Protein AF-0000000072256722 (afdb_homodimer)

Organism: Glaesserella parasuis serovar 5 (strain SH0165) (NCBI:txid557723)

Foldseek 3Di:
DAAEWAEEEEAQALLRLLQQLLLLVLVTAYEYEAQDAHHPCCLQQHVQLLVLLLVVLVVLCCQPFFQVLVPDDDDDPDDFLQVSLVVSVVVSVVVSVVSVVSCVVSVYHYFHFHWADQAQFKIWTQGPVRDIGIHGYLFYEYEHFWAADFDDAAPRVLAAESRCVSVDRDQWQEEEQEAQELSSQSVQQSSLSVHHQAEYEYLADFRPVQDFPLVGVQSVVVCVVSRHHYHHNWAFHYWDQDPVRWIWTATPVRDIDITNHYYYHHDIAAPQVPRHVVNHPFDDPPRQATEADQLQDTPHPRYGYFEPRHPPDDHDSVRSSQQSSQNSCCVRVVPVPGGDDRAFDWDWRVHVPIKIKTFDHQVVCCVVANPVFKDKFKDKDFPPSPPSGPDTRIKIKMFIFGHPQGFTGMIIITDPPCVPLRPVVSVCSVVGHHLVNLCPDQADPPDPSSCSSVTD/DAAEWAEEEEAQALLRLLQQLLLLVLPTAYEYEHQDAHHPCCLQQRVQLLVLLLVVLVVLCCQPFFQVLVPDDDDDPDDFLQVSLVVSVVVSVVVSVVSVVSCVVSVYHYFHFHWADQAQFKIWTQGPVRDIGIHGYLFYEYEHAWAADFDDAAPRVLAAESRCVSVDRDQWQEEEQEAQELSSQSVQQSSLSVHHQAEYEYLADFRPVQDFPLVGVQSVVVCVVSRHHYHHNWAFHYWDQDPVRWIWTATPVGDIDITNHYYYHHDIAAPQVPRHVVNHPFDDPPRQATEADQLQDTPHPRYGYFAPRHPPDDHDSVRSSQQSSQNSCCVRVVPVVGGDDPAFDWDWRVHVPIKIKTFDHQVVCCVVANPVFKDKFKDKDFPPSPPSGPDTRIKIKMFIFGHPQGFTGMIIITDPPCVPLRPVVSVCSVVGHHLVNLCPDQADPPDPSSCSSVTD

Sequence (912 aa):
MTKHYDYIAIGGGSGGIASINRAASYGKKCAIIEAKHLGGTCVNVGCVPKKVMFYGAQIAEAINRYASDYGFDVTVNRFDYRKLVENRQAYIGRIHTSYNNVLARNNVDVIRGFAKFVNKNTVEVALADGGVEQITADHILIATGGRPSRPAIKGAEYGIDSDGVFALNDVPKRVAVVGAGYIAVELAGVLNSLGAETHLFVRQHAPLRTFDPLIVETLLEVMHQDGIQLHTHAIPQEVVKNADGSLTLKLENAEEQSVDCLVWAIGREPATDVINLEAAGVATNERGFVKVDKFQNTNVEGIYAVGDIIEGGIELTPVAVAAGRRLSERLFNNRPNEHLDYNLVPTVVFSHPPIGTIGLTEPKAVEQYGAENVKVYKSSFTPMYSAVTQHRQPCRMKLVCVGKEEKIVGLHGIGFGVDEMMQGFAVAIKMGATKADFDNTVAIHPTGSEEFVTMRMTKHYDYIAIGGGSGGIASINRAASYGKKCAIIEAKHLGGTCVNVGCVPKKVMFYGAQIAEAINRYASDYGFDVTVNRFDYRKLVENRQAYIGRIHTSYNNVLARNNVDVIRGFAKFVNKNTVEVALADGGVEQITADHILIATGGRPSRPAIKGAEYGIDSDGVFALNDVPKRVAVVGAGYIAVELAGVLNSLGAETHLFVRQHAPLRTFDPLIVETLLEVMHQDGIQLHTHAIPQEVVKNADGSLTLKLENAEEQSVDCLVWAIGREPATDVINLEAAGVATNERGFVKVDKFQNTNVEGIYAVGDIIEGGIELTPVAVAAGRRLSERLFNNRPNEHLDYNLVPTVVFSHPPIGTIGLTEPKAVEQYGAENVKVYKSSFTPMYSAVTQHRQPCRMKLVCVGKEEKIVGLHGIGFGVDEMMQGFAVAIKMGATKADFDNTVAIHPTGSEEFVTMR

Secondary structure (DSSP, 8-state):
--EEEEEEEE--SHHHHHHHHHHHHTT--EEEEESS-TTHHHHHHSHHHHHHHHHHHHHHHIIIIIGGGGTEEEEEEEE-HHHHHHHHHHHHHHHHHHHHHHHHHTT-EEEEEEEEEEETTEEEEEETTS-EEEEEEEEEEE---EEE---SSBTGGGSEETTGGGG-SS--SEEEEE-SSHHHHHHHHHHHHTT-EEEEE-SSS-TTTTS-HHHHHHHHHHHHHHT-EEE-S--EEEEEE-TTS-EEEEETTS-EEEESEEEE-S-EEES-TTTTHHHHT--B-TTSPBP--TT-B-SSTTEEE-STTBTT----HHHHHHHHHHHHHHHHSS-TT-----TT--EEE--SS-EEEEE--HHHHHHHH-GGGEEEEEEEE--HHHHTSSS---EEEEEEEETTTTEEEEEEEESTTHHHHHHHHHHHHHTT-BHHHHHTSPPPTT-SGGGGGT--/--EEEEEEEE--SHHHHHHHHHHHHTT--EEEEESS-TTHHHHHHSHHHHHHHHHHHHHHHIIIIIGGGGTEEEEEEEE-HHHHHHHHHHHHHHHHHHHHHHHHHTT-EEEEEEEEEEETTEEEEEETTS-EEEEEEEEEEE---EEE---SSBTGGGSEETTGGGG-SS--SEEEEE-SSHHHHHHHHHHHHTT-EEEEE-SSS-TTTTS-HHHHHHHHHHHHHHT-EEE-S--EEEEEE-TTS-EEEEETTS-EEEESEEEE-S-EEES-TTTTHHHHT--B-TTSPBP--TT-B-SSTTEEE-GGGBTT----HHHHHHHHHHHHHHHHSS-TT-----TT--EEE--SS-EEEEE--HHHHHHHH-GGGEEEEEEEE--HHHHTSSS---EEEEEEEETTTTEEEEEEEESTTHHHHHHHHHHHHHTT-BHHHHHTSPPPTT-SGGGGGT--

pLDDT: mean 97.68, std 2.75, range [50.97, 98.94]

Nearest PDB structures (foldseek):
  5vdn-assembly1_B  TM=9.934E-01  e=2.653E-82  Yersinia pestis KIM10+
  5u1o-assembly2_D  TM=9.922E-01  e=8.270E-81  Vibrio parahaemolyticus RIMD 2210633
  1grg-assembly1_A-2  TM=9.442E-01  e=3.117E-66  Homo sapiens
  1k4q-assembly1_A-2  TM=9.438E-01  e=4.193E-66  Homo sapiens
  4b1b-assembly1_B  TM=9.213E-01  e=5.660E-48  Plasmodium falciparum

Structure (mmCIF, N/CA/C/O backbone):
data_AF-0000000072256722-model_v1
#
loop_
_entity.id
_entity.type
_entity.pdbx_description
1 polymer 'Glutathione reductase'
#
loop_
_atom_site.group_PDB
_atom_site.id
_atom_site.type_symbol
_atom_site.label_atom_id
_atom_site.label_alt_id
_atom_site.label_comp_id
_atom_site.label_asym_id
_atom_site.label_entity_id
_atom_site.label_seq_id
_atom_site.pdbx_PDB_ins_code
_atom_site.Cartn_x
_atom_site.Cartn_y
_atom_site.Cartn_z
_atom_site.occupancy
_atom_site.B_iso_or_equiv
_atom_site.auth_seq_id
_atom_site.auth_comp_id
_atom_site.auth_asym_id
_atom_site.auth_atom_id
_atom_site.pdbx_PDB_model_num
ATOM 1 N N . MET A 1 1 ? 7.699 -32.719 -42.531 1 50.97 1 MET A N 1
ATOM 2 C CA . MET A 1 1 ? 8.969 -32.156 -42.094 1 50.97 1 MET A CA 1
ATOM 3 C C . MET A 1 1 ? 8.914 -31.766 -40.625 1 50.97 1 MET A C 1
ATOM 5 O O . MET A 1 1 ? 7.918 -31.219 -40.156 1 50.97 1 MET A O 1
ATOM 9 N N . THR A 1 2 ? 9.883 -32.281 -39.875 1 75.25 2 THR A N 1
ATOM 10 C CA . THR A 1 2 ? 9.922 -32.062 -38.438 1 75.25 2 THR A CA 1
ATOM 11 C C . THR A 1 2 ? 10.172 -30.594 -38.125 1 75.25 2 THR A C 1
ATOM 13 O O . THR A 1 2 ? 11.094 -29.984 -38.656 1 75.25 2 THR A O 1
ATOM 16 N N . LYS A 1 3 ? 9.195 -29.922 -37.469 1 93.31 3 LYS A N 1
ATOM 17 C CA . LYS A 1 3 ? 9.336 -28.516 -37.094 1 93.31 3 LYS A CA 1
ATOM 18 C C . LYS A 1 3 ? 10.555 -28.312 -36.188 1 93.31 3 LYS A C 1
ATOM 20 O O . LYS A 1 3 ? 10.828 -29.125 -35.312 1 93.31 3 LYS A O 1
ATOM 25 N N . HIS A 1 4 ? 11.43 -27.359 -36.594 1 98.19 4 HIS A N 1
ATOM 26 C CA . HIS A 1 4 ? 12.609 -27 -35.812 1 98.19 4 HIS A CA 1
ATOM 27 C C . HIS A 1 4 ? 12.523 -25.578 -35.281 1 98.19 4 HIS A C 1
ATOM 29 O O . HIS A 1 4 ? 12.133 -24.672 -36.031 1 98.19 4 HIS A O 1
ATOM 35 N N . TYR A 1 5 ? 12.812 -25.359 -34.062 1 98.75 5 TYR A N 1
ATOM 36 C CA . TYR A 1 5 ? 12.789 -24.047 -33.406 1 98.75 5 TYR A CA 1
ATOM 37 C C . TYR A 1 5 ? 14.148 -23.703 -32.812 1 98.75 5 TYR A C 1
ATOM 39 O O . TYR A 1 5 ? 14.93 -24.594 -32.5 1 98.75 5 TYR A O 1
ATOM 47 N N . ASP A 1 6 ? 14.461 -22.406 -32.75 1 98.75 6 ASP A N 1
ATOM 48 C CA . ASP A 1 6 ? 15.609 -21.969 -31.969 1 98.75 6 ASP A CA 1
ATOM 49 C C . ASP A 1 6 ? 15.414 -22.266 -30.484 1 98.75 6 ASP A C 1
ATOM 51 O O . ASP A 1 6 ? 16.359 -22.641 -29.797 1 98.75 6 ASP A O 1
ATOM 55 N N . TYR A 1 7 ? 14.234 -22.094 -30 1 98.81 7 TYR A N 1
ATOM 56 C CA . TYR A 1 7 ? 13.953 -22.141 -28.578 1 98.81 7 TYR A CA 1
ATOM 57 C C . TYR A 1 7 ? 12.516 -22.578 -28.312 1 98.81 7 TYR A C 1
ATOM 59 O O . TYR A 1 7 ? 11.578 -22.016 -28.906 1 98.81 7 TYR A O 1
ATOM 67 N N . ILE A 1 8 ? 12.258 -23.609 -27.5 1 98.69 8 ILE A N 1
ATOM 68 C CA . ILE A 1 8 ? 10.898 -23.984 -27.109 1 98.69 8 ILE A CA 1
ATOM 69 C C . ILE A 1 8 ? 10.789 -24.047 -25.594 1 98.69 8 ILE A C 1
ATOM 71 O O . ILE A 1 8 ? 11.781 -24.281 -24.906 1 98.69 8 ILE A O 1
ATOM 75 N N . ALA A 1 9 ? 9.656 -23.766 -25.094 1 98.88 9 ALA A N 1
ATOM 76 C CA . ALA A 1 9 ? 9.32 -24 -23.688 1 98.88 9 ALA A CA 1
ATOM 77 C C . ALA A 1 9 ? 8.289 -25.109 -23.562 1 98.88 9 ALA A C 1
ATOM 79 O O . ALA A 1 9 ? 7.273 -25.125 -24.25 1 98.88 9 ALA A O 1
ATOM 80 N N . ILE A 1 10 ? 8.586 -26.094 -22.734 1 98.75 10 ILE A N 1
ATOM 81 C CA . ILE A 1 10 ? 7.578 -27.062 -22.297 1 98.75 10 ILE A CA 1
ATOM 82 C C . ILE A 1 10 ? 6.848 -26.516 -21.062 1 98.75 10 ILE A C 1
ATOM 84 O O . ILE A 1 10 ? 7.359 -26.578 -19.953 1 98.75 10 ILE A O 1
ATOM 88 N N . GLY A 1 11 ? 5.637 -26.047 -21.281 1 98.38 11 GLY A N 1
ATOM 89 C CA . GLY A 1 11 ? 4.875 -25.344 -20.281 1 98.38 11 GLY A CA 1
ATOM 90 C C . GLY A 1 11 ? 4.637 -23.891 -20.609 1 98.38 11 GLY A C 1
ATOM 91 O O . GLY A 1 11 ? 5.59 -23.125 -20.797 1 98.38 11 GLY A O 1
ATOM 92 N N . GLY A 1 12 ? 3.426 -23.547 -20.688 1 98.06 12 GLY A N 1
ATOM 93 C CA . GLY A 1 12 ? 3.021 -22.188 -20.984 1 98.06 12 GLY A CA 1
ATOM 94 C C . GLY A 1 12 ? 2.605 -21.406 -19.75 1 98.06 12 GLY A C 1
ATOM 95 O O . GLY A 1 12 ? 1.629 -20.656 -19.781 1 98.06 12 GLY A O 1
ATOM 96 N N . GLY A 1 13 ? 3.27 -21.656 -18.609 1 97.62 13 GLY A N 1
ATOM 97 C CA . GLY A 1 13 ? 3.096 -20.859 -17.406 1 97.62 13 GLY A CA 1
ATOM 98 C C . GLY A 1 13 ? 3.912 -19.578 -17.422 1 97.62 13 GLY A C 1
ATOM 99 O O . GLY A 1 13 ? 4.441 -19.188 -18.469 1 97.62 13 GLY A O 1
ATOM 100 N N . SER A 1 14 ? 4.082 -18.953 -16.281 1 97 14 SER A N 1
ATOM 101 C CA . SER A 1 14 ? 4.691 -17.625 -16.156 1 97 14 SER A CA 1
ATOM 102 C C . SER A 1 14 ? 6.137 -17.641 -16.641 1 97 14 SER A C 1
ATOM 104 O O . SER A 1 14 ? 6.543 -16.766 -17.406 1 97 14 SER A O 1
ATOM 106 N N . GLY A 1 15 ? 6.922 -18.594 -16.172 1 98.12 15 GLY A N 1
ATOM 107 C CA . GLY A 1 15 ? 8.32 -18.656 -16.578 1 98.12 15 GLY A CA 1
ATOM 108 C C . GLY A 1 15 ? 8.5 -18.922 -18.047 1 98.12 15 GLY A C 1
ATOM 109 O O . GLY A 1 15 ? 9.312 -18.266 -18.703 1 98.12 15 GLY A O 1
ATOM 110 N N . GLY A 1 16 ? 7.727 -19.859 -18.578 1 98.62 16 GLY A N 1
ATOM 111 C CA . GLY A 1 16 ? 7.805 -20.188 -19.984 1 98.62 16 GLY A CA 1
ATOM 112 C C . GLY A 1 16 ? 7.43 -19.031 -20.891 1 98.62 16 GLY A C 1
ATOM 113 O O . GLY A 1 16 ? 8.18 -18.688 -21.812 1 98.62 16 GLY A O 1
ATOM 114 N N . ILE A 1 17 ? 6.32 -18.438 -20.609 1 98.38 17 ILE A N 1
ATOM 115 C CA . ILE A 1 17 ? 5.836 -17.344 -21.422 1 98.38 17 ILE A CA 1
ATOM 116 C C . ILE A 1 17 ? 6.832 -16.188 -21.391 1 98.38 17 ILE A C 1
ATOM 118 O O . ILE A 1 17 ? 7.168 -15.617 -22.422 1 98.38 17 ILE A O 1
ATOM 122 N N . ALA A 1 18 ? 7.293 -15.859 -20.203 1 97.88 18 ALA A N 1
ATOM 123 C CA . ALA A 1 18 ? 8.211 -14.734 -20.062 1 97.88 18 ALA A CA 1
ATOM 124 C C . ALA A 1 18 ? 9.5 -14.961 -20.844 1 97.88 18 ALA A C 1
ATOM 126 O O . ALA A 1 18 ? 10 -14.055 -21.5 1 97.88 18 ALA A O 1
ATOM 127 N N . SER A 1 19 ? 10.016 -16.156 -20.75 1 98.62 19 SER A N 1
ATOM 128 C CA . SER A 1 19 ? 11.273 -16.484 -21.406 1 98.62 19 SER A CA 1
ATOM 129 C C . SER A 1 19 ? 11.125 -16.5 -22.938 1 98.62 19 SER A C 1
ATOM 131 O O . SER A 1 19 ? 11.938 -15.914 -23.641 1 98.62 19 SER A O 1
ATOM 133 N N . ILE A 1 20 ? 10.109 -17.094 -23.406 1 98.69 20 ILE A N 1
ATOM 134 C CA . ILE A 1 20 ? 9.883 -17.266 -24.844 1 98.69 20 ILE A CA 1
ATOM 135 C C . ILE A 1 20 ? 9.578 -15.906 -25.484 1 98.69 20 ILE A C 1
ATOM 137 O O . ILE A 1 20 ? 10.102 -15.586 -26.547 1 98.69 20 ILE A O 1
ATOM 141 N N . ASN A 1 21 ? 8.719 -15.109 -24.797 1 97.62 21 ASN A N 1
ATOM 142 C CA . ASN A 1 21 ? 8.422 -13.781 -25.312 1 97.62 21 ASN A CA 1
ATOM 143 C C . ASN A 1 21 ? 9.68 -12.938 -25.469 1 97.62 21 ASN A C 1
ATOM 145 O O . ASN A 1 21 ? 9.836 -12.211 -26.453 1 97.62 21 ASN A O 1
ATOM 149 N N . ARG A 1 22 ? 10.484 -13.031 -24.484 1 97.44 22 ARG A N 1
ATOM 150 C CA . ARG A 1 22 ? 11.727 -12.266 -24.531 1 97.44 22 ARG A CA 1
ATOM 151 C C . ARG A 1 22 ? 12.617 -12.742 -25.688 1 97.44 22 ARG A C 1
ATOM 153 O O . ARG A 1 22 ? 13.156 -11.922 -26.438 1 97.44 22 ARG A O 1
ATOM 160 N N . ALA A 1 23 ? 12.789 -13.969 -25.875 1 98.56 23 ALA A N 1
ATOM 161 C CA . ALA A 1 23 ? 13.594 -14.547 -26.953 1 98.56 23 ALA A CA 1
ATOM 162 C C . ALA A 1 23 ? 13.031 -14.156 -28.312 1 98.56 23 ALA A C 1
ATOM 164 O O . ALA A 1 23 ? 13.789 -13.805 -29.234 1 98.56 23 ALA A O 1
ATOM 165 N N . ALA A 1 24 ? 11.711 -14.25 -28.375 1 98.38 24 ALA A N 1
ATOM 166 C CA . ALA A 1 24 ? 11.039 -13.906 -29.641 1 98.38 24 ALA A CA 1
ATOM 167 C C . ALA A 1 24 ? 11.289 -12.445 -30 1 98.38 24 ALA A C 1
ATOM 169 O O . ALA A 1 24 ? 11.406 -12.109 -31.188 1 98.38 24 ALA A O 1
ATOM 170 N N . SER A 1 25 ? 11.328 -11.641 -29.031 1 96.38 25 SER A N 1
ATOM 171 C CA . SER A 1 25 ? 11.562 -10.227 -29.266 1 96.38 25 SER A CA 1
ATOM 172 C C . SER A 1 25 ? 12.938 -9.984 -29.875 1 96.38 25 SER A C 1
ATOM 174 O O . SER A 1 25 ? 13.188 -8.945 -30.484 1 96.38 25 SER A O 1
ATOM 176 N N . TYR A 1 26 ? 13.836 -10.953 -29.766 1 97.19 26 TYR A N 1
ATOM 177 C CA . TYR A 1 26 ? 15.164 -10.867 -30.359 1 97.19 26 TYR A CA 1
ATOM 178 C C . TYR A 1 26 ? 15.211 -11.562 -31.719 1 97.19 26 TYR A C 1
ATOM 180 O O . TYR A 1 26 ? 16.281 -11.773 -32.281 1 97.19 26 TYR A O 1
ATOM 188 N N . GLY A 1 27 ? 14.078 -11.992 -32.188 1 97.31 27 GLY A N 1
ATOM 189 C CA . GLY A 1 27 ? 13.984 -12.516 -33.562 1 97.31 27 GLY A CA 1
ATOM 190 C C . GLY A 1 27 ? 14.141 -14.023 -33.625 1 97.31 27 GLY A C 1
ATOM 191 O O . GLY A 1 27 ? 14.258 -14.594 -34.688 1 97.31 27 GLY A O 1
ATOM 192 N N . LYS A 1 28 ? 14.094 -14.711 -32.531 1 98.44 28 LYS A N 1
ATOM 193 C CA . LYS A 1 28 ? 14.258 -16.156 -32.531 1 98.44 28 LYS A CA 1
ATOM 194 C C . LYS A 1 28 ? 12.945 -16.859 -32.875 1 98.44 28 LYS A C 1
ATOM 196 O O . LYS A 1 28 ? 11.867 -16.359 -32.594 1 98.44 28 LYS A O 1
ATOM 201 N N . LYS A 1 29 ? 13.102 -17.922 -33.562 1 98.62 29 LYS A N 1
ATOM 202 C CA . LYS A 1 29 ? 11.953 -18.781 -33.844 1 98.62 29 LYS A CA 1
ATOM 203 C C . LYS A 1 29 ? 11.609 -19.609 -32.594 1 98.62 29 LYS A C 1
ATOM 205 O O . LYS A 1 29 ? 12.32 -20.562 -32.281 1 98.62 29 LYS A O 1
ATOM 210 N N . CYS A 1 30 ? 10.469 -19.281 -31.984 1 98.75 30 CYS A N 1
ATOM 211 C CA . CYS A 1 30 ? 10.164 -19.875 -30.688 1 98.75 30 CYS A CA 1
ATOM 212 C C . CYS A 1 30 ? 8.805 -20.547 -30.688 1 98.75 30 CYS A C 1
ATOM 214 O O . CYS A 1 30 ? 7.953 -20.234 -31.531 1 98.75 30 CYS A O 1
ATOM 216 N N . ALA A 1 31 ? 8.602 -21.484 -29.734 1 98.62 31 ALA A N 1
ATOM 217 C CA . ALA A 1 31 ? 7.301 -22.125 -29.516 1 98.62 31 ALA A CA 1
ATOM 218 C C . ALA A 1 31 ? 7.07 -22.391 -28.031 1 98.62 31 ALA A C 1
ATOM 220 O O . ALA A 1 31 ? 8.023 -22.531 -27.266 1 98.62 31 ALA A O 1
ATOM 221 N N . ILE A 1 32 ? 5.859 -22.375 -27.672 1 98.69 32 ILE A N 1
ATOM 222 C CA . ILE A 1 32 ? 5.406 -22.812 -26.344 1 98.69 32 ILE A CA 1
ATOM 223 C C . ILE A 1 32 ? 4.504 -24.047 -26.5 1 98.69 32 ILE A C 1
ATOM 225 O O . ILE A 1 32 ? 3.557 -24.031 -27.281 1 98.69 32 ILE A O 1
ATOM 229 N N . ILE A 1 33 ? 4.809 -25.062 -25.812 1 98.25 33 ILE A N 1
ATOM 230 C CA . ILE A 1 33 ? 3.951 -26.25 -25.766 1 98.25 33 ILE A CA 1
ATOM 231 C C . ILE A 1 33 ? 3.164 -26.266 -24.453 1 98.25 33 ILE A C 1
ATOM 233 O O . ILE A 1 33 ? 3.75 -26.266 -23.375 1 98.25 33 ILE A O 1
ATOM 237 N N . GLU A 1 34 ? 1.881 -26.203 -24.5 1 97.81 34 GLU A N 1
ATOM 238 C CA . GLU A 1 34 ? 1.013 -26.172 -23.328 1 97.81 34 GLU A CA 1
ATOM 239 C C . GLU A 1 34 ? -0.168 -27.125 -23.484 1 97.81 34 GLU A C 1
ATOM 241 O O . GLU A 1 34 ? -0.933 -27.016 -24.438 1 97.81 34 GLU A O 1
ATOM 246 N N . ALA A 1 35 ? -0.311 -28 -22.531 1 95.06 35 ALA A N 1
ATOM 247 C CA . ALA A 1 35 ? -1.346 -29.031 -22.594 1 95.06 35 ALA A CA 1
ATOM 248 C C . ALA A 1 35 ? -2.699 -28.484 -22.156 1 95.06 35 ALA A C 1
ATOM 250 O O . ALA A 1 35 ? -3.746 -28.969 -22.594 1 95.06 35 ALA A O 1
ATOM 251 N N . LYS A 1 36 ? -2.695 -27.484 -21.312 1 93.56 36 LYS A N 1
ATOM 252 C CA . LYS A 1 36 ? -3.934 -26.922 -20.781 1 93.56 36 LYS A CA 1
ATOM 253 C C . LYS A 1 36 ? -4.102 -25.453 -21.203 1 93.56 36 LYS A C 1
ATOM 255 O O . LYS A 1 36 ? -4.09 -25.156 -22.391 1 93.56 36 LYS A O 1
ATOM 260 N N . HIS A 1 37 ? -4.16 -24.547 -20.219 1 94.44 37 HIS A N 1
ATOM 261 C CA . HIS A 1 37 ? -4.375 -23.141 -20.547 1 94.44 37 HIS A CA 1
ATOM 262 C C . HIS A 1 37 ? -3.1 -22.328 -20.344 1 94.44 37 HIS A C 1
ATOM 264 O O . HIS A 1 37 ? -2.338 -22.578 -19.406 1 94.44 37 HIS A O 1
ATOM 270 N N . LEU A 1 38 ? -2.877 -21.391 -21.312 1 96.75 38 LEU A N 1
ATOM 271 C CA . LEU A 1 38 ? -1.774 -20.453 -21.141 1 96.75 38 LEU A CA 1
ATOM 272 C C . LEU A 1 38 ? -1.9 -19.703 -19.828 1 96.75 38 LEU A C 1
ATOM 274 O O . LEU A 1 38 ? -3.01 -19.484 -19.344 1 96.75 38 LEU A O 1
ATOM 278 N N . GLY A 1 39 ? -0.759 -19.359 -19.297 1 96.81 39 GLY A N 1
ATOM 279 C CA . GLY A 1 39 ? -0.74 -18.578 -18.062 1 96.81 39 GLY A CA 1
ATOM 280 C C . GLY A 1 39 ? -0.434 -19.438 -16.844 1 96.81 39 GLY A C 1
ATOM 281 O O . GLY A 1 39 ? -0.081 -18.906 -15.789 1 96.81 39 GLY A O 1
ATOM 282 N N . GLY A 1 40 ? -0.556 -20.781 -17.016 1 96.31 40 GLY A N 1
ATOM 283 C CA . GLY A 1 40 ? -0.196 -21.703 -15.938 1 96.31 40 GLY A CA 1
ATOM 284 C C . GLY A 1 40 ? -1.062 -21.531 -14.703 1 96.31 40 GLY A C 1
ATOM 285 O O . GLY A 1 40 ? -2.209 -21.094 -14.797 1 96.31 40 GLY A O 1
ATOM 286 N N . THR A 1 41 ? -0.552 -21.953 -13.547 1 95.62 41 THR A N 1
ATOM 287 C CA . THR A 1 41 ? -1.285 -21.938 -12.281 1 95.62 41 THR A CA 1
ATOM 288 C C . THR A 1 41 ? -1.667 -20.516 -11.898 1 95.62 41 THR A C 1
ATOM 290 O O . THR A 1 41 ? -2.816 -20.25 -11.547 1 95.62 41 THR A O 1
ATOM 293 N N . CYS A 1 42 ? -0.797 -19.594 -12.047 1 96.38 42 CYS A N 1
ATOM 294 C CA . CYS A 1 42 ? -0.995 -18.234 -11.578 1 96.38 42 CYS A CA 1
ATOM 295 C C . CYS A 1 42 ? -2.266 -17.625 -12.172 1 96.38 42 CYS A C 1
ATOM 297 O O . CYS A 1 42 ? -3.113 -17.125 -11.438 1 96.38 42 CYS A O 1
ATOM 299 N N . VAL A 1 43 ? -2.445 -17.703 -13.453 1 97.62 43 VAL A N 1
ATOM 300 C CA . VAL A 1 43 ? -3.539 -17.031 -14.156 1 97.62 43 VAL A CA 1
ATOM 301 C C . VAL A 1 43 ? -4.824 -17.844 -13.992 1 97.62 43 VAL A C 1
ATOM 303 O O . VAL A 1 43 ? -5.902 -17.266 -13.805 1 97.62 43 VAL A O 1
ATOM 306 N N . ASN A 1 44 ? -4.711 -19.125 -13.961 1 97.94 44 ASN A N 1
ATOM 307 C CA . ASN A 1 44 ? -5.887 -19.969 -14.133 1 97.94 44 ASN A CA 1
ATOM 308 C C . ASN A 1 44 ? -6.43 -20.469 -12.797 1 97.94 44 ASN A C 1
ATOM 310 O O . ASN A 1 44 ? -7.645 -20.547 -12.609 1 97.94 44 ASN A O 1
ATOM 314 N N . VAL A 1 45 ? -5.531 -20.828 -11.875 1 97.12 45 VAL A N 1
ATOM 315 C CA . VAL A 1 45 ? -5.992 -21.453 -10.641 1 97.12 45 VAL A CA 1
ATOM 316 C C . VAL A 1 45 ? -5.066 -21.078 -9.484 1 97.12 45 VAL A C 1
ATOM 318 O O . VAL A 1 45 ? -4.809 -21.875 -8.594 1 97.12 45 VAL A O 1
ATOM 321 N N . GLY A 1 46 ? -4.535 -19.875 -9.523 1 96.62 46 GLY A N 1
ATOM 322 C CA . GLY A 1 46 ? -3.586 -19.453 -8.508 1 96.62 46 GLY A CA 1
ATOM 323 C C . GLY A 1 46 ? -3.723 -17.984 -8.148 1 96.62 46 GLY A C 1
ATOM 324 O O . GLY A 1 46 ? -4.789 -17.531 -7.715 1 96.62 46 GLY A O 1
ATOM 325 N N . CYS A 1 47 ? -2.682 -17.219 -8.453 1 97.19 47 CYS A N 1
ATOM 326 C CA . CYS A 1 47 ? -2.514 -15.859 -7.973 1 97.19 47 CYS A CA 1
ATOM 327 C C . CYS A 1 47 ? -3.67 -14.977 -8.422 1 97.19 47 CYS A C 1
ATOM 329 O O . CYS A 1 47 ? -4.223 -14.211 -7.621 1 97.19 47 CYS A O 1
ATOM 331 N N . VAL A 1 48 ? -4.094 -15.039 -9.648 1 97.88 48 VAL A N 1
ATOM 332 C CA . VAL A 1 48 ? -5.059 -14.117 -10.227 1 97.88 48 VAL A CA 1
ATOM 333 C C . VAL A 1 48 ? -6.453 -14.406 -9.68 1 97.88 48 VAL A C 1
ATOM 335 O O . VAL A 1 48 ? -7.074 -13.539 -9.055 1 97.88 48 VAL A O 1
ATOM 338 N N . PRO A 1 49 ? -6.973 -15.625 -9.867 1 98.31 49 PRO A N 1
ATOM 339 C CA . PRO A 1 49 ? -8.305 -15.867 -9.305 1 98.31 49 PRO A CA 1
ATOM 340 C C . PRO A 1 49 ? -8.328 -15.727 -7.781 1 98.31 49 PRO A C 1
ATOM 342 O O . PRO A 1 49 ? -9.328 -15.258 -7.219 1 98.31 49 PRO A O 1
ATOM 345 N N . LYS A 1 50 ? -7.305 -16.141 -7.129 1 97.94 50 LYS A N 1
ATOM 346 C CA . LYS A 1 50 ? -7.234 -16 -5.676 1 97.94 50 LYS A CA 1
ATOM 347 C C . LYS A 1 50 ? -7.312 -14.539 -5.262 1 97.94 50 LYS A C 1
ATOM 349 O O . LYS A 1 50 ? -7.961 -14.203 -4.27 1 97.94 50 LYS A O 1
ATOM 354 N N . LYS A 1 51 ? -6.633 -13.68 -5.98 1 98.56 51 LYS A N 1
ATOM 355 C CA . LYS A 1 51 ? -6.637 -12.258 -5.648 1 98.56 51 LYS A CA 1
ATOM 356 C C . LYS A 1 51 ? -8.016 -11.641 -5.863 1 98.56 51 LYS A C 1
ATOM 358 O O . LYS A 1 51 ? -8.438 -10.766 -5.102 1 98.56 51 LYS A O 1
ATOM 363 N N . VAL A 1 52 ? -8.711 -12.055 -6.91 1 98.56 52 VAL A N 1
ATOM 364 C CA . VAL A 1 52 ? -10.086 -11.602 -7.117 1 98.56 52 VAL A CA 1
ATOM 365 C C . VAL A 1 52 ? -10.945 -11.992 -5.918 1 98.56 52 VAL A C 1
ATOM 367 O O . VAL A 1 52 ? -11.719 -11.18 -5.41 1 98.56 52 VAL A O 1
ATOM 370 N N . MET A 1 53 ? -10.75 -13.25 -5.457 1 98.31 53 MET A N 1
ATOM 371 C CA . MET A 1 53 ? -11.492 -13.711 -4.289 1 98.31 53 MET A CA 1
ATOM 372 C C . MET A 1 53 ? -11.102 -12.93 -3.047 1 98.31 53 MET A C 1
ATOM 374 O O . MET A 1 53 ? -11.938 -12.648 -2.186 1 98.31 53 MET A O 1
ATOM 378 N N . PHE A 1 54 ? -9.844 -12.625 -2.939 1 98.62 54 PHE A N 1
ATOM 379 C CA . PHE A 1 54 ? -9.328 -11.789 -1.858 1 98.62 54 PHE A CA 1
ATOM 380 C C . PHE A 1 54 ? -10.047 -10.445 -1.816 1 98.62 54 PHE A C 1
ATOM 382 O O . PHE A 1 54 ? -10.461 -9.992 -0.748 1 98.62 54 PHE A O 1
ATOM 389 N N . TYR A 1 55 ? -10.258 -9.797 -2.961 1 98.75 55 TYR A N 1
ATOM 390 C CA . TYR A 1 55 ? -10.961 -8.516 -3.031 1 98.75 55 TYR A CA 1
ATOM 391 C C . TYR A 1 55 ? -12.445 -8.695 -2.75 1 98.75 55 TYR A C 1
ATOM 393 O O . TYR A 1 55 ? -13.078 -7.828 -2.148 1 98.75 55 TYR A O 1
ATOM 401 N N . GLY A 1 56 ? -12.992 -9.828 -3.25 1 98.56 56 GLY A N 1
ATOM 402 C CA . GLY A 1 56 ? -14.352 -10.148 -2.855 1 98.56 56 GLY A CA 1
ATOM 403 C C . GLY A 1 56 ? -14.531 -10.227 -1.351 1 98.56 56 GLY A C 1
ATOM 404 O O . GLY A 1 56 ? -15.516 -9.719 -0.808 1 98.56 56 GLY A O 1
ATOM 405 N N . ALA A 1 57 ? -13.578 -10.891 -0.711 1 98.5 57 ALA A N 1
ATOM 406 C CA . ALA A 1 57 ? -13.586 -10.984 0.747 1 98.5 57 ALA A CA 1
ATOM 407 C C . ALA A 1 57 ? -13.484 -9.602 1.382 1 98.5 57 ALA A C 1
ATOM 409 O O . ALA A 1 57 ? -14.133 -9.328 2.395 1 98.5 57 ALA A O 1
ATOM 410 N N . GLN A 1 58 ? -12.719 -8.727 0.814 1 98.06 58 GLN A N 1
ATOM 411 C CA . GLN A 1 58 ? -12.578 -7.367 1.338 1 98.06 58 GLN A CA 1
ATOM 412 C C . GLN A 1 58 ? -13.883 -6.594 1.226 1 98.06 58 GLN A C 1
ATOM 414 O O . GLN A 1 58 ? -14.227 -5.805 2.111 1 98.06 58 GLN A O 1
ATOM 419 N N . ILE A 1 59 ? -14.57 -6.773 0.109 1 98.56 59 ILE A N 1
ATOM 420 C CA . ILE A 1 59 ? -15.883 -6.156 -0.066 1 98.56 59 ILE A CA 1
ATOM 421 C C . ILE A 1 59 ? -16.844 -6.668 1.006 1 98.56 59 ILE A C 1
ATOM 423 O O . ILE A 1 59 ? -17.562 -5.883 1.622 1 98.56 59 ILE A O 1
ATOM 427 N N . ALA A 1 60 ? -16.781 -7.992 1.266 1 98.5 60 ALA A N 1
ATOM 428 C CA . ALA A 1 60 ? -17.609 -8.586 2.318 1 98.5 60 ALA A CA 1
ATOM 429 C C . ALA A 1 60 ? -17.297 -7.957 3.676 1 98.5 60 ALA A C 1
ATOM 431 O O . ALA A 1 60 ? -18.203 -7.633 4.441 1 98.5 60 ALA A O 1
ATOM 432 N N . GLU A 1 61 ? -16.062 -7.785 3.961 1 97.88 61 GLU A N 1
ATOM 433 C CA . GLU A 1 61 ? -15.633 -7.195 5.227 1 97.88 61 GLU A CA 1
ATOM 434 C C . GLU A 1 61 ? -16.078 -5.738 5.328 1 97.88 61 GLU A C 1
ATOM 436 O O . GLU A 1 61 ? -16.547 -5.297 6.383 1 97.88 61 GLU A O 1
ATOM 441 N N . ALA A 1 62 ? -15.945 -4.957 4.215 1 98.19 62 ALA A N 1
ATOM 442 C CA . ALA A 1 62 ? -16.375 -3.559 4.191 1 98.19 62 ALA A CA 1
ATOM 443 C C . ALA A 1 62 ? -17.859 -3.43 4.535 1 98.19 62 ALA A C 1
ATOM 445 O O . ALA A 1 62 ? -18.234 -2.568 5.328 1 98.19 62 ALA A O 1
ATOM 446 N N . ILE A 1 63 ? -18.641 -4.32 3.994 1 98.19 63 ILE A N 1
ATOM 447 C CA . ILE A 1 63 ? -20.078 -4.273 4.129 1 98.19 63 ILE A CA 1
ATOM 448 C C . ILE A 1 63 ? -20.484 -4.738 5.527 1 98.19 63 ILE A C 1
ATOM 450 O O . ILE A 1 63 ? -21.266 -4.066 6.215 1 98.19 63 ILE A O 1
ATOM 454 N N . ASN A 1 64 ? -19.828 -5.871 5.973 1 96.94 64 ASN A N 1
ATOM 455 C CA . ASN A 1 64 ? -20.344 -6.57 7.141 1 96.94 64 ASN A CA 1
ATOM 456 C C . ASN A 1 64 ? -19.672 -6.094 8.43 1 96.94 64 ASN A C 1
ATOM 458 O O . ASN A 1 64 ? -20.281 -6.148 9.5 1 96.94 64 ASN A O 1
ATOM 462 N N . ARG A 1 65 ? -18.484 -5.625 8.312 1 97.06 65 ARG A N 1
ATOM 463 C CA . ARG A 1 65 ? -17.734 -5.352 9.531 1 97.06 65 ARG A CA 1
ATOM 464 C C . ARG A 1 65 ? -17.547 -3.852 9.742 1 97.06 65 ARG A C 1
ATOM 466 O O . ARG A 1 65 ? -17.453 -3.383 10.875 1 97.06 65 ARG A O 1
ATOM 473 N N . TYR A 1 66 ? -17.531 -3.014 8.633 1 98.12 66 TYR A N 1
ATOM 474 C CA . TYR A 1 66 ? -17.047 -1.645 8.789 1 98.12 66 TYR A CA 1
ATOM 475 C C . TYR A 1 66 ? -18.125 -0.64 8.414 1 98.12 66 TYR A C 1
ATOM 477 O O . TYR A 1 66 ? -18.203 0.449 8.984 1 98.12 66 TYR A O 1
ATOM 485 N N . ALA A 1 67 ? -19.031 -0.936 7.535 1 98.56 67 ALA A N 1
ATOM 486 C CA . ALA A 1 67 ? -19.984 -0.015 6.93 1 98.56 67 ALA A CA 1
ATOM 487 C C . ALA A 1 67 ? -20.812 0.697 8 1 98.56 67 ALA A C 1
ATOM 489 O O . ALA A 1 67 ? -20.984 1.917 7.949 1 98.56 67 ALA A O 1
ATOM 490 N N . SER A 1 68 ? -21.219 -0.032 9.047 1 98.44 68 SER A N 1
ATOM 491 C CA . SER A 1 68 ? -22.109 0.539 10.055 1 98.44 68 SER A CA 1
ATOM 492 C C . SER A 1 68 ? -21.406 1.642 10.844 1 98.44 68 SER A C 1
ATOM 494 O O . SER A 1 68 ? -22.016 2.68 11.133 1 98.44 68 SER A O 1
ATOM 496 N N . ASP A 1 69 ? -20.172 1.45 11.164 1 98.56 69 ASP A N 1
ATOM 497 C CA . ASP A 1 69 ? -19.422 2.416 11.961 1 98.56 69 ASP A CA 1
ATOM 498 C C . ASP A 1 69 ? -19.062 3.65 11.133 1 98.56 69 ASP A C 1
ATOM 500 O O . ASP A 1 69 ? -18.75 4.703 11.688 1 98.56 69 ASP A O 1
ATOM 504 N N . TYR A 1 70 ? -19.141 3.557 9.812 1 98.56 70 TYR A N 1
ATOM 505 C CA . TYR A 1 70 ? -18.938 4.699 8.93 1 98.56 70 TYR A CA 1
ATOM 506 C C . TYR A 1 70 ? -20.266 5.316 8.516 1 98.56 70 TYR A C 1
ATOM 508 O O . TYR A 1 70 ? -20.312 6.188 7.641 1 98.56 70 TYR A O 1
ATOM 516 N N . GLY A 1 71 ? -21.312 4.816 9.07 1 98.44 71 GLY A N 1
ATOM 517 C CA . GLY A 1 71 ? -22.609 5.488 8.961 1 98.44 71 GLY A CA 1
ATOM 518 C C . GLY A 1 71 ? -23.531 4.836 7.953 1 98.44 71 GLY A C 1
ATOM 519 O O . GLY A 1 71 ? -24.641 5.32 7.723 1 98.44 71 GLY A O 1
ATOM 520 N N . PHE A 1 72 ? -23.156 3.703 7.371 1 98.5 72 PHE A N 1
ATOM 521 C CA . PHE A 1 72 ? -23.969 3.053 6.359 1 98.5 72 PHE A CA 1
ATOM 522 C C . PHE A 1 72 ? -24.812 1.932 6.973 1 98.5 72 PHE A C 1
ATOM 524 O O . PHE A 1 72 ? -24.25 0.925 7.426 1 98.5 72 PHE A O 1
ATOM 531 N N . ASP A 1 73 ? -26.047 2.123 6.973 1 97.94 73 ASP A N 1
ATOM 532 C CA . ASP A 1 73 ? -26.984 1.055 7.289 1 97.94 73 ASP A CA 1
ATOM 533 C C . ASP A 1 73 ? -27.359 0.254 6.043 1 97.94 73 ASP A C 1
ATOM 535 O O . ASP A 1 73 ? -28.094 0.733 5.188 1 97.94 73 ASP A O 1
ATOM 539 N N . VAL A 1 74 ? -26.828 -0.957 5.996 1 97.62 74 VAL A N 1
ATOM 540 C CA . VAL A 1 74 ? -26.938 -1.74 4.77 1 97.62 74 VAL A CA 1
ATOM 541 C C . VAL A 1 74 ? -27.594 -3.084 5.07 1 97.62 74 VAL A C 1
ATOM 543 O O . VAL A 1 74 ? -27.359 -3.674 6.129 1 97.62 74 VAL A O 1
ATOM 546 N N . THR A 1 75 ? -28.453 -3.537 4.207 1 97.88 75 THR A N 1
ATOM 547 C CA . THR A 1 75 ? -28.984 -4.895 4.195 1 97.88 75 THR A CA 1
ATOM 548 C C . THR A 1 75 ? -28.406 -5.691 3.031 1 97.88 75 THR A C 1
ATOM 550 O O . THR A 1 75 ? -28.484 -5.273 1.877 1 97.88 75 THR A O 1
ATOM 553 N N . VAL A 1 76 ? -27.797 -6.789 3.332 1 97.62 76 VAL A N 1
ATOM 554 C CA . VAL A 1 76 ? -27.391 -7.703 2.273 1 97.62 76 VAL A CA 1
ATOM 555 C C . VAL A 1 76 ? -28.562 -8.578 1.862 1 97.62 76 VAL A C 1
ATOM 557 O O . VAL A 1 76 ? -28.922 -9.531 2.564 1 97.62 76 VAL A O 1
ATOM 560 N N . ASN A 1 77 ? -29.109 -8.195 0.718 1 97.62 77 ASN A N 1
ATOM 561 C CA . ASN A 1 77 ? -30.25 -8.953 0.225 1 97.62 77 ASN A CA 1
ATOM 562 C C . ASN A 1 77 ? -29.844 -10.375 -0.16 1 97.62 77 ASN A C 1
ATOM 564 O O . ASN A 1 77 ? -30.594 -11.32 0.108 1 97.62 77 ASN A O 1
ATOM 568 N N . ARG A 1 78 ? -28.734 -10.438 -0.783 1 96.31 78 ARG A N 1
ATOM 569 C CA . ARG A 1 78 ? -28.234 -11.719 -1.266 1 96.31 78 ARG A CA 1
ATOM 570 C C . ARG A 1 78 ? -26.766 -11.633 -1.646 1 96.31 78 ARG A C 1
ATOM 572 O O . ARG A 1 78 ? -26.312 -10.594 -2.139 1 96.31 78 ARG A O 1
ATOM 579 N N . PHE A 1 79 ? -26.094 -12.703 -1.36 1 97 79 PHE A N 1
ATOM 580 C CA . PHE A 1 79 ? -24.75 -12.883 -1.907 1 97 79 PHE A CA 1
ATOM 581 C C . PHE A 1 79 ? -24.75 -13.938 -3.006 1 97 79 PHE A C 1
ATOM 583 O O . PHE A 1 79 ? -24.969 -15.125 -2.736 1 97 79 PHE A O 1
ATOM 590 N N . ASP A 1 80 ? -24.469 -13.477 -4.242 1 97.44 80 ASP A N 1
ATOM 591 C CA . ASP A 1 80 ? -24.422 -14.352 -5.414 1 97.44 80 ASP A CA 1
ATOM 592 C C . ASP A 1 80 ? -22.969 -14.703 -5.766 1 97.44 80 ASP A C 1
ATOM 594 O O . ASP A 1 80 ? -22.359 -14.055 -6.613 1 97.44 80 ASP A O 1
ATOM 598 N N . TYR A 1 81 ? -22.547 -15.82 -5.176 1 97.5 81 TYR A N 1
ATOM 599 C CA . TYR A 1 81 ? -21.188 -16.281 -5.414 1 97.5 81 TYR A CA 1
ATOM 600 C C . TYR A 1 81 ? -20.938 -16.547 -6.895 1 97.5 81 TYR A C 1
ATOM 602 O O . TYR A 1 81 ? -19.844 -16.344 -7.402 1 97.5 81 TYR A O 1
ATOM 610 N N . ARG A 1 82 ? -21.891 -16.922 -7.641 1 97.12 82 ARG A N 1
ATOM 611 C CA . ARG A 1 82 ? -21.766 -17.234 -9.062 1 97.12 82 ARG A CA 1
ATOM 612 C C . ARG A 1 82 ? -21.406 -15.984 -9.859 1 97.12 82 ARG A C 1
ATOM 614 O O . ARG A 1 82 ? -20.688 -16.078 -10.852 1 97.12 82 ARG A O 1
ATOM 621 N N . LYS A 1 83 ? -22 -14.938 -9.438 1 97.5 83 LYS A N 1
ATOM 622 C CA . LYS A 1 83 ? -21.656 -13.68 -10.094 1 97.5 83 LYS A CA 1
ATOM 623 C C . LYS A 1 83 ? -20.172 -13.359 -9.914 1 97.5 83 LYS A C 1
ATOM 625 O O . LYS A 1 83 ? -19.516 -12.914 -10.852 1 97.5 83 LYS A O 1
ATOM 630 N N . LEU A 1 84 ? -19.641 -13.539 -8.703 1 97.75 84 LEU A N 1
ATOM 631 C CA . LEU A 1 84 ? -18.219 -13.367 -8.438 1 97.75 84 LEU A CA 1
ATOM 632 C C . LEU A 1 84 ? -17.391 -14.266 -9.344 1 97.75 84 LEU A C 1
ATOM 634 O O . LEU A 1 84 ? -16.422 -13.812 -9.953 1 97.75 84 LEU A O 1
ATOM 638 N N . VAL A 1 85 ? -17.781 -15.508 -9.477 1 97.81 85 VAL A N 1
ATOM 639 C CA . VAL A 1 85 ? -17.062 -16.484 -10.289 1 97.81 85 VAL A CA 1
ATOM 640 C C . VAL A 1 85 ? -17.125 -16.078 -11.758 1 97.81 85 VAL A C 1
ATOM 642 O O . VAL A 1 85 ? -16.125 -16.156 -12.469 1 97.81 85 VAL A O 1
ATOM 645 N N . GLU A 1 86 ? -18.281 -15.641 -12.18 1 97.94 86 GLU A N 1
ATOM 646 C CA . GLU A 1 86 ? -18.469 -15.203 -13.562 1 97.94 86 GLU A CA 1
ATOM 647 C C . GLU A 1 86 ? -17.516 -14.062 -13.914 1 97.94 86 GLU A C 1
ATOM 649 O O . GLU A 1 86 ? -16.844 -14.094 -14.945 1 97.94 86 GLU A O 1
ATOM 654 N N . ASN A 1 87 ? -17.5 -13.062 -13.102 1 98.25 87 ASN A N 1
ATOM 655 C CA . ASN A 1 87 ? -16.656 -11.906 -13.359 1 98.25 87 ASN A CA 1
ATOM 656 C C . ASN A 1 87 ? -15.172 -12.266 -13.258 1 98.25 87 ASN A C 1
ATOM 658 O O . ASN A 1 87 ? -14.352 -11.734 -14.008 1 98.25 87 ASN A O 1
ATOM 662 N N . ARG A 1 88 ? -14.805 -13.148 -12.281 1 98.19 88 ARG A N 1
ATOM 663 C CA . ARG A 1 88 ? -13.445 -13.648 -12.172 1 98.19 88 ARG A CA 1
ATOM 664 C C . ARG A 1 88 ? -13.023 -14.367 -13.445 1 98.19 88 ARG A C 1
ATOM 666 O O . ARG A 1 88 ? -11.938 -14.117 -13.984 1 98.19 88 ARG A O 1
ATOM 673 N N . GLN A 1 89 ? -13.922 -15.195 -13.977 1 97.75 89 GLN A N 1
ATOM 674 C CA . GLN A 1 89 ? -13.625 -15.969 -15.18 1 97.75 89 GLN A CA 1
ATOM 675 C C . GLN A 1 89 ? -13.531 -15.062 -16.406 1 97.75 89 GLN A C 1
ATOM 677 O O . GLN A 1 89 ? -12.727 -15.305 -17.312 1 97.75 89 GLN A O 1
ATOM 682 N N . ALA A 1 90 ? -14.375 -14.078 -16.438 1 98.19 90 ALA A N 1
ATOM 683 C CA . ALA A 1 90 ? -14.289 -13.117 -17.531 1 98.19 90 ALA A CA 1
ATOM 684 C C . ALA A 1 90 ? -12.938 -12.406 -17.531 1 98.19 90 ALA A C 1
ATOM 686 O O . ALA A 1 90 ? -12.352 -12.18 -18.594 1 98.19 90 ALA A O 1
ATOM 687 N N . TYR A 1 91 ? -12.516 -12.039 -16.422 1 98.06 91 TYR A N 1
ATOM 688 C CA . TYR A 1 91 ? -11.211 -11.398 -16.297 1 98.06 91 TYR A CA 1
ATOM 689 C C . TYR A 1 91 ? -10.094 -12.32 -16.781 1 98.06 91 TYR A C 1
ATOM 691 O O . TYR A 1 91 ? -9.211 -11.891 -17.531 1 98.06 91 TYR A O 1
ATOM 699 N N . ILE A 1 92 ? -10.117 -13.562 -16.391 1 98 92 ILE A N 1
ATOM 700 C CA . ILE A 1 92 ? -9.141 -14.555 -16.812 1 98 92 ILE A CA 1
ATOM 701 C C . ILE A 1 92 ? -9.188 -14.727 -18.328 1 98 92 ILE A C 1
ATOM 703 O O . ILE A 1 92 ? -8.148 -14.82 -18.984 1 98 92 ILE A O 1
ATOM 707 N N . GLY A 1 93 ? -10.414 -14.742 -18.812 1 97.88 93 GLY A N 1
ATOM 708 C CA . GLY A 1 93 ? -10.57 -14.82 -20.25 1 97.88 93 GLY A CA 1
ATOM 709 C C . GLY A 1 93 ? -9.875 -13.688 -20.984 1 97.88 93 GLY A C 1
ATOM 710 O O . GLY A 1 93 ? -9.258 -13.914 -22.031 1 97.88 93 GLY A O 1
ATOM 711 N N . ARG A 1 94 ? -9.969 -12.516 -20.469 1 97.25 94 ARG A N 1
ATOM 712 C CA . ARG A 1 94 ? -9.297 -11.367 -21.078 1 97.25 94 ARG A CA 1
ATOM 713 C C . ARG A 1 94 ? -7.781 -11.523 -21.047 1 97.25 94 ARG A C 1
ATOM 715 O O . ARG A 1 94 ? -7.082 -11.109 -21.969 1 97.25 94 ARG A O 1
ATOM 722 N N . ILE A 1 95 ? -7.281 -12.125 -20 1 97.25 95 ILE A N 1
ATOM 723 C CA . ILE A 1 95 ? -5.848 -12.367 -19.891 1 97.25 95 ILE A CA 1
ATOM 724 C C . ILE A 1 95 ? -5.418 -13.367 -20.969 1 97.25 95 ILE A C 1
ATOM 726 O O . ILE A 1 95 ? -4.383 -13.195 -21.609 1 97.25 95 ILE A O 1
ATOM 730 N N . HIS A 1 96 ? -6.242 -14.406 -21.125 1 97.19 96 HIS A N 1
ATOM 731 C CA . HIS A 1 96 ? -5.961 -15.383 -22.172 1 97.19 96 HIS A CA 1
ATOM 732 C C . HIS A 1 96 ? -5.891 -14.711 -23.547 1 97.19 96 HIS A C 1
ATOM 734 O O . HIS A 1 96 ? -4.977 -14.984 -24.328 1 97.19 96 HIS A O 1
ATOM 740 N N . THR A 1 97 ? -6.824 -13.844 -23.766 1 97.12 97 THR A N 1
ATOM 741 C CA . THR A 1 97 ? -6.848 -13.125 -25.031 1 97.12 97 THR A CA 1
ATOM 742 C C . THR A 1 97 ? -5.59 -12.273 -25.203 1 97.12 97 THR A C 1
ATOM 744 O O . THR A 1 97 ? -4.992 -12.242 -26.281 1 97.12 97 THR A O 1
ATOM 747 N N . SER A 1 98 ? -5.246 -11.656 -24.156 1 96 98 SER A N 1
ATOM 748 C CA . SER A 1 98 ? -4.043 -10.828 -24.188 1 96 98 SER A CA 1
ATOM 749 C C . SER A 1 98 ? -2.805 -11.672 -24.484 1 96 98 SER A C 1
ATOM 751 O O . SER A 1 98 ? -1.966 -11.289 -25.297 1 96 98 SER A O 1
ATOM 753 N N . TYR A 1 99 ? -2.621 -12.805 -23.781 1 95.44 99 TYR A N 1
ATOM 754 C CA . TYR A 1 99 ? -1.5 -13.703 -24.016 1 95.44 99 TYR A CA 1
ATOM 755 C C . TYR A 1 99 ? -1.456 -14.141 -25.484 1 95.44 99 TYR A C 1
ATOM 757 O O . TYR A 1 99 ? -0.4 -14.102 -26.125 1 95.44 99 TYR A O 1
ATOM 765 N N . ASN A 1 100 ? -2.557 -14.508 -25.938 1 95.31 100 ASN A N 1
ATOM 766 C CA . ASN A 1 100 ? -2.629 -14.961 -27.312 1 95.31 100 ASN A CA 1
ATOM 767 C C . ASN A 1 100 ? -2.227 -13.859 -28.297 1 95.31 100 ASN A C 1
ATOM 769 O O . ASN A 1 100 ? -1.479 -14.102 -29.234 1 95.31 100 ASN A O 1
ATOM 773 N N . ASN A 1 101 ? -2.721 -12.672 -28.047 1 96.44 101 ASN A N 1
ATOM 774 C CA . ASN A 1 101 ? -2.4 -11.547 -28.922 1 96.44 101 ASN A CA 1
ATOM 775 C C . ASN A 1 101 ? -0.906 -11.227 -28.891 1 96.44 101 ASN A C 1
ATOM 777 O O . ASN A 1 101 ? -0.3 -11.023 -29.953 1 96.44 101 ASN A O 1
ATOM 781 N N . VAL A 1 102 ? -0.339 -11.227 -27.734 1 95.56 102 VAL A N 1
ATOM 782 C CA . VAL A 1 102 ? 1.068 -10.875 -27.594 1 95.56 102 VAL A CA 1
ATOM 783 C C . VAL A 1 102 ? 1.943 -11.945 -28.234 1 95.56 102 VAL A C 1
ATOM 785 O O . VAL A 1 102 ? 2.889 -11.633 -28.969 1 95.56 102 VAL A O 1
ATOM 788 N N . LEU A 1 103 ? 1.686 -13.195 -27.953 1 96.88 103 LEU A N 1
ATOM 789 C CA . LEU A 1 103 ? 2.459 -14.297 -28.516 1 96.88 103 LEU A CA 1
ATOM 790 C C . LEU A 1 103 ? 2.342 -14.328 -30.031 1 96.88 103 LEU A C 1
ATOM 792 O O . LEU A 1 103 ? 3.33 -14.562 -30.734 1 96.88 103 LEU A O 1
ATOM 796 N N . ALA A 1 104 ? 1.137 -14.008 -30.516 1 96.56 104 ALA A N 1
ATOM 797 C CA . ALA A 1 104 ? 0.924 -13.945 -31.953 1 96.56 104 ALA A CA 1
ATOM 798 C C . ALA A 1 104 ? 1.714 -12.797 -32.562 1 96.56 104 ALA A C 1
ATOM 800 O O . ALA A 1 104 ? 2.352 -12.969 -33.625 1 96.56 104 ALA A O 1
ATOM 801 N N . ARG A 1 105 ? 1.662 -11.719 -31.953 1 96.56 105 ARG A N 1
ATOM 802 C CA . ARG A 1 105 ? 2.377 -10.547 -32.438 1 96.56 105 ARG A CA 1
ATOM 803 C C . ARG A 1 105 ? 3.879 -10.797 -32.5 1 96.56 105 ARG A C 1
ATOM 805 O O . ARG A 1 105 ? 4.574 -10.289 -33.375 1 96.56 105 ARG A O 1
ATOM 812 N N . ASN A 1 106 ? 4.375 -11.617 -31.594 1 96.88 106 ASN A N 1
ATOM 813 C CA . ASN A 1 106 ? 5.797 -11.922 -31.516 1 96.88 106 ASN A CA 1
ATOM 814 C C . ASN A 1 106 ? 6.156 -13.148 -32.344 1 96.88 106 ASN A C 1
ATOM 816 O O . ASN A 1 106 ? 7.285 -13.633 -32.281 1 96.88 106 ASN A O 1
ATOM 820 N N . ASN A 1 107 ? 5.172 -13.664 -33.062 1 97.31 107 ASN A N 1
ATOM 821 C CA . ASN A 1 107 ? 5.352 -14.797 -33.969 1 97.31 107 ASN A CA 1
ATOM 822 C C . ASN A 1 107 ? 5.797 -16.047 -33.188 1 97.31 107 ASN A C 1
ATOM 824 O O . ASN A 1 107 ? 6.695 -16.766 -33.656 1 97.31 107 ASN A O 1
ATOM 828 N N . VAL A 1 108 ? 5.27 -16.203 -32 1 98.62 108 VAL A N 1
ATOM 829 C CA . VAL A 1 108 ? 5.527 -17.406 -31.203 1 98.62 108 VAL A CA 1
ATOM 830 C C . VAL A 1 108 ? 4.488 -18.484 -31.547 1 98.62 108 VAL A C 1
ATOM 832 O O . VAL A 1 108 ? 3.285 -18.203 -31.531 1 98.62 108 VAL A O 1
ATOM 835 N N . ASP A 1 109 ? 4.898 -19.688 -31.875 1 97.94 109 ASP A N 1
ATOM 836 C CA . ASP A 1 109 ? 3.963 -20.781 -32.094 1 97.94 109 ASP A CA 1
ATOM 837 C C . ASP A 1 109 ? 3.473 -21.344 -30.75 1 97.94 109 ASP A C 1
ATOM 839 O O . ASP A 1 109 ? 4.273 -21.75 -29.906 1 97.94 109 ASP A O 1
ATOM 843 N N . VAL A 1 110 ? 2.193 -21.297 -30.609 1 97.44 110 VAL A N 1
ATOM 844 C CA . VAL A 1 110 ? 1.593 -21.953 -29.438 1 97.44 110 VAL A CA 1
ATOM 845 C C . VAL A 1 110 ? 1.061 -23.328 -29.844 1 97.44 110 VAL A C 1
ATOM 847 O O . VAL A 1 110 ? 0.118 -23.438 -30.641 1 97.44 110 VAL A O 1
ATOM 850 N N . ILE A 1 111 ? 1.666 -24.344 -29.344 1 97.06 111 ILE A N 1
ATOM 851 C CA . ILE A 1 111 ? 1.292 -25.719 -29.656 1 97.06 111 ILE A CA 1
ATOM 852 C C . ILE A 1 111 ? 0.507 -26.328 -28.484 1 97.06 111 ILE A C 1
ATOM 854 O O . ILE A 1 111 ? 1.066 -26.562 -27.406 1 97.06 111 ILE A O 1
ATOM 858 N N . ARG A 1 112 ? -0.762 -26.547 -28.719 1 96.56 112 ARG A N 1
ATOM 859 C CA . ARG A 1 112 ? -1.612 -27.141 -27.688 1 96.56 112 ARG A CA 1
ATOM 860 C C . ARG A 1 112 ? -1.412 -28.656 -27.625 1 96.56 112 ARG A C 1
ATOM 862 O O . ARG A 1 112 ? -1.916 -29.391 -28.484 1 96.56 112 ARG A O 1
ATOM 869 N N . GLY A 1 113 ? -0.711 -29.078 -26.625 1 97.38 113 GLY A N 1
ATOM 870 C CA . GLY A 1 113 ? -0.414 -30.5 -26.5 1 97.38 113 GLY A CA 1
ATOM 871 C C . GLY A 1 113 ? 0.491 -30.812 -25.312 1 97.38 113 GLY A C 1
ATOM 872 O O . GLY A 1 113 ? 0.876 -29.906 -24.562 1 97.38 113 GLY A O 1
ATOM 873 N N . PHE A 1 114 ? 0.692 -32.062 -25.078 1 98.12 114 PHE A N 1
ATOM 874 C CA . PHE A 1 114 ? 1.522 -32.594 -24 1 98.12 114 PHE A CA 1
ATOM 875 C C . PHE A 1 114 ? 2.857 -33.094 -24.531 1 98.12 114 PHE A C 1
ATOM 877 O O . PHE A 1 114 ? 2.898 -34 -25.344 1 98.12 114 PHE A O 1
ATOM 884 N N . ALA A 1 115 ? 3.947 -32.531 -24.047 1 98.19 115 ALA A N 1
ATOM 885 C CA . ALA A 1 115 ? 5.273 -32.844 -24.578 1 98.19 115 ALA A CA 1
ATOM 886 C C . ALA A 1 115 ? 5.988 -33.875 -23.734 1 98.19 115 ALA A C 1
ATOM 888 O O . ALA A 1 115 ? 5.895 -33.844 -22.5 1 98.19 115 ALA A O 1
ATOM 889 N N . LYS A 1 116 ? 6.738 -34.75 -24.391 1 98.31 116 LYS A N 1
ATOM 890 C CA . LYS A 1 116 ? 7.684 -35.688 -23.781 1 98.31 116 LYS A CA 1
ATOM 891 C C . LYS A 1 116 ? 9.016 -35.688 -24.531 1 98.31 116 LYS A C 1
ATOM 893 O O . LYS A 1 116 ? 9.039 -35.594 -25.766 1 98.31 116 LYS A O 1
ATOM 898 N N . PHE A 1 117 ? 10.086 -35.812 -23.766 1 98.69 117 PHE A N 1
ATOM 899 C CA . PHE A 1 117 ? 11.383 -35.875 -24.422 1 98.69 117 PHE A CA 1
ATOM 900 C C . PHE A 1 117 ? 11.555 -37.188 -25.172 1 98.69 117 PHE A C 1
ATOM 902 O O . PHE A 1 117 ? 11.172 -38.25 -24.672 1 98.69 117 PHE A O 1
ATOM 909 N N . VAL A 1 118 ? 12.055 -37.094 -26.391 1 98.44 118 VAL A N 1
ATOM 910 C CA . VAL A 1 118 ? 12.531 -38.25 -27.156 1 98.44 118 VAL A CA 1
ATOM 911 C C . VAL A 1 118 ? 14.047 -38.375 -26.969 1 98.44 118 VAL A C 1
ATOM 913 O O . VAL A 1 118 ? 14.555 -39.5 -26.844 1 98.44 118 VAL A O 1
ATOM 916 N N . ASN A 1 119 ? 14.711 -37.344 -27.031 1 97.88 119 ASN A N 1
ATOM 917 C CA . ASN A 1 119 ? 16.125 -37.156 -26.734 1 97.88 119 ASN A CA 1
ATOM 918 C C . ASN A 1 119 ? 16.438 -35.688 -26.359 1 97.88 119 ASN A C 1
ATOM 920 O O . ASN A 1 119 ? 15.516 -34.906 -26.109 1 97.88 119 ASN A O 1
ATOM 924 N N . LYS A 1 120 ? 17.656 -35.344 -26.266 1 97.69 120 LYS A N 1
ATOM 925 C CA . LYS A 1 120 ? 18.047 -34.062 -25.688 1 97.69 120 LYS A CA 1
ATOM 926 C C . LYS A 1 120 ? 17.547 -32.906 -26.547 1 97.69 120 LYS A C 1
ATOM 928 O O . LYS A 1 120 ? 17.375 -31.781 -26.062 1 97.69 120 LYS A O 1
ATOM 933 N N . ASN A 1 121 ? 17.281 -33.062 -27.859 1 98.19 121 ASN A N 1
ATOM 934 C CA . ASN A 1 121 ? 16.906 -31.969 -28.75 1 98.19 121 ASN A CA 1
ATOM 935 C C . ASN A 1 121 ? 15.531 -32.188 -29.359 1 98.19 121 ASN A C 1
ATOM 937 O O . ASN A 1 121 ? 15.086 -31.406 -30.203 1 98.19 121 ASN A O 1
ATOM 941 N N . THR A 1 122 ? 14.875 -33.312 -28.984 1 98.31 122 THR A N 1
ATOM 942 C CA . THR A 1 122 ? 13.625 -33.688 -29.641 1 98.31 122 THR A CA 1
ATOM 943 C C . THR A 1 122 ? 12.539 -33.969 -28.609 1 98.31 122 THR A C 1
ATOM 945 O O . THR A 1 122 ? 12.773 -34.688 -27.641 1 98.31 122 THR A O 1
ATOM 948 N N . VAL A 1 123 ? 11.367 -33.375 -28.844 1 98.44 123 VAL A N 1
ATOM 949 C CA . VAL A 1 123 ? 10.203 -33.688 -28.016 1 98.44 123 VAL A CA 1
ATOM 950 C C . VAL A 1 123 ? 9.07 -34.188 -28.891 1 98.44 123 VAL A C 1
ATOM 952 O O . VAL A 1 123 ? 8.938 -33.781 -30.047 1 98.44 123 VAL A O 1
ATOM 955 N N . GLU A 1 124 ? 8.383 -35.156 -28.375 1 98.31 124 GLU A N 1
ATOM 956 C CA . GLU A 1 124 ? 7.121 -35.594 -28.953 1 98.31 124 GLU A CA 1
ATOM 957 C C . GLU A 1 124 ? 5.926 -34.938 -28.281 1 98.31 124 GLU A C 1
ATOM 959 O O . GLU A 1 124 ? 5.848 -34.875 -27.047 1 98.31 124 GLU A O 1
ATOM 964 N N . VAL A 1 125 ? 5.062 -34.344 -29.078 1 98.25 125 VAL A N 1
ATOM 965 C CA . VAL A 1 125 ? 3.904 -33.625 -28.547 1 98.25 125 VAL A CA 1
ATOM 966 C C . VAL A 1 125 ? 2.623 -34.375 -28.906 1 98.25 125 VAL A C 1
ATOM 968 O O . VAL A 1 125 ? 2.32 -34.562 -30.094 1 98.25 125 VAL A O 1
ATOM 971 N N . ALA A 1 126 ? 1.931 -34.906 -27.891 1 97.75 126 ALA A N 1
ATOM 972 C CA . ALA A 1 126 ? 0.565 -35.375 -28.078 1 97.75 126 ALA A CA 1
ATOM 973 C C . ALA A 1 126 ? -0.415 -34.219 -28.188 1 97.75 126 ALA A C 1
ATOM 975 O O . ALA A 1 126 ? -0.674 -33.5 -27.188 1 97.75 126 ALA A O 1
ATOM 976 N N . LEU A 1 127 ? -0.925 -34 -29.344 1 95.88 127 LEU A N 1
ATOM 977 C CA . LEU A 1 127 ? -1.748 -32.844 -29.609 1 95.88 127 LEU A CA 1
ATOM 978 C C . LEU A 1 127 ? -3.17 -33.031 -29.094 1 95.88 127 LEU A C 1
ATOM 980 O O . LEU A 1 127 ? -3.621 -34.188 -28.938 1 95.88 127 LEU A O 1
ATOM 984 N N . ALA A 1 128 ? -3.855 -31.953 -28.812 1 88.81 128 ALA A N 1
ATOM 985 C CA . ALA A 1 128 ? -5.219 -31.969 -28.281 1 88.81 128 ALA A CA 1
ATOM 986 C C . ALA A 1 128 ? -6.176 -32.625 -29.266 1 88.81 128 ALA A C 1
ATOM 988 O O . ALA A 1 128 ? -7.184 -33.219 -28.859 1 88.81 128 ALA A O 1
ATOM 989 N N . ASP A 1 129 ? -5.836 -32.594 -30.547 1 89.31 129 ASP A N 1
ATOM 990 C CA . ASP A 1 129 ? -6.723 -33.125 -31.562 1 89.31 129 ASP A CA 1
ATOM 991 C C . ASP A 1 129 ? -6.445 -34.625 -31.797 1 89.31 129 ASP A C 1
ATOM 993 O O . ASP A 1 129 ? -7.039 -35.219 -32.688 1 89.31 129 ASP A O 1
ATOM 997 N N . GLY A 1 130 ? -5.543 -35.188 -31.062 1 90.75 130 GLY A N 1
ATOM 998 C CA . GLY A 1 130 ? -5.285 -36.625 -31.125 1 90.75 130 GLY A CA 1
ATOM 999 C C . GLY A 1 130 ? -4.035 -36.969 -31.922 1 90.75 130 GLY A C 1
ATOM 1000 O O . GLY A 1 130 ? -3.555 -38.094 -31.859 1 90.75 130 GLY A O 1
ATOM 1001 N N . GLY A 1 131 ? -3.479 -36 -32.625 1 93.38 131 GLY A N 1
ATOM 1002 C CA . GLY A 1 131 ? -2.254 -36.25 -33.375 1 93.38 131 GLY A CA 1
ATOM 1003 C C . GLY A 1 131 ? -1.009 -36.219 -32.5 1 93.38 131 GLY A C 1
ATOM 1004 O O . GLY A 1 131 ? -1.072 -35.844 -31.328 1 93.38 131 GLY A O 1
ATOM 1005 N N . VAL A 1 132 ? 0.061 -36.75 -33.094 1 95.94 132 VAL A N 1
ATOM 1006 C CA . VAL A 1 132 ? 1.373 -36.719 -32.438 1 95.94 132 VAL A CA 1
ATOM 1007 C C . VAL A 1 132 ? 2.396 -36.094 -33.406 1 95.94 132 VAL A C 1
ATOM 1009 O O . VAL A 1 132 ? 2.4 -36.406 -34.594 1 95.94 132 VAL A O 1
ATOM 1012 N N . GLU A 1 133 ? 3.123 -35.188 -32.906 1 95.62 133 GLU A N 1
ATOM 1013 C CA . GLU A 1 133 ? 4.18 -34.625 -33.719 1 95.62 133 GLU A CA 1
ATOM 1014 C C . GLU A 1 133 ? 5.496 -34.531 -32.969 1 95.62 133 GLU A C 1
ATOM 1016 O O . GLU A 1 133 ? 5.504 -34.438 -31.734 1 95.62 133 GLU A O 1
ATOM 1021 N N . GLN A 1 134 ? 6.59 -34.656 -33.688 1 97.12 134 GLN A N 1
ATOM 1022 C CA . GLN A 1 134 ? 7.914 -34.438 -33.125 1 97.12 134 GLN A CA 1
ATOM 1023 C C . GLN A 1 134 ? 8.469 -33.094 -33.531 1 97.12 134 GLN A C 1
ATOM 1025 O O . GLN A 1 134 ? 8.312 -32.656 -34.656 1 97.12 134 GLN A O 1
ATOM 1030 N N . ILE A 1 135 ? 8.992 -32.438 -32.531 1 97.69 135 ILE A N 1
ATOM 1031 C CA . ILE A 1 135 ? 9.562 -31.094 -32.719 1 97.69 135 ILE A CA 1
ATOM 1032 C C . ILE A 1 135 ? 10.992 -31.078 -32.188 1 97.69 135 ILE A C 1
ATOM 1034 O O . ILE A 1 135 ? 11.297 -31.703 -31.172 1 97.69 135 ILE A O 1
ATOM 1038 N N . THR A 1 136 ? 11.898 -30.438 -32.938 1 98.38 136 THR A N 1
ATOM 1039 C CA . THR A 1 136 ? 13.273 -30.297 -32.469 1 98.38 136 THR A CA 1
ATOM 1040 C C . THR A 1 136 ? 13.578 -28.828 -32.125 1 98.38 136 THR A C 1
ATOM 1042 O O . THR A 1 136 ? 12.898 -27.922 -32.625 1 98.38 136 THR A O 1
ATOM 1045 N N . ALA A 1 137 ? 14.539 -28.656 -31.281 1 98.62 137 ALA A N 1
ATOM 1046 C CA . ALA A 1 137 ? 14.953 -27.297 -30.922 1 98.62 137 ALA A CA 1
ATOM 1047 C C . ALA A 1 137 ? 16.422 -27.25 -30.516 1 98.62 137 ALA A C 1
ATOM 1049 O O . ALA A 1 137 ? 16.969 -28.25 -30.047 1 98.62 137 ALA A O 1
ATOM 1050 N N . ASP A 1 138 ? 17.062 -26.094 -30.75 1 98.69 138 ASP A N 1
ATOM 1051 C CA . ASP A 1 138 ? 18.438 -25.891 -30.266 1 98.69 138 ASP A CA 1
ATOM 1052 C C . ASP A 1 138 ? 18.469 -25.734 -28.75 1 98.69 138 ASP A C 1
ATOM 1054 O O . ASP A 1 138 ? 19.422 -26.156 -28.094 1 98.69 138 ASP A O 1
ATOM 1058 N N . HIS A 1 139 ? 17.5 -25.031 -28.203 1 98.81 139 HIS A N 1
ATOM 1059 C CA . HIS A 1 139 ? 17.328 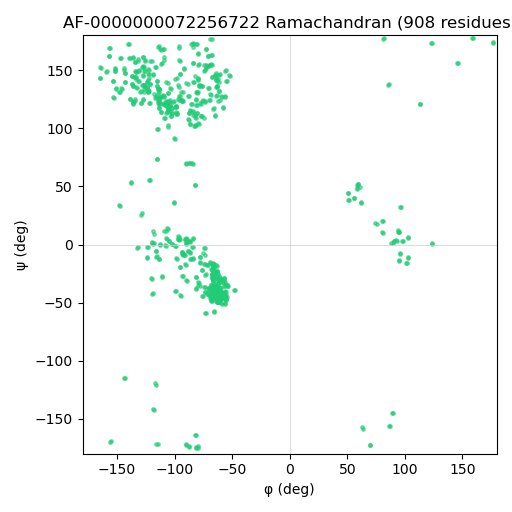-24.797 -26.781 1 98.81 139 HIS A CA 1
ATOM 1060 C C . HIS A 1 139 ? 15.938 -25.219 -26.312 1 98.81 139 HIS A C 1
ATOM 1062 O O . HIS A 1 139 ? 14.945 -24.938 -26.984 1 98.81 139 HIS A O 1
ATOM 1068 N N . ILE A 1 140 ? 15.852 -25.906 -25.188 1 98.88 140 ILE A N 1
ATOM 1069 C CA . ILE A 1 140 ? 14.586 -26.328 -24.609 1 98.88 140 ILE A CA 1
ATOM 1070 C C . ILE A 1 140 ? 14.5 -25.891 -23.156 1 98.88 140 ILE A C 1
ATOM 1072 O O . ILE A 1 140 ? 15.414 -26.141 -22.375 1 98.88 140 ILE A O 1
ATOM 1076 N N . LEU A 1 141 ? 13.469 -25.156 -22.797 1 98.94 141 LEU A N 1
ATOM 1077 C CA . LEU A 1 141 ? 13.188 -24.75 -21.422 1 98.94 141 LEU A CA 1
ATOM 1078 C C . LEU A 1 141 ? 12.102 -25.641 -20.812 1 98.94 141 LEU A C 1
ATOM 1080 O O . LEU A 1 141 ? 11.016 -25.781 -21.391 1 98.94 141 LEU A O 1
ATOM 1084 N N . ILE A 1 142 ? 12.43 -26.266 -19.703 1 98.88 142 ILE A N 1
ATOM 1085 C CA . ILE A 1 142 ? 11.43 -26.969 -18.922 1 98.88 142 ILE A CA 1
ATOM 1086 C C . ILE A 1 142 ? 10.773 -26.016 -17.922 1 98.88 142 ILE A C 1
ATOM 1088 O O . ILE A 1 142 ? 11.43 -25.547 -17 1 98.88 142 ILE A O 1
ATOM 1092 N N . ALA A 1 143 ? 9.523 -25.688 -18.047 1 98.62 143 ALA A N 1
ATOM 1093 C CA . ALA A 1 143 ? 8.75 -24.781 -17.203 1 98.62 143 ALA A CA 1
ATOM 1094 C C . ALA A 1 143 ? 7.355 -25.344 -16.938 1 98.62 143 ALA A C 1
ATOM 1096 O O . ALA A 1 143 ? 6.352 -24.656 -17.094 1 98.62 143 ALA A O 1
ATOM 1097 N N . THR A 1 144 ? 7.273 -26.562 -16.453 1 98.25 144 THR A N 1
ATOM 1098 C CA . THR A 1 144 ? 6.035 -27.328 -16.406 1 98.25 144 THR A CA 1
ATOM 1099 C C . THR A 1 144 ? 5.25 -27 -15.141 1 98.25 144 THR A C 1
ATOM 1101 O O . THR A 1 144 ? 4.074 -27.359 -15.023 1 98.25 144 THR A O 1
ATOM 1104 N N . GLY A 1 145 ? 5.891 -26.312 -14.188 1 97.06 145 GLY A N 1
ATOM 1105 C CA . GLY A 1 145 ? 5.203 -25.938 -12.969 1 97.06 145 GLY A CA 1
ATOM 1106 C C . GLY A 1 145 ? 4.891 -27.109 -12.062 1 97.06 145 GLY A C 1
ATOM 1107 O O . GLY A 1 145 ? 5.398 -28.219 -12.273 1 97.06 145 GLY A O 1
ATOM 1108 N N . GLY A 1 146 ? 4.141 -26.859 -11.008 1 95.81 146 GLY A N 1
ATOM 1109 C CA . GLY A 1 146 ? 3.795 -27.875 -10.031 1 95.81 146 GLY A CA 1
ATOM 1110 C C . GLY A 1 146 ? 2.32 -28.234 -10.039 1 95.81 146 GLY A C 1
ATOM 1111 O O . GLY A 1 146 ? 1.522 -27.578 -10.719 1 95.81 146 GLY A O 1
ATOM 1112 N N . ARG A 1 147 ? 1.991 -29.25 -9.414 1 96.38 147 ARG A N 1
ATOM 1113 C CA . ARG A 1 147 ? 0.604 -29.656 -9.227 1 96.38 147 ARG A CA 1
ATOM 1114 C C . ARG A 1 147 ? 0.3 -29.906 -7.754 1 96.38 147 ARG A C 1
ATOM 1116 O O . ARG A 1 147 ? 1.192 -30.266 -6.98 1 96.38 147 ARG A O 1
ATOM 1123 N N . PRO A 1 148 ? -0.945 -29.766 -7.305 1 97 148 PRO A N 1
ATOM 1124 C CA . PRO A 1 148 ? -1.273 -29.938 -5.887 1 97 148 PRO A CA 1
ATOM 1125 C C . PRO A 1 148 ? -1.049 -31.359 -5.398 1 97 148 PRO A C 1
ATOM 1127 O O . PRO A 1 148 ? -1.305 -32.312 -6.137 1 97 148 PRO A O 1
ATOM 1130 N N . SER A 1 149 ? -0.644 -31.469 -4.18 1 96.31 149 SER A N 1
ATOM 1131 C CA . SER A 1 149 ? -0.462 -32.75 -3.527 1 96.31 149 SER A CA 1
ATOM 1132 C C . SER A 1 149 ? -1.727 -33.188 -2.791 1 96.31 149 SER A C 1
ATOM 1134 O O . SER A 1 149 ? -2.518 -32.344 -2.361 1 96.31 149 SER A O 1
ATOM 1136 N N . ARG A 1 150 ? -1.926 -34.438 -2.674 1 95.75 150 ARG A N 1
ATOM 1137 C CA . ARG A 1 150 ? -2.969 -35.031 -1.853 1 95.75 150 ARG A CA 1
ATOM 1138 C C . ARG A 1 150 ? -2.383 -36.094 -0.898 1 95.75 150 ARG A C 1
ATOM 1140 O O . ARG A 1 150 ? -1.419 -36.781 -1.236 1 95.75 150 ARG A O 1
ATOM 1147 N N . PRO A 1 151 ? -2.996 -36.125 0.288 1 96.81 151 PRO A N 1
ATOM 1148 C CA . PRO A 1 151 ? -2.459 -37.125 1.226 1 96.81 151 PRO A CA 1
ATOM 1149 C C . PRO A 1 151 ? -2.836 -38.562 0.852 1 96.81 151 PRO A C 1
ATOM 1151 O O . PRO A 1 151 ? -3.828 -38.781 0.152 1 96.81 151 PRO A O 1
ATOM 1154 N N . ALA A 1 152 ? -2.004 -39.531 1.296 1 96.31 152 ALA A N 1
ATOM 1155 C CA . ALA A 1 152 ? -2.268 -40.938 1.072 1 96.31 152 ALA A CA 1
ATOM 1156 C C . ALA A 1 152 ? -3.092 -41.531 2.213 1 96.31 152 ALA A C 1
ATOM 1158 O O . ALA A 1 152 ? -2.598 -42.344 2.982 1 96.31 152 ALA A O 1
ATOM 1159 N N . ILE A 1 153 ? -4.328 -41.156 2.314 1 98.06 153 ILE A N 1
ATOM 1160 C CA . ILE A 1 153 ? -5.223 -41.688 3.344 1 98.06 153 ILE A CA 1
ATOM 1161 C C . ILE A 1 153 ? -6.539 -42.125 2.711 1 98.06 153 ILE A C 1
ATOM 1163 O O . ILE A 1 153 ? -6.875 -41.688 1.604 1 98.06 153 ILE A O 1
ATOM 1167 N N . LYS A 1 154 ? -7.234 -42.969 3.41 1 98.25 154 LYS A N 1
ATOM 1168 C CA . LYS A 1 154 ? -8.539 -43.438 2.934 1 98.25 154 LYS A CA 1
ATOM 1169 C C . LYS A 1 154 ? -9.523 -42.281 2.822 1 98.25 154 LYS A C 1
ATOM 1171 O O . LYS A 1 154 ? -9.688 -41.5 3.77 1 98.25 154 LYS A O 1
ATOM 1176 N N . GLY A 1 155 ? -10.078 -42.094 1.627 1 98.56 155 GLY A N 1
ATOM 1177 C CA . GLY A 1 155 ? -11.117 -41.094 1.436 1 98.56 155 GLY A CA 1
ATOM 1178 C C . GLY A 1 155 ? -10.578 -39.75 0.984 1 98.56 155 GLY A C 1
ATOM 1179 O O . GLY A 1 155 ? -11.344 -38.812 0.811 1 98.56 155 GLY A O 1
ATOM 1180 N N . ALA A 1 156 ? -9.281 -39.594 0.736 1 98.38 156 ALA A N 1
ATOM 1181 C CA . ALA A 1 156 ? -8.672 -38.344 0.335 1 98.38 156 ALA A CA 1
ATOM 1182 C C . ALA A 1 156 ? -9.312 -37.781 -0.939 1 98.38 156 ALA A C 1
ATOM 1184 O O . ALA A 1 156 ? -9.367 -36.594 -1.149 1 98.38 156 ALA A O 1
ATOM 1185 N N . GLU A 1 157 ? -9.828 -38.656 -1.787 1 97.69 157 GLU A N 1
ATOM 1186 C CA . GLU A 1 157 ? -10.375 -38.312 -3.094 1 97.69 157 GLU A CA 1
ATOM 1187 C C . GLU A 1 157 ? -11.648 -37.469 -2.951 1 97.69 157 GLU A C 1
ATOM 1189 O O . GLU A 1 157 ? -12.094 -36.844 -3.906 1 97.69 157 GLU A O 1
ATOM 1194 N N . TYR A 1 158 ? -12.266 -37.531 -1.713 1 98.44 158 TYR A N 1
ATOM 1195 C CA . TYR A 1 158 ? -13.516 -36.812 -1.518 1 98.44 158 TYR A CA 1
ATOM 1196 C C . TYR A 1 158 ? -13.242 -35.312 -1.362 1 98.44 158 TYR A C 1
ATOM 1198 O O . TYR A 1 158 ? -14.156 -34.5 -1.527 1 98.44 158 TYR A O 1
ATOM 1206 N N . GLY A 1 159 ? -12.023 -34.938 -0.975 1 98.38 159 GLY A N 1
ATOM 1207 C CA . GLY A 1 159 ? -11.656 -33.531 -0.874 1 98.38 159 GLY A CA 1
ATOM 1208 C C . GLY A 1 159 ? -11.211 -32.938 -2.195 1 98.38 159 GLY A C 1
ATOM 1209 O O . GLY A 1 159 ? -10.797 -33.656 -3.102 1 98.38 159 GLY A O 1
ATOM 1210 N N . ILE A 1 160 ? -11.305 -31.688 -2.346 1 98.31 160 ILE A N 1
ATOM 1211 C CA . ILE A 1 160 ? -10.727 -30.969 -3.479 1 98.31 160 ILE A CA 1
ATOM 1212 C C . ILE A 1 160 ? -9.367 -30.406 -3.09 1 98.31 160 ILE A C 1
ATOM 1214 O O . ILE A 1 160 ? -8.945 -30.516 -1.936 1 98.31 160 ILE A O 1
ATOM 1218 N N . ASP A 1 161 ? -8.602 -29.891 -4.012 1 97.69 161 ASP A N 1
ATOM 1219 C CA . ASP A 1 161 ? -7.293 -29.312 -3.732 1 97.69 161 ASP A CA 1
ATOM 1220 C C . ASP A 1 161 ? -7.281 -27.812 -4.055 1 97.69 161 ASP A C 1
ATOM 1222 O O . ASP A 1 161 ? -8.336 -27.219 -4.285 1 97.69 161 ASP A O 1
ATOM 1226 N N . SER A 1 162 ? -6.078 -27.203 -4.008 1 96.12 162 SER A N 1
ATOM 1227 C CA . SER A 1 162 ? -5.945 -25.766 -4.172 1 96.12 162 SER A CA 1
ATOM 1228 C C . SER A 1 162 ? -6.398 -25.312 -5.555 1 96.12 162 SER A C 1
ATOM 1230 O O . SER A 1 162 ? -6.805 -24.172 -5.742 1 96.12 162 SER A O 1
ATOM 1232 N N . ASP A 1 163 ? -6.289 -26.172 -6.566 1 96.62 163 ASP A N 1
ATOM 1233 C CA . ASP A 1 163 ? -6.816 -25.859 -7.891 1 96.62 163 ASP A CA 1
ATOM 1234 C C . ASP A 1 163 ? -8.336 -25.953 -7.91 1 96.62 163 ASP A C 1
ATOM 1236 O O . ASP A 1 163 ? -9.016 -25.094 -8.484 1 96.62 163 ASP A O 1
ATOM 1240 N N . GLY A 1 164 ? -8.852 -26.969 -7.242 1 96.88 164 GLY A N 1
ATOM 1241 C CA . GLY A 1 164 ? -10.266 -27.312 -7.285 1 96.88 164 GLY A CA 1
ATOM 1242 C C . GLY A 1 164 ? -11.148 -26.266 -6.621 1 96.88 164 GLY A C 1
ATOM 1243 O O . GLY A 1 164 ? -12.344 -26.188 -6.902 1 96.88 164 GLY A O 1
ATOM 1244 N N . VAL A 1 165 ? -10.602 -25.469 -5.754 1 97.69 165 VAL A N 1
ATOM 1245 C CA . VAL A 1 165 ? -11.367 -24.469 -5.023 1 97.69 165 VAL A CA 1
ATOM 1246 C C . VAL A 1 165 ? -11.984 -23.484 -6.004 1 97.69 165 VAL A C 1
ATOM 1248 O O . VAL A 1 165 ? -13.086 -22.969 -5.766 1 97.69 165 VAL A O 1
ATOM 1251 N N . PHE A 1 166 ? -11.359 -23.266 -7.137 1 97 166 PHE A N 1
ATOM 1252 C CA . PHE A 1 166 ? -11.797 -22.234 -8.062 1 97 166 PHE A CA 1
ATOM 1253 C C . PHE A 1 166 ? -12.906 -22.75 -8.969 1 97 166 PHE A C 1
ATOM 1255 O O . PHE A 1 166 ? -13.461 -22 -9.773 1 97 166 PHE A O 1
ATOM 1262 N N . ALA A 1 167 ? -13.234 -24.031 -8.781 1 96 167 ALA A N 1
ATOM 1263 C CA . ALA A 1 167 ? -14.367 -24.609 -9.516 1 96 167 ALA A CA 1
ATOM 1264 C C . ALA A 1 167 ? -15.648 -24.516 -8.703 1 96 167 ALA A C 1
ATOM 1266 O O . ALA A 1 167 ? -16.734 -24.766 -9.219 1 96 167 ALA A O 1
ATOM 1267 N N . LEU A 1 168 ? -15.531 -24.109 -7.43 1 96.69 168 LEU A N 1
ATOM 1268 C CA . LEU A 1 168 ? -16.719 -23.969 -6.586 1 96.69 168 LEU A CA 1
ATOM 1269 C C . LEU A 1 168 ? -17.641 -22.906 -7.133 1 96.69 168 LEU A C 1
ATOM 1271 O O . LEU A 1 168 ? -17.188 -21.859 -7.602 1 96.69 168 LEU A O 1
ATOM 1275 N N . ASN A 1 169 ? -18.953 -23.125 -7.082 1 94.25 169 ASN A N 1
ATOM 1276 C CA . ASN A 1 169 ? -19.922 -22.156 -7.562 1 94.25 169 ASN A CA 1
ATOM 1277 C C . ASN A 1 169 ? -20.75 -21.578 -6.418 1 94.25 169 ASN A C 1
ATOM 1279 O O . ASN A 1 169 ? -21.703 -20.828 -6.652 1 94.25 169 ASN A O 1
ATOM 1283 N N . ASP A 1 170 ? -20.422 -22.062 -5.242 1 96 170 ASP A N 1
ATOM 1284 C CA . ASP A 1 170 ? -21.016 -21.516 -4.02 1 96 170 ASP A CA 1
ATOM 1285 C C . ASP A 1 170 ? -20.016 -21.578 -2.859 1 96 170 ASP A C 1
ATOM 1287 O O . ASP A 1 170 ? -19.062 -22.344 -2.895 1 96 170 ASP A O 1
ATOM 1291 N N . VAL A 1 171 ? -20.312 -20.781 -1.896 1 96.69 171 VAL A N 1
ATOM 1292 C CA . VAL A 1 171 ? -19.516 -20.859 -0.672 1 96.69 171 VAL A CA 1
ATOM 1293 C C . VAL A 1 171 ? -20.031 -22.016 0.193 1 96.69 171 VAL A C 1
ATOM 1295 O O . VAL A 1 171 ? -21.219 -22.078 0.519 1 96.69 171 VAL A O 1
ATOM 1298 N N . PRO A 1 172 ? -19.125 -22.891 0.522 1 97.81 172 PRO A N 1
ATOM 1299 C CA . PRO A 1 172 ? -19.578 -23.953 1.422 1 97.81 172 PRO A CA 1
ATOM 1300 C C . PRO A 1 172 ? -20.016 -23.422 2.787 1 97.81 172 PRO A C 1
ATOM 1302 O O . PRO A 1 172 ? -19.422 -22.453 3.293 1 97.81 172 PRO A O 1
ATOM 1305 N N . LYS A 1 173 ? -21.062 -24.109 3.387 1 98.06 173 LYS A N 1
ATOM 1306 C CA . LYS A 1 173 ? -21.469 -23.688 4.727 1 98.06 173 LYS A CA 1
ATOM 1307 C C . LYS A 1 173 ? -20.375 -23.938 5.746 1 98.06 173 LYS A C 1
ATOM 1309 O O . LYS A 1 173 ? -20.031 -23.062 6.543 1 98.06 173 LYS A O 1
ATOM 1314 N N . ARG A 1 174 ? -20.031 -25.219 5.766 1 98.56 174 ARG A N 1
ATOM 1315 C CA . ARG A 1 174 ? -18.922 -25.641 6.613 1 98.56 174 ARG A CA 1
ATOM 1316 C C . ARG A 1 174 ? -17.75 -26.141 5.77 1 98.56 174 ARG A C 1
ATOM 1318 O O . ARG A 1 174 ? -17.922 -27.016 4.926 1 98.56 174 ARG A O 1
ATOM 1325 N N . VAL A 1 175 ? -16.312 -25.5 5.957 1 98.88 175 VAL A N 1
ATOM 1326 C CA . VAL A 1 175 ? -15.164 -25.891 5.152 1 98.88 175 VAL A CA 1
ATOM 1327 C C . VAL A 1 175 ? -13.992 -26.25 6.066 1 98.88 175 VAL A C 1
ATOM 1329 O O . VAL A 1 175 ? -13.766 -25.594 7.082 1 98.88 175 VAL A O 1
ATOM 1332 N N . ALA A 1 176 ? -13.297 -27.328 5.75 1 98.88 176 ALA A N 1
ATOM 1333 C CA . ALA A 1 176 ? -12 -27.688 6.332 1 98.88 176 ALA A CA 1
ATOM 1334 C C . ALA A 1 176 ? -10.867 -27.438 5.34 1 98.88 176 ALA A C 1
ATOM 1336 O O . ALA A 1 176 ? -10.891 -27.969 4.223 1 98.88 176 ALA A O 1
ATOM 1337 N N . VAL A 1 177 ? -9.961 -26.625 5.688 1 98.88 177 VAL A N 1
ATOM 1338 C CA . VAL A 1 177 ? -8.734 -26.438 4.93 1 98.88 177 VAL A CA 1
ATOM 1339 C C . VAL A 1 177 ? -7.574 -27.109 5.656 1 98.88 177 VAL A C 1
ATOM 1341 O O . VAL A 1 177 ? -7.316 -26.844 6.832 1 98.88 177 VAL A O 1
ATOM 1344 N N . VAL A 1 178 ? -6.914 -28 4.988 1 98.81 178 VAL A N 1
ATOM 1345 C CA . VAL A 1 178 ? -5.789 -28.719 5.582 1 98.81 178 VAL A CA 1
ATOM 1346 C C . VAL A 1 178 ? -4.48 -28.219 4.961 1 98.81 178 VAL A C 1
ATOM 1348 O O . VAL A 1 178 ? -4.293 -28.312 3.746 1 98.81 178 VAL A O 1
ATOM 1351 N N . GLY A 1 179 ? -3.586 -27.734 5.75 1 98.5 179 GLY A N 1
ATOM 1352 C CA . GLY A 1 179 ? -2.299 -27.203 5.316 1 98.5 179 GLY A CA 1
ATOM 1353 C C . GLY A 1 179 ? -1.827 -26.031 6.145 1 98.5 179 GLY A C 1
ATOM 1354 O O . GLY A 1 179 ? -2.641 -25.297 6.711 1 98.5 179 GLY A O 1
ATOM 1355 N N . ALA A 1 180 ? -0.556 -25.797 6.164 1 98.12 180 ALA A N 1
ATOM 1356 C CA . ALA A 1 180 ? -0.004 -24.766 7.039 1 98.12 180 ALA A CA 1
ATOM 1357 C C . ALA A 1 180 ? 0.697 -23.672 6.227 1 98.12 180 ALA A C 1
ATOM 1359 O O . ALA A 1 180 ? 1.211 -22.703 6.793 1 98.12 180 ALA A O 1
ATOM 1360 N N . GLY A 1 181 ? 0.714 -23.766 4.914 1 97.31 181 GLY A N 1
ATOM 1361 C CA . GLY A 1 181 ? 1.41 -22.812 4.066 1 97.31 181 GLY A CA 1
ATOM 1362 C C . GLY A 1 181 ? 0.542 -21.641 3.645 1 97.31 181 GLY A C 1
ATOM 1363 O O . GLY A 1 181 ? -0.545 -21.438 4.191 1 97.31 181 GLY A O 1
ATOM 1364 N N . TYR A 1 182 ? 1.073 -20.797 2.742 1 95.25 182 TYR A N 1
ATOM 1365 C CA . TYR A 1 182 ? 0.418 -19.562 2.34 1 95.25 182 TYR A CA 1
ATOM 1366 C C . TYR A 1 182 ? -0.946 -19.844 1.721 1 95.25 182 TYR A C 1
ATOM 1368 O O . TYR A 1 182 ? -1.922 -19.141 2.012 1 95.25 182 TYR A O 1
ATOM 1376 N N . ILE A 1 183 ? -1.006 -20.922 0.896 1 97.62 183 ILE A N 1
ATOM 1377 C CA . ILE A 1 183 ? -2.244 -21.234 0.187 1 97.62 183 ILE A CA 1
ATOM 1378 C C . ILE A 1 183 ? -3.35 -21.547 1.191 1 97.62 183 ILE A C 1
ATOM 1380 O O . ILE A 1 183 ? -4.469 -21.047 1.073 1 97.62 183 ILE A O 1
ATOM 1384 N N . ALA A 1 184 ? -3.021 -22.344 2.197 1 98.69 184 ALA A N 1
ATOM 1385 C CA . ALA A 1 184 ? -3.996 -22.719 3.215 1 98.69 184 ALA A CA 1
ATOM 1386 C C . ALA A 1 184 ? -4.52 -21.5 3.965 1 98.69 184 ALA A C 1
ATOM 1388 O O . ALA A 1 184 ? -5.73 -21.344 4.141 1 98.69 184 ALA A O 1
ATOM 1389 N N . VAL A 1 185 ? -3.627 -20.656 4.367 1 98.75 185 VAL A N 1
ATOM 1390 C CA . VAL A 1 185 ? -3.965 -19.469 5.16 1 98.75 185 VAL A CA 1
ATOM 1391 C C . VAL A 1 185 ? -4.801 -18.5 4.32 1 98.75 185 VAL A C 1
ATOM 1393 O O . VAL A 1 185 ? -5.785 -17.953 4.805 1 98.75 185 VAL A O 1
ATOM 1396 N N . GLU A 1 186 ? -4.41 -18.297 3.078 1 98.69 186 GLU A N 1
ATOM 1397 C CA . GLU A 1 186 ? -5.129 -17.406 2.18 1 98.69 186 GLU A CA 1
ATOM 1398 C C . GLU A 1 186 ? -6.555 -17.891 1.936 1 98.69 186 GLU A C 1
ATOM 1400 O O . GLU A 1 186 ? -7.512 -17.125 2.045 1 98.69 186 GLU A O 1
ATOM 1405 N N . LEU A 1 187 ? -6.691 -19.188 1.653 1 98.69 187 LEU A N 1
ATOM 1406 C CA . LEU A 1 187 ? -8 -19.75 1.341 1 98.69 187 LEU A CA 1
ATOM 1407 C C . LEU A 1 187 ? -8.906 -19.75 2.57 1 98.69 187 LEU A C 1
ATOM 1409 O O . LEU A 1 187 ? -10.102 -19.453 2.467 1 98.69 187 LEU A O 1
ATOM 1413 N N . ALA A 1 188 ? -8.32 -20.062 3.742 1 98.81 188 ALA A N 1
ATOM 1414 C CA . ALA A 1 188 ? -9.094 -20.016 4.98 1 98.81 188 ALA A CA 1
ATOM 1415 C C . ALA A 1 188 ? -9.656 -18.625 5.219 1 98.81 188 ALA A C 1
ATOM 1417 O O . ALA A 1 188 ? -10.828 -18.469 5.566 1 98.81 188 ALA A O 1
ATOM 1418 N N . GLY A 1 189 ? -8.82 -17.625 4.988 1 98.56 189 GLY A N 1
ATOM 1419 C CA . GLY A 1 189 ? -9.242 -16.25 5.188 1 98.56 189 GLY A CA 1
ATOM 1420 C C . GLY A 1 189 ? -10.352 -15.828 4.238 1 98.56 189 GLY A C 1
ATOM 1421 O O . GLY A 1 189 ? -11.344 -15.242 4.664 1 98.56 189 GLY A O 1
ATOM 1422 N N . VAL A 1 190 ? -10.203 -16.141 2.957 1 98.5 190 VAL A N 1
ATOM 1423 C CA . VAL A 1 190 ? -11.156 -15.75 1.925 1 98.5 190 VAL A CA 1
ATOM 1424 C C . VAL A 1 190 ? -12.508 -16.406 2.201 1 98.5 190 VAL A C 1
ATOM 1426 O O . VAL A 1 190 ? -13.539 -15.727 2.217 1 98.5 190 VAL A O 1
ATOM 1429 N N . LEU A 1 191 ? -12.5 -17.719 2.457 1 98.56 191 LEU A N 1
ATOM 1430 C CA . LEU A 1 191 ? -13.75 -18.453 2.643 1 98.56 191 LEU A CA 1
ATOM 1431 C C . LEU A 1 191 ? -14.461 -18 3.918 1 98.56 191 LEU A C 1
ATOM 1433 O O . LEU A 1 191 ? -15.68 -17.859 3.934 1 98.56 191 LEU A O 1
ATOM 1437 N N . ASN A 1 192 ? -13.672 -17.75 4.938 1 98.75 192 ASN A N 1
ATOM 1438 C CA . ASN A 1 192 ? -14.242 -17.234 6.18 1 98.75 192 ASN A CA 1
ATOM 1439 C C . ASN A 1 192 ? -14.922 -15.891 5.973 1 98.75 192 ASN A C 1
ATOM 1441 O O . ASN A 1 192 ? -16.047 -15.68 6.41 1 98.75 192 ASN A O 1
ATOM 1445 N N . SER A 1 193 ? -14.273 -14.984 5.309 1 98 193 SER A N 1
ATOM 1446 C CA . SER A 1 193 ? -14.789 -13.641 5.082 1 98 193 SER A CA 1
ATOM 1447 C C . SER A 1 193 ? -16.047 -13.664 4.227 1 98 193 SER A C 1
ATOM 1449 O O . SER A 1 193 ? -16.922 -12.797 4.355 1 98 193 SER A O 1
ATOM 1451 N N . LEU A 1 194 ? -16.141 -14.688 3.396 1 98 194 LEU A N 1
ATOM 1452 C CA . LEU A 1 194 ? -17.281 -14.789 2.504 1 98 194 LEU A CA 1
ATOM 1453 C C . LEU A 1 194 ? -18.438 -15.531 3.186 1 98 194 LEU A C 1
ATOM 1455 O O . LEU A 1 194 ? -19.484 -15.734 2.584 1 98 194 LEU A O 1
ATOM 1459 N N . GLY A 1 195 ? -18.188 -16.078 4.441 1 97.25 195 GLY A N 1
ATOM 1460 C CA . GLY A 1 195 ? -19.328 -16.516 5.227 1 97.25 195 GLY A CA 1
ATOM 1461 C C . GLY A 1 195 ? -19.25 -17.969 5.633 1 97.25 195 GLY A C 1
ATOM 1462 O O . GLY A 1 195 ? -20.141 -18.469 6.34 1 97.25 195 GLY A O 1
ATOM 1463 N N . ALA A 1 196 ? -18.203 -18.672 5.258 1 98.44 196 ALA A N 1
ATOM 1464 C CA . ALA A 1 196 ? -18.094 -20.078 5.605 1 98.44 196 ALA A CA 1
ATOM 1465 C C . ALA A 1 196 ? -17.656 -20.25 7.055 1 98.44 196 ALA A C 1
ATOM 1467 O O . ALA A 1 196 ? -16.797 -19.516 7.543 1 98.44 196 ALA A O 1
ATOM 1468 N N . GLU A 1 197 ? -18.312 -21.203 7.734 1 98.75 197 GLU A N 1
ATOM 1469 C CA . GLU A 1 197 ? -17.656 -21.719 8.93 1 98.75 197 GLU A CA 1
ATOM 1470 C C . GLU A 1 197 ? -16.359 -22.438 8.586 1 98.75 197 GLU A C 1
ATOM 1472 O O . GLU A 1 197 ? -16.359 -23.5 7.953 1 98.75 197 GLU A O 1
ATOM 1477 N N . THR A 1 198 ? -15.234 -21.828 8.977 1 98.88 198 THR A N 1
ATOM 1478 C CA . THR A 1 198 ? -13.953 -22.25 8.43 1 98.88 198 THR A CA 1
ATOM 1479 C C . THR A 1 198 ? -13.094 -22.891 9.508 1 98.88 198 THR A C 1
ATOM 1481 O O . THR A 1 198 ? -12.891 -22.312 10.578 1 98.88 198 THR A O 1
ATOM 1484 N N . HIS A 1 199 ? -12.625 -24.094 9.203 1 98.88 199 HIS A N 1
ATOM 1485 C CA . HIS A 1 199 ? -11.672 -24.828 10.023 1 98.88 199 HIS A CA 1
ATOM 1486 C C . HIS A 1 199 ? -10.328 -24.969 9.32 1 98.88 199 HIS A C 1
ATOM 1488 O O . HIS A 1 199 ? -10.266 -25.453 8.195 1 98.88 199 HIS A O 1
ATOM 1494 N N . LEU A 1 200 ? -9.281 -24.484 9.953 1 98.88 200 LEU A N 1
ATOM 1495 C CA . LEU A 1 200 ? -7.926 -24.656 9.438 1 98.88 200 LEU A CA 1
ATOM 1496 C C . LEU A 1 200 ? -7.172 -25.703 10.258 1 98.88 200 LEU A C 1
ATOM 1498 O O . LEU A 1 200 ? -7.043 -25.578 11.477 1 98.88 200 LEU A O 1
ATOM 1502 N N . PHE A 1 201 ? -6.758 -26.781 9.625 1 98.81 201 PHE A N 1
ATOM 1503 C CA . PHE A 1 201 ? -6.031 -27.875 10.273 1 98.81 201 PHE A CA 1
ATOM 1504 C C . PHE A 1 201 ? -4.555 -27.828 9.906 1 98.81 201 PHE A C 1
ATOM 1506 O O . PHE A 1 201 ? -4.199 -27.875 8.727 1 98.81 201 PHE A O 1
ATOM 1513 N N . VAL A 1 202 ? -3.691 -27.75 10.898 1 98.5 202 VAL A N 1
ATOM 1514 C CA . VAL A 1 202 ? -2.254 -27.719 10.648 1 98.5 202 VAL A CA 1
ATOM 1515 C C . VAL A 1 202 ? -1.583 -28.875 11.398 1 98.5 202 VAL A C 1
ATOM 1517 O O . VAL A 1 202 ? -1.998 -29.234 12.5 1 98.5 202 VAL A O 1
ATOM 1520 N N . ARG A 1 203 ? -0.55 -29.391 10.812 1 97 203 ARG A N 1
ATOM 1521 C CA . ARG A 1 203 ? 0.102 -30.594 11.32 1 97 203 ARG A CA 1
ATOM 1522 C C . ARG A 1 203 ? 0.897 -30.281 12.586 1 97 203 ARG A C 1
ATOM 1524 O O . ARG A 1 203 ? 1.118 -31.172 13.414 1 97 203 ARG A O 1
ATOM 1531 N N . GLN A 1 204 ? 1.331 -29.062 12.75 1 97.19 204 GLN A N 1
ATOM 1532 C CA . GLN A 1 204 ? 2.156 -28.688 13.891 1 97.19 204 GLN A CA 1
ATOM 1533 C C . GLN A 1 204 ? 1.466 -27.625 14.742 1 97.19 204 GLN A C 1
ATOM 1535 O O . GLN A 1 204 ? 0.26 -27.703 14.992 1 97.19 204 GLN A O 1
ATOM 1540 N N . HIS A 1 205 ? 2.299 -26.672 15.25 1 97.31 205 HIS A N 1
ATOM 1541 C CA . HIS A 1 205 ? 1.757 -25.812 16.297 1 97.31 205 HIS A CA 1
ATOM 1542 C C . HIS A 1 205 ? 1.105 -24.578 15.711 1 97.31 205 HIS A C 1
ATOM 1544 O O . HIS A 1 205 ? 0.353 -23.875 16.391 1 97.31 205 HIS A O 1
ATOM 1550 N N . ALA A 1 206 ? 1.408 -24.234 14.438 1 98.31 206 ALA A N 1
ATOM 1551 C CA . ALA A 1 206 ? 0.86 -23.016 13.859 1 98.31 206 ALA A CA 1
ATOM 1552 C C . ALA A 1 206 ? 0.996 -23.016 12.336 1 98.31 206 ALA A C 1
ATOM 1554 O O . ALA A 1 206 ? 1.86 -23.688 11.789 1 98.31 206 ALA A O 1
ATOM 1555 N N . PRO A 1 207 ? 0.07 -22.297 11.648 1 98.56 207 PRO A N 1
ATOM 1556 C CA . PRO A 1 207 ? 0.341 -21.984 10.242 1 98.56 207 PRO A CA 1
ATOM 1557 C C . PRO A 1 207 ? 1.507 -21.016 10.062 1 98.56 207 PRO A C 1
ATOM 1559 O O . PRO A 1 207 ? 1.832 -20.266 10.977 1 98.56 207 PRO A O 1
ATOM 1562 N N . LEU A 1 208 ? 2.154 -21.062 8.922 1 98.38 208 LEU A N 1
ATOM 1563 C CA . LEU A 1 208 ? 3.26 -20.172 8.578 1 98.38 208 LEU A CA 1
ATOM 1564 C C . LEU A 1 208 ? 4.309 -20.156 9.68 1 98.38 208 LEU A C 1
ATOM 1566 O O . LEU A 1 208 ? 4.844 -19.094 10.016 1 98.38 208 LEU A O 1
ATOM 1570 N N . ARG A 1 209 ? 4.617 -21.297 10.164 1 96.94 209 ARG A N 1
ATOM 1571 C CA . ARG A 1 209 ? 5.414 -21.422 11.383 1 96.94 209 ARG A CA 1
ATOM 1572 C C . ARG A 1 209 ? 6.855 -20.984 11.148 1 96.94 209 ARG A C 1
ATOM 1574 O O . ARG A 1 209 ? 7.594 -20.719 12.094 1 96.94 209 ARG A O 1
ATOM 1581 N N . THR A 1 210 ? 7.277 -20.859 9.852 1 96.31 210 THR A N 1
ATOM 1582 C CA . THR A 1 210 ? 8.664 -20.5 9.57 1 96.31 210 THR A CA 1
ATOM 1583 C C . THR A 1 210 ? 8.797 -18.984 9.391 1 96.31 210 THR A C 1
ATOM 1585 O O . THR A 1 210 ? 9.906 -18.484 9.203 1 96.31 210 THR A O 1
ATOM 1588 N N . PHE A 1 211 ? 7.703 -18.266 9.383 1 98.44 211 PHE A N 1
ATOM 1589 C CA . PHE A 1 211 ? 7.738 -16.812 9.312 1 98.44 211 PHE A CA 1
ATOM 1590 C C . PHE A 1 211 ? 8.203 -16.219 10.641 1 98.44 211 PHE A C 1
ATOM 1592 O O . PHE A 1 211 ? 8.352 -16.938 11.633 1 98.44 211 PHE A O 1
ATOM 1599 N N . ASP A 1 212 ? 8.523 -14.906 10.641 1 98.88 212 ASP A N 1
ATOM 1600 C CA . ASP A 1 212 ? 8.914 -14.25 11.883 1 98.88 212 ASP A CA 1
ATOM 1601 C C . ASP A 1 212 ? 7.852 -14.438 12.961 1 98.88 212 ASP A C 1
ATOM 1603 O O . ASP A 1 212 ? 6.652 -14.344 12.68 1 98.88 212 ASP A O 1
ATOM 1607 N N . PRO A 1 213 ? 8.258 -14.664 14.219 1 98.75 213 PRO A N 1
ATOM 1608 C CA . PRO A 1 213 ? 7.301 -14.906 15.305 1 98.75 213 PRO A CA 1
ATOM 1609 C C . PRO A 1 213 ? 6.258 -13.797 15.43 1 98.75 213 PRO A C 1
ATOM 1611 O O . PRO A 1 213 ? 5.094 -14.07 15.727 1 98.75 213 PRO A O 1
ATOM 1614 N N . LEU A 1 214 ? 6.613 -12.57 15.188 1 98.81 214 LEU A N 1
ATOM 1615 C CA . LEU A 1 214 ? 5.672 -11.461 15.242 1 98.81 214 LEU A CA 1
ATOM 1616 C C . LEU A 1 214 ? 4.512 -11.68 14.281 1 98.81 214 LEU A C 1
ATOM 1618 O O . LEU A 1 214 ? 3.355 -11.414 14.617 1 98.81 214 LEU A O 1
ATOM 1622 N N . ILE A 1 215 ? 4.809 -12.164 13.094 1 98.81 215 ILE A N 1
ATOM 1623 C CA . ILE A 1 215 ? 3.816 -12.406 12.047 1 98.81 215 ILE A CA 1
ATOM 1624 C C . ILE A 1 215 ? 2.891 -13.547 12.469 1 98.81 215 ILE A C 1
ATOM 1626 O O . ILE A 1 215 ? 1.666 -13.414 12.406 1 98.81 215 ILE A O 1
ATOM 1630 N N . VAL A 1 216 ? 3.486 -14.633 12.914 1 98.69 216 VAL A N 1
ATOM 1631 C CA . VAL A 1 216 ? 2.732 -15.836 13.273 1 98.69 216 VAL A CA 1
ATOM 1632 C C . VAL A 1 216 ? 1.79 -15.523 14.43 1 98.69 216 VAL A C 1
ATOM 1634 O O . VAL A 1 216 ? 0.596 -15.828 14.367 1 98.69 216 VAL A O 1
ATOM 1637 N N . GLU A 1 217 ? 2.297 -14.883 15.469 1 98.69 217 GLU A N 1
ATOM 1638 C CA . GLU A 1 217 ? 1.513 -14.547 16.656 1 98.69 217 GLU A CA 1
ATOM 1639 C C . GLU A 1 217 ? 0.34 -13.641 16.312 1 98.69 217 GLU A C 1
ATOM 1641 O O . GLU A 1 217 ? -0.777 -13.844 16.781 1 98.69 217 GLU A O 1
ATOM 1646 N N . THR A 1 218 ? 0.6 -12.648 15.484 1 98.81 218 THR A N 1
ATOM 1647 C CA . THR A 1 218 ? -0.452 -11.711 15.094 1 98.81 218 THR A CA 1
ATOM 1648 C C . THR A 1 218 ? -1.508 -12.406 14.242 1 98.81 218 THR A C 1
ATOM 1650 O O . THR A 1 218 ? -2.705 -12.164 14.398 1 98.81 218 THR A O 1
ATOM 1653 N N . LEU A 1 219 ? -1.064 -13.258 13.312 1 98.81 219 LEU A N 1
ATOM 1654 C CA . LEU A 1 219 ? -1.994 -14 12.477 1 98.81 219 LEU A CA 1
ATOM 1655 C C . LEU A 1 219 ? -2.936 -14.852 13.328 1 98.81 219 LEU A C 1
ATOM 1657 O O . LEU A 1 219 ? -4.141 -14.891 13.07 1 98.81 219 LEU A O 1
ATOM 1661 N N . LEU A 1 220 ? -2.385 -15.539 14.336 1 98.62 220 LEU A N 1
ATOM 1662 C CA . LEU A 1 220 ? -3.193 -16.375 15.227 1 98.62 220 LEU A CA 1
ATOM 1663 C C . LEU A 1 220 ? -4.223 -15.531 15.969 1 98.62 220 LEU A C 1
ATOM 1665 O O . LEU A 1 220 ? -5.379 -15.938 16.109 1 98.62 220 LEU A O 1
ATOM 1669 N N . GLU A 1 221 ? -3.797 -14.359 16.422 1 98.5 221 GLU A N 1
ATOM 1670 C CA . GLU A 1 221 ? -4.699 -13.438 17.109 1 98.5 221 GLU A CA 1
ATOM 1671 C C . GLU A 1 221 ? -5.855 -13.031 16.203 1 98.5 221 GLU A C 1
ATOM 1673 O O . GLU A 1 221 ? -7.02 -13.07 16.609 1 98.5 221 GLU A O 1
ATOM 1678 N N . VAL A 1 222 ? -5.582 -12.711 14.992 1 98.31 222 VAL A N 1
ATOM 1679 C CA . VAL A 1 222 ? -6.586 -12.219 14.062 1 98.31 222 VAL A CA 1
ATOM 1680 C C . VAL A 1 222 ? -7.52 -13.352 13.656 1 98.31 222 VAL A C 1
ATOM 1682 O O . VAL A 1 222 ? -8.734 -13.156 13.531 1 98.31 222 VAL A O 1
ATOM 1685 N N . MET A 1 223 ? -6.938 -14.57 13.383 1 98.31 223 MET A N 1
ATOM 1686 C CA . MET A 1 223 ? -7.762 -15.719 13.031 1 98.31 223 MET A CA 1
ATOM 1687 C C . MET A 1 223 ? -8.789 -16.016 14.125 1 98.31 223 MET A C 1
ATOM 1689 O O . MET A 1 223 ? -9.953 -16.281 13.836 1 98.31 223 MET A O 1
ATOM 1693 N N . HIS A 1 224 ? -8.312 -15.914 15.352 1 98.19 224 HIS A N 1
ATOM 1694 C CA . HIS A 1 224 ? -9.211 -16.125 16.484 1 98.19 224 HIS A CA 1
ATOM 1695 C C . HIS A 1 224 ? -10.297 -15.062 16.531 1 98.19 224 HIS A C 1
ATOM 1697 O O . HIS A 1 224 ? -11.477 -15.383 16.672 1 98.19 224 HIS A O 1
ATOM 1703 N N . GLN A 1 225 ? -9.93 -13.805 16.344 1 97.38 225 GLN A N 1
ATOM 1704 C CA . GLN A 1 225 ? -10.859 -12.68 16.359 1 97.38 225 GLN A CA 1
ATOM 1705 C C . GLN A 1 225 ? -11.891 -12.797 15.25 1 97.38 225 GLN A C 1
ATOM 1707 O O . GLN A 1 225 ? -13.047 -12.414 15.43 1 97.38 225 GLN A O 1
ATOM 1712 N N . ASP A 1 226 ? -11.484 -13.375 14.117 1 97.5 226 ASP A N 1
ATOM 1713 C CA . ASP A 1 226 ? -12.344 -13.422 12.945 1 97.5 226 ASP A CA 1
ATOM 1714 C C . ASP A 1 226 ? -13.18 -14.703 12.922 1 97.5 226 ASP A C 1
ATOM 1716 O O . ASP A 1 226 ? -14.023 -14.883 12.047 1 97.5 226 ASP A O 1
ATOM 1720 N N . GLY A 1 227 ? -12.875 -15.602 13.82 1 97.94 227 GLY A N 1
ATOM 1721 C CA . GLY A 1 227 ? -13.734 -16.766 13.977 1 97.94 227 GLY A CA 1
ATOM 1722 C C . GLY A 1 227 ? -13.25 -17.969 13.188 1 97.94 227 GLY A C 1
ATOM 1723 O O . GLY A 1 227 ? -14.016 -18.906 12.961 1 97.94 227 GLY A O 1
ATOM 1724 N N . ILE A 1 228 ? -12.055 -17.938 12.648 1 98.75 228 ILE A N 1
ATOM 1725 C CA . ILE A 1 228 ? -11.484 -19.125 12.023 1 98.75 228 ILE A CA 1
ATOM 1726 C C . ILE A 1 228 ? -11.07 -20.125 13.102 1 98.75 228 ILE A C 1
ATOM 1728 O O . ILE A 1 228 ? -10.297 -19.797 14 1 98.75 228 ILE A O 1
ATOM 1732 N N . GLN A 1 229 ? -11.562 -21.312 13.062 1 98.75 229 GLN A N 1
ATOM 1733 C CA . GLN A 1 229 ? -11.211 -22.344 14.031 1 98.75 229 GLN A CA 1
ATOM 1734 C C . GLN A 1 229 ? -9.906 -23.047 13.633 1 98.75 229 GLN A C 1
ATOM 1736 O O . GLN A 1 229 ? -9.867 -23.781 12.648 1 98.75 229 GLN A O 1
ATOM 1741 N N . LEU A 1 230 ? -8.914 -22.812 14.406 1 98.69 230 LEU A N 1
ATOM 1742 C CA . LEU A 1 230 ? -7.605 -23.406 14.141 1 98.69 230 LEU A CA 1
ATOM 1743 C C . LEU A 1 230 ? -7.426 -24.703 14.93 1 98.69 230 LEU A C 1
ATOM 1745 O O . LEU A 1 230 ? -7.629 -24.734 16.141 1 98.69 230 LEU A O 1
ATOM 1749 N N . HIS A 1 231 ? -7.125 -25.766 14.227 1 98.56 231 HIS A N 1
ATOM 1750 C CA . HIS A 1 231 ? -6.805 -27.062 14.812 1 98.56 231 HIS A CA 1
ATOM 1751 C C . HIS A 1 231 ? -5.32 -27.391 14.656 1 98.56 231 HIS A C 1
ATOM 1753 O O . HIS A 1 231 ? -4.855 -27.656 13.555 1 98.56 231 HIS A O 1
ATOM 1759 N N . THR A 1 232 ? -4.617 -27.344 15.75 1 98.12 232 THR A N 1
ATOM 1760 C CA . THR A 1 232 ? -3.182 -27.594 15.719 1 98.12 232 THR A CA 1
ATOM 1761 C C . THR A 1 232 ? -2.889 -29.062 16.062 1 98.12 232 THR A C 1
ATOM 1763 O O . THR A 1 232 ? -3.723 -29.75 16.656 1 98.12 232 THR A O 1
ATOM 1766 N N . HIS A 1 233 ? -1.691 -29.5 15.609 1 97.62 233 HIS A N 1
ATOM 1767 C CA . HIS A 1 233 ? -1.297 -30.891 15.781 1 97.62 233 HIS A CA 1
ATOM 1768 C C . HIS A 1 233 ? -2.381 -31.844 15.281 1 97.62 233 HIS A C 1
ATOM 1770 O O . HIS A 1 233 ? -2.73 -32.812 15.953 1 97.62 233 HIS A O 1
ATOM 1776 N N . ALA A 1 234 ? -2.943 -31.406 14.203 1 97.75 234 ALA A N 1
ATOM 1777 C CA . ALA A 1 234 ? -4.066 -32.094 13.586 1 97.75 234 ALA A CA 1
ATOM 1778 C C . ALA A 1 234 ? -3.633 -32.844 12.312 1 97.75 234 ALA A C 1
ATOM 1780 O O . ALA A 1 234 ? -3.535 -32.219 11.25 1 97.75 234 ALA A O 1
ATOM 1781 N N . ILE A 1 235 ? -3.453 -34.156 12.422 1 97.75 235 ILE A N 1
ATOM 1782 C CA . ILE A 1 235 ? -2.979 -34.938 11.297 1 97.75 235 ILE A CA 1
ATOM 1783 C C . ILE A 1 235 ? -4.125 -35.781 10.742 1 97.75 235 ILE A C 1
ATOM 1785 O O . ILE A 1 235 ? -4.695 -36.625 11.461 1 97.75 235 ILE A O 1
ATOM 1789 N N . PRO A 1 236 ? -4.48 -35.594 9.539 1 98.25 236 PRO A N 1
ATOM 1790 C CA . PRO A 1 236 ? -5.582 -36.375 8.953 1 98.25 236 PRO A CA 1
ATOM 1791 C C . PRO A 1 236 ? -5.293 -37.875 8.914 1 98.25 236 PRO A C 1
ATOM 1793 O O . PRO A 1 236 ? -4.168 -38.281 8.617 1 98.25 236 PRO A O 1
ATOM 1796 N N . GLN A 1 237 ? -6.293 -38.656 9.156 1 98.19 237 GLN A N 1
ATOM 1797 C CA . GLN A 1 237 ? -6.18 -40.094 9.141 1 98.19 237 GLN A CA 1
ATOM 1798 C C . GLN A 1 237 ? -7.105 -40.719 8.086 1 98.19 237 GLN A C 1
ATOM 1800 O O . GLN A 1 237 ? -6.742 -41.688 7.414 1 98.19 237 GLN A O 1
ATOM 1805 N N . GLU A 1 238 ? -8.297 -40.219 8.016 1 98.38 238 GLU A N 1
ATOM 1806 C CA . GLU A 1 238 ? -9.312 -40.75 7.117 1 98.38 238 GLU A CA 1
ATOM 1807 C C . GLU A 1 238 ? -10.398 -39.688 6.84 1 98.38 238 GLU A C 1
ATOM 1809 O O . GLU A 1 238 ? -10.664 -38.812 7.672 1 98.38 238 GLU A O 1
ATOM 1814 N N . VAL A 1 239 ? -10.961 -39.781 5.625 1 98.75 239 VAL A N 1
ATOM 1815 C CA . VAL A 1 239 ? -12.133 -38.969 5.293 1 98.75 239 VAL A CA 1
ATOM 1816 C C . VAL A 1 239 ? -13.32 -39.875 4.992 1 98.75 239 VAL A C 1
ATOM 1818 O O . VAL A 1 239 ? -13.203 -40.812 4.188 1 98.75 239 VAL A O 1
ATOM 1821 N N . VAL A 1 240 ? -14.398 -39.562 5.648 1 98.62 240 VAL A N 1
ATOM 1822 C CA . VAL A 1 240 ? -15.617 -40.344 5.441 1 98.62 240 VAL A CA 1
ATOM 1823 C C . VAL A 1 240 ? -16.688 -39.469 4.777 1 98.62 240 VAL A C 1
ATOM 1825 O O . VAL A 1 240 ? -16.938 -38.375 5.219 1 98.62 240 VAL A O 1
ATOM 1828 N N . LYS A 1 241 ? -17.203 -40 3.68 1 98.56 241 LYS A N 1
ATOM 1829 C CA . LYS A 1 241 ? -18.359 -39.344 3.074 1 98.56 241 LYS A CA 1
ATOM 1830 C C . LYS A 1 241 ? -19.656 -39.812 3.719 1 98.56 241 LYS A C 1
ATOM 1832 O O . LYS A 1 241 ? -19.984 -41 3.656 1 98.56 241 LYS A O 1
ATOM 1837 N N . ASN A 1 242 ? -20.391 -38.906 4.266 1 98.5 242 ASN A N 1
ATOM 1838 C CA . ASN A 1 242 ? -21.625 -39.219 4.984 1 98.5 242 ASN A CA 1
ATOM 1839 C C . ASN A 1 242 ? -22.812 -39.344 4.039 1 98.5 242 ASN A C 1
ATOM 1841 O O . ASN A 1 242 ? -22.734 -38.969 2.873 1 98.5 242 ASN A O 1
ATOM 1845 N N . ALA A 1 243 ? -23.938 -39.812 4.535 1 97.94 243 ALA A N 1
ATOM 1846 C CA . ALA A 1 243 ? -25.156 -40.031 3.748 1 97.94 243 ALA A CA 1
ATOM 1847 C C . ALA A 1 243 ? -25.719 -38.719 3.205 1 97.94 243 ALA A C 1
ATOM 1849 O O . ALA A 1 243 ? -26.281 -38.688 2.109 1 97.94 243 ALA A O 1
ATOM 1850 N N . ASP A 1 244 ? -25.484 -37.719 3.938 1 97.38 244 ASP A N 1
ATOM 1851 C CA . ASP A 1 244 ? -26.062 -36.438 3.535 1 97.38 244 ASP A CA 1
ATOM 1852 C C . ASP A 1 244 ? -25.109 -35.656 2.619 1 97.38 244 ASP A C 1
ATOM 1854 O O . ASP A 1 244 ? -25.359 -34.5 2.289 1 97.38 244 ASP A O 1
ATOM 1858 N N . GLY A 1 245 ? -24.016 -36.25 2.246 1 96.81 245 GLY A N 1
ATOM 1859 C CA . GLY A 1 245 ? -23.078 -35.625 1.319 1 96.81 245 GLY A CA 1
ATOM 1860 C C . GLY A 1 245 ? -21.953 -34.906 2.014 1 96.81 245 GLY A C 1
ATOM 1861 O O . GLY A 1 245 ? -20.938 -34.594 1.392 1 96.81 245 GLY A O 1
ATOM 1862 N N . SER A 1 246 ? -22.125 -34.688 3.307 1 98.31 246 SER A N 1
ATOM 1863 C CA . SER A 1 246 ? -21.062 -34.031 4.066 1 98.31 246 SER A CA 1
ATOM 1864 C C . SER A 1 246 ? -19.859 -34.969 4.242 1 98.31 246 SER A C 1
ATOM 1866 O O . SER A 1 246 ? -19.953 -36.156 3.949 1 98.31 246 SER A O 1
ATOM 1868 N N . LEU A 1 247 ? -18.719 -34.312 4.594 1 98.81 247 LEU A N 1
ATOM 1869 C CA . LEU A 1 247 ? -17.469 -35.062 4.805 1 98.81 247 LEU A CA 1
ATOM 1870 C C . LEU A 1 247 ? -17.031 -35 6.262 1 98.81 247 LEU A C 1
ATOM 1872 O O . LEU A 1 247 ? -17.125 -33.938 6.883 1 98.81 247 LEU A O 1
ATOM 1876 N N . THR A 1 248 ? -16.656 -36.125 6.828 1 98.81 248 THR A N 1
ATOM 1877 C CA . THR A 1 248 ? -16.062 -36.156 8.156 1 98.81 248 THR A CA 1
ATOM 1878 C C . THR A 1 248 ? -14.555 -36.406 8.078 1 98.81 248 THR A C 1
ATOM 1880 O O . THR A 1 248 ? -14.125 -37.438 7.582 1 98.81 248 THR A O 1
ATOM 1883 N N . LEU A 1 249 ? -13.758 -35.406 8.516 1 98.81 249 LEU A N 1
ATOM 1884 C CA . LEU A 1 249 ? -12.312 -35.562 8.633 1 98.81 249 LEU A CA 1
ATOM 1885 C C . LEU A 1 249 ? -11.938 -36.156 9.977 1 98.81 249 LEU A C 1
ATOM 1887 O O . LEU A 1 249 ? -12.219 -35.594 11.023 1 98.81 249 LEU A O 1
ATOM 1891 N N . LYS A 1 250 ? -11.391 -37.312 9.891 1 98.69 250 LYS A N 1
ATOM 1892 C CA . LYS A 1 250 ? -10.898 -38 11.086 1 98.69 250 LYS A CA 1
ATOM 1893 C C . LYS A 1 250 ? -9.398 -37.75 11.266 1 98.69 250 LYS A C 1
ATOM 1895 O O . LYS A 1 250 ? -8.625 -37.906 10.312 1 98.69 250 LYS A O 1
ATOM 1900 N N . LEU A 1 251 ? -9.047 -37.469 12.469 1 98.38 251 LEU A N 1
ATOM 1901 C CA . LEU A 1 251 ? -7.652 -37.156 12.766 1 98.38 251 LEU A CA 1
ATOM 1902 C C . LEU A 1 251 ? -6.992 -38.281 13.555 1 98.38 251 LEU A C 1
ATOM 1904 O O . LEU A 1 251 ? -7.68 -39.094 14.148 1 98.38 251 LEU A O 1
ATOM 1908 N N . GLU A 1 252 ? -5.695 -38.281 13.531 1 97.5 252 GLU A N 1
ATOM 1909 C CA . GLU A 1 252 ? -4.926 -39.312 14.242 1 97.5 252 GLU A CA 1
ATOM 1910 C C . GLU A 1 252 ? -5.176 -39.25 15.75 1 97.5 252 GLU A C 1
ATOM 1912 O O . GLU A 1 252 ? -5.109 -40.25 16.438 1 97.5 252 GLU A O 1
ATOM 1917 N N . ASN A 1 253 ? -5.48 -38.031 16.281 1 95.81 253 ASN A N 1
ATOM 1918 C CA . ASN A 1 253 ? -5.719 -37.875 17.703 1 95.81 253 ASN A CA 1
ATOM 1919 C C . ASN A 1 253 ? -7.16 -38.219 18.078 1 95.81 253 ASN A C 1
ATOM 1921 O O . ASN A 1 253 ? -7.633 -37.812 19.156 1 95.81 253 ASN A O 1
ATOM 1925 N N . ALA A 1 254 ? -7.949 -38.656 17.25 1 95 254 ALA A N 1
ATOM 1926 C CA . ALA A 1 254 ? -9.297 -39.188 17.438 1 95 254 ALA A CA 1
ATOM 1927 C C . ALA A 1 254 ? -10.336 -38.062 17.328 1 95 254 ALA A C 1
ATOM 1929 O O . ALA A 1 254 ? -11.539 -38.344 17.391 1 95 254 ALA A O 1
ATOM 1930 N N . GLU A 1 255 ? -9.82 -36.906 17.078 1 97 255 GLU A N 1
ATOM 1931 C CA . GLU A 1 255 ? -10.781 -35.844 16.797 1 97 255 GLU A CA 1
ATOM 1932 C C . GLU A 1 255 ? -11.391 -36 15.414 1 97 255 GLU A C 1
ATOM 1934 O O . GLU A 1 255 ? -10.781 -36.594 14.516 1 97 255 GLU A O 1
ATOM 1939 N N . GLU A 1 256 ? -12.656 -35.5 15.352 1 98.19 256 GLU A N 1
ATOM 1940 C CA . GLU A 1 256 ? -13.367 -35.531 14.078 1 98.19 256 GLU A CA 1
ATOM 1941 C C . GLU A 1 256 ? -14.07 -34.188 13.82 1 98.19 256 GLU A C 1
ATOM 1943 O O . GLU A 1 256 ? -14.5 -33.531 14.766 1 98.19 256 GLU A O 1
ATOM 1948 N N . GLN A 1 257 ? -14.102 -33.812 12.625 1 98.56 257 GLN A N 1
ATOM 1949 C CA . GLN A 1 257 ? -14.812 -32.625 12.211 1 98.56 257 GLN A CA 1
ATOM 1950 C C . GLN A 1 257 ? -15.617 -32.844 10.938 1 98.56 257 GLN A C 1
ATOM 1952 O O . GLN A 1 257 ? -15.062 -33.281 9.922 1 98.56 257 GLN A O 1
ATOM 1957 N N . SER A 1 258 ? -16.938 -32.656 10.93 1 98.69 258 SER A N 1
ATOM 1958 C CA . SER A 1 258 ? -17.766 -32.781 9.75 1 98.69 258 SER A CA 1
ATOM 1959 C C . SER A 1 258 ? -17.953 -31.453 9.047 1 98.69 258 SER A C 1
ATOM 1961 O O . SER A 1 258 ? -18.234 -30.438 9.695 1 98.69 258 SER A O 1
ATOM 1963 N N . VAL A 1 259 ? -17.75 -31.422 7.742 1 98.75 259 VAL A N 1
ATOM 1964 C CA . VAL A 1 259 ? -17.844 -30.203 6.945 1 98.75 259 VAL A CA 1
ATOM 1965 C C . VAL A 1 259 ? -18.516 -30.516 5.613 1 98.75 259 VAL A C 1
ATOM 1967 O O . VAL A 1 259 ? -18.828 -31.672 5.309 1 98.75 259 VAL A O 1
ATOM 1970 N N . ASP A 1 260 ? -18.812 -29.469 4.84 1 98.56 260 ASP A N 1
ATOM 1971 C CA . ASP A 1 260 ? -19.453 -29.594 3.531 1 98.56 260 ASP A CA 1
ATOM 1972 C C . ASP A 1 260 ? -18.406 -29.609 2.416 1 98.56 260 ASP A C 1
ATOM 1974 O O . ASP A 1 260 ? -18.688 -30.078 1.31 1 98.56 260 ASP A O 1
ATOM 1978 N N . CYS A 1 261 ? -17.219 -29.141 2.705 1 98.69 261 CYS A N 1
ATOM 1979 C CA . CYS A 1 261 ? -16.125 -29.078 1.739 1 98.69 261 CYS A CA 1
ATOM 1980 C C . CYS A 1 261 ? -14.773 -29.266 2.428 1 98.69 261 CYS A C 1
ATOM 1982 O O . CYS A 1 261 ? -14.547 -28.719 3.506 1 98.69 261 CYS A O 1
ATOM 1984 N N . LEU A 1 262 ? -13.969 -30.125 1.908 1 98.88 262 LEU A N 1
ATOM 1985 C CA . LEU A 1 262 ? -12.609 -30.359 2.381 1 98.88 262 LEU A CA 1
ATOM 1986 C C . LEU A 1 262 ? -11.586 -29.953 1.332 1 98.88 262 LEU A C 1
ATOM 1988 O O . LEU A 1 262 ? -11.641 -30.406 0.189 1 98.88 262 LEU A O 1
ATOM 1992 N N . VAL A 1 263 ? -10.641 -29.047 1.659 1 98.88 263 VAL A N 1
ATOM 1993 C CA . VAL A 1 263 ? -9.633 -28.531 0.735 1 98.88 263 VAL A CA 1
ATOM 1994 C C . VAL A 1 263 ? -8.25 -29 1.178 1 98.88 263 VAL A C 1
ATOM 1996 O O . VAL A 1 263 ? -7.789 -28.656 2.27 1 98.88 263 VAL A O 1
ATOM 1999 N N . TRP A 1 264 ? -7.633 -29.75 0.344 1 98.75 264 TRP A N 1
ATOM 2000 C CA . TRP A 1 264 ? -6.238 -30.125 0.557 1 98.75 264 TRP A CA 1
ATOM 2001 C C . TRP A 1 264 ? -5.305 -29.016 0.077 1 98.75 264 TRP A C 1
ATOM 2003 O O . TRP A 1 264 ? -5.176 -28.781 -1.127 1 98.75 264 TRP A O 1
ATOM 2013 N N . ALA A 1 265 ? -4.684 -28.359 0.981 1 98.38 265 ALA A N 1
ATOM 2014 C CA . ALA A 1 265 ? -3.658 -27.359 0.706 1 98.38 265 ALA A CA 1
ATOM 2015 C C . ALA A 1 265 ? -2.34 -27.719 1.383 1 98.38 265 ALA A C 1
ATOM 2017 O O . ALA A 1 265 ? -1.757 -26.906 2.1 1 98.38 265 ALA A O 1
ATOM 2018 N N . ILE A 1 266 ? -1.867 -28.859 1.11 1 97.69 266 ILE A N 1
ATOM 2019 C CA . ILE A 1 266 ? -0.76 -29.422 1.876 1 97.69 266 ILE A CA 1
ATOM 2020 C C . ILE A 1 266 ? 0.521 -29.375 1.048 1 97.69 266 ILE A C 1
ATOM 2022 O O . ILE A 1 266 ? 1.499 -30.062 1.358 1 97.69 266 ILE A O 1
ATOM 2026 N N . GLY A 1 267 ? 0.495 -28.625 -0.008 1 95.75 267 GLY A N 1
ATOM 2027 C CA . GLY A 1 267 ? 1.688 -28.453 -0.822 1 95.75 267 GLY A CA 1
ATOM 2028 C C . GLY A 1 267 ? 1.481 -28.844 -2.271 1 95.75 267 GLY A C 1
ATOM 2029 O O . GLY A 1 267 ? 0.393 -29.281 -2.652 1 95.75 267 GLY A O 1
ATOM 2030 N N . ARG A 1 268 ? 2.498 -28.578 -3.074 1 96.25 268 ARG A N 1
ATOM 2031 C CA . ARG A 1 268 ? 2.541 -28.906 -4.492 1 96.25 268 ARG A CA 1
ATOM 2032 C C . ARG A 1 268 ? 3.805 -29.688 -4.828 1 96.25 268 ARG A C 1
ATOM 2034 O O . ARG A 1 268 ? 4.797 -29.625 -4.102 1 96.25 268 ARG A O 1
ATOM 2041 N N . GLU A 1 269 ? 3.768 -30.469 -5.812 1 96.44 269 GLU A N 1
ATOM 2042 C CA . GLU A 1 269 ? 4.914 -31.234 -6.289 1 96.44 269 GLU A CA 1
ATOM 2043 C C . GLU A 1 269 ? 5.273 -30.859 -7.723 1 96.44 269 GLU A C 1
ATOM 2045 O O . GLU A 1 269 ? 4.398 -30.484 -8.516 1 96.44 269 GLU A O 1
ATOM 2050 N N . PRO A 1 270 ? 6.605 -30.891 -8.07 1 97.75 270 PRO A N 1
ATOM 2051 C CA . PRO A 1 270 ? 6.996 -30.531 -9.43 1 97.75 270 PRO A CA 1
ATOM 2052 C C . PRO A 1 270 ? 6.422 -31.484 -10.484 1 97.75 270 PRO A C 1
ATOM 2054 O O . PRO A 1 270 ? 6.422 -32.688 -10.289 1 97.75 270 PRO A O 1
ATOM 2057 N N . ALA A 1 271 ? 5.91 -30.922 -11.586 1 97.12 271 ALA A N 1
ATOM 2058 C CA . ALA A 1 271 ? 5.367 -31.703 -12.688 1 97.12 271 ALA A CA 1
ATOM 2059 C C . ALA A 1 271 ? 6.461 -32.094 -13.672 1 97.12 271 ALA A C 1
ATOM 2061 O O . ALA A 1 271 ? 6.453 -31.672 -14.828 1 97.12 271 ALA A O 1
ATOM 2062 N N . THR A 1 272 ? 7.34 -33 -13.242 1 97.69 272 THR A N 1
ATOM 2063 C CA . THR A 1 272 ? 8.5 -33.312 -14.062 1 97.69 272 THR A CA 1
ATOM 2064 C C . THR A 1 272 ? 8.547 -34.812 -14.352 1 97.69 272 THR A C 1
ATOM 2066 O O . THR A 1 272 ? 9.344 -35.281 -15.172 1 97.69 272 THR A O 1
ATOM 2069 N N . ASP A 1 273 ? 7.617 -35.562 -13.82 1 96.75 273 ASP A N 1
ATOM 2070 C CA . ASP A 1 273 ? 7.73 -37 -13.812 1 96.75 273 ASP A CA 1
ATOM 2071 C C . ASP A 1 273 ? 7.059 -37.625 -15.039 1 96.75 273 ASP A C 1
ATOM 2073 O O . ASP A 1 273 ? 7.199 -38.812 -15.297 1 96.75 273 ASP A O 1
ATOM 2077 N N . VAL A 1 274 ? 6.371 -36.812 -15.797 1 96.56 274 VAL A N 1
ATOM 2078 C CA . VAL A 1 274 ? 5.594 -37.406 -16.875 1 96.56 274 VAL A CA 1
ATOM 2079 C C . VAL A 1 274 ? 6.094 -36.906 -18.219 1 96.56 274 VAL A C 1
ATOM 2081 O O . VAL A 1 274 ? 5.48 -37.188 -19.25 1 96.56 274 VAL A O 1
ATOM 2084 N N . ILE A 1 275 ? 7.234 -36.188 -18.266 1 98.19 275 ILE A N 1
ATOM 2085 C CA . ILE A 1 275 ? 7.691 -35.625 -19.516 1 98.19 275 ILE A CA 1
ATOM 2086 C C . ILE A 1 275 ? 8.906 -36.375 -20.031 1 98.19 275 ILE A C 1
ATOM 2088 O O . ILE A 1 275 ? 9.594 -35.906 -20.953 1 98.19 275 ILE A O 1
ATOM 2092 N N . ASN A 1 276 ? 9.266 -37.531 -19.484 1 98.31 276 ASN A N 1
ATOM 2093 C CA . ASN A 1 276 ? 10.32 -38.438 -19.938 1 98.31 276 ASN A CA 1
ATOM 2094 C C . ASN A 1 276 ? 11.688 -37.75 -19.906 1 98.31 276 ASN A C 1
ATOM 2096 O O . ASN A 1 276 ? 12.414 -37.781 -20.906 1 98.31 276 ASN A O 1
ATOM 2100 N N . LEU A 1 277 ? 11.984 -37.125 -18.766 1 98.44 277 LEU A N 1
ATOM 2101 C CA . LEU A 1 277 ? 13.25 -36.406 -18.594 1 98.44 277 LEU A CA 1
ATOM 2102 C C . LEU A 1 277 ? 14.438 -37.344 -18.828 1 98.44 277 LEU A C 1
ATOM 2104 O O . LEU A 1 277 ? 15.492 -36.906 -19.297 1 98.44 277 LEU A O 1
ATOM 2108 N N . GLU A 1 278 ? 14.258 -38.594 -18.531 1 97.5 278 GLU A N 1
ATOM 2109 C CA . GLU A 1 278 ? 15.328 -39.562 -18.641 1 97.5 278 GLU A CA 1
ATOM 2110 C C . GLU A 1 278 ? 15.82 -39.688 -20.078 1 97.5 278 GLU A C 1
ATOM 2112 O O . GLU A 1 278 ? 17.016 -39.906 -20.312 1 97.5 278 GLU A O 1
ATOM 2117 N N . ALA A 1 279 ? 14.922 -39.594 -20.969 1 98.31 279 ALA A N 1
ATOM 2118 C CA . ALA A 1 279 ? 15.273 -39.719 -22.391 1 98.31 279 ALA A CA 1
ATOM 2119 C C . ALA A 1 279 ? 16.219 -38.594 -22.812 1 98.31 279 ALA A C 1
ATOM 2121 O O . ALA A 1 279 ? 17 -38.75 -23.75 1 98.31 279 ALA A O 1
ATOM 2122 N N . ALA A 1 280 ? 16.188 -37.5 -22.109 1 98.25 280 ALA A N 1
ATOM 2123 C CA . ALA A 1 280 ? 17.047 -36.344 -22.406 1 98.25 280 ALA A CA 1
ATOM 2124 C C . ALA A 1 280 ? 18.266 -36.344 -21.484 1 98.25 280 ALA A C 1
ATOM 2126 O O . ALA A 1 280 ? 19.219 -35.594 -21.719 1 98.25 280 ALA A O 1
ATOM 2127 N N . GLY A 1 281 ? 18.234 -37.188 -20.469 1 98.44 281 GLY A N 1
ATOM 2128 C CA . GLY A 1 281 ? 19.344 -37.281 -19.531 1 98.44 281 GLY A CA 1
ATOM 2129 C C . GLY A 1 281 ? 19.344 -36.188 -18.484 1 98.44 281 GLY A C 1
ATOM 2130 O O . GLY A 1 281 ? 20.375 -35.875 -17.891 1 98.44 281 GLY A O 1
ATOM 2131 N N . VAL A 1 282 ? 18.234 -35.562 -18.25 1 98.81 282 VAL A N 1
ATOM 2132 C CA . VAL A 1 282 ? 18.125 -34.438 -17.312 1 98.81 282 VAL A CA 1
ATOM 2133 C C . VAL A 1 282 ? 18.031 -34.969 -15.883 1 98.81 282 VAL A C 1
ATOM 2135 O O . VAL A 1 282 ? 17.188 -35.844 -15.594 1 98.81 282 VAL A O 1
ATOM 2138 N N . ALA A 1 283 ? 18.828 -34.469 -14.953 1 98.62 283 ALA A N 1
ATOM 2139 C CA . ALA A 1 283 ? 18.891 -34.938 -13.57 1 98.62 283 ALA A CA 1
ATOM 2140 C C . ALA A 1 283 ? 17.875 -34.219 -12.688 1 98.62 283 ALA A C 1
ATOM 2142 O O . ALA A 1 283 ? 17.672 -33 -12.836 1 98.62 283 ALA A O 1
ATOM 2143 N N . THR A 1 284 ? 17.234 -34.938 -11.844 1 98.56 284 THR A N 1
ATOM 2144 C CA . THR A 1 284 ? 16.375 -34.438 -10.789 1 98.56 284 THR A CA 1
ATOM 2145 C C . THR A 1 284 ? 16.875 -34.875 -9.414 1 98.56 284 THR A C 1
ATOM 2147 O O . THR A 1 284 ? 17.672 -35.812 -9.32 1 98.56 284 THR A O 1
ATOM 2150 N N . ASN A 1 285 ? 16.516 -34.188 -8.398 1 98.06 285 ASN A N 1
ATOM 2151 C CA . ASN A 1 285 ? 16.781 -34.688 -7.062 1 98.06 285 ASN A CA 1
ATOM 2152 C C . ASN A 1 285 ? 15.742 -35.75 -6.652 1 98.06 285 ASN A C 1
ATOM 2154 O O . ASN A 1 285 ? 14.914 -36.156 -7.469 1 98.06 285 ASN A O 1
ATOM 2158 N N . GLU A 1 286 ? 15.789 -36.188 -5.434 1 96.94 286 GLU A N 1
ATOM 2159 C CA . GLU A 1 286 ? 14.969 -37.281 -4.949 1 96.94 286 GLU A CA 1
ATOM 2160 C C . GLU A 1 286 ? 13.492 -36.906 -4.918 1 96.94 286 GLU A C 1
ATOM 2162 O O . GLU A 1 286 ? 12.617 -37.781 -4.949 1 96.94 286 GLU A O 1
ATOM 2167 N N . ARG A 1 287 ? 13.25 -35.594 -4.902 1 96.19 287 ARG A N 1
ATOM 2168 C CA . ARG A 1 287 ? 11.875 -35.125 -4.805 1 96.19 287 ARG A CA 1
ATOM 2169 C C . ARG A 1 287 ? 11.328 -34.75 -6.18 1 96.19 287 ARG A C 1
ATOM 2171 O O . ARG A 1 287 ? 10.203 -34.25 -6.293 1 96.19 287 ARG A O 1
ATOM 2178 N N . GLY A 1 288 ? 12.141 -34.875 -7.215 1 97.69 288 GLY A N 1
ATOM 2179 C CA . GLY A 1 288 ? 11.672 -34.656 -8.57 1 97.69 288 GLY A CA 1
ATOM 2180 C C . GLY A 1 288 ? 11.977 -33.25 -9.102 1 97.69 288 GLY A C 1
ATOM 2181 O O . GLY A 1 288 ? 11.594 -32.906 -10.219 1 97.69 288 GLY A O 1
ATOM 2182 N N . PHE A 1 289 ? 12.664 -32.438 -8.32 1 98.62 289 PHE A N 1
ATOM 2183 C CA . PHE A 1 289 ? 13.039 -31.109 -8.766 1 98.62 289 PHE A CA 1
ATOM 2184 C C . PHE A 1 289 ? 14.242 -31.172 -9.703 1 98.62 289 PHE A C 1
ATOM 2186 O O . PHE A 1 289 ? 15.203 -31.906 -9.438 1 98.62 289 PHE A O 1
ATOM 2193 N N . VAL A 1 290 ? 14.195 -30.453 -10.742 1 98.81 290 VAL A N 1
ATOM 2194 C CA . VAL A 1 290 ? 15.281 -30.438 -11.711 1 98.81 290 VAL A CA 1
ATOM 2195 C C . VAL A 1 290 ? 16.5 -29.766 -11.109 1 98.81 290 VAL A C 1
ATOM 2197 O O . VAL A 1 290 ? 16.406 -28.672 -10.523 1 98.81 290 VAL A O 1
ATOM 2200 N N . LYS A 1 291 ? 17.672 -30.422 -11.188 1 98.69 291 LYS A N 1
ATOM 2201 C CA . LYS A 1 291 ? 18.922 -29.812 -10.742 1 98.69 291 LYS A CA 1
ATOM 2202 C C . LYS A 1 291 ? 19.422 -28.781 -11.75 1 98.69 291 LYS A C 1
ATOM 2204 O O . LYS A 1 291 ? 19.578 -29.078 -12.938 1 98.69 291 LYS A O 1
ATOM 2209 N N . VAL A 1 292 ? 19.625 -27.562 -11.289 1 98.56 292 VAL A N 1
ATOM 2210 C CA . VAL A 1 292 ? 20.125 -26.516 -12.164 1 98.56 292 VAL A CA 1
ATOM 2211 C C . VAL A 1 292 ? 21.25 -25.75 -11.461 1 98.56 292 VAL A C 1
ATOM 2213 O O . VAL A 1 292 ? 21.328 -25.766 -10.234 1 98.56 292 VAL A O 1
ATOM 2216 N N . ASP A 1 293 ? 22.109 -25.109 -12.234 1 98 293 ASP A N 1
ATOM 2217 C CA . ASP A 1 293 ? 23.078 -24.172 -11.664 1 98 293 ASP A CA 1
ATOM 2218 C C . ASP A 1 293 ? 22.484 -22.766 -11.547 1 98 293 ASP A C 1
ATOM 2220 O O . ASP A 1 293 ? 21.281 -22.578 -11.75 1 98 293 ASP A O 1
ATOM 2224 N N . LYS A 1 294 ? 23.219 -21.75 -11.164 1 96.75 294 LYS A N 1
ATOM 2225 C CA . LYS A 1 294 ? 22.703 -20.406 -10.906 1 96.75 294 LYS A CA 1
ATOM 2226 C C . LYS A 1 294 ? 22.203 -19.75 -12.195 1 96.75 294 LYS A C 1
ATOM 2228 O O . LYS A 1 294 ? 21.469 -18.766 -12.148 1 96.75 294 LYS A O 1
ATOM 2233 N N . PHE A 1 295 ? 22.609 -20.281 -13.359 1 97.38 295 PHE A N 1
ATOM 2234 C CA . PHE A 1 295 ? 22.219 -19.75 -14.656 1 97.38 295 PHE A CA 1
ATOM 2235 C C . PHE A 1 295 ? 21.031 -20.5 -15.227 1 97.38 295 PHE A C 1
ATOM 2237 O O . PHE A 1 295 ? 20.656 -20.312 -16.391 1 97.38 295 PHE A O 1
ATOM 2244 N N . GLN A 1 296 ? 20.438 -21.453 -14.492 1 97.44 296 GLN A N 1
ATOM 2245 C CA . GLN A 1 296 ? 19.266 -22.25 -14.852 1 97.44 296 GLN A CA 1
ATOM 2246 C C . GLN A 1 296 ? 19.625 -23.328 -15.867 1 97.44 296 GLN A C 1
ATOM 2248 O O . GLN A 1 296 ? 18.75 -23.891 -16.531 1 97.44 296 GLN A O 1
ATOM 2253 N N . ASN A 1 297 ? 20.938 -23.625 -15.977 1 98.44 297 ASN A N 1
ATOM 2254 C CA . ASN A 1 297 ? 21.359 -24.75 -16.797 1 98.44 297 ASN A CA 1
ATOM 2255 C C . ASN A 1 297 ? 21.109 -26.078 -16.109 1 98.44 297 ASN A C 1
ATOM 2257 O O . ASN A 1 297 ? 21.391 -26.219 -14.914 1 98.44 297 ASN A O 1
ATOM 2261 N N . THR A 1 298 ? 20.594 -27.016 -16.859 1 98.69 298 THR A N 1
ATOM 2262 C CA . THR A 1 298 ? 20.594 -28.391 -16.375 1 98.69 298 THR A CA 1
ATOM 2263 C C . THR A 1 298 ? 21.953 -29.047 -16.625 1 98.69 298 THR A C 1
ATOM 2265 O O . THR A 1 298 ? 22.906 -28.375 -17.047 1 98.69 298 THR A O 1
ATOM 2268 N N . ASN A 1 299 ? 22 -30.391 -16.281 1 98.69 299 ASN A N 1
ATOM 2269 C CA . ASN A 1 299 ? 23.234 -31.141 -16.562 1 98.69 299 ASN A CA 1
ATOM 2270 C C . ASN A 1 299 ? 23.391 -31.422 -18.047 1 98.69 299 ASN A C 1
ATOM 2272 O O . ASN A 1 299 ? 24.438 -31.906 -18.484 1 98.69 299 ASN A O 1
ATOM 2276 N N . VAL A 1 300 ? 22.359 -31.156 -18.875 1 98.75 300 VAL A N 1
ATOM 2277 C CA . VAL A 1 300 ? 22.391 -31.422 -20.312 1 98.75 300 VAL A CA 1
ATOM 2278 C C . VAL A 1 300 ? 22.453 -30.094 -21.094 1 98.75 300 VAL A C 1
ATOM 2280 O O . VAL A 1 300 ? 21.578 -29.25 -20.938 1 98.75 300 VAL A O 1
ATOM 2283 N N . GLU A 1 301 ? 23.5 -29.938 -21.906 1 98.31 301 GLU A N 1
ATOM 2284 C CA . GLU A 1 301 ? 23.688 -28.734 -22.688 1 98.31 301 GLU A CA 1
ATOM 2285 C C . GLU A 1 301 ? 22.469 -28.453 -23.578 1 98.31 301 GLU A C 1
ATOM 2287 O O . GLU A 1 301 ? 21.969 -29.359 -24.25 1 98.31 301 GLU A O 1
ATOM 2292 N N . GLY A 1 302 ? 21.953 -27.219 -23.453 1 98.38 302 GLY A N 1
ATOM 2293 C CA . GLY A 1 302 ? 20.844 -26.828 -24.297 1 98.38 302 GLY A CA 1
ATOM 2294 C C . GLY A 1 302 ? 19.5 -27 -23.641 1 98.38 302 GLY A C 1
ATOM 2295 O O . GLY A 1 302 ? 18.469 -26.594 -24.188 1 98.38 302 GLY A O 1
ATOM 2296 N N . ILE A 1 303 ? 19.469 -27.625 -22.453 1 98.88 303 ILE A N 1
ATOM 2297 C CA . ILE A 1 303 ? 18.219 -27.797 -21.703 1 98.88 303 ILE A CA 1
ATOM 2298 C C . ILE A 1 303 ? 18.281 -26.984 -20.422 1 98.88 303 ILE A C 1
ATOM 2300 O O . ILE A 1 303 ? 19.266 -27.062 -19.672 1 98.88 303 ILE A O 1
ATOM 2304 N N . TYR A 1 304 ? 17.234 -26.203 -20.141 1 98.88 304 TYR A N 1
ATOM 2305 C CA . TYR A 1 304 ? 17.125 -25.297 -19 1 98.88 304 TYR A CA 1
ATOM 2306 C C . TYR A 1 304 ? 15.844 -25.547 -18.219 1 98.88 304 TYR A C 1
ATOM 2308 O O . TYR A 1 304 ? 14.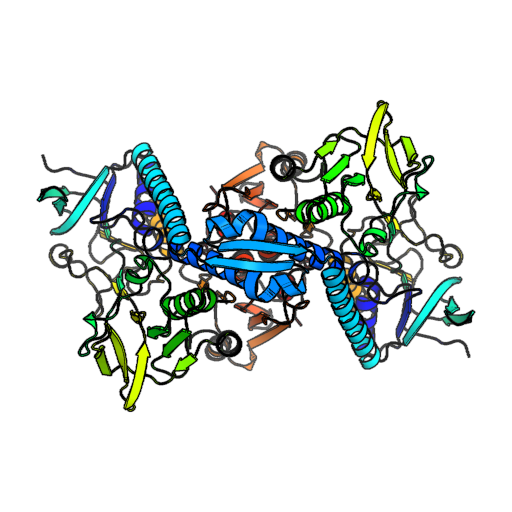938 -26.219 -18.703 1 98.88 304 TYR A O 1
ATOM 2316 N N . ALA A 1 305 ? 15.805 -25.078 -16.969 1 98.88 305 ALA A N 1
ATOM 2317 C CA . ALA A 1 305 ? 14.578 -25.156 -16.172 1 98.88 305 ALA A CA 1
ATOM 2318 C C . ALA A 1 305 ? 14.406 -23.922 -15.305 1 98.88 305 ALA A C 1
ATOM 2320 O O . ALA A 1 305 ? 15.383 -23.391 -14.758 1 98.88 305 ALA A O 1
ATOM 2321 N N . VAL A 1 306 ? 13.188 -23.406 -15.188 1 98.5 306 VAL A N 1
ATOM 2322 C CA . VAL A 1 306 ? 12.883 -22.281 -14.312 1 98.5 306 VAL A CA 1
ATOM 2323 C C . VAL A 1 306 ? 11.586 -22.547 -13.555 1 98.5 306 VAL A C 1
ATOM 2325 O O . VAL A 1 306 ? 10.797 -23.406 -13.953 1 98.5 306 VAL A O 1
ATOM 2328 N N . GLY A 1 307 ? 11.406 -21.812 -12.453 1 97.5 307 GLY A N 1
ATOM 2329 C CA . GLY A 1 307 ? 10.133 -21.797 -11.75 1 97.5 307 GLY A CA 1
ATOM 2330 C C . GLY A 1 307 ? 10.031 -22.859 -10.68 1 97.5 307 GLY A C 1
ATOM 2331 O O . GLY A 1 307 ? 11.023 -23.188 -10.023 1 97.5 307 GLY A O 1
ATOM 2332 N N . ASP A 1 308 ? 8.875 -23.359 -10.539 1 97.38 308 ASP A N 1
ATOM 2333 C CA . ASP A 1 308 ? 8.508 -24.141 -9.359 1 97.38 308 ASP A CA 1
ATOM 2334 C C . ASP A 1 308 ? 9.141 -25.516 -9.406 1 97.38 308 ASP A C 1
ATOM 2336 O O . ASP A 1 308 ? 9.062 -26.281 -8.438 1 97.38 308 ASP A O 1
ATOM 2340 N N . ILE A 1 309 ? 9.875 -25.891 -10.469 1 98.38 309 ILE A N 1
ATOM 2341 C CA . ILE A 1 309 ? 10.305 -27.266 -10.656 1 98.38 309 ILE A CA 1
ATOM 2342 C C . ILE A 1 309 ? 11.805 -27.375 -10.406 1 98.38 309 ILE A C 1
ATOM 2344 O O . ILE A 1 309 ? 12.391 -28.453 -10.555 1 98.38 309 ILE A O 1
ATOM 2348 N N . ILE A 1 310 ? 12.43 -26.297 -10.094 1 98.31 310 ILE A N 1
ATOM 2349 C CA . ILE A 1 310 ? 13.883 -26.375 -9.984 1 98.31 310 ILE A CA 1
ATOM 2350 C C . ILE A 1 310 ? 14.281 -26.594 -8.523 1 98.31 310 ILE A C 1
ATOM 2352 O O . ILE A 1 310 ? 13.594 -26.125 -7.613 1 98.31 310 ILE A O 1
ATOM 2356 N N . GLU A 1 311 ? 15.328 -27.312 -8.305 1 97.06 311 GLU A N 1
ATOM 2357 C CA . GLU A 1 311 ? 15.93 -27.484 -6.98 1 97.06 311 GLU A CA 1
ATOM 2358 C C . GLU A 1 311 ? 16.453 -26.156 -6.434 1 97.06 311 GLU A C 1
ATOM 2360 O O . GLU A 1 311 ? 17.156 -25.422 -7.129 1 97.06 311 GLU A O 1
ATOM 2365 N N . GLY A 1 312 ? 16.031 -25.875 -5.211 1 91.19 312 GLY A N 1
ATOM 2366 C CA . GLY A 1 312 ? 16.5 -24.656 -4.574 1 91.19 312 GLY A CA 1
ATOM 2367 C C . GLY A 1 312 ? 15.766 -23.406 -5.027 1 91.19 312 GLY A C 1
ATOM 2368 O O . GLY A 1 312 ? 16.172 -22.297 -4.707 1 91.19 312 GLY A O 1
ATOM 2369 N N . GLY A 1 313 ? 14.719 -23.594 -5.73 1 93.25 313 GLY A N 1
ATOM 2370 C CA . GLY A 1 313 ? 13.977 -22.453 -6.238 1 93.25 313 GLY A CA 1
ATOM 2371 C C . GLY A 1 313 ? 12.984 -21.891 -5.234 1 93.25 313 GLY A C 1
ATOM 2372 O O . GLY A 1 313 ? 12.953 -22.312 -4.078 1 93.25 313 GLY A O 1
ATOM 2373 N N . ILE A 1 314 ? 12.344 -20.75 -5.543 1 95.38 314 ILE A N 1
ATOM 2374 C CA . ILE A 1 314 ? 11.266 -20.094 -4.809 1 95.38 314 ILE A CA 1
ATOM 2375 C C . ILE A 1 314 ? 9.984 -20.125 -5.637 1 95.38 314 ILE A C 1
ATOM 2377 O O . ILE A 1 314 ? 9.961 -19.641 -6.773 1 95.38 314 ILE A O 1
ATOM 2381 N N . GLU A 1 315 ? 9 -20.688 -5.082 1 95.56 315 GLU A N 1
ATOM 2382 C CA . GLU A 1 315 ? 7.777 -20.953 -5.836 1 95.56 315 GLU A CA 1
ATOM 2383 C C . GLU A 1 315 ? 6.863 -19.734 -5.848 1 95.56 315 GLU A C 1
ATOM 2385 O O . GLU A 1 315 ? 5.797 -19.734 -5.227 1 95.56 315 GLU A O 1
ATOM 2390 N N . LEU A 1 316 ? 7.273 -18.688 -6.566 1 96.5 316 LEU A N 1
ATOM 2391 C CA . LEU A 1 316 ? 6.531 -17.453 -6.789 1 96.5 316 LEU A CA 1
ATOM 2392 C C . LEU A 1 316 ? 6.52 -17.078 -8.266 1 96.5 316 LEU A C 1
ATOM 2394 O O . LEU A 1 316 ? 7.539 -17.203 -8.953 1 96.5 316 LEU A O 1
ATOM 2398 N N . THR A 1 317 ? 5.406 -16.594 -8.727 1 97.06 317 THR A N 1
ATOM 2399 C CA . THR A 1 317 ? 5.207 -16.219 -10.125 1 97.06 317 THR A CA 1
ATOM 2400 C C . THR A 1 317 ? 6.262 -15.203 -10.562 1 97.06 317 THR A C 1
ATOM 2402 O O . THR A 1 317 ? 6.926 -15.391 -11.586 1 97.06 317 THR A O 1
ATOM 2405 N N . PRO A 1 318 ? 6.484 -14.172 -9.773 1 97.56 318 PRO A N 1
ATOM 2406 C CA . PRO A 1 318 ? 7.449 -13.164 -10.227 1 97.56 318 PRO A CA 1
ATOM 2407 C C . PRO A 1 318 ? 8.875 -13.703 -10.281 1 97.56 318 PRO A C 1
ATOM 2409 O O . PRO A 1 318 ? 9.695 -13.203 -11.055 1 97.56 318 PRO A O 1
ATOM 2412 N N . VAL A 1 319 ? 9.172 -14.703 -9.484 1 98 319 VAL A N 1
ATOM 2413 C CA . VAL A 1 319 ? 10.484 -15.328 -9.523 1 98 319 VAL A CA 1
ATOM 2414 C C . VAL A 1 319 ? 10.664 -16.078 -10.844 1 98 319 VAL A C 1
ATOM 2416 O O . VAL A 1 319 ? 11.695 -15.938 -11.508 1 98 319 VAL A O 1
ATOM 2419 N N . ALA A 1 320 ? 9.617 -16.844 -11.219 1 98.25 320 ALA A N 1
ATOM 2420 C CA . ALA A 1 320 ? 9.648 -17.562 -12.484 1 98.25 320 ALA A CA 1
ATOM 2421 C C . ALA A 1 320 ? 9.789 -16.609 -13.664 1 98.25 320 ALA A C 1
ATOM 2423 O O . ALA A 1 320 ? 10.586 -16.859 -14.578 1 98.25 320 ALA A O 1
ATOM 2424 N N . VAL A 1 321 ? 9.078 -15.516 -13.648 1 98 321 VAL A N 1
ATOM 2425 C CA . VAL A 1 321 ? 9.109 -14.523 -14.719 1 98 321 VAL A CA 1
ATOM 2426 C C . VAL A 1 321 ? 10.5 -13.906 -14.812 1 98 321 VAL A C 1
ATOM 2428 O O . VAL A 1 321 ? 11.086 -13.836 -15.898 1 98 321 VAL A O 1
ATOM 2431 N N . ALA A 1 322 ? 11 -13.508 -13.641 1 97.94 322 ALA A N 1
ATOM 2432 C CA . ALA A 1 322 ? 12.305 -12.844 -13.602 1 97.94 322 ALA A CA 1
ATOM 2433 C C . ALA A 1 322 ? 13.406 -13.781 -14.078 1 97.94 322 ALA A C 1
ATOM 2435 O O . ALA A 1 322 ? 14.273 -13.383 -14.859 1 97.94 322 ALA A O 1
ATOM 2436 N N . ALA A 1 323 ? 13.375 -15.008 -13.602 1 98.12 323 ALA A N 1
ATOM 2437 C CA . ALA A 1 323 ? 14.375 -16 -14.016 1 98.12 323 ALA A CA 1
ATOM 2438 C C . ALA A 1 323 ? 14.266 -16.297 -15.508 1 98.12 323 ALA A C 1
ATOM 2440 O O . ALA A 1 323 ? 15.281 -16.375 -16.203 1 98.12 323 ALA A O 1
ATOM 2441 N N . GLY A 1 324 ? 13.047 -16.438 -16 1 98.44 324 GLY A N 1
ATOM 2442 C CA . GLY A 1 324 ? 12.82 -16.703 -17.406 1 98.44 324 GLY A CA 1
ATOM 2443 C C . GLY A 1 324 ? 13.328 -15.602 -18.312 1 98.44 324 GLY A C 1
ATOM 2444 O O . GLY A 1 324 ? 13.953 -15.875 -19.344 1 98.44 324 GLY A O 1
ATOM 2445 N N . ARG A 1 325 ? 13.062 -14.422 -17.969 1 98 325 ARG A N 1
ATOM 2446 C CA . ARG A 1 325 ? 13.508 -13.289 -18.766 1 98 325 ARG A CA 1
ATOM 2447 C C . ARG A 1 325 ? 15.031 -13.203 -18.797 1 98 325 ARG A C 1
ATOM 2449 O O . ARG A 1 325 ? 15.633 -13 -19.859 1 98 325 ARG A O 1
ATOM 2456 N N . ARG A 1 326 ? 15.672 -13.383 -17.672 1 98.06 326 ARG A N 1
ATOM 2457 C CA . ARG A 1 326 ? 17.125 -13.281 -17.594 1 98.06 326 ARG A CA 1
ATOM 2458 C C . ARG A 1 326 ? 17.797 -14.422 -18.344 1 98.06 326 ARG A C 1
ATOM 2460 O O . ARG A 1 326 ? 18.875 -14.242 -18.922 1 98.06 326 ARG A O 1
ATOM 2467 N N . LEU A 1 327 ? 17.156 -15.555 -18.281 1 98.5 327 LEU A N 1
ATOM 2468 C CA . LEU A 1 327 ? 17.656 -16.672 -19.062 1 98.5 327 LEU A CA 1
ATOM 2469 C C . LEU A 1 327 ? 17.703 -16.328 -20.547 1 98.5 327 LEU A C 1
ATOM 2471 O O . LEU A 1 327 ? 18.703 -16.578 -21.219 1 98.5 327 LEU A O 1
ATOM 2475 N N . SER A 1 328 ? 16.672 -15.734 -21.031 1 98.38 328 SER A N 1
ATOM 2476 C CA . SER A 1 328 ? 16.609 -15.359 -22.438 1 98.38 328 SER A CA 1
ATOM 2477 C C . SER A 1 328 ? 17.641 -14.281 -22.766 1 98.38 328 SER A C 1
ATOM 2479 O O . SER A 1 328 ? 18.25 -14.305 -23.828 1 98.38 328 SER A O 1
ATOM 2481 N N . GLU A 1 329 ? 17.766 -13.344 -21.859 1 97.88 329 GLU A N 1
ATOM 2482 C CA . GLU A 1 329 ? 18.797 -12.336 -22.047 1 97.88 329 GLU A CA 1
ATOM 2483 C C . GLU A 1 329 ? 20.172 -12.977 -22.219 1 97.88 329 GLU A C 1
ATOM 2485 O O . GLU A 1 329 ? 20.953 -12.562 -23.062 1 97.88 329 GLU A O 1
ATOM 2490 N N . ARG A 1 330 ? 20.438 -13.945 -21.406 1 98 330 ARG A N 1
ATOM 2491 C CA . ARG A 1 330 ? 21.719 -14.625 -21.422 1 98 330 ARG A CA 1
ATOM 2492 C C . ARG A 1 330 ? 21.922 -15.398 -22.719 1 98 330 ARG A C 1
ATOM 2494 O O . ARG A 1 330 ? 22.984 -15.328 -23.344 1 98 330 ARG A O 1
ATOM 2501 N N . LEU A 1 331 ? 20.891 -16.031 -23.172 1 98.25 331 LEU A N 1
ATOM 2502 C CA . LEU A 1 331 ? 20.984 -16.922 -24.312 1 98.25 331 LEU A CA 1
ATOM 2503 C C . LEU A 1 331 ? 20.984 -16.141 -25.625 1 98.25 331 LEU A C 1
ATOM 2505 O O . LEU A 1 331 ? 21.656 -16.516 -26.578 1 98.25 331 LEU A O 1
ATOM 2509 N N . PHE A 1 332 ? 20.281 -15.008 -25.656 1 98.38 332 PHE A N 1
ATOM 2510 C CA . PHE A 1 332 ? 19.953 -14.508 -26.984 1 98.38 332 PHE A CA 1
ATOM 2511 C C . PHE A 1 332 ? 20.266 -13.016 -27.094 1 98.38 332 PHE A C 1
ATOM 2513 O O . PHE A 1 332 ? 20.094 -12.414 -28.156 1 98.38 332 PHE A O 1
ATOM 2520 N N . ASN A 1 333 ? 20.703 -12.359 -26.062 1 97.5 333 ASN A N 1
ATOM 2521 C CA . ASN A 1 333 ? 20.953 -10.922 -26.125 1 97.5 333 ASN A CA 1
ATOM 2522 C C . ASN A 1 333 ? 22.344 -10.562 -25.625 1 97.5 333 ASN A C 1
ATOM 2524 O O . ASN A 1 333 ? 22.562 -9.492 -25.062 1 97.5 333 ASN A O 1
ATOM 2528 N N . ASN A 1 334 ? 23.281 -11.469 -25.734 1 96.5 334 ASN A N 1
ATOM 2529 C CA . ASN A 1 334 ? 24.703 -11.281 -25.453 1 96.5 334 ASN A CA 1
ATOM 2530 C C . ASN A 1 334 ? 24.938 -10.758 -24.031 1 96.5 334 ASN A C 1
ATOM 2532 O O . ASN A 1 334 ? 25.719 -9.828 -23.828 1 96.5 334 ASN A O 1
ATOM 2536 N N . ARG A 1 335 ? 24.188 -11.258 -23.062 1 95.25 335 ARG A N 1
ATOM 2537 C CA . ARG A 1 335 ? 24.406 -11.008 -21.641 1 95.25 335 ARG A CA 1
ATOM 2538 C C . ARG A 1 335 ? 24.766 -12.289 -20.906 1 95.25 335 ARG A C 1
ATOM 2540 O O . ARG A 1 335 ? 23.969 -12.82 -20.141 1 95.25 335 ARG A O 1
ATOM 2547 N N . PRO A 1 336 ? 25.953 -12.734 -21.109 1 96 336 PRO A N 1
ATOM 2548 C CA . PRO A 1 336 ? 26.344 -14.102 -20.75 1 96 336 PRO A CA 1
ATOM 2549 C C . PRO A 1 336 ? 26.312 -14.336 -19.25 1 96 336 PRO A C 1
ATOM 2551 O O . PRO A 1 336 ? 26.281 -15.484 -18.797 1 96 336 PRO A O 1
ATOM 2554 N N . ASN A 1 337 ? 26.281 -13.32 -18.438 1 96.75 337 ASN A N 1
ATOM 2555 C CA . ASN A 1 337 ? 26.312 -13.516 -16.984 1 96.75 337 ASN A CA 1
ATOM 2556 C C . ASN A 1 337 ? 24.953 -13.227 -16.359 1 96.75 337 ASN A C 1
ATOM 2558 O O . ASN A 1 337 ? 24.828 -13.242 -15.133 1 96.75 337 ASN A O 1
ATOM 2562 N N . GLU A 1 338 ? 23.984 -12.984 -17.188 1 96.94 338 GLU A N 1
ATOM 2563 C CA . GLU A 1 338 ? 22.672 -12.609 -16.672 1 96.94 338 GLU A CA 1
ATOM 2564 C C . GLU A 1 338 ? 21.984 -13.789 -15.984 1 96.94 338 GLU A C 1
ATOM 2566 O O . GLU A 1 338 ? 21.984 -14.906 -16.516 1 96.94 338 GLU A O 1
ATOM 2571 N N . HIS A 1 339 ? 21.594 -13.648 -14.75 1 97.25 339 HIS A N 1
ATOM 2572 C CA . HIS A 1 339 ? 20.828 -14.617 -13.977 1 97.25 339 HIS A CA 1
ATOM 2573 C C . HIS A 1 339 ? 20.078 -13.953 -12.836 1 97.25 339 HIS A C 1
ATOM 2575 O O . HIS A 1 339 ? 20.344 -12.789 -12.508 1 97.25 339 HIS A O 1
ATOM 2581 N N . LEU A 1 340 ? 19.109 -14.578 -12.289 1 96.88 340 LEU A N 1
ATOM 2582 C CA . LEU A 1 340 ? 18.344 -14.039 -11.172 1 96.88 340 LEU A CA 1
ATOM 2583 C C . LEU A 1 340 ? 19.094 -14.234 -9.859 1 96.88 340 LEU A C 1
ATOM 2585 O O . LEU A 1 340 ? 19.625 -15.312 -9.594 1 96.88 340 LEU A O 1
ATOM 2589 N N . ASP A 1 341 ? 19.172 -13.156 -9.109 1 95.44 341 ASP A N 1
ATOM 2590 C CA . ASP A 1 341 ? 19.609 -13.234 -7.711 1 95.44 341 ASP A CA 1
ATOM 2591 C C . ASP A 1 341 ? 18.438 -13.602 -6.797 1 95.44 341 ASP A C 1
ATOM 2593 O O . ASP A 1 341 ? 17.516 -12.797 -6.605 1 95.44 341 ASP A O 1
ATOM 2597 N N . TYR A 1 342 ? 18.484 -14.766 -6.172 1 95.81 342 TYR A N 1
ATOM 2598 C CA . TYR A 1 342 ? 17.375 -15.281 -5.391 1 95.81 342 TYR A CA 1
ATOM 2599 C C . TYR A 1 342 ? 17.422 -14.758 -3.959 1 95.81 342 TYR A C 1
ATOM 2601 O O . TYR A 1 342 ? 16.578 -15.102 -3.135 1 95.81 342 TYR A O 1
ATOM 2609 N N . ASN A 1 343 ? 18.406 -13.898 -3.66 1 95.44 343 ASN A N 1
ATOM 2610 C CA . ASN A 1 343 ? 18.484 -13.305 -2.33 1 95.44 343 ASN A CA 1
ATOM 2611 C C . ASN A 1 343 ? 17.5 -12.148 -2.176 1 95.44 343 ASN A C 1
ATOM 2613 O O . ASN A 1 343 ? 17.281 -11.383 -3.115 1 95.44 343 ASN A O 1
ATOM 2617 N N . LEU A 1 344 ? 16.875 -12.055 -0.958 1 98.06 344 LEU A N 1
ATOM 2618 C CA . LEU A 1 344 ? 16.016 -10.938 -0.58 1 98.06 344 LEU A CA 1
ATOM 2619 C C . LEU A 1 344 ? 14.852 -10.797 -1.548 1 98.06 344 LEU A C 1
ATOM 2621 O O . LEU A 1 344 ? 14.602 -9.711 -2.07 1 98.06 344 LEU A O 1
ATOM 2625 N N . VAL A 1 345 ? 14.211 -11.922 -1.803 1 98.38 345 VAL A N 1
ATOM 2626 C CA . VAL A 1 345 ? 12.977 -11.93 -2.58 1 98.38 345 VAL A CA 1
ATOM 2627 C C . VAL A 1 345 ? 11.805 -11.547 -1.687 1 98.38 345 VAL A C 1
ATOM 2629 O O . VAL A 1 345 ? 11.461 -12.273 -0.749 1 98.38 345 VAL A O 1
ATOM 2632 N N . PRO A 1 346 ? 11.164 -10.336 -1.953 1 98.69 346 PRO A N 1
ATOM 2633 C CA . PRO A 1 346 ? 9.992 -9.984 -1.143 1 98.69 346 PRO A CA 1
ATOM 2634 C C . PRO A 1 346 ? 8.797 -10.898 -1.397 1 98.69 346 PRO A C 1
ATOM 2636 O O . PRO A 1 346 ? 8.578 -11.336 -2.531 1 98.69 346 PRO A O 1
ATOM 2639 N N . THR A 1 347 ? 8.055 -11.18 -0.336 1 98.12 347 THR A N 1
ATOM 2640 C CA . THR A 1 347 ? 6.953 -12.133 -0.397 1 98.12 347 THR A CA 1
ATOM 2641 C C . THR A 1 347 ? 5.73 -11.594 0.339 1 98.12 347 THR A C 1
ATOM 2643 O O . THR A 1 347 ? 5.855 -11.008 1.417 1 98.12 347 THR A O 1
ATOM 2646 N N . VAL A 1 348 ? 4.59 -11.789 -0.317 1 98.56 348 VAL A N 1
ATOM 2647 C CA . VAL A 1 348 ? 3.338 -11.398 0.328 1 98.56 348 VAL A CA 1
ATOM 2648 C C . VAL A 1 348 ? 2.406 -12.609 0.41 1 98.56 348 VAL A C 1
ATOM 2650 O O . VAL A 1 348 ? 2.287 -13.375 -0.548 1 98.56 348 VAL A O 1
ATOM 2653 N N . VAL A 1 349 ? 1.857 -12.844 1.588 1 98.62 349 VAL A N 1
ATOM 2654 C CA . VAL A 1 349 ? 0.744 -13.758 1.803 1 98.62 349 VAL A CA 1
ATOM 2655 C C . VAL A 1 349 ? -0.565 -12.977 1.877 1 98.62 349 VAL A C 1
ATOM 2657 O O . VAL A 1 349 ? -0.743 -12.133 2.76 1 98.62 349 VAL A O 1
ATOM 2660 N N . PHE A 1 350 ? -1.474 -13.242 0.986 1 98.5 350 PHE A N 1
ATOM 2661 C CA . PHE A 1 350 ? -2.725 -12.492 0.943 1 98.5 350 PHE A CA 1
ATOM 2662 C C . PHE A 1 350 ? -3.723 -13.047 1.952 1 98.5 350 PHE A C 1
ATOM 2664 O O . PHE A 1 350 ? -4.859 -13.367 1.598 1 98.5 350 PHE A O 1
ATOM 2671 N N . SER A 1 351 ? -3.234 -13.172 3.174 1 98.31 351 SER A N 1
ATOM 2672 C CA . SER A 1 351 ? -4.109 -13.438 4.312 1 98.31 351 SER A CA 1
ATOM 2673 C C . SER A 1 351 ? -4.988 -12.234 4.625 1 98.31 351 SER A C 1
ATOM 2675 O O . SER A 1 351 ? -4.922 -11.211 3.934 1 98.31 351 SER A O 1
ATOM 2677 N N . HIS A 1 352 ? -5.879 -12.398 5.629 1 96.81 352 HIS A N 1
ATOM 2678 C CA . HIS A 1 352 ? -6.715 -11.297 6.086 1 96.81 352 HIS A CA 1
ATOM 2679 C C . HIS A 1 352 ? -6.379 -10.906 7.52 1 96.81 352 HIS A C 1
ATOM 2681 O O . HIS A 1 352 ? -6.844 -11.539 8.469 1 96.81 352 HIS A O 1
ATOM 2687 N N . PRO A 1 353 ? -5.59 -9.844 7.746 1 98 353 PRO A N 1
ATOM 2688 C CA . PRO A 1 353 ? -5.02 -8.938 6.75 1 98 353 PRO A CA 1
ATOM 2689 C C . PRO A 1 353 ? -3.764 -9.5 6.09 1 98 353 PRO A C 1
ATOM 2691 O O . PRO A 1 353 ? -3.262 -10.547 6.504 1 98 353 PRO A O 1
ATOM 2694 N N . PRO A 1 354 ? -3.225 -8.82 5.02 1 98.75 354 PRO A N 1
ATOM 2695 C CA . PRO A 1 354 ? -2.07 -9.352 4.293 1 98.75 354 PRO A CA 1
ATOM 2696 C C . PRO A 1 354 ? -0.781 -9.289 5.105 1 98.75 354 PRO A C 1
ATOM 2698 O O . PRO A 1 354 ? -0.661 -8.469 6.016 1 98.75 354 PRO A O 1
ATOM 2701 N N . ILE A 1 355 ? 0.11 -10.195 4.777 1 98.88 355 ILE A N 1
ATOM 2702 C CA . ILE A 1 355 ? 1.433 -10.312 5.383 1 98.88 355 ILE A CA 1
ATOM 2703 C C . ILE A 1 355 ? 2.506 -9.992 4.344 1 98.88 355 ILE A C 1
ATOM 2705 O O . ILE A 1 355 ? 2.395 -10.391 3.186 1 98.88 355 ILE A O 1
ATOM 2709 N N . GLY A 1 356 ? 3.477 -9.188 4.676 1 98.81 356 GLY A N 1
ATOM 2710 C CA . GLY A 1 356 ? 4.652 -8.953 3.854 1 98.81 356 GLY A CA 1
ATOM 2711 C C . GLY A 1 356 ? 5.953 -9.242 4.578 1 98.81 356 GLY A C 1
ATOM 2712 O O . GLY A 1 356 ? 6.098 -8.93 5.762 1 98.81 356 GLY A O 1
ATOM 2713 N N . THR A 1 357 ? 6.898 -9.938 3.896 1 98.75 357 THR A N 1
ATOM 2714 C CA . THR A 1 357 ? 8.18 -10.25 4.508 1 98.75 357 THR A CA 1
ATOM 2715 C C . THR A 1 357 ? 9.305 -10.172 3.48 1 98.75 357 THR A C 1
ATOM 2717 O O . THR A 1 357 ? 9.086 -10.422 2.293 1 98.75 357 THR A O 1
ATOM 2720 N N . ILE A 1 358 ? 10.438 -9.797 3.887 1 98.88 358 ILE A N 1
ATOM 2721 C CA . ILE A 1 358 ? 11.672 -9.883 3.113 1 98.88 358 ILE A CA 1
ATOM 2722 C C . ILE A 1 358 ? 12.867 -10.047 4.059 1 98.88 358 ILE A C 1
ATOM 2724 O O . ILE A 1 358 ? 12.938 -9.391 5.098 1 98.88 358 ILE A O 1
ATOM 2728 N N . GLY A 1 359 ? 13.75 -10.977 3.732 1 98.75 359 GLY A N 1
ATOM 2729 C CA . GLY A 1 359 ? 14.977 -11.133 4.484 1 98.75 359 GLY A CA 1
ATOM 2730 C C . GLY A 1 359 ? 14.828 -12.047 5.691 1 98.75 359 GLY A C 1
ATOM 2731 O O . GLY A 1 359 ? 13.969 -12.922 5.707 1 98.75 359 GLY A O 1
ATOM 2732 N N . LEU A 1 360 ? 15.68 -11.898 6.676 1 98.81 360 LEU A N 1
ATOM 2733 C CA . LEU A 1 360 ? 15.805 -12.82 7.797 1 98.81 360 LEU A CA 1
ATOM 2734 C C . LEU A 1 360 ? 14.758 -12.516 8.867 1 98.81 360 LEU A C 1
ATOM 2736 O O . LEU A 1 360 ? 14.453 -11.352 9.133 1 98.81 360 LEU A O 1
ATOM 2740 N N . THR A 1 361 ? 14.227 -13.562 9.406 1 98.88 361 THR A N 1
ATOM 2741 C CA . THR A 1 361 ? 13.492 -13.406 10.656 1 98.88 361 THR A CA 1
ATOM 2742 C C . THR A 1 361 ? 14.438 -13.047 11.797 1 98.88 361 THR A C 1
ATOM 2744 O O . THR A 1 361 ? 15.648 -13.203 11.68 1 98.88 361 THR A O 1
ATOM 2747 N N . GLU A 1 362 ? 13.805 -12.547 12.875 1 98.88 362 GLU A N 1
ATOM 2748 C CA . GLU A 1 362 ? 14.625 -12.203 14.031 1 98.88 362 GLU A CA 1
ATOM 2749 C C . GLU A 1 362 ? 15.398 -13.422 14.539 1 98.88 362 GLU A C 1
ATOM 2751 O O . GLU A 1 362 ? 16.609 -13.344 14.742 1 98.88 362 GLU A O 1
ATOM 2756 N N . PRO A 1 363 ? 14.797 -14.617 14.68 1 98.81 363 PRO A N 1
ATOM 2757 C CA . PRO A 1 363 ? 15.562 -15.773 15.164 1 98.81 363 PRO A CA 1
ATOM 2758 C C . PRO A 1 363 ? 16.703 -16.156 14.219 1 98.81 363 PRO A C 1
ATOM 2760 O O . PRO A 1 363 ? 17.797 -16.484 14.672 1 98.81 363 PRO A O 1
ATOM 2763 N N . LYS A 1 364 ? 16.516 -16.109 12.93 1 98.75 364 LYS A N 1
ATOM 2764 C CA . LYS A 1 364 ? 17.562 -16.469 11.977 1 98.75 364 LYS A CA 1
ATOM 2765 C C . LYS A 1 364 ? 18.703 -15.445 12.008 1 98.75 364 LYS A C 1
ATOM 2767 O O . LYS A 1 364 ? 19.875 -15.805 11.82 1 98.75 364 LYS A O 1
ATOM 2772 N N . ALA A 1 365 ? 18.359 -14.148 12.164 1 98.88 365 ALA A N 1
ATOM 2773 C CA . ALA A 1 365 ? 19.391 -13.125 12.273 1 98.88 365 ALA A CA 1
ATOM 2774 C C . ALA A 1 365 ? 20.25 -13.344 13.508 1 98.88 365 ALA A C 1
ATOM 2776 O O . ALA A 1 365 ? 21.484 -13.219 13.453 1 98.88 365 ALA A O 1
ATOM 2777 N N . VAL A 1 366 ? 19.578 -13.672 14.617 1 98.81 366 VAL A N 1
ATOM 2778 C CA . VAL A 1 366 ? 20.297 -13.938 15.859 1 98.81 366 VAL A CA 1
ATOM 2779 C C . VAL A 1 366 ? 21.234 -15.133 15.672 1 98.81 366 VAL A C 1
ATOM 2781 O O . VAL A 1 366 ? 22.375 -15.109 16.109 1 98.81 366 VAL A O 1
ATOM 2784 N N . GLU A 1 367 ? 20.75 -16.188 15.039 1 98.69 367 GLU A N 1
ATOM 2785 C CA . GLU A 1 367 ? 21.547 -17.375 14.766 1 98.69 367 GLU A CA 1
ATOM 2786 C C . GLU A 1 367 ? 22.766 -17.031 13.914 1 98.69 367 GLU A C 1
ATOM 2788 O O . GLU A 1 367 ? 23.875 -17.516 14.18 1 98.69 367 GLU A O 1
ATOM 2793 N N . GLN A 1 368 ? 22.594 -16.203 12.938 1 98.5 368 GLN A N 1
ATOM 2794 C CA . GLN A 1 368 ? 23.625 -15.922 11.945 1 98.5 368 GLN A CA 1
ATOM 2795 C C . GLN A 1 368 ? 24.641 -14.898 12.469 1 98.5 368 GLN A C 1
ATOM 2797 O O . GLN A 1 368 ? 25.828 -14.992 12.172 1 98.5 368 GLN A O 1
ATOM 2802 N N . TYR A 1 369 ? 24.188 -13.914 13.211 1 98.5 369 TYR A N 1
ATOM 2803 C CA . TYR A 1 369 ? 25.047 -12.773 13.508 1 98.5 369 TYR A CA 1
ATOM 2804 C C . TYR A 1 369 ? 25.328 -12.688 15.008 1 98.5 369 TYR A C 1
ATOM 2806 O O . TYR A 1 369 ? 26.203 -11.93 15.438 1 98.5 369 TYR A O 1
ATOM 2814 N N . GLY A 1 370 ? 24.656 -13.445 15.867 1 98.5 370 GLY A N 1
ATOM 2815 C CA . GLY A 1 370 ? 24.75 -13.32 17.312 1 98.5 370 GLY A CA 1
ATOM 2816 C C . GLY A 1 370 ? 23.797 -12.273 17.875 1 98.5 370 GLY A C 1
ATOM 2817 O O . GLY A 1 370 ? 23.625 -11.211 17.297 1 98.5 370 GLY A O 1
ATOM 2818 N N . ALA A 1 371 ? 23.188 -12.609 18.969 1 98.38 371 ALA A N 1
ATOM 2819 C CA . ALA A 1 371 ? 22.172 -11.766 19.594 1 98.38 371 ALA A CA 1
ATOM 2820 C C . ALA A 1 371 ? 22.703 -10.359 19.844 1 98.38 371 ALA A C 1
ATOM 2822 O O . ALA A 1 371 ? 21.953 -9.383 19.719 1 98.38 371 ALA A O 1
ATOM 2823 N N . GLU A 1 372 ? 23.938 -10.211 20.156 1 98.12 372 GLU A N 1
ATOM 2824 C CA . GLU A 1 372 ? 24.531 -8.93 20.516 1 98.12 372 GLU A CA 1
ATOM 2825 C C . GLU A 1 372 ? 24.656 -8.016 19.297 1 98.12 372 GLU A C 1
ATOM 2827 O O . GLU A 1 372 ? 24.797 -6.801 19.438 1 98.12 372 GLU A O 1
ATOM 2832 N N . ASN A 1 373 ? 24.578 -8.609 18.125 1 98.5 373 ASN A N 1
ATOM 2833 C CA . ASN A 1 373 ? 24.75 -7.852 16.891 1 98.5 373 ASN A CA 1
ATOM 2834 C C . ASN A 1 373 ? 23.406 -7.562 16.219 1 98.5 373 ASN A C 1
ATOM 2836 O O . ASN A 1 373 ? 23.375 -6.973 15.141 1 98.5 373 ASN A O 1
ATOM 2840 N N . VAL A 1 374 ? 22.344 -8.016 16.828 1 98.88 374 VAL A N 1
ATOM 2841 C CA . VAL A 1 374 ? 21.016 -7.859 16.25 1 98.88 374 VAL A CA 1
ATOM 2842 C C . VAL A 1 374 ? 20.203 -6.832 17.047 1 98.88 374 VAL A C 1
ATOM 2844 O O . VAL A 1 374 ? 20.156 -6.891 18.281 1 98.88 374 VAL A O 1
ATOM 2847 N N . LYS A 1 375 ? 19.656 -5.836 16.391 1 98.75 375 LYS A N 1
ATOM 2848 C CA . LYS A 1 375 ? 18.703 -4.879 16.969 1 98.75 375 LYS A CA 1
ATOM 2849 C C . LYS A 1 375 ? 17.391 -4.879 16.203 1 98.75 375 LYS A C 1
ATOM 2851 O O . LYS A 1 375 ? 17.375 -4.828 14.977 1 98.75 375 LYS A O 1
ATOM 2856 N N . VAL A 1 376 ? 16.312 -4.953 16.922 1 98.69 376 VAL A N 1
ATOM 2857 C CA . VAL A 1 376 ? 15 -5.012 16.281 1 98.69 376 VAL A CA 1
ATOM 2858 C C . VAL A 1 376 ? 14.195 -3.766 16.641 1 98.69 376 VAL A C 1
ATOM 2860 O O . VAL A 1 376 ? 14.32 -3.234 17.75 1 98.69 376 VAL A O 1
ATOM 2863 N N . TYR A 1 377 ? 13.469 -3.236 15.727 1 98.75 377 TYR A N 1
ATOM 2864 C CA . TYR A 1 377 ? 12.477 -2.182 15.922 1 98.75 377 TYR A CA 1
ATOM 2865 C C . TYR A 1 377 ? 11.078 -2.686 15.594 1 98.75 377 TYR A C 1
ATOM 2867 O O . TYR A 1 377 ? 10.891 -3.436 14.633 1 98.75 377 TYR A O 1
ATOM 2875 N N . LYS A 1 378 ? 10.117 -2.361 16.422 1 98.56 378 LYS A N 1
ATOM 2876 C CA . LYS A 1 378 ? 8.758 -2.85 16.219 1 98.56 378 LYS A CA 1
ATOM 2877 C C . LYS A 1 378 ? 7.746 -1.709 16.312 1 98.56 378 LYS A C 1
ATOM 2879 O O . LYS A 1 378 ? 8.016 -0.68 16.938 1 98.56 378 LYS A O 1
ATOM 2884 N N . SER A 1 379 ? 6.68 -1.83 15.625 1 98.38 379 SER A N 1
ATOM 2885 C CA . SER A 1 379 ? 5.5 -0.978 15.727 1 98.38 379 SER A CA 1
ATOM 2886 C C . SER A 1 379 ? 4.223 -1.808 15.797 1 98.38 379 SER A C 1
ATOM 2888 O O . SER A 1 379 ? 4.109 -2.838 15.125 1 98.38 379 SER A O 1
ATOM 2890 N N . SER A 1 380 ? 3.33 -1.49 16.672 1 98.31 380 SER A N 1
ATOM 2891 C CA . SER A 1 380 ? 2.012 -2.096 16.828 1 98.31 380 SER A CA 1
ATOM 2892 C C . SER A 1 380 ? 0.918 -1.033 16.875 1 98.31 380 SER A C 1
ATOM 2894 O O . SER A 1 380 ? 0.94 -0.141 17.719 1 98.31 380 SER A O 1
ATOM 2896 N N . PHE A 1 381 ? -0.021 -1.1 15.977 1 97.75 381 PHE A N 1
ATOM 2897 C CA . PHE A 1 381 ? -1.087 -0.107 15.914 1 97.75 381 PHE A CA 1
ATOM 2898 C C . PHE A 1 381 ? -2.32 -0.676 15.227 1 97.75 381 PHE A C 1
ATOM 2900 O O . PHE A 1 381 ? -2.303 -1.814 14.75 1 97.75 381 PHE A O 1
ATOM 2907 N N . THR A 1 382 ? -3.391 0.019 15.297 1 98.19 382 THR A N 1
ATOM 2908 C CA . THR A 1 382 ? -4.582 -0.239 14.5 1 98.19 382 THR A CA 1
ATOM 2909 C C . THR A 1 382 ? -4.719 0.792 13.383 1 98.19 382 THR A C 1
ATOM 2911 O O . THR A 1 382 ? -4.828 1.991 13.648 1 98.19 382 THR A O 1
ATOM 2914 N N . PRO A 1 383 ? -4.629 0.333 12.102 1 97.94 383 PRO A N 1
ATOM 2915 C CA . PRO A 1 383 ? -4.816 1.29 11.016 1 97.94 383 PRO A CA 1
ATOM 2916 C C . PRO A 1 383 ? -6.105 2.096 11.148 1 97.94 383 PRO A C 1
ATOM 2918 O O . PRO A 1 383 ? -7.133 1.557 11.562 1 97.94 383 PRO A O 1
ATOM 2921 N N . MET A 1 384 ? -6.039 3.344 10.727 1 97.62 384 MET A N 1
ATOM 2922 C CA . MET A 1 384 ? -7.16 4.262 10.906 1 97.62 384 MET A CA 1
ATOM 2923 C C . MET A 1 384 ? -8.422 3.713 10.258 1 97.62 384 MET A C 1
ATOM 2925 O O . MET A 1 384 ? -9.531 3.918 10.766 1 97.62 384 MET A O 1
ATOM 2929 N N . TYR A 1 385 ? -8.273 2.992 9.148 1 98 385 TYR A N 1
ATOM 2930 C CA . TYR A 1 385 ? -9.398 2.385 8.438 1 98 385 TYR A CA 1
ATOM 2931 C C . TYR A 1 385 ? -10.312 1.639 9.398 1 98 385 TYR A C 1
ATOM 2933 O O . TYR A 1 385 ? -11.539 1.69 9.266 1 98 385 TYR A O 1
ATOM 2941 N N . SER A 1 386 ? -9.688 0.937 10.422 1 98.25 386 SER A N 1
ATOM 2942 C CA . SER A 1 386 ? -10.492 0.13 11.328 1 98.25 386 SER A CA 1
ATOM 2943 C C . SER A 1 386 ? -10.469 0.701 12.742 1 98.25 386 SER A C 1
ATOM 2945 O O . SER A 1 386 ? -11.305 0.351 13.578 1 98.25 386 SER A O 1
ATOM 2947 N N . ALA A 1 387 ? -9.578 1.619 13.008 1 97.88 387 ALA A N 1
ATOM 2948 C CA . ALA A 1 387 ? -9.414 2.15 14.359 1 97.88 387 ALA A CA 1
ATOM 2949 C C . ALA A 1 387 ? -10.656 2.908 14.812 1 97.88 387 ALA A C 1
ATOM 2951 O O . ALA A 1 387 ? -10.945 2.992 16 1 97.88 387 ALA A O 1
ATOM 2952 N N . VAL A 1 388 ? -11.438 3.451 13.844 1 97.81 388 VAL A N 1
ATOM 2953 C CA . VAL A 1 388 ? -12.617 4.254 14.164 1 97.81 388 VAL A CA 1
ATOM 2954 C C . VAL A 1 388 ? -13.844 3.35 14.273 1 97.81 388 VAL A C 1
ATOM 2956 O O . VAL A 1 388 ? -14.945 3.824 14.555 1 97.81 388 VAL A O 1
ATOM 2959 N N . THR A 1 389 ? -13.633 2.033 14.086 1 98.12 389 THR A N 1
ATOM 2960 C CA . THR A 1 389 ? -14.75 1.091 14.047 1 98.12 389 THR A CA 1
ATOM 2961 C C . THR A 1 389 ? -14.68 0.132 15.234 1 98.12 389 THR A C 1
ATOM 2963 O O . THR A 1 389 ? -13.703 0.126 15.977 1 98.12 389 THR A O 1
ATOM 2966 N N . GLN A 1 390 ? -15.727 -0.646 15.438 1 97 390 GLN A N 1
ATOM 2967 C CA . GLN A 1 390 ? -15.789 -1.635 16.516 1 97 390 GLN A CA 1
ATOM 2968 C C . GLN A 1 390 ? -14.844 -2.799 16.25 1 97 390 GLN A C 1
ATOM 2970 O O . GLN A 1 390 ? -14.18 -3.289 17.156 1 97 390 GLN A O 1
ATOM 2975 N N . HIS A 1 391 ? -14.82 -3.248 15.008 1 96.81 391 HIS A N 1
ATOM 2976 C CA . HIS A 1 391 ? -13.883 -4.297 14.625 1 96.81 391 HIS A CA 1
ATOM 2977 C C . HIS A 1 391 ? -12.508 -3.721 14.312 1 96.81 391 HIS A C 1
ATOM 2979 O O . HIS A 1 391 ? -12.258 -3.26 13.195 1 96.81 391 HIS A O 1
ATOM 2985 N N . ARG A 1 392 ? -11.609 -3.838 15.195 1 97.12 392 ARG A N 1
ATOM 2986 C CA . ARG A 1 392 ? -10.273 -3.268 15.07 1 97.12 392 ARG A CA 1
ATOM 2987 C C . ARG A 1 392 ? -9.258 -4.336 14.688 1 97.12 392 ARG A C 1
ATOM 2989 O O . ARG A 1 392 ? -9 -5.262 15.461 1 97.12 392 ARG A O 1
ATOM 2996 N N . GLN A 1 393 ? -8.703 -4.25 13.492 1 97.56 393 GLN A N 1
ATOM 2997 C CA . GLN A 1 393 ? -7.703 -5.188 12.992 1 97.56 393 GLN A CA 1
ATOM 2998 C C . GLN A 1 393 ? -6.293 -4.676 13.266 1 97.56 393 GLN A C 1
ATOM 3000 O O . GLN A 1 393 ? -5.938 -3.568 12.859 1 97.56 393 GLN A O 1
ATOM 3005 N N . PRO A 1 394 ? -5.473 -5.441 13.93 1 98.19 394 PRO A N 1
ATOM 3006 C CA . PRO A 1 394 ? -4.133 -4.957 14.273 1 98.19 394 PRO A CA 1
ATOM 3007 C C . PRO A 1 394 ? -3.203 -4.895 13.07 1 98.19 394 PRO A C 1
ATOM 3009 O O . PRO A 1 394 ? -3.396 -5.625 12.094 1 98.19 394 PRO A O 1
ATOM 3012 N N . CYS A 1 395 ? -2.266 -4.027 13.109 1 98.75 395 CYS A N 1
ATOM 3013 C CA . CYS A 1 395 ? -1.092 -3.982 12.25 1 98.75 395 CYS A CA 1
ATOM 3014 C C . CYS A 1 395 ? 0.191 -4.039 13.07 1 98.75 395 CYS A C 1
ATOM 3016 O O . CYS A 1 395 ? 0.366 -3.266 14.016 1 98.75 395 CYS A O 1
ATOM 3018 N N . ARG A 1 396 ? 1.039 -5.012 12.836 1 98.88 396 ARG A N 1
ATOM 3019 C CA . ARG A 1 396 ? 2.328 -5.18 13.5 1 98.88 396 ARG A CA 1
ATOM 3020 C C . ARG A 1 396 ? 3.465 -5.234 12.484 1 98.88 396 ARG A C 1
ATOM 3022 O O . ARG A 1 396 ? 3.332 -5.859 11.43 1 98.88 396 ARG A O 1
ATOM 3029 N N . MET A 1 397 ? 4.5 -4.492 12.734 1 98.88 397 MET A N 1
ATOM 3030 C CA . MET A 1 397 ? 5.633 -4.344 11.828 1 98.88 397 MET A CA 1
ATOM 3031 C C . MET A 1 397 ? 6.953 -4.492 12.57 1 98.88 397 MET A C 1
ATOM 3033 O O . MET A 1 397 ? 7.043 -4.164 13.758 1 98.88 397 MET A O 1
ATOM 3037 N N . LYS A 1 398 ? 7.961 -4.996 11.891 1 98.88 398 LYS A N 1
ATOM 3038 C CA . LYS A 1 398 ? 9.258 -5.242 12.523 1 98.88 398 LYS A CA 1
ATOM 3039 C C . LYS A 1 398 ? 10.398 -5.012 11.539 1 98.88 398 LYS A C 1
ATOM 3041 O O . LYS A 1 398 ? 10.312 -5.414 10.375 1 98.88 398 LYS A O 1
ATOM 3046 N N . LEU A 1 399 ? 11.43 -4.324 11.93 1 98.94 399 LEU A N 1
ATOM 3047 C CA . LEU A 1 399 ? 12.719 -4.262 11.258 1 98.94 399 LEU A CA 1
ATOM 3048 C C . LEU A 1 399 ? 13.766 -5.07 12.016 1 98.94 399 LEU A C 1
ATOM 3050 O O . LEU A 1 399 ? 13.875 -4.965 13.242 1 98.94 399 LEU A O 1
ATOM 3054 N N . VAL A 1 400 ? 14.461 -5.891 11.328 1 98.94 400 VAL A N 1
ATOM 3055 C CA . VAL A 1 400 ? 15.602 -6.617 11.875 1 98.94 400 VAL A CA 1
ATOM 3056 C C . VAL A 1 400 ? 16.906 -6.012 11.352 1 98.94 400 VAL A C 1
ATOM 3058 O O . VAL A 1 400 ? 17.188 -6.07 10.156 1 98.94 400 VAL A O 1
ATOM 3061 N N . CYS A 1 401 ? 17.719 -5.441 12.195 1 98.94 401 CYS A N 1
ATOM 3062 C CA . CYS A 1 401 ? 18.938 -4.75 11.82 1 98.94 401 CYS A CA 1
ATOM 3063 C C . CYS A 1 401 ? 20.156 -5.449 12.406 1 98.94 401 CYS A C 1
ATOM 3065 O O . CYS A 1 401 ? 20.062 -6.109 13.445 1 98.94 401 CYS A O 1
ATOM 3067 N N . VAL A 1 402 ? 21.359 -5.32 11.742 1 98.81 402 VAL A N 1
ATOM 3068 C CA . VAL A 1 402 ? 22.562 -5.996 12.219 1 98.81 402 VAL A CA 1
ATOM 3069 C C . VAL A 1 402 ? 23.75 -5.051 12.133 1 98.81 402 VAL A C 1
ATOM 3071 O O . VAL A 1 402 ? 23.828 -4.219 11.227 1 98.81 402 VAL A O 1
ATOM 3074 N N . GLY A 1 403 ? 24.656 -5.184 13.102 1 98.5 403 GLY A N 1
ATOM 3075 C CA . GLY A 1 403 ? 25.938 -4.48 13.094 1 98.5 403 GLY A CA 1
ATOM 3076 C C . GLY A 1 403 ? 25.828 -3.051 13.586 1 98.5 403 GLY A C 1
ATOM 3077 O O . GLY A 1 403 ? 24.734 -2.562 13.867 1 98.5 403 GLY A O 1
ATOM 3078 N N . LYS A 1 404 ? 26.938 -2.393 13.656 1 97.88 404 LYS A N 1
ATOM 3079 C CA . LYS A 1 404 ? 27.016 -1.024 14.156 1 97.88 404 LYS A CA 1
ATOM 3080 C C . LYS A 1 404 ? 26.297 -0.054 13.219 1 97.88 404 LYS A C 1
ATOM 3082 O O . LYS A 1 404 ? 25.719 0.94 13.672 1 97.88 404 LYS A O 1
ATOM 3087 N N . GLU A 1 405 ? 26.281 -0.41 11.969 1 97.94 405 GLU A N 1
ATOM 3088 C CA . GLU A 1 405 ? 25.641 0.451 10.984 1 97.94 405 GLU A CA 1
ATOM 3089 C C . GLU A 1 405 ? 24.141 0.196 10.914 1 97.94 405 GLU A C 1
ATOM 3091 O O . GLU A 1 405 ? 23.406 0.936 10.258 1 97.94 405 GLU A O 1
ATOM 3096 N N . GLU A 1 406 ? 23.719 -0.879 11.547 1 98.62 406 GLU A N 1
ATOM 3097 C CA . GLU A 1 406 ? 22.312 -1.272 11.594 1 98.62 406 GLU A CA 1
ATOM 3098 C C . GLU A 1 406 ? 21.75 -1.493 10.188 1 98.62 406 GLU A C 1
ATOM 3100 O O . GLU A 1 406 ? 20.719 -0.929 9.828 1 98.62 406 GLU A O 1
ATOM 3105 N N . LYS A 1 407 ? 22.469 -2.32 9.438 1 98.88 407 LYS A N 1
ATOM 3106 C CA . LYS A 1 407 ? 21.953 -2.76 8.148 1 98.88 407 LYS A CA 1
ATOM 3107 C C . LYS A 1 407 ? 20.656 -3.535 8.312 1 98.88 407 LYS A C 1
ATOM 3109 O O . LYS A 1 407 ? 20.547 -4.414 9.172 1 98.88 407 LYS A O 1
ATOM 3114 N N . ILE A 1 408 ? 19.703 -3.197 7.543 1 98.94 408 ILE A N 1
ATOM 3115 C CA . ILE A 1 408 ? 18.422 -3.904 7.637 1 98.94 408 ILE A CA 1
ATOM 3116 C C . ILE A 1 408 ? 18.516 -5.219 6.867 1 98.94 408 ILE A C 1
ATOM 3118 O O . ILE A 1 408 ? 18.703 -5.223 5.648 1 98.94 408 ILE A O 1
ATOM 3122 N N . VAL A 1 409 ? 18.312 -6.332 7.59 1 98.88 409 VAL A N 1
ATOM 3123 C CA . VAL A 1 409 ? 18.469 -7.637 6.957 1 98.88 409 VAL A CA 1
ATOM 3124 C C . VAL A 1 409 ? 17.125 -8.367 6.953 1 98.88 409 VAL A C 1
ATOM 3126 O O . VAL A 1 409 ? 17 -9.469 6.398 1 98.88 409 VAL A O 1
ATOM 3129 N N . GLY A 1 410 ? 16.156 -7.816 7.574 1 98.88 410 GLY A N 1
ATOM 3130 C CA . GLY A 1 410 ? 14.805 -8.352 7.582 1 98.88 410 GLY A CA 1
ATOM 3131 C C . GLY A 1 410 ? 13.742 -7.289 7.812 1 98.88 410 GLY A C 1
ATOM 3132 O O . GLY A 1 410 ? 13.945 -6.367 8.602 1 98.88 410 GLY A O 1
ATOM 3133 N N . LEU A 1 411 ? 12.664 -7.352 7.164 1 98.94 411 LEU A N 1
ATOM 3134 C CA . LEU A 1 411 ? 11.477 -6.512 7.312 1 98.94 411 LEU A CA 1
ATOM 3135 C C . LEU A 1 411 ? 10.211 -7.348 7.211 1 98.94 411 LEU A C 1
ATOM 3137 O O . LEU A 1 411 ? 10.031 -8.102 6.25 1 98.94 411 LEU A O 1
ATOM 3141 N N . HIS A 1 412 ? 9.336 -7.273 8.211 1 98.94 412 HIS A N 1
ATOM 3142 C CA . HIS A 1 412 ? 8.125 -8.086 8.312 1 98.94 412 HIS A CA 1
ATOM 3143 C C . HIS A 1 412 ? 6.938 -7.242 8.758 1 98.94 412 HIS A C 1
ATOM 3145 O O . HIS A 1 412 ? 7.078 -6.359 9.609 1 98.94 412 HIS A O 1
ATOM 3151 N N . GLY A 1 413 ? 5.824 -7.461 8.156 1 98.88 413 GLY A N 1
ATOM 3152 C CA . GLY A 1 413 ? 4.613 -6.758 8.555 1 98.88 413 GLY A CA 1
ATOM 3153 C C . GLY A 1 413 ? 3.348 -7.543 8.273 1 98.88 413 GLY A C 1
ATOM 3154 O O . GLY A 1 413 ? 3.311 -8.367 7.359 1 98.88 413 GLY A O 1
ATOM 3155 N N . ILE A 1 414 ? 2.334 -7.363 9.062 1 98.88 414 ILE A N 1
ATOM 3156 C CA . ILE A 1 414 ? 0.985 -7.891 8.883 1 98.88 414 ILE A CA 1
ATOM 3157 C C . ILE A 1 414 ? -0.04 -6.805 9.195 1 98.88 414 ILE A C 1
ATOM 3159 O O . ILE A 1 414 ? 0.036 -6.156 10.242 1 98.88 414 ILE A O 1
ATOM 3163 N N . GLY A 1 415 ? -0.876 -6.488 8.266 1 98.69 415 GLY A N 1
ATOM 3164 C CA . GLY A 1 415 ? -1.871 -5.453 8.492 1 98.69 415 GLY A CA 1
ATOM 3165 C C . GLY A 1 415 ? -2.412 -4.852 7.211 1 98.69 415 GLY A C 1
ATOM 3166 O O . GLY A 1 415 ? -1.967 -5.207 6.117 1 98.69 415 GLY A O 1
ATOM 3167 N N . PHE A 1 416 ? -3.348 -3.934 7.336 1 98.06 416 PHE A N 1
ATOM 3168 C CA . PHE A 1 416 ? -4.02 -3.242 6.238 1 98.06 416 PHE A CA 1
ATOM 3169 C C . PHE A 1 416 ? -3.006 -2.518 5.359 1 98.06 416 PHE A C 1
ATOM 3171 O O . PHE A 1 416 ? -2.244 -1.678 5.844 1 98.06 416 PHE A O 1
ATOM 3178 N N . GLY A 1 417 ? -2.93 -2.93 4.062 1 98 417 GLY A N 1
ATOM 3179 C CA . GLY A 1 417 ? -2.121 -2.213 3.088 1 98 417 GLY A CA 1
ATOM 3180 C C . GLY A 1 417 ? -0.7 -2.732 2.994 1 98 417 GLY A C 1
ATOM 3181 O O . GLY A 1 417 ? 0.088 -2.256 2.174 1 98 417 GLY A O 1
ATOM 3182 N N . VAL A 1 418 ? -0.339 -3.773 3.713 1 98.69 418 VAL A N 1
ATOM 3183 C CA . VAL A 1 418 ? 1.029 -4.273 3.781 1 98.69 418 VAL A CA 1
ATOM 3184 C C . VAL A 1 418 ? 1.434 -4.859 2.43 1 98.69 418 VAL A C 1
ATOM 3186 O O . VAL A 1 418 ? 2.602 -4.789 2.039 1 98.69 418 VAL A O 1
ATOM 3189 N N . ASP A 1 419 ? 0.49 -5.348 1.684 1 98.44 419 ASP A N 1
ATOM 3190 C CA . ASP A 1 419 ? 0.759 -5.953 0.382 1 98.44 419 ASP A CA 1
ATOM 3191 C C . ASP A 1 419 ? 1.328 -4.926 -0.593 1 98.44 419 ASP A C 1
ATOM 3193 O O . ASP A 1 419 ? 2.246 -5.227 -1.357 1 98.44 419 ASP A O 1
ATOM 3197 N N . GLU A 1 420 ? 0.886 -3.668 -0.519 1 98.56 420 GLU A N 1
ATOM 3198 C CA . GLU A 1 420 ? 1.336 -2.637 -1.449 1 98.56 420 GLU A CA 1
ATOM 3199 C C . GLU A 1 420 ? 2.574 -1.917 -0.921 1 98.56 420 GLU A C 1
ATOM 3201 O O . GLU A 1 420 ? 3.426 -1.483 -1.699 1 98.56 420 GLU A O 1
ATOM 3206 N N . MET A 1 421 ? 2.723 -1.794 0.417 1 98.56 421 MET A N 1
ATOM 3207 C CA . MET A 1 421 ? 3.801 -0.949 0.926 1 98.56 421 MET A CA 1
ATOM 3208 C C . MET A 1 421 ? 5.145 -1.666 0.836 1 98.56 421 MET A C 1
ATOM 3210 O O . MET A 1 421 ? 6.195 -1.024 0.824 1 98.56 421 MET A O 1
ATOM 3214 N N . MET A 1 422 ? 5.191 -3.016 0.632 1 98.62 422 MET A N 1
ATOM 3215 C CA . MET A 1 422 ? 6.383 -3.846 0.804 1 98.62 422 MET A CA 1
ATOM 3216 C C . MET A 1 422 ? 7.363 -3.633 -0.344 1 98.62 422 MET A C 1
ATOM 3218 O O . MET A 1 422 ? 8.578 -3.627 -0.135 1 98.62 422 MET A O 1
ATOM 3222 N N . GLN A 1 423 ? 6.871 -3.441 -1.523 1 98.88 423 GLN A N 1
ATOM 3223 C CA . GLN A 1 423 ? 7.688 -3.498 -2.732 1 98.88 423 GLN A CA 1
ATOM 3224 C C . GLN A 1 423 ? 8.797 -2.453 -2.697 1 98.88 423 GLN A C 1
ATOM 3226 O O . GLN A 1 423 ? 9.961 -2.766 -2.969 1 98.88 423 GLN A O 1
ATOM 3231 N N . GLY A 1 424 ? 8.406 -1.171 -2.33 1 98.88 424 GLY A N 1
ATOM 3232 C CA . GLY A 1 424 ? 9.414 -0.119 -2.291 1 98.88 424 GLY A CA 1
ATOM 3233 C C . GLY A 1 424 ? 10.492 -0.362 -1.253 1 98.88 424 GLY A C 1
ATOM 3234 O O . GLY A 1 424 ? 11.672 -0.102 -1.501 1 98.88 424 GLY A O 1
ATOM 3235 N N . PHE A 1 425 ? 10.109 -0.851 -0.12 1 98.94 425 PHE A N 1
ATOM 3236 C CA . PHE A 1 425 ? 11.078 -1.165 0.926 1 98.94 425 PHE A CA 1
ATOM 3237 C C . PHE A 1 425 ? 12.008 -2.289 0.484 1 98.94 425 PHE A C 1
ATOM 3239 O O . PHE A 1 425 ? 13.18 -2.311 0.855 1 98.94 425 PHE A O 1
ATOM 3246 N N . ALA A 1 426 ? 11.461 -3.234 -0.294 1 98.94 426 ALA A N 1
ATOM 3247 C CA . ALA A 1 426 ? 12.289 -4.32 -0.814 1 98.94 426 ALA A CA 1
ATOM 3248 C C . ALA A 1 426 ? 13.414 -3.781 -1.688 1 98.94 426 ALA A C 1
ATOM 3250 O O . ALA A 1 426 ? 14.547 -4.273 -1.628 1 98.94 426 ALA A O 1
ATOM 3251 N N . VAL A 1 427 ? 13.125 -2.76 -2.512 1 98.88 427 VAL A N 1
ATOM 3252 C CA . VAL A 1 427 ? 14.156 -2.135 -3.33 1 98.88 427 VAL A CA 1
ATOM 3253 C C . VAL A 1 427 ? 15.25 -1.553 -2.434 1 98.88 427 VAL A C 1
ATOM 3255 O O . VAL A 1 427 ? 16.438 -1.783 -2.662 1 98.88 427 VAL A O 1
ATOM 3258 N N . ALA A 1 428 ? 14.82 -0.805 -1.37 1 98.94 428 ALA A N 1
ATOM 3259 C CA . ALA A 1 428 ? 15.758 -0.167 -0.455 1 98.94 428 ALA A CA 1
ATOM 3260 C C . ALA A 1 428 ? 16.641 -1.205 0.241 1 98.94 428 ALA A C 1
ATOM 3262 O O . ALA A 1 428 ? 17.859 -1.03 0.343 1 98.94 428 ALA A O 1
ATOM 3263 N N . ILE A 1 429 ? 16.031 -2.271 0.687 1 98.94 429 ILE A N 1
ATOM 3264 C CA . ILE A 1 429 ? 16.75 -3.311 1.416 1 98.94 429 ILE A CA 1
ATOM 3265 C C . ILE A 1 429 ? 17.734 -4.008 0.482 1 98.94 429 ILE A C 1
ATOM 3267 O O . ILE A 1 429 ? 18.875 -4.277 0.863 1 98.94 429 ILE A O 1
ATOM 3271 N N . LYS A 1 430 ? 17.312 -4.305 -0.748 1 98.62 430 LYS A N 1
ATOM 3272 C CA . LYS A 1 430 ? 18.203 -4.91 -1.734 1 98.62 430 LYS A CA 1
ATOM 3273 C C . LYS A 1 430 ? 19.406 -4.008 -2.021 1 98.62 430 LYS A C 1
ATOM 3275 O O . LYS A 1 430 ? 20.5 -4.492 -2.281 1 98.62 430 LYS A O 1
ATOM 3280 N N . MET A 1 431 ? 19.234 -2.709 -1.898 1 98.62 431 MET A N 1
ATOM 3281 C CA . MET A 1 431 ? 20.297 -1.728 -2.111 1 98.62 431 MET A CA 1
ATOM 3282 C C . MET A 1 431 ? 21.219 -1.659 -0.902 1 98.62 431 MET A C 1
ATOM 3284 O O . MET A 1 431 ? 22.234 -0.969 -0.937 1 98.62 431 MET A O 1
ATOM 3288 N N . GLY A 1 432 ? 20.812 -2.309 0.232 1 98.75 432 GLY A N 1
ATOM 3289 C CA . GLY A 1 432 ? 21.656 -2.314 1.42 1 98.75 432 GLY A CA 1
ATOM 3290 C C . GLY A 1 432 ? 21.266 -1.246 2.426 1 98.75 432 GLY A C 1
ATOM 3291 O O . GLY A 1 432 ? 22.125 -0.757 3.174 1 98.75 432 GLY A O 1
ATOM 3292 N N . ALA A 1 433 ? 20.031 -0.907 2.523 1 98.88 433 ALA A N 1
ATOM 3293 C CA . ALA A 1 433 ? 19.547 0.173 3.377 1 98.88 433 ALA A CA 1
ATOM 3294 C C . ALA A 1 433 ? 19.859 -0.099 4.844 1 98.88 433 ALA A C 1
ATOM 3296 O O . ALA A 1 433 ? 19.844 -1.249 5.289 1 98.88 433 ALA A O 1
ATOM 3297 N N . THR A 1 434 ? 20.125 0.947 5.586 1 98.88 434 THR A N 1
ATOM 3298 C CA . THR A 1 434 ? 20.312 0.933 7.031 1 98.88 434 THR A CA 1
ATOM 3299 C C . THR A 1 434 ? 19.141 1.596 7.742 1 98.88 434 THR A C 1
ATOM 3301 O O . THR A 1 434 ? 18.281 2.217 7.102 1 98.88 434 THR A O 1
ATOM 3304 N N . LYS A 1 435 ? 19.109 1.41 9.062 1 98.81 435 LYS A N 1
ATOM 3305 C CA . LYS A 1 435 ? 18.109 2.096 9.867 1 98.81 435 LYS A CA 1
ATOM 3306 C C . LYS A 1 435 ? 18.188 3.607 9.68 1 98.81 435 LYS A C 1
ATOM 3308 O O . LYS A 1 435 ? 17.172 4.297 9.688 1 98.81 435 LYS A O 1
ATOM 3313 N N . ALA A 1 436 ? 19.359 4.172 9.508 1 98 436 ALA A N 1
ATOM 3314 C CA . ALA A 1 436 ? 19.562 5.605 9.297 1 98 436 ALA A CA 1
ATOM 3315 C C . ALA A 1 436 ? 18.922 6.059 7.988 1 98 436 ALA A C 1
ATOM 3317 O O . ALA A 1 436 ? 18.375 7.164 7.902 1 98 436 ALA A O 1
ATOM 3318 N N . ASP A 1 437 ? 19 5.223 6.941 1 98.62 437 ASP A N 1
ATOM 3319 C CA . ASP A 1 437 ? 18.375 5.543 5.668 1 98.62 437 ASP A CA 1
ATOM 3320 C C . ASP A 1 437 ? 16.859 5.672 5.824 1 98.62 437 ASP A C 1
ATOM 3322 O O . ASP A 1 437 ? 16.25 6.582 5.258 1 98.62 437 ASP A O 1
ATOM 3326 N N . PHE A 1 438 ? 16.281 4.719 6.566 1 98.75 438 PHE A N 1
ATOM 3327 C CA . PHE A 1 438 ? 14.852 4.773 6.836 1 98.75 438 PHE A CA 1
ATOM 3328 C C . PHE A 1 438 ? 14.5 6.012 7.648 1 98.75 438 PHE A C 1
ATOM 3330 O O . PHE A 1 438 ? 13.578 6.75 7.293 1 98.75 438 PHE A O 1
ATOM 3337 N N . ASP A 1 439 ? 15.305 6.344 8.664 1 97.12 439 ASP A N 1
ATOM 3338 C CA . ASP A 1 439 ? 15.047 7.477 9.547 1 97.12 439 ASP A CA 1
ATOM 3339 C C . ASP A 1 439 ? 15.18 8.797 8.797 1 97.12 439 ASP A C 1
ATOM 3341 O O . ASP A 1 439 ? 14.539 9.789 9.156 1 97.12 439 ASP A O 1
ATOM 3345 N N . ASN A 1 440 ? 15.938 8.836 7.762 1 96.88 440 ASN A N 1
ATOM 3346 C CA . ASN A 1 440 ? 16.234 10.07 7.043 1 96.88 440 ASN A CA 1
ATOM 3347 C C . ASN A 1 440 ? 15.188 10.383 5.984 1 96.88 440 ASN A C 1
ATOM 3349 O O . ASN A 1 440 ? 15.211 11.445 5.367 1 96.88 440 ASN A O 1
ATOM 3353 N N . THR A 1 441 ? 14.289 9.469 5.797 1 98.31 441 THR A N 1
ATOM 3354 C CA . THR A 1 441 ? 13.219 9.695 4.832 1 98.31 441 THR A CA 1
ATOM 3355 C C . THR A 1 441 ? 11.961 10.195 5.531 1 98.31 441 THR A C 1
ATOM 3357 O O . THR A 1 441 ? 11.461 9.547 6.457 1 98.31 441 THR A O 1
ATOM 3360 N N . VAL A 1 442 ? 11.438 11.367 5.07 1 98.56 442 VAL A N 1
ATOM 3361 C CA . VAL A 1 442 ? 10.25 11.953 5.688 1 98.56 442 VAL A CA 1
ATOM 3362 C C . VAL A 1 442 ? 9.062 11.016 5.496 1 98.56 442 VAL A C 1
ATOM 3364 O O . VAL A 1 442 ? 8.867 10.453 4.414 1 98.56 442 VAL A O 1
ATOM 3367 N N . ALA A 1 443 ? 8.305 10.805 6.492 1 98.5 443 ALA A N 1
ATOM 3368 C CA . ALA A 1 443 ? 7.137 9.922 6.465 1 98.5 443 ALA A CA 1
ATOM 3369 C C . ALA A 1 443 ? 6.016 10.523 5.617 1 98.5 443 ALA A C 1
ATOM 3371 O O . ALA A 1 443 ? 5.992 11.734 5.379 1 98.5 443 ALA A O 1
ATOM 3372 N N . ILE A 1 444 ? 5.172 9.688 5.102 1 98.5 444 ILE A N 1
ATOM 3373 C CA . ILE A 1 444 ? 3.891 10.062 4.516 1 98.5 444 ILE A CA 1
ATOM 3374 C C . ILE A 1 444 ? 2.771 9.836 5.527 1 98.5 444 ILE A C 1
ATOM 3376 O O . ILE A 1 444 ? 2.529 8.703 5.949 1 98.5 444 ILE A O 1
ATOM 3380 N N . HIS A 1 445 ? 2.072 10.883 5.918 1 97.75 445 HIS A N 1
ATOM 3381 C CA . HIS A 1 445 ? 1.065 10.812 6.969 1 97.75 445 HIS A CA 1
ATOM 3382 C C . HIS A 1 445 ? -0.303 11.242 6.457 1 97.75 445 HIS A C 1
ATOM 3384 O O . HIS A 1 445 ? -0.408 12.219 5.707 1 97.75 445 HIS A O 1
ATOM 3390 N N . PRO A 1 446 ? -1.36 10.555 6.816 1 97.31 446 PRO A N 1
ATOM 3391 C CA . PRO A 1 446 ? -1.345 9.312 7.586 1 97.31 446 PRO A CA 1
ATOM 3392 C C . PRO A 1 446 ? -1.348 8.07 6.699 1 97.31 446 PRO A C 1
ATOM 3394 O O . PRO A 1 446 ? -2.229 7.914 5.852 1 97.31 446 PRO A O 1
ATOM 3397 N N . THR A 1 447 ? -0.42 7.215 6.816 1 98.19 447 THR A N 1
ATOM 3398 C CA . THR A 1 447 ? -0.369 5.895 6.195 1 98.19 447 THR A CA 1
ATOM 3399 C C . THR A 1 447 ? 0.179 4.859 7.172 1 98.19 447 THR A C 1
ATOM 3401 O O . THR A 1 447 ? 0.761 5.211 8.203 1 98.19 447 THR A O 1
ATOM 3404 N N . GLY A 1 448 ? -0.085 3.582 6.902 1 98.31 448 GLY A N 1
ATOM 3405 C CA . GLY A 1 448 ? 0.561 2.529 7.672 1 98.31 448 GLY A CA 1
ATOM 3406 C C . GLY A 1 448 ? 2.055 2.441 7.426 1 98.31 448 GLY A C 1
ATOM 3407 O O . GLY A 1 448 ? 2.828 2.191 8.352 1 98.31 448 GLY A O 1
ATOM 3408 N N . SER A 1 449 ? 2.469 2.695 6.223 1 98.69 449 SER A N 1
ATOM 3409 C CA . SER A 1 449 ? 3.854 2.531 5.793 1 98.69 449 SER A CA 1
ATOM 3410 C C . SER A 1 449 ? 4.773 3.518 6.5 1 98.69 449 SER A C 1
ATOM 3412 O O . SER A 1 449 ? 5.984 3.291 6.594 1 98.69 449 SER A O 1
ATOM 3414 N N . GLU A 1 450 ? 4.23 4.625 7.055 1 98.5 450 GLU A N 1
ATOM 3415 C CA . GLU A 1 450 ? 5.059 5.621 7.73 1 98.5 450 GLU A CA 1
ATOM 3416 C C . GLU A 1 450 ? 5.746 5.023 8.953 1 98.5 450 GLU A C 1
ATOM 3418 O O . GLU A 1 450 ? 6.801 5.504 9.375 1 98.5 450 GLU A O 1
ATOM 3423 N N . GLU A 1 451 ? 5.172 3.949 9.484 1 98.38 451 GLU A N 1
ATOM 3424 C CA . GLU A 1 451 ? 5.684 3.361 10.719 1 98.38 451 GLU A CA 1
ATOM 3425 C C . GLU A 1 451 ? 7.074 2.768 10.516 1 98.38 451 GLU A C 1
ATOM 3427 O O . GLU A 1 451 ? 7.902 2.787 11.422 1 98.38 451 GLU A O 1
ATOM 3432 N N . PHE A 1 452 ? 7.344 2.279 9.289 1 98.75 452 PHE A N 1
ATOM 3433 C CA . PHE A 1 452 ? 8.648 1.689 9.023 1 98.75 452 PHE A CA 1
ATOM 3434 C C . PHE A 1 452 ? 9.75 2.748 9.086 1 98.75 452 PHE A C 1
ATOM 3436 O O . PHE A 1 452 ? 10.898 2.439 9.391 1 98.75 452 PHE A O 1
ATOM 3443 N N . VAL A 1 453 ? 9.406 4.023 8.828 1 98.56 453 VAL A N 1
ATOM 3444 C CA . VAL A 1 453 ? 10.445 5.043 8.781 1 98.56 453 VAL A CA 1
ATOM 3445 C C . VAL A 1 453 ? 10.391 5.895 10.047 1 98.56 453 VAL A C 1
ATOM 3447 O O . VAL A 1 453 ? 11.125 6.879 10.172 1 98.56 453 VAL A O 1
ATOM 3450 N N . THR A 1 454 ? 9.453 5.535 11 1 97.12 454 THR A N 1
ATOM 3451 C CA . THR A 1 454 ? 9.352 6.363 12.195 1 97.12 454 THR A CA 1
ATOM 3452 C C . THR A 1 454 ? 9.547 5.527 13.453 1 97.12 454 THR A C 1
ATOM 3454 O O . THR A 1 454 ? 9.641 6.07 14.562 1 97.12 454 THR A O 1
ATOM 3457 N N . MET A 1 455 ? 9.539 4.16 13.336 1 95.94 455 MET A N 1
ATOM 3458 C CA . MET A 1 455 ? 9.625 3.328 14.531 1 95.94 455 MET A CA 1
ATOM 3459 C C . MET A 1 455 ? 10.961 3.529 15.242 1 95.94 455 MET A C 1
ATOM 3461 O O . MET A 1 455 ? 11.984 3.736 14.586 1 95.94 455 MET A O 1
ATOM 3465 N N . ARG A 1 456 ? 10.906 3.52 16.656 1 90.56 456 ARG A N 1
ATOM 3466 C CA . ARG A 1 456 ? 12.07 3.723 17.516 1 90.56 456 ARG A CA 1
ATOM 3467 C C . ARG A 1 456 ? 12.094 2.717 18.656 1 90.56 456 ARG A C 1
ATOM 3469 O O . ARG A 1 456 ? 11.047 2.201 19.062 1 90.56 456 ARG A O 1
ATOM 3476 N N . MET B 1 1 ? 5.895 34.406 41.094 1 51.25 1 MET B N 1
ATOM 3477 C CA . MET B 1 1 ? 7.188 34.156 40.469 1 51.25 1 MET B CA 1
ATOM 3478 C C . MET B 1 1 ? 7.02 33.75 39.031 1 51.25 1 MET B C 1
ATOM 3480 O O . MET B 1 1 ? 6.125 32.969 38.688 1 51.25 1 MET B O 1
ATOM 3484 N N . THR B 1 2 ? 7.723 34.469 38.156 1 75.44 2 THR B N 1
ATOM 3485 C CA . THR B 1 2 ? 7.613 34.219 36.719 1 75.44 2 THR B CA 1
ATOM 3486 C C . THR B 1 2 ? 8.156 32.844 36.344 1 75.44 2 THR B C 1
ATOM 3488 O O . THR B 1 2 ? 9.266 32.469 36.75 1 75.44 2 THR B O 1
ATOM 3491 N N . LYS B 1 3 ? 7.297 31.953 35.812 1 93.38 3 LYS B N 1
ATOM 3492 C CA . LYS B 1 3 ? 7.711 30.609 35.406 1 93.38 3 LYS B CA 1
ATOM 3493 C C . LYS B 1 3 ? 8.805 30.688 34.344 1 93.38 3 LYS B C 1
ATOM 3495 O O . LYS B 1 3 ? 8.75 31.516 33.438 1 93.38 3 LYS B O 1
ATOM 3500 N N . HIS B 1 4 ? 9.93 29.969 34.594 1 98.25 4 HIS B N 1
ATOM 3501 C CA . HIS B 1 4 ? 11.031 29.891 33.656 1 98.25 4 HIS B CA 1
ATOM 3502 C C . HIS B 1 4 ? 11.203 28.469 33.125 1 98.25 4 HIS B C 1
ATOM 3504 O O . HIS B 1 4 ? 11.156 27.516 33.906 1 98.25 4 HIS B O 1
ATOM 3510 N N . TYR B 1 5 ? 11.359 28.312 31.844 1 98.75 5 TYR B N 1
ATOM 3511 C CA . TYR B 1 5 ? 11.547 27.016 31.203 1 98.75 5 TYR B CA 1
ATOM 3512 C C . TYR B 1 5 ? 12.844 26.984 30.406 1 98.75 5 TYR B C 1
ATOM 3514 O O . TYR B 1 5 ? 13.344 28.031 29.969 1 98.75 5 TYR B O 1
ATOM 3522 N N . ASP B 1 6 ? 13.445 25.797 30.266 1 98.75 6 ASP B N 1
ATOM 3523 C CA . ASP B 1 6 ? 14.539 25.625 29.312 1 98.75 6 ASP B CA 1
ATOM 3524 C C . ASP B 1 6 ? 14.062 25.828 27.891 1 98.75 6 ASP B C 1
ATOM 3526 O O . ASP B 1 6 ? 14.773 26.422 27.062 1 98.75 6 ASP B O 1
ATOM 3530 N N . TYR B 1 7 ? 12.898 25.391 27.578 1 98.81 7 TYR B N 1
ATOM 3531 C CA . TYR B 1 7 ? 12.406 25.344 26.203 1 98.81 7 TYR B CA 1
ATOM 3532 C C . TYR B 1 7 ? 10.883 25.422 26.172 1 98.81 7 TYR B C 1
ATOM 3534 O O . TYR B 1 7 ? 10.195 24.672 26.875 1 98.81 7 TYR B O 1
ATOM 3542 N N . ILE B 1 8 ? 10.281 26.359 25.406 1 98.69 8 ILE B N 1
ATOM 3543 C CA . ILE B 1 8 ? 8.828 26.391 25.234 1 98.69 8 ILE B CA 1
ATOM 3544 C C . ILE B 1 8 ? 8.484 26.406 23.75 1 98.69 8 ILE B C 1
ATOM 3546 O O . ILE B 1 8 ? 9.289 26.859 22.922 1 98.69 8 ILE B O 1
ATOM 3550 N N . ALA B 1 9 ? 7.395 25.844 23.422 1 98.88 9 ALA B N 1
ATOM 3551 C CA . ALA B 1 9 ? 6.812 25.984 22.094 1 98.88 9 ALA B CA 1
ATOM 3552 C C . ALA B 1 9 ? 5.543 26.828 22.125 1 98.88 9 ALA B C 1
ATOM 3554 O O . ALA B 1 9 ? 4.664 26.609 22.969 1 98.88 9 ALA B O 1
ATOM 3555 N N . ILE B 1 10 ? 5.473 27.828 21.281 1 98.75 10 ILE B N 1
ATOM 3556 C CA . ILE B 1 10 ? 4.219 28.531 21 1 98.75 10 ILE B CA 1
ATOM 3557 C C . ILE B 1 10 ? 3.463 27.797 19.891 1 98.75 10 ILE B C 1
ATOM 3559 O O . ILE B 1 10 ? 3.777 27.953 18.703 1 98.75 10 ILE B O 1
ATOM 3563 N N . GLY B 1 11 ? 2.436 27.078 20.281 1 98.38 11 GLY B N 1
ATOM 3564 C CA . GLY B 1 11 ? 1.718 26.203 19.375 1 98.38 11 GLY B CA 1
ATOM 3565 C C . GLY B 1 11 ? 1.881 24.734 19.719 1 98.38 11 GLY B C 1
ATOM 3566 O O . GLY B 1 11 ? 3.002 24.219 19.75 1 98.38 11 GLY B O 1
ATOM 3567 N N . GLY B 1 12 ? 0.807 24.125 19.969 1 98.06 12 GLY B N 1
ATOM 3568 C CA . GLY B 1 12 ? 0.78 22.703 20.297 1 98.06 12 GLY B CA 1
ATOM 3569 C C . GLY B 1 12 ? 0.378 21.844 19.125 1 98.06 12 GLY B C 1
ATOM 3570 O O . GLY B 1 12 ? -0.387 20.891 19.281 1 98.06 12 GLY B O 1
ATOM 3571 N N . GLY B 1 13 ? 0.793 22.203 17.906 1 97.62 13 GLY B N 1
ATOM 3572 C CA . GLY B 1 13 ? 0.634 21.359 16.719 1 97.62 13 GLY B CA 1
ATOM 3573 C C . GLY B 1 13 ? 1.718 20.312 16.594 1 97.62 13 GLY B C 1
ATOM 3574 O O . GLY B 1 13 ? 2.469 20.062 17.547 1 97.62 13 GLY B O 1
ATOM 3575 N N . SER B 1 14 ? 1.863 19.734 15.422 1 97 14 SER B N 1
ATOM 3576 C CA . SER B 1 14 ? 2.738 18.594 15.188 1 97 14 SER B CA 1
ATOM 3577 C C . SER B 1 14 ? 4.195 18.938 15.461 1 97 14 SER B C 1
ATOM 3579 O O . SER B 1 14 ? 4.902 18.203 16.156 1 97 14 SER B O 1
ATOM 3581 N N . GLY B 1 15 ? 4.664 20.031 14.898 1 98.12 15 GLY B N 1
ATOM 3582 C CA . GLY B 1 15 ? 6.047 20.438 15.094 1 98.12 15 GLY B CA 1
ATOM 3583 C C . GLY B 1 15 ? 6.375 20.766 16.531 1 98.12 15 GLY B C 1
ATOM 3584 O O . GLY B 1 15 ? 7.406 20.328 17.062 1 98.12 15 GLY B O 1
ATOM 3585 N N . GLY B 1 16 ? 5.492 21.5 17.188 1 98.62 16 GLY B N 1
ATOM 3586 C CA . GLY B 1 16 ? 5.695 21.875 18.578 1 98.62 16 GLY B CA 1
ATOM 3587 C C . GLY B 1 16 ? 5.734 20.672 19.516 1 98.62 16 GLY B C 1
ATOM 3588 O O . GLY B 1 16 ? 6.668 20.531 20.312 1 98.62 16 GLY B O 1
ATOM 3589 N N . ILE B 1 17 ? 4.766 19.828 19.375 1 98.38 17 ILE B N 1
ATOM 3590 C CA . ILE B 1 17 ? 4.676 18.656 20.234 1 98.38 17 ILE B CA 1
ATOM 3591 C C . ILE B 1 17 ? 5.895 17.766 20.031 1 98.38 17 ILE B C 1
ATOM 3593 O O . ILE B 1 17 ? 6.508 17.312 21 1 98.38 17 ILE B O 1
ATOM 3597 N N . ALA B 1 18 ? 6.242 17.531 18.797 1 97.94 18 ALA B N 1
ATOM 3598 C CA . ALA B 1 18 ? 7.363 16.656 18.484 1 97.94 18 ALA B CA 1
ATOM 3599 C C . ALA B 1 18 ? 8.664 17.188 19.078 1 97.94 18 ALA B C 1
ATOM 3601 O O . ALA B 1 18 ? 9.453 16.438 19.641 1 97.94 18 ALA B O 1
ATOM 3602 N N . SER B 1 19 ? 8.867 18.469 18.953 1 98.62 19 SER B N 1
ATOM 3603 C CA . SER B 1 19 ? 10.102 19.094 19.422 1 98.62 19 SER B CA 1
ATOM 3604 C C . SER B 1 19 ? 10.172 19.094 20.938 1 98.62 19 SER B C 1
ATOM 3606 O O . SER B 1 19 ? 11.203 18.734 21.516 1 98.62 19 SER B O 1
ATOM 3608 N N . ILE B 1 20 ? 9.133 19.453 21.578 1 98.69 20 ILE B N 1
ATOM 3609 C CA . ILE B 1 20 ? 9.086 19.578 23.031 1 98.69 20 ILE B CA 1
ATOM 3610 C C . ILE B 1 20 ? 9.203 18.203 23.672 1 98.69 20 ILE B C 1
ATOM 3612 O O . ILE B 1 20 ? 9.93 18.031 24.656 1 98.69 20 ILE B O 1
ATOM 3616 N N . ASN B 1 21 ? 8.461 17.219 23.109 1 97.69 21 ASN B N 1
ATOM 3617 C CA . ASN B 1 21 ? 8.555 15.859 23.641 1 97.69 21 ASN B CA 1
ATOM 3618 C C . ASN B 1 21 ? 9.992 15.336 23.594 1 97.69 21 ASN B C 1
ATOM 3620 O O . ASN B 1 21 ? 10.445 14.68 24.531 1 97.69 21 ASN B O 1
ATOM 3624 N N . ARG B 1 22 ? 10.602 15.594 22.5 1 97.5 22 ARG B N 1
ATOM 3625 C CA . ARG B 1 22 ? 11.984 15.148 22.359 1 97.5 22 ARG B CA 1
ATOM 3626 C C . ARG B 1 22 ? 12.891 15.828 23.375 1 97.5 22 ARG B C 1
ATOM 3628 O O . ARG B 1 22 ? 13.719 15.18 24.016 1 97.5 22 ARG B O 1
ATOM 3635 N N . ALA B 1 23 ? 12.797 17.078 23.562 1 98.56 23 ALA B N 1
ATOM 3636 C CA . ALA B 1 23 ? 13.594 17.844 24.516 1 98.56 23 ALA B CA 1
ATOM 3637 C C . ALA B 1 23 ? 13.344 17.359 25.938 1 98.56 23 ALA B C 1
ATOM 3639 O O . ALA B 1 23 ? 14.281 17.203 26.734 1 98.56 23 ALA B O 1
ATOM 3640 N N . ALA B 1 24 ? 12.055 17.141 26.203 1 98.38 24 ALA B N 1
ATOM 3641 C CA . ALA B 1 24 ? 11.68 16.672 27.531 1 98.38 24 ALA B CA 1
ATOM 3642 C C . ALA B 1 24 ? 12.305 15.32 27.844 1 98.38 24 ALA B C 1
ATOM 3644 O O . ALA B 1 24 ? 12.672 15.039 28.984 1 98.38 24 ALA B O 1
ATOM 3645 N N . SER B 1 25 ? 12.391 14.523 26.859 1 96.38 25 SER B N 1
ATOM 3646 C CA . SER B 1 25 ? 12.984 13.203 27.047 1 96.38 25 SER B CA 1
ATOM 3647 C C . SER B 1 25 ? 14.453 13.305 27.438 1 96.38 25 SER B C 1
ATOM 3649 O O . SER B 1 25 ? 15.023 12.359 27.984 1 96.38 25 SER B O 1
ATOM 3651 N N . TYR B 1 26 ? 15.078 14.453 27.219 1 97.25 26 TYR B N 1
ATOM 3652 C CA . TYR B 1 26 ? 16.469 14.68 27.609 1 97.25 26 TYR B CA 1
ATOM 3653 C C . TYR B 1 26 ? 16.547 15.398 28.953 1 97.25 26 TYR B C 1
ATOM 3655 O O . TYR B 1 26 ? 17.609 15.867 29.344 1 97.25 26 TYR B O 1
ATOM 3663 N N . GLY B 1 27 ? 15.406 15.562 29.594 1 97.31 27 GLY B N 1
ATOM 3664 C CA . GLY B 1 27 ? 15.391 16.078 30.953 1 97.31 27 GLY B CA 1
ATOM 3665 C C . GLY B 1 27 ? 15.195 17.578 31.016 1 97.31 27 GLY B C 1
ATOM 3666 O O . GLY B 1 27 ? 15.336 18.188 32.094 1 97.31 27 GLY B O 1
ATOM 3667 N N . LYS B 1 28 ? 14.859 18.219 29.969 1 98.44 28 LYS B N 1
ATOM 3668 C CA . LYS B 1 28 ? 14.672 19.672 29.953 1 98.44 28 LYS B CA 1
ATOM 3669 C C . LYS B 1 28 ? 13.305 20.047 30.516 1 98.44 28 LYS B C 1
ATOM 3671 O O . LYS B 1 28 ? 12.336 19.297 30.375 1 98.44 28 LYS B O 1
ATOM 3676 N N . LYS B 1 29 ? 13.305 21.125 31.203 1 98.62 29 LYS B N 1
ATOM 3677 C CA . LYS B 1 29 ? 12.039 21.688 31.641 1 98.62 29 LYS B CA 1
ATOM 3678 C C . LYS B 1 29 ? 11.328 22.406 30.484 1 98.62 29 LYS B C 1
ATOM 3680 O O . LYS B 1 29 ? 11.742 23.484 30.078 1 98.62 29 LYS B O 1
ATOM 3685 N N . CYS B 1 30 ? 10.219 21.812 30.031 1 98.75 30 CYS B N 1
ATOM 3686 C CA . CYS B 1 30 ? 9.602 22.281 28.797 1 98.75 30 CYS B CA 1
ATOM 3687 C C . CYS B 1 30 ? 8.133 22.625 29.016 1 98.75 30 CYS B C 1
ATOM 3689 O O . CYS B 1 30 ? 7.508 22.125 29.969 1 98.75 30 CYS B O 1
ATOM 3691 N N . ALA B 1 31 ? 7.578 23.469 28.125 1 98.62 31 ALA B N 1
ATOM 3692 C CA . ALA B 1 31 ? 6.148 23.781 28.109 1 98.62 31 ALA B CA 1
ATOM 3693 C C . ALA B 1 31 ? 5.648 23.953 26.672 1 98.62 31 ALA B C 1
ATOM 3695 O O . ALA B 1 31 ? 6.418 24.312 25.781 1 98.62 31 ALA B O 1
ATOM 3696 N N . ILE B 1 32 ? 4.434 23.672 26.484 1 98.69 32 ILE B N 1
ATOM 3697 C CA . ILE B 1 32 ? 3.703 23.969 25.25 1 98.69 32 ILE B CA 1
ATOM 3698 C C . ILE B 1 32 ? 2.572 24.953 25.547 1 98.69 32 ILE B C 1
ATOM 3700 O O . ILE B 1 32 ? 1.775 24.734 26.469 1 98.69 32 ILE B O 1
ATOM 3704 N N . ILE B 1 33 ? 2.525 26.016 24.844 1 98.25 33 ILE B N 1
ATOM 3705 C CA . ILE B 1 33 ? 1.421 26.953 24.953 1 98.25 33 ILE B CA 1
ATOM 3706 C C . ILE B 1 33 ? 0.469 26.766 23.781 1 98.25 33 ILE B C 1
ATOM 3708 O O . ILE B 1 33 ? 0.872 26.906 22.625 1 98.25 33 ILE B O 1
ATOM 3712 N N . GLU B 1 34 ? -0.737 26.406 24 1 97.88 34 GLU B N 1
ATOM 3713 C CA . GLU B 1 34 ? -1.732 26.141 22.969 1 97.88 34 GLU B CA 1
ATOM 3714 C C . GLU B 1 34 ? -3.068 26.797 23.297 1 97.88 34 GLU B C 1
ATOM 3716 O O . GLU B 1 34 ? -3.639 26.547 24.359 1 97.88 34 GLU B O 1
ATOM 3721 N N . ALA B 1 35 ? -3.561 27.609 22.406 1 95.06 35 ALA B N 1
ATOM 3722 C CA . ALA B 1 35 ? -4.789 28.375 22.641 1 95.06 35 ALA B CA 1
ATOM 3723 C C . ALA B 1 35 ? -6.02 27.516 22.391 1 95.06 35 ALA B C 1
ATOM 3725 O O . ALA B 1 35 ? -7.082 27.75 22.969 1 95.06 35 ALA B O 1
ATOM 3726 N N . LYS B 1 36 ? -5.902 26.531 21.531 1 93.5 36 LYS B N 1
ATOM 3727 C CA . LYS B 1 36 ? -7.035 25.672 21.156 1 93.5 36 LYS B CA 1
ATOM 3728 C C . LYS B 1 36 ? -6.797 24.234 21.594 1 93.5 36 LYS B C 1
ATOM 3730 O O . LYS B 1 36 ? -6.539 23.953 22.766 1 93.5 36 LYS B O 1
ATOM 3735 N N . HIS B 1 37 ? -6.797 23.312 20.625 1 94.31 37 HIS B N 1
ATOM 3736 C CA . HIS B 1 37 ? -6.629 21.906 20.938 1 94.31 37 HIS B CA 1
ATOM 3737 C C . HIS B 1 37 ? -5.238 21.406 20.547 1 94.31 37 HIS B C 1
ATOM 3739 O O . HIS B 1 37 ? -4.703 21.797 19.516 1 94.31 37 HIS B O 1
ATOM 3745 N N . LEU B 1 38 ? -4.664 20.562 21.469 1 96.75 38 LEU B N 1
ATOM 3746 C CA . LEU B 1 38 ? -3.41 19.906 21.125 1 96.75 38 LEU B CA 1
ATOM 3747 C C . LEU B 1 38 ? -3.549 19.125 19.812 1 96.75 38 LEU B C 1
ATOM 3749 O O . LEU B 1 38 ? -4.641 18.641 19.484 1 96.75 38 LEU B O 1
ATOM 3753 N N . GLY B 1 39 ? -2.439 19.031 19.125 1 96.81 39 GLY B N 1
ATOM 3754 C CA . GLY B 1 39 ? -2.426 18.266 17.891 1 96.81 39 GLY B CA 1
ATOM 3755 C C . GLY B 1 39 ? -2.496 19.141 16.656 1 96.81 39 GLY B C 1
ATOM 3756 O O . GLY B 1 39 ? -2.184 18.672 15.547 1 96.81 39 GLY B O 1
ATOM 3757 N N . GLY B 1 40 ? -2.904 20.438 16.859 1 96.31 40 GLY B N 1
ATOM 3758 C CA . GLY B 1 40 ? -2.922 21.375 15.758 1 96.31 40 GLY B CA 1
ATOM 3759 C C . GLY B 1 40 ? -3.898 21 14.656 1 96.31 40 GLY B C 1
ATOM 3760 O O . GLY B 1 40 ? -4.887 20.312 14.914 1 96.31 40 GLY B O 1
ATOM 3761 N N . THR B 1 41 ? -3.682 21.516 13.453 1 95.62 41 THR B N 1
ATOM 3762 C CA . THR B 1 41 ? -4.566 21.297 12.312 1 95.62 41 THR B CA 1
ATOM 3763 C C . THR B 1 41 ? -4.66 19.812 11.961 1 95.62 41 THR B C 1
ATOM 3765 O O . THR B 1 41 ? -5.758 19.281 11.781 1 95.62 41 THR B O 1
ATOM 3768 N N . CYS B 1 42 ? -3.596 19.141 11.969 1 96.38 42 CYS B N 1
ATOM 3769 C CA . CYS B 1 42 ? -3.541 17.75 11.508 1 96.38 42 CYS B CA 1
ATOM 3770 C C . CYS B 1 42 ? -4.535 16.891 12.273 1 96.38 42 CYS B C 1
ATOM 3772 O O . CYS B 1 42 ? -5.34 16.172 11.664 1 96.38 42 CYS B O 1
ATOM 3774 N N . VAL B 1 43 ? -4.531 16.938 13.57 1 97.69 43 VAL B N 1
ATOM 3775 C CA . VAL B 1 43 ? -5.324 16.062 14.414 1 97.69 43 VAL B CA 1
ATOM 3776 C C . VAL B 1 43 ? -6.773 16.531 14.453 1 97.69 43 VAL B C 1
ATOM 3778 O O . VAL B 1 43 ? -7.707 15.727 14.414 1 97.69 43 VAL B O 1
ATOM 3781 N N . ASN B 1 44 ? -6.969 17.812 14.422 1 97.94 44 ASN B N 1
ATOM 3782 C CA . ASN B 1 44 ? -8.273 18.359 14.789 1 97.94 44 ASN B CA 1
ATOM 3783 C C . ASN B 1 44 ? -9.102 18.688 13.555 1 97.94 44 ASN B C 1
ATOM 3785 O O . ASN B 1 44 ? -10.32 18.484 13.547 1 97.94 44 ASN B O 1
ATOM 3789 N N . VAL B 1 45 ? -8.469 19.234 12.508 1 97.06 45 VAL B N 1
ATOM 3790 C CA . VAL B 1 45 ? -9.234 19.703 11.367 1 97.06 45 VAL B CA 1
ATOM 3791 C C . VAL B 1 45 ? -8.43 19.531 10.086 1 97.06 45 VAL B C 1
ATOM 3793 O O . VAL B 1 45 ? -8.5 20.359 9.172 1 97.06 45 VAL B O 1
ATOM 3796 N N . GLY B 1 46 ? -7.617 18.5 10.031 1 96.56 46 GLY B N 1
ATOM 3797 C CA . GLY B 1 46 ? -6.754 18.281 8.883 1 96.56 46 GLY B CA 1
ATOM 3798 C C . GLY B 1 46 ? -6.598 16.828 8.516 1 96.56 46 GLY B C 1
ATOM 3799 O O . GLY B 1 46 ? -7.582 16.141 8.227 1 96.56 46 GLY B O 1
ATOM 3800 N N . CYS B 1 47 ? -5.379 16.328 8.664 1 97.19 47 CYS B N 1
ATOM 3801 C CA . CYS B 1 47 ? -4.969 15.023 8.141 1 97.19 47 CYS B CA 1
ATOM 3802 C C . CYS B 1 47 ? -5.812 13.906 8.734 1 97.19 47 CYS B C 1
ATOM 3804 O O . CYS B 1 47 ? -6.285 13.031 8.008 1 97.19 47 CYS B O 1
ATOM 3806 N N . VAL B 1 48 ? -6.055 13.891 10.016 1 97.88 48 VAL B N 1
ATOM 3807 C CA . VAL B 1 48 ? -6.688 12.781 10.711 1 97.88 48 VAL B CA 1
ATOM 3808 C C . VAL B 1 48 ? -8.172 12.734 10.375 1 97.88 48 VAL B C 1
ATOM 3810 O O . VAL B 1 48 ? -8.664 11.734 9.836 1 97.88 48 VAL B O 1
ATOM 3813 N N . PRO B 1 49 ? -8.93 13.797 10.656 1 98.31 49 PRO B N 1
ATOM 3814 C CA . PRO B 1 49 ? -10.344 13.719 10.297 1 98.31 49 PRO B CA 1
ATOM 3815 C C . PRO B 1 49 ? -10.562 13.547 8.797 1 98.31 49 PRO B C 1
ATOM 3817 O O . PRO B 1 49 ? -11.492 12.852 8.375 1 98.31 49 PRO B O 1
ATOM 3820 N N . LYS B 1 50 ? -9.766 14.188 8 1 98 50 LYS B N 1
ATOM 3821 C CA . LYS B 1 50 ? -9.875 14.039 6.551 1 98 50 LYS B CA 1
ATOM 3822 C C . LYS B 1 50 ? -9.672 12.594 6.129 1 98 50 LYS B C 1
ATOM 3824 O O . LYS B 1 50 ? -10.359 12.094 5.238 1 98 50 LYS B O 1
ATOM 3829 N N . LYS B 1 51 ? -8.719 11.914 6.727 1 98.56 51 LYS B N 1
ATOM 3830 C CA . LYS B 1 51 ? -8.445 10.531 6.379 1 98.56 51 LYS B CA 1
ATOM 3831 C C . LYS B 1 51 ? -9.602 9.617 6.777 1 98.56 51 LYS B C 1
ATOM 3833 O O . LYS B 1 51 ? -9.914 8.656 6.074 1 98.56 51 LYS B O 1
ATOM 3838 N N . VAL B 1 52 ? -10.203 9.875 7.926 1 98.56 52 VAL B N 1
ATOM 3839 C CA . VAL B 1 52 ? -11.391 9.117 8.32 1 98.56 52 VAL B CA 1
ATOM 3840 C C . VAL B 1 52 ? -12.484 9.281 7.27 1 98.56 52 VAL B C 1
ATOM 3842 O O . VAL B 1 52 ? -13.117 8.297 6.867 1 98.56 52 VAL B O 1
ATOM 3845 N N . MET B 1 53 ? -12.656 10.539 6.812 1 98.38 53 MET B N 1
ATOM 3846 C CA . MET B 1 53 ? -13.648 10.797 5.773 1 98.38 53 MET B CA 1
ATOM 3847 C C . MET B 1 53 ? -13.266 10.094 4.473 1 98.38 53 MET B C 1
ATOM 3849 O O . MET B 1 53 ? -14.141 9.617 3.742 1 98.38 53 MET B O 1
ATOM 3853 N N . PHE B 1 54 ? -12.008 10.086 4.172 1 98.62 54 PHE B N 1
ATOM 3854 C CA . PHE B 1 54 ? -11.477 9.383 3.012 1 98.62 54 PHE B CA 1
ATOM 3855 C C . PHE B 1 54 ? -11.859 7.91 3.051 1 98.62 54 PHE B C 1
ATOM 3857 O O . PHE B 1 54 ? -12.305 7.348 2.047 1 98.62 54 PHE B O 1
ATOM 3864 N N . TYR B 1 55 ? -11.742 7.246 4.203 1 98.75 55 TYR B N 1
ATOM 3865 C CA . TYR B 1 55 ? -12.117 5.844 4.355 1 98.75 55 TYR B CA 1
ATOM 3866 C C . TYR B 1 55 ? -13.625 5.668 4.297 1 98.75 55 TYR B C 1
ATOM 3868 O O . TYR B 1 55 ? -14.117 4.66 3.779 1 98.75 55 TYR B O 1
ATOM 3876 N N . GLY B 1 56 ? -14.336 6.652 4.891 1 98.56 56 GLY B N 1
ATOM 3877 C CA . GLY B 1 56 ? -15.781 6.629 4.703 1 98.56 56 GLY B CA 1
ATOM 3878 C C . GLY B 1 56 ? -16.188 6.645 3.242 1 98.56 56 GLY B C 1
ATOM 3879 O O . GLY B 1 56 ? -17.094 5.906 2.84 1 98.56 56 GLY B O 1
ATOM 3880 N N . ALA B 1 57 ? -15.523 7.508 2.482 1 98.5 57 ALA B N 1
ATOM 3881 C CA . ALA B 1 57 ? -15.766 7.57 1.043 1 98.5 57 ALA B CA 1
ATOM 3882 C C . ALA B 1 57 ? -15.438 6.234 0.377 1 98.5 57 ALA B C 1
ATOM 3884 O O . ALA B 1 57 ? -16.141 5.801 -0.534 1 98.5 57 ALA B O 1
ATOM 3885 N N . GLN B 1 58 ? -14.414 5.566 0.807 1 98.06 58 GLN B N 1
ATOM 3886 C CA . GLN B 1 58 ? -14.039 4.273 0.246 1 98.06 58 GLN B CA 1
ATOM 3887 C C . GLN B 1 58 ? -15.102 3.217 0.535 1 98.06 58 GLN B C 1
ATOM 3889 O O . GLN B 1 58 ? -15.375 2.357 -0.306 1 98.06 58 GLN B O 1
ATOM 3894 N N . ILE B 1 59 ? -15.641 3.252 1.742 1 98.56 59 ILE B N 1
ATOM 3895 C CA . ILE B 1 59 ? -16.734 2.35 2.096 1 98.56 59 ILE B CA 1
ATOM 3896 C C . ILE B 1 59 ? -17.922 2.602 1.183 1 98.56 59 ILE B C 1
ATOM 3898 O O . ILE B 1 59 ? -18.531 1.66 0.668 1 98.56 59 ILE B O 1
ATOM 3902 N N . ALA B 1 60 ? -18.219 3.9 0.942 1 98.5 60 ALA B N 1
ATOM 3903 C CA . ALA B 1 60 ? -19.297 4.266 0.029 1 98.5 60 ALA B CA 1
ATOM 3904 C C . ALA B 1 60 ? -19.047 3.703 -1.368 1 98.5 60 ALA B C 1
ATOM 3906 O O . ALA B 1 60 ? -19.969 3.156 -1.996 1 98.5 60 ALA B O 1
ATOM 3907 N N . GLU B 1 61 ? -17.875 3.824 -1.839 1 97.88 61 GLU B N 1
ATOM 3908 C CA . GLU B 1 61 ? -17.5 3.324 -3.16 1 97.88 61 GLU B CA 1
ATOM 3909 C C . GLU B 1 61 ? -17.609 1.803 -3.225 1 97.88 61 GLU B C 1
ATOM 3911 O O . GLU B 1 61 ? -18.109 1.25 -4.207 1 97.88 61 GLU B O 1
ATOM 3916 N N . ALA B 1 62 ? -17.141 1.09 -2.154 1 98.19 62 ALA B N 1
ATOM 3917 C CA . ALA B 1 62 ? -17.219 -0.368 -2.092 1 98.19 62 ALA B CA 1
ATOM 3918 C C . ALA B 1 62 ? -18.656 -0.844 -2.219 1 98.19 62 ALA B C 1
ATOM 3920 O O . ALA B 1 62 ? -18.953 -1.786 -2.961 1 98.19 62 ALA B O 1
ATOM 3921 N N . ILE B 1 63 ? -19.547 -0.147 -1.554 1 98.19 63 ILE B N 1
ATOM 3922 C CA . ILE B 1 63 ? -20.938 -0.535 -1.478 1 98.19 63 ILE B CA 1
ATOM 3923 C C . ILE B 1 63 ? -21.641 -0.201 -2.793 1 98.19 63 ILE B C 1
ATOM 3925 O O . ILE B 1 63 ? -22.328 -1.047 -3.373 1 98.19 63 ILE B O 1
ATOM 3929 N N . ASN B 1 64 ? -21.344 1.046 -3.305 1 97 64 ASN B N 1
ATOM 3930 C CA . ASN B 1 64 ? -22.172 1.586 -4.371 1 97 64 ASN B CA 1
ATOM 3931 C C . ASN B 1 64 ? -21.609 1.254 -5.75 1 97 64 ASN B C 1
ATOM 3933 O O . ASN B 1 64 ? -22.359 1.152 -6.727 1 97 64 ASN B O 1
ATOM 3937 N N . ARG B 1 65 ? -20.344 1.077 -5.816 1 97 65 ARG B N 1
ATOM 3938 C CA . ARG B 1 65 ? -19.734 0.966 -7.141 1 97 65 ARG B CA 1
ATOM 3939 C C . ARG B 1 65 ? -19.234 -0.454 -7.398 1 97 65 ARG B C 1
ATOM 3941 O O . ARG B 1 65 ? -19.203 -0.908 -8.547 1 97 65 ARG B O 1
ATOM 3948 N N . TYR B 1 66 ? -18.844 -1.247 -6.328 1 98.12 66 TYR B N 1
ATOM 3949 C CA . TYR B 1 66 ? -18.078 -2.469 -6.578 1 98.12 66 TYR B CA 1
ATOM 3950 C C . TYR B 1 66 ? -18.844 -3.689 -6.062 1 98.12 66 TYR B C 1
ATOM 3952 O O . TYR B 1 66 ? -18.734 -4.777 -6.641 1 98.12 66 TYR B O 1
ATOM 3960 N N . ALA B 1 67 ? -19.641 -3.598 -5.062 1 98.56 67 ALA B N 1
ATOM 3961 C CA . ALA B 1 67 ? -20.266 -4.707 -4.344 1 98.56 67 ALA B CA 1
ATOM 3962 C C . ALA B 1 67 ? -21.047 -5.609 -5.297 1 98.56 67 ALA B C 1
ATOM 3964 O O . ALA B 1 67 ? -20.922 -6.832 -5.242 1 98.56 67 ALA B O 1
ATOM 3965 N N . SER B 1 68 ? -21.766 -5.008 -6.254 1 98.44 68 SER B N 1
ATOM 3966 C CA . SER B 1 68 ? -22.641 -5.785 -7.133 1 98.44 68 SER B CA 1
ATOM 3967 C C . SER B 1 68 ? -21.828 -6.707 -8.039 1 98.44 68 SER B C 1
ATOM 3969 O O . SER B 1 68 ? -22.203 -7.863 -8.25 1 98.44 68 SER B O 1
ATOM 3971 N N . ASP B 1 69 ? -20.719 -6.242 -8.523 1 98.56 69 ASP B N 1
ATOM 3972 C CA . ASP B 1 69 ? -19.891 -7.023 -9.445 1 98.56 69 ASP B CA 1
ATOM 3973 C C . ASP B 1 69 ? -19.141 -8.125 -8.703 1 98.56 69 ASP B C 1
ATOM 3975 O O . ASP B 1 69 ? -18.656 -9.086 -9.32 1 98.56 69 ASP B O 1
ATOM 3979 N N . TYR B 1 70 ? -19.047 -8.039 -7.379 1 98.56 70 TYR B N 1
ATOM 3980 C CA . TYR B 1 70 ? -18.453 -9.086 -6.555 1 98.56 70 TYR B CA 1
ATOM 3981 C C . TYR B 1 70 ? -19.531 -9.992 -5.969 1 98.56 70 TYR B C 1
ATOM 3983 O O . TYR B 1 70 ? -19.234 -10.836 -5.117 1 98.56 70 TYR B O 1
ATOM 3991 N N . GLY B 1 71 ? -20.734 -9.75 -6.355 1 98.44 71 GLY B N 1
ATOM 3992 C CA . GLY B 1 71 ? -21.797 -10.695 -6.074 1 98.44 71 GLY B CA 1
ATOM 3993 C C . GLY B 1 71 ? -22.688 -10.266 -4.93 1 98.44 71 GLY B C 1
ATOM 3994 O O . GLY B 1 71 ? -23.609 -10.992 -4.551 1 98.44 71 GLY B O 1
ATOM 3995 N N . PHE B 1 72 ? -22.516 -9.062 -4.387 1 98.5 72 PHE B N 1
ATOM 3996 C CA . PHE B 1 72 ? -23.312 -8.609 -3.254 1 98.5 72 PHE B CA 1
ATOM 3997 C C . PHE B 1 72 ? -24.453 -7.723 -3.725 1 98.5 72 PHE B C 1
ATOM 3999 O O . PHE B 1 72 ? -24.234 -6.625 -4.234 1 98.5 72 PHE B O 1
ATOM 4006 N N . ASP B 1 73 ? -25.609 -8.195 -3.545 1 97.94 73 ASP B N 1
ATOM 4007 C CA . ASP B 1 73 ? -26.797 -7.379 -3.699 1 97.94 73 ASP B CA 1
ATOM 4008 C C . ASP B 1 73 ? -27.156 -6.668 -2.395 1 97.94 73 ASP B C 1
ATOM 4010 O O . ASP B 1 73 ? -27.641 -7.293 -1.45 1 97.94 73 ASP B O 1
ATOM 4014 N N . VAL B 1 74 ? -26.922 -5.371 -2.402 1 97.62 74 VAL B N 1
ATOM 4015 C CA . VAL B 1 74 ? -27.031 -4.613 -1.159 1 97.62 74 VAL B CA 1
ATOM 4016 C C . VAL B 1 74 ? -28.016 -3.463 -1.337 1 97.62 74 VAL B C 1
ATOM 4018 O O . VAL B 1 74 ? -28.078 -2.852 -2.406 1 97.62 74 VAL B O 1
ATOM 4021 N N . THR B 1 75 ? -28.828 -3.197 -0.357 1 97.88 75 THR B N 1
ATOM 4022 C CA . THR B 1 75 ? -29.656 -2.002 -0.245 1 97.88 75 THR B CA 1
ATOM 4023 C C . THR B 1 75 ? -29.109 -1.07 0.837 1 97.88 75 THR B C 1
ATOM 4025 O O . THR B 1 75 ? -28.938 -1.48 1.986 1 97.88 75 THR B O 1
ATOM 4028 N N . VAL B 1 76 ? -28.812 0.131 0.478 1 97.62 76 VAL B N 1
ATOM 4029 C CA . VAL B 1 76 ? -28.484 1.135 1.484 1 97.62 76 VAL B CA 1
ATOM 4030 C C . VAL B 1 76 ? -29.766 1.713 2.078 1 97.62 76 VAL B C 1
ATOM 4032 O O . VAL B 1 76 ? -30.438 2.545 1.451 1 97.62 76 VAL B O 1
ATOM 4035 N N . ASN B 1 77 ? -30.031 1.229 3.262 1 97.62 77 ASN B N 1
ATOM 4036 C CA . ASN B 1 77 ? -31.234 1.708 3.928 1 97.62 77 ASN B CA 1
ATOM 4037 C C . ASN B 1 77 ? -31.125 3.189 4.277 1 97.62 77 ASN B C 1
ATOM 4039 O O . ASN B 1 77 ? -32.094 3.934 4.133 1 97.62 77 ASN B O 1
ATOM 4043 N N . ARG B 1 78 ? -29.984 3.523 4.75 1 96.31 78 ARG B N 1
ATOM 4044 C CA . ARG B 1 78 ? -29.734 4.898 5.176 1 96.31 78 ARG B CA 1
ATOM 4045 C C . ARG B 1 78 ? -28.25 5.16 5.336 1 96.31 78 ARG B C 1
ATOM 4047 O O . ARG B 1 78 ? -27.5 4.27 5.734 1 96.31 78 ARG B O 1
ATOM 4054 N N . PHE B 1 79 ? -27.891 6.352 4.977 1 97 79 PHE B N 1
ATOM 4055 C CA . PHE B 1 79 ? -26.562 6.848 5.324 1 97 79 PHE B CA 1
ATOM 4056 C C . PHE B 1 79 ? -26.641 7.895 6.43 1 97 79 PHE B C 1
ATOM 4058 O O . PHE B 1 79 ? -27.172 8.984 6.215 1 97 79 PHE B O 1
ATOM 4065 N N . ASP B 1 80 ? -26.094 7.543 7.598 1 97.44 80 ASP B N 1
ATOM 4066 C CA . ASP B 1 80 ? -26.078 8.422 8.766 1 97.44 80 ASP B CA 1
ATOM 4067 C C . ASP B 1 80 ? -24.719 9.109 8.906 1 97.44 80 ASP B C 1
ATOM 4069 O O . ASP B 1 80 ? -23.844 8.641 9.641 1 97.44 80 ASP B O 1
ATOM 4073 N N . TYR B 1 81 ? -24.656 10.281 8.281 1 97.5 81 TYR B N 1
ATOM 4074 C CA . TYR B 1 81 ? -23.406 11.055 8.328 1 97.5 81 TYR B CA 1
ATOM 4075 C C . TYR B 1 81 ? -23.031 11.391 9.758 1 97.5 81 TYR B C 1
ATOM 4077 O O . TYR B 1 81 ? -21.844 11.445 10.094 1 97.5 81 TYR B O 1
ATOM 4085 N N . ARG B 1 82 ? -23.922 11.547 10.641 1 97.06 82 ARG B N 1
ATOM 4086 C CA . ARG B 1 82 ? -23.672 11.898 12.031 1 97.06 82 ARG B CA 1
ATOM 4087 C C . ARG B 1 82 ? -22.906 10.789 12.75 1 97.06 82 ARG B C 1
ATOM 4089 O O . ARG B 1 82 ? -22.078 11.055 13.625 1 97.06 82 ARG B O 1
ATOM 4096 N N . LYS B 1 83 ? -23.297 9.617 12.406 1 97.56 83 LYS B N 1
ATOM 4097 C CA . LYS B 1 83 ? -22.578 8.484 12.984 1 97.56 83 LYS B CA 1
ATOM 4098 C C . LYS B 1 83 ? -21.094 8.516 12.578 1 97.56 83 LYS B C 1
ATOM 4100 O O . LYS B 1 83 ? -20.219 8.258 13.398 1 97.56 83 LYS B O 1
ATOM 4105 N N . LEU B 1 84 ? -20.812 8.797 11.312 1 97.75 84 LEU B N 1
ATOM 4106 C CA . LEU B 1 84 ? -19.438 8.961 10.836 1 97.75 84 LEU B CA 1
ATOM 4107 C C . LEU B 1 84 ? -18.719 10.047 11.625 1 97.75 84 LEU B C 1
ATOM 4109 O O . LEU B 1 84 ? -17.594 9.844 12.078 1 97.75 84 LEU B O 1
ATOM 4113 N N . VAL B 1 85 ? -19.359 11.164 11.828 1 97.81 85 VAL B N 1
ATOM 4114 C CA . VAL B 1 85 ? -18.781 12.297 12.547 1 97.81 85 VAL B CA 1
ATOM 4115 C C . VAL B 1 85 ? -18.531 11.914 14 1 97.81 85 VAL B C 1
ATOM 4117 O O . VAL B 1 85 ? -17.484 12.234 14.562 1 97.81 85 VAL B O 1
ATOM 4120 N N . GLU B 1 86 ? -19.484 11.219 14.578 1 97.94 86 GLU B N 1
ATOM 4121 C CA . GLU B 1 86 ? -19.359 10.781 15.969 1 97.94 86 GLU B CA 1
ATOM 4122 C C . GLU B 1 86 ? -18.125 9.891 16.156 1 97.94 86 GLU B C 1
ATOM 4124 O O . GLU B 1 86 ? -17.344 10.102 17.078 1 97.94 86 GLU B O 1
ATOM 4129 N N . ASN B 1 87 ? -18 8.922 15.344 1 98.25 87 ASN B N 1
ATOM 4130 C CA . ASN B 1 87 ? -16.875 7.996 15.461 1 98.25 87 ASN B CA 1
ATOM 4131 C C . ASN B 1 87 ? -15.547 8.688 15.148 1 98.25 87 ASN B C 1
ATOM 4133 O O . ASN B 1 87 ? -14.523 8.375 15.758 1 98.25 87 ASN B O 1
ATOM 4137 N N . ARG B 1 88 ? -15.547 9.609 14.133 1 98.19 88 ARG B N 1
ATOM 4138 C CA . ARG B 1 88 ? -14.367 10.414 13.836 1 98.19 88 ARG B CA 1
ATOM 4139 C C . ARG B 1 88 ? -13.945 11.234 15.055 1 98.19 88 ARG B C 1
ATOM 4141 O O . ARG B 1 88 ? -12.766 11.25 15.422 1 98.19 88 ARG B O 1
ATOM 4148 N N . GLN B 1 89 ? -14.922 11.844 15.727 1 97.81 89 GLN B N 1
ATOM 4149 C CA . GLN B 1 89 ? -14.641 12.68 16.891 1 97.81 89 GLN B CA 1
ATOM 4150 C C . GLN B 1 89 ? -14.172 11.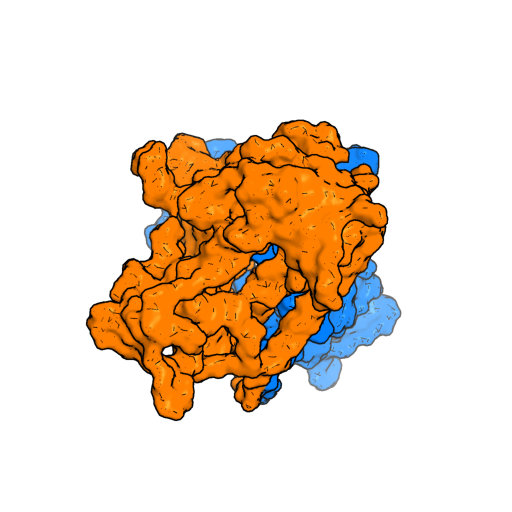844 18.062 1 97.81 89 GLN B C 1
ATOM 4152 O O . GLN B 1 89 ? -13.312 12.281 18.844 1 97.81 89 GLN B O 1
ATOM 4157 N N . ALA B 1 90 ? -14.75 10.695 18.203 1 98.19 90 ALA B N 1
ATOM 4158 C CA . ALA B 1 90 ? -14.289 9.797 19.25 1 98.19 90 ALA B CA 1
ATOM 4159 C C . ALA B 1 90 ? -12.82 9.414 19.062 1 98.19 90 ALA B C 1
ATOM 4161 O O . ALA B 1 90 ? -12.055 9.352 20.016 1 98.19 90 ALA B O 1
ATOM 4162 N N . TYR B 1 91 ? -12.484 9.141 17.891 1 98.06 91 TYR B N 1
ATOM 4163 C CA . TYR B 1 91 ? -11.094 8.812 17.562 1 98.06 91 TYR B CA 1
ATOM 4164 C C . TYR B 1 91 ? -10.172 9.977 17.906 1 98.06 91 TYR B C 1
ATOM 4166 O O . TYR B 1 91 ? -9.109 9.781 18.5 1 98.06 91 TYR B O 1
ATOM 4174 N N . ILE B 1 92 ? -10.531 11.172 17.531 1 98 92 ILE B N 1
ATOM 4175 C CA . ILE B 1 92 ? -9.758 12.375 17.812 1 98 92 ILE B CA 1
ATOM 4176 C C . ILE B 1 92 ? -9.633 12.555 19.328 1 98 92 ILE B C 1
ATOM 4178 O O . ILE B 1 92 ? -8.555 12.898 19.828 1 98 92 ILE B O 1
ATOM 4182 N N . GLY B 1 93 ? -10.734 12.297 19.984 1 97.94 93 GLY B N 1
ATOM 4183 C CA . GLY B 1 93 ? -10.695 12.359 21.438 1 97.94 93 GLY B CA 1
ATOM 4184 C C . GLY B 1 93 ? -9.656 11.438 22.047 1 97.94 93 GLY B C 1
ATOM 4185 O O . GLY B 1 93 ? -8.969 11.812 22.984 1 97.94 93 GLY B O 1
ATOM 4186 N N . ARG B 1 94 ? -9.547 10.258 21.531 1 97.31 94 ARG B N 1
ATOM 4187 C CA . ARG B 1 94 ? -8.555 9.305 22.016 1 97.31 94 ARG B CA 1
ATOM 4188 C C . ARG B 1 94 ? -7.137 9.812 21.75 1 97.31 94 ARG B C 1
ATOM 4190 O O . ARG B 1 94 ? -6.23 9.586 22.562 1 97.31 94 ARG B O 1
ATOM 4197 N N . ILE B 1 95 ? -6.941 10.5 20.656 1 97.31 95 ILE B N 1
ATOM 4198 C CA . ILE B 1 95 ? -5.637 11.07 20.344 1 97.31 95 ILE B CA 1
ATOM 4199 C C . ILE B 1 95 ? -5.301 12.164 21.359 1 97.31 95 ILE B C 1
ATOM 4201 O O . ILE B 1 95 ? -4.168 12.242 21.844 1 97.31 95 ILE B O 1
ATOM 4205 N N . HIS B 1 96 ? -6.312 12.984 21.656 1 97.25 96 HIS B N 1
ATOM 4206 C CA . HIS B 1 96 ? -6.113 14.016 22.672 1 97.25 96 HIS B CA 1
ATOM 4207 C C . HIS B 1 96 ? -5.691 13.414 24 1 97.25 96 HIS B C 1
ATOM 4209 O O . HIS B 1 96 ? -4.758 13.898 24.641 1 97.25 96 HIS B O 1
ATOM 4215 N N . THR B 1 97 ? -6.348 12.344 24.344 1 97.19 97 THR B N 1
ATOM 4216 C CA . THR B 1 97 ? -6.02 11.664 25.594 1 97.19 97 THR B CA 1
ATOM 4217 C C . THR B 1 97 ? -4.59 11.125 25.547 1 97.19 97 THR B C 1
ATOM 4219 O O . THR B 1 97 ? -3.848 11.258 26.531 1 97.19 97 THR B O 1
ATOM 4222 N N . SER B 1 98 ? -4.266 10.586 24.469 1 96.06 98 SER B N 1
ATOM 4223 C CA . SER B 1 98 ? -2.914 10.07 24.312 1 96.06 98 SER B CA 1
ATOM 4224 C C . SER B 1 98 ? -1.876 11.18 24.422 1 96.06 98 SER B C 1
ATOM 4226 O O . SER B 1 98 ? -0.862 11.023 25.109 1 96.06 98 SER B O 1
ATOM 4228 N N . TYR B 1 99 ? -2.064 12.312 23.719 1 95.5 99 TYR B N 1
ATOM 4229 C CA . TYR B 1 99 ? -1.161 13.453 23.812 1 95.5 99 TYR B CA 1
ATOM 4230 C C . TYR B 1 99 ? -1.005 13.914 25.266 1 95.5 99 TYR B C 1
ATOM 4232 O O . TYR B 1 99 ? 0.113 14.133 25.734 1 95.5 99 TYR B O 1
ATOM 4240 N N . ASN B 1 100 ? -2.08 14.023 25.875 1 95.44 100 ASN B N 1
ATOM 4241 C CA . ASN B 1 100 ? -2.051 14.477 27.266 1 95.44 100 ASN B CA 1
ATOM 4242 C C . ASN B 1 100 ? -1.264 13.508 28.156 1 95.44 100 ASN B C 1
ATOM 4244 O O . ASN B 1 100 ? -0.466 13.938 28.984 1 95.44 100 ASN B O 1
ATOM 4248 N N . ASN B 1 101 ? -1.497 12.234 27.969 1 96.5 101 ASN B N 1
ATOM 4249 C CA . ASN B 1 101 ? -0.799 11.227 28.75 1 96.5 101 ASN B CA 1
ATOM 4250 C C . ASN B 1 101 ? 0.707 11.273 28.516 1 96.5 101 ASN B C 1
ATOM 4252 O O . ASN B 1 101 ? 1.495 11.227 29.453 1 96.5 101 ASN B O 1
ATOM 4256 N N . VAL B 1 102 ? 1.08 11.383 27.281 1 95.62 102 VAL B N 1
ATOM 4257 C CA . VAL B 1 102 ? 2.494 11.359 26.922 1 95.62 102 VAL B CA 1
ATOM 4258 C C . VAL B 1 102 ? 3.184 12.617 27.453 1 95.62 102 VAL B C 1
ATOM 4260 O O . VAL B 1 102 ? 4.273 12.539 28.016 1 95.62 102 VAL B O 1
ATOM 4263 N N . LEU B 1 103 ? 2.605 13.766 27.234 1 96.94 103 LEU B N 1
ATOM 4264 C CA . LEU B 1 103 ? 3.178 15.023 27.688 1 96.94 103 LEU B CA 1
ATOM 4265 C C . LEU B 1 103 ? 3.281 15.055 29.219 1 96.94 103 LEU B C 1
ATOM 4267 O O . LEU B 1 103 ? 4.277 15.523 29.766 1 96.94 103 LEU B O 1
ATOM 4271 N N . ALA B 1 104 ? 2.266 14.469 29.859 1 96.56 104 ALA B N 1
ATOM 4272 C CA . ALA B 1 104 ? 2.289 14.391 31.312 1 96.56 104 ALA B CA 1
ATOM 4273 C C . ALA B 1 104 ? 3.406 13.469 31.797 1 96.56 104 ALA B C 1
ATOM 4275 O O . ALA B 1 104 ? 4.133 13.797 32.75 1 96.56 104 ALA B O 1
ATOM 4276 N N . ARG B 1 105 ? 3.512 12.398 31.156 1 96.62 105 ARG B N 1
ATOM 4277 C CA . ARG B 1 105 ? 4.543 11.43 31.516 1 96.62 105 ARG B CA 1
ATOM 4278 C C . ARG B 1 105 ? 5.938 12.031 31.359 1 96.62 105 ARG B C 1
ATOM 4280 O O . ARG B 1 105 ? 6.848 11.711 32.125 1 96.62 105 ARG B O 1
ATOM 4287 N N . ASN B 1 106 ? 6.09 12.914 30.406 1 96.94 106 ASN B N 1
ATOM 4288 C CA . ASN B 1 106 ? 7.379 13.539 30.125 1 96.94 106 ASN B CA 1
ATOM 4289 C C . ASN B 1 106 ? 7.555 14.828 30.922 1 96.94 106 ASN B C 1
ATOM 4291 O O . ASN B 1 106 ? 8.523 15.57 30.703 1 96.94 106 ASN B O 1
ATOM 4295 N N . ASN B 1 107 ? 6.59 15.125 31.781 1 97.31 107 ASN B N 1
ATOM 4296 C CA . ASN B 1 107 ? 6.625 16.297 32.656 1 97.31 107 ASN B CA 1
ATOM 4297 C C . ASN B 1 107 ? 6.656 17.594 31.875 1 97.31 107 ASN B C 1
ATOM 4299 O O . ASN B 1 107 ? 7.41 18.516 32.188 1 97.31 107 ASN B O 1
ATOM 4303 N N . VAL B 1 108 ? 5.941 17.594 30.75 1 98.62 108 VAL B N 1
ATOM 4304 C CA . VAL B 1 108 ? 5.793 18.812 29.953 1 98.62 108 VAL B CA 1
ATOM 4305 C C . VAL B 1 108 ? 4.602 19.609 30.453 1 98.62 108 VAL B C 1
ATOM 4307 O O . VAL B 1 108 ? 3.502 19.078 30.625 1 98.62 108 VAL B O 1
ATOM 4310 N N . ASP B 1 109 ? 4.758 20.891 30.75 1 97.94 109 ASP B N 1
ATOM 4311 C CA . ASP B 1 109 ? 3.635 21.75 31.109 1 97.94 109 ASP B CA 1
ATOM 4312 C C . ASP B 1 109 ? 2.836 22.156 29.875 1 97.94 109 ASP B C 1
ATOM 4314 O O . ASP B 1 109 ? 3.391 22.734 28.938 1 97.94 109 ASP B O 1
ATOM 4318 N N . VAL B 1 110 ? 1.59 21.812 29.906 1 97.5 110 VAL B N 1
ATOM 4319 C CA . VAL B 1 110 ? 0.691 22.297 28.859 1 97.5 110 VAL B CA 1
ATOM 4320 C C . VAL B 1 110 ? -0.081 23.516 29.359 1 97.5 110 VAL B C 1
ATOM 4322 O O . VAL B 1 110 ? -0.899 23.406 30.281 1 97.5 110 VAL B O 1
ATOM 4325 N N . ILE B 1 111 ? 0.19 24.641 28.797 1 97.12 111 ILE B N 1
ATOM 4326 C CA . ILE B 1 111 ? -0.447 25.891 29.172 1 97.12 111 ILE B CA 1
ATOM 4327 C C . ILE B 1 111 ? -1.509 26.266 28.141 1 97.12 111 ILE B C 1
ATOM 4329 O O . ILE B 1 111 ? -1.184 26.625 27.016 1 97.12 111 ILE B O 1
ATOM 4333 N N . ARG B 1 112 ? -2.75 26.188 28.562 1 96.62 112 ARG B N 1
ATOM 4334 C CA . ARG B 1 112 ? -3.855 26.547 27.688 1 96.62 112 ARG B CA 1
ATOM 4335 C C . ARG B 1 112 ? -4.023 28.062 27.609 1 96.62 112 ARG B C 1
ATOM 4337 O O . ARG B 1 112 ? -4.566 28.672 28.531 1 96.62 112 ARG B O 1
ATOM 4344 N N . GLY B 1 113 ? -3.596 28.625 26.531 1 97.44 113 GLY B N 1
ATOM 4345 C CA . GLY B 1 113 ? -3.66 30.078 26.391 1 97.44 113 GLY B CA 1
ATOM 4346 C C . GLY B 1 113 ? -3.031 30.562 25.094 1 97.44 113 GLY B C 1
ATOM 4347 O O . GLY B 1 113 ? -2.551 29.766 24.281 1 97.44 113 GLY B O 1
ATOM 4348 N N . PHE B 1 114 ? -3.178 31.844 24.844 1 98.12 114 PHE B N 1
ATOM 4349 C CA . PHE B 1 114 ? -2.658 32.5 23.656 1 98.12 114 PHE B CA 1
ATOM 4350 C C . PHE B 1 114 ? -1.414 33.312 24 1 98.12 114 PHE B C 1
ATOM 4352 O O . PHE B 1 114 ? -1.471 34.25 24.812 1 98.12 114 PHE B O 1
ATOM 4359 N N . ALA B 1 115 ? -0.313 33.031 23.359 1 98.19 115 ALA B N 1
ATOM 4360 C CA . ALA B 1 115 ? 0.97 33.625 23.703 1 98.19 115 ALA B CA 1
ATOM 4361 C C . ALA B 1 115 ? 1.293 34.781 22.766 1 98.19 115 ALA B C 1
ATOM 4363 O O . ALA B 1 115 ? 1.028 34.719 21.562 1 98.19 115 ALA B O 1
ATOM 4364 N N . LYS B 1 116 ? 1.906 35.844 23.328 1 98.38 116 LYS B N 1
ATOM 4365 C CA . LYS B 1 116 ? 2.506 36.938 22.609 1 98.38 116 LYS B CA 1
ATOM 4366 C C . LYS B 1 116 ? 3.895 37.281 23.156 1 98.38 116 LYS B C 1
ATOM 4368 O O . LYS B 1 116 ? 4.121 37.219 24.359 1 98.38 116 LYS B O 1
ATOM 4373 N N . PHE B 1 117 ? 4.785 37.656 22.25 1 98.69 117 PHE B N 1
ATOM 4374 C CA . PHE B 1 117 ? 6.117 38.031 22.703 1 98.69 117 PHE B CA 1
ATOM 4375 C C . PHE B 1 117 ? 6.078 39.344 23.438 1 98.69 117 PHE B C 1
ATOM 4377 O O . PHE B 1 117 ? 5.395 40.281 23.016 1 98.69 117 PHE B O 1
ATOM 4384 N N . VAL B 1 118 ? 6.762 39.406 24.578 1 98.44 118 VAL B N 1
ATOM 4385 C CA . VAL B 1 118 ? 7.07 40.625 25.281 1 98.44 118 VAL B CA 1
ATOM 4386 C C . VAL B 1 118 ? 8.461 41.125 24.875 1 98.44 118 VAL B C 1
ATOM 4388 O O . VAL B 1 118 ? 8.68 42.312 24.688 1 98.44 118 VAL B O 1
ATOM 4391 N N . ASN B 1 119 ? 9.359 40.25 24.828 1 97.88 119 ASN B N 1
ATOM 4392 C CA . ASN B 1 119 ? 10.719 40.406 24.328 1 97.88 119 ASN B CA 1
ATOM 4393 C C . ASN B 1 119 ? 11.289 39.062 23.875 1 97.88 119 ASN B C 1
ATOM 4395 O O . ASN B 1 119 ? 10.555 38.062 23.75 1 97.88 119 ASN B O 1
ATOM 4399 N N . LYS B 1 120 ? 12.555 39 23.609 1 97.69 120 LYS B N 1
ATOM 4400 C CA . LYS B 1 120 ? 13.133 37.812 22.969 1 97.69 120 LYS B CA 1
ATOM 4401 C C . LYS B 1 120 ? 13.062 36.594 23.875 1 97.69 120 LYS B C 1
ATOM 4403 O O . LYS B 1 120 ? 13.078 35.469 23.391 1 97.69 120 LYS B O 1
ATOM 4408 N N . ASN B 1 121 ? 12.961 36.719 25.203 1 98.12 121 ASN B N 1
ATOM 4409 C CA . ASN B 1 121 ? 12.977 35.594 26.125 1 98.12 121 ASN B CA 1
ATOM 4410 C C . ASN B 1 121 ? 11.688 35.5 26.938 1 98.12 121 ASN B C 1
ATOM 4412 O O . ASN B 1 121 ? 11.57 34.656 27.812 1 98.12 121 ASN B O 1
ATOM 4416 N N . THR B 1 122 ? 10.742 36.406 26.672 1 98.38 122 THR B N 1
ATOM 4417 C CA . THR B 1 122 ? 9.547 36.5 27.5 1 98.38 122 THR B CA 1
ATOM 4418 C C . THR B 1 122 ? 8.289 36.5 26.641 1 98.38 122 THR B C 1
ATOM 4420 O O . THR B 1 122 ? 8.195 37.25 25.672 1 98.38 122 THR B O 1
ATOM 4423 N N . VAL B 1 123 ? 7.336 35.656 27.031 1 98.44 123 VAL B N 1
ATOM 4424 C CA . VAL B 1 123 ? 6.027 35.688 26.391 1 98.44 123 VAL B CA 1
ATOM 4425 C C . VAL B 1 123 ? 4.941 35.938 27.438 1 98.44 123 VAL B C 1
ATOM 4427 O O . VAL B 1 123 ? 5.074 35.531 28.594 1 98.44 123 VAL B O 1
ATOM 4430 N N . GLU B 1 124 ? 3.975 36.688 27.031 1 98.31 124 GLU B N 1
ATOM 4431 C CA . GLU B 1 124 ? 2.744 36.844 27.797 1 98.31 124 GLU B CA 1
ATOM 4432 C C . GLU B 1 124 ? 1.648 35.906 27.297 1 98.31 124 GLU B C 1
ATOM 4434 O O . GLU B 1 124 ? 1.405 35.812 26.094 1 98.31 124 GLU B O 1
ATOM 4439 N N . VAL B 1 125 ? 1.07 35.156 28.203 1 98.25 125 VAL B N 1
ATOM 4440 C CA . VAL B 1 125 ? 0.05 34.188 27.844 1 98.25 125 VAL B CA 1
ATOM 4441 C C . VAL B 1 125 ? -1.304 34.625 28.391 1 98.25 125 VAL B C 1
ATOM 4443 O O . VAL B 1 125 ? -1.468 34.75 29.609 1 98.25 125 VAL B O 1
ATOM 4446 N N . ALA B 1 126 ? -2.234 34.938 27.484 1 97.75 126 ALA B N 1
ATOM 4447 C CA . ALA B 1 126 ? -3.631 35.062 27.891 1 97.75 126 ALA B CA 1
ATOM 4448 C C . ALA B 1 126 ? -4.285 33.719 28.109 1 97.75 126 ALA B C 1
ATOM 4450 O O . ALA B 1 126 ? -4.52 32.969 27.172 1 97.75 126 ALA B O 1
ATOM 4451 N N . LEU B 1 127 ? -4.559 33.438 29.328 1 95.88 127 LEU B N 1
ATOM 4452 C CA . LEU B 1 127 ? -5.031 32.094 29.719 1 95.88 127 LEU B CA 1
ATOM 4453 C C . LEU B 1 127 ? -6.516 31.953 29.406 1 95.88 127 LEU B C 1
ATOM 4455 O O . LEU B 1 127 ? -7.246 32.938 29.328 1 95.88 127 LEU B O 1
ATOM 4459 N N . ALA B 1 128 ? -6.957 30.719 29.203 1 89 128 ALA B N 1
ATOM 4460 C CA . ALA B 1 128 ? -8.352 30.406 28.875 1 89 128 ALA B CA 1
ATOM 4461 C C . ALA B 1 128 ? -9.281 30.844 30 1 89 128 ALA B C 1
ATOM 4463 O O . ALA B 1 128 ? -10.445 31.156 29.766 1 89 128 ALA B O 1
ATOM 4464 N N . ASP B 1 129 ? -8.766 30.891 31.203 1 89.38 129 ASP B N 1
ATOM 4465 C CA . ASP B 1 129 ? -9.594 31.234 32.375 1 89.38 129 ASP B CA 1
ATOM 4466 C C . ASP B 1 129 ? -9.641 32.75 32.594 1 89.38 129 ASP B C 1
ATOM 4468 O O . ASP B 1 129 ? -10.234 33.219 33.562 1 89.38 129 ASP B O 1
ATOM 4472 N N . GLY B 1 130 ? -9.016 33.5 31.719 1 90.88 130 GLY B N 1
ATOM 4473 C CA . GLY B 1 130 ? -9.102 34.938 31.781 1 90.88 130 GLY B CA 1
ATOM 4474 C C . GLY B 1 130 ? -7.867 35.594 32.375 1 90.88 130 GLY B C 1
ATOM 4475 O O . GLY B 1 130 ? -7.676 36.812 32.281 1 90.88 130 GLY B O 1
ATOM 4476 N N . GLY B 1 131 ? -7.004 34.812 32.969 1 93.38 131 GLY B N 1
ATOM 4477 C CA . GLY B 1 131 ? -5.773 35.344 33.531 1 93.38 131 GLY B CA 1
ATOM 4478 C C . GLY B 1 131 ? -4.695 35.594 32.5 1 93.38 131 GLY B C 1
ATOM 4479 O O . GLY B 1 131 ? -4.84 35.188 31.344 1 93.38 131 GLY B O 1
ATOM 4480 N N . VAL B 1 132 ? -3.709 36.375 32.938 1 95.94 132 VAL B N 1
ATOM 4481 C CA . VAL B 1 132 ? -2.533 36.625 32.094 1 95.94 132 VAL B CA 1
ATOM 4482 C C . VAL B 1 132 ? -1.269 36.281 32.906 1 95.94 132 VAL B C 1
ATOM 4484 O O . VAL B 1 132 ? -1.165 36.594 34.094 1 95.94 132 VAL B O 1
ATOM 4487 N N . GLU B 1 133 ? -0.428 35.594 32.281 1 95.69 133 GLU B N 1
ATOM 4488 C CA . GLU B 1 133 ? 0.843 35.281 32.938 1 95.69 133 GLU B CA 1
ATOM 4489 C C . GLU B 1 133 ? 2.016 35.5 31.984 1 95.69 133 GLU B C 1
ATOM 4491 O O . GLU B 1 133 ? 1.859 35.406 30.766 1 95.69 133 GLU B O 1
ATOM 4496 N N . GLN B 1 134 ? 3.141 35.875 32.562 1 97.12 134 GLN B N 1
ATOM 4497 C CA . GLN B 1 134 ? 4.379 35.969 31.797 1 97.12 134 GLN B CA 1
ATOM 4498 C C . GLN B 1 134 ? 5.289 34.781 32.094 1 97.12 134 GLN B C 1
ATOM 4500 O O . GLN B 1 134 ? 5.398 34.344 33.219 1 97.12 134 GLN B O 1
ATOM 4505 N N . ILE B 1 135 ? 5.809 34.25 31.031 1 97.75 135 ILE B N 1
ATOM 4506 C CA . ILE B 1 135 ? 6.691 33.094 31.094 1 97.75 135 ILE B CA 1
ATOM 4507 C C . ILE B 1 135 ? 7.996 33.406 30.359 1 97.75 135 ILE B C 1
ATOM 4509 O O . ILE B 1 135 ? 7.992 34.062 29.328 1 97.75 135 ILE B O 1
ATOM 4513 N N . THR B 1 136 ? 9.117 33 30.953 1 98.38 136 THR B N 1
ATOM 4514 C CA . THR B 1 136 ? 10.414 33.188 30.297 1 98.38 136 THR B CA 1
ATOM 4515 C C . THR B 1 136 ? 10.992 31.828 29.906 1 98.38 136 THR B C 1
ATOM 4517 O O . THR B 1 136 ? 10.625 30.797 30.453 1 98.38 136 THR B O 1
ATOM 4520 N N . ALA B 1 137 ? 11.844 31.859 28.906 1 98.62 137 ALA B N 1
ATOM 4521 C CA . ALA B 1 137 ? 12.508 30.625 28.484 1 98.62 137 ALA B CA 1
ATOM 4522 C C . ALA B 1 137 ? 13.867 30.922 27.859 1 98.62 137 ALA B C 1
ATOM 4524 O O . ALA B 1 137 ? 14.094 32 27.328 1 98.62 137 ALA B O 1
ATOM 4525 N N . ASP B 1 138 ? 14.789 29.953 27.969 1 98.69 138 ASP B N 1
ATOM 4526 C CA . ASP B 1 138 ? 16.078 30.047 27.297 1 98.69 138 ASP B CA 1
ATOM 4527 C C . ASP B 1 138 ? 15.93 29.891 25.797 1 98.69 138 ASP B C 1
ATOM 4529 O O . ASP B 1 138 ? 16.656 30.5 25.016 1 98.69 138 ASP B O 1
ATOM 4533 N N . HIS B 1 139 ? 15.086 28.969 25.375 1 98.81 139 HIS B N 1
ATOM 4534 C CA . HIS B 1 139 ? 14.773 28.688 23.984 1 98.81 139 HIS B CA 1
ATOM 4535 C C . HIS B 1 139 ? 13.266 28.75 23.734 1 98.81 139 HIS B C 1
ATOM 4537 O O . HIS B 1 139 ? 12.477 28.281 24.547 1 98.81 139 HIS B O 1
ATOM 4543 N N . ILE B 1 140 ? 12.859 29.391 22.641 1 98.88 140 ILE B N 1
ATOM 4544 C CA . ILE B 1 140 ? 11.453 29.484 22.266 1 98.88 140 ILE B CA 1
ATOM 4545 C C . ILE B 1 140 ? 11.266 29.016 20.828 1 98.88 140 ILE B C 1
ATOM 4547 O O . ILE B 1 140 ? 11.969 29.469 19.922 1 98.88 140 ILE B O 1
ATOM 4551 N N . LEU B 1 141 ? 10.391 28.062 20.625 1 98.94 141 LEU B N 1
ATOM 4552 C CA . LEU B 1 141 ? 10.016 27.578 19.297 1 98.94 141 LEU B CA 1
ATOM 4553 C C . LEU B 1 141 ? 8.68 28.172 18.859 1 98.94 141 LEU B C 1
ATOM 4555 O O . LEU B 1 141 ? 7.688 28.062 19.594 1 98.94 141 LEU B O 1
ATOM 4559 N N . ILE B 1 142 ? 8.688 28.844 17.719 1 98.88 142 ILE B N 1
ATOM 4560 C CA . ILE B 1 142 ? 7.445 29.281 17.109 1 98.88 142 ILE B CA 1
ATOM 4561 C C . ILE B 1 142 ? 6.895 28.188 16.203 1 98.88 142 ILE B C 1
ATOM 4563 O O . ILE B 1 142 ? 7.5 27.859 15.18 1 98.88 142 ILE B O 1
ATOM 4567 N N . ALA B 1 143 ? 5.789 27.578 16.5 1 98.62 143 ALA B N 1
ATOM 4568 C CA . ALA B 1 143 ? 5.129 26.5 15.758 1 98.62 143 ALA B CA 1
ATOM 4569 C C . ALA B 1 143 ? 3.619 26.719 15.703 1 98.62 143 ALA B C 1
ATOM 4571 O O . ALA B 1 143 ? 2.842 25.812 16 1 98.62 143 ALA B O 1
ATOM 4572 N N . THR B 1 144 ? 3.188 27.875 15.258 1 98.19 144 THR B N 1
ATOM 4573 C CA . THR B 1 144 ? 1.811 28.328 15.406 1 98.19 144 THR B CA 1
ATOM 4574 C C . THR B 1 144 ? 0.947 27.812 14.258 1 98.19 144 THR B C 1
ATOM 4576 O O . THR B 1 144 ? -0.281 27.891 14.312 1 98.19 144 THR B O 1
ATOM 4579 N N . GLY B 1 145 ? 1.586 27.281 13.211 1 97 145 GLY B N 1
ATOM 4580 C CA . GLY B 1 145 ? 0.835 26.719 12.094 1 97 145 GLY B CA 1
ATOM 4581 C C . GLY B 1 145 ? 0.127 27.781 11.273 1 97 145 GLY B C 1
ATOM 4582 O O . GLY B 1 145 ? 0.399 28.984 11.414 1 97 145 GLY B O 1
ATOM 4583 N N . GLY B 1 146 ? -0.699 27.328 10.344 1 95.81 146 GLY B N 1
ATOM 4584 C CA . GLY B 1 146 ? -1.411 28.234 9.445 1 95.81 146 GLY B CA 1
ATOM 4585 C C . GLY B 1 146 ? -2.912 28.234 9.672 1 95.81 146 GLY B C 1
ATOM 4586 O O . GLY B 1 146 ? -3.428 27.422 10.453 1 95.81 146 GLY B O 1
ATOM 4587 N N . ARG B 1 147 ? -3.555 29.125 9.109 1 96.31 147 ARG B N 1
ATOM 4588 C CA . ARG B 1 147 ? -5.012 29.203 9.133 1 96.31 147 ARG B CA 1
ATOM 4589 C C . ARG B 1 147 ? -5.574 29.344 7.723 1 96.31 147 ARG B C 1
ATOM 4591 O O . ARG B 1 147 ? -4.91 29.891 6.836 1 96.31 147 ARG B O 1
ATOM 4598 N N . PRO B 1 148 ? -6.801 28.906 7.457 1 97 148 PRO B N 1
ATOM 4599 C CA . PRO B 1 148 ? -7.363 28.969 6.105 1 97 148 PRO B CA 1
ATOM 4600 C C . PRO B 1 148 ? -7.551 30.406 5.617 1 97 148 PRO B C 1
ATOM 4602 O O . PRO B 1 148 ? -7.914 31.281 6.398 1 97 148 PRO B O 1
ATOM 4605 N N . SER B 1 149 ? -7.359 30.578 4.355 1 96.31 149 SER B N 1
ATOM 4606 C CA . SER B 1 149 ? -7.582 31.875 3.705 1 96.31 149 SER B CA 1
ATOM 4607 C C . SER B 1 149 ? -9.008 31.984 3.17 1 96.31 149 SER B C 1
ATOM 4609 O O . SER B 1 149 ? -9.633 30.969 2.842 1 96.31 149 SER B O 1
ATOM 4611 N N . ARG B 1 150 ? -9.5 33.156 3.107 1 95.75 150 ARG B N 1
ATOM 4612 C CA . ARG B 1 150 ? -10.766 33.469 2.459 1 95.75 150 ARG B CA 1
ATOM 4613 C C . ARG B 1 150 ? -10.586 34.594 1.445 1 95.75 150 ARG B C 1
ATOM 4615 O O . ARG B 1 150 ? -9.773 35.5 1.649 1 95.75 150 ARG B O 1
ATOM 4622 N N . PRO B 1 151 ? -11.359 34.5 0.365 1 96.81 151 PRO B N 1
ATOM 4623 C CA . PRO B 1 151 ? -11.211 35.562 -0.627 1 96.81 151 PRO B CA 1
ATOM 4624 C C . PRO B 1 151 ? -11.852 36.875 -0.18 1 96.81 151 PRO B C 1
ATOM 4626 O O . PRO B 1 151 ? -12.758 36.875 0.659 1 96.81 151 PRO B O 1
ATOM 4629 N N . ALA B 1 152 ? -11.344 38 -0.726 1 96.38 152 ALA B N 1
ATOM 4630 C CA . ALA B 1 152 ? -11.891 39.312 -0.442 1 96.38 152 ALA B CA 1
ATOM 4631 C C . ALA B 1 152 ? -12.992 39.688 -1.438 1 96.38 152 ALA B C 1
ATOM 4633 O O . ALA B 1 152 ? -12.82 40.594 -2.258 1 96.38 152 ALA B O 1
ATOM 4634 N N . ILE B 1 153 ? -14.117 39.031 -1.362 1 98.06 153 ILE B N 1
ATOM 4635 C CA . ILE B 1 153 ? -15.25 39.312 -2.242 1 98.06 153 ILE B CA 1
ATOM 4636 C C . ILE B 1 153 ? -16.531 39.438 -1.415 1 98.06 153 ILE B C 1
ATOM 4638 O O . ILE B 1 153 ? -16.594 38.969 -0.28 1 98.06 153 ILE B O 1
ATOM 4642 N N . LYS B 1 154 ? -17.5 40.125 -1.992 1 98.25 154 LYS B N 1
ATOM 4643 C CA . LYS B 1 154 ? -18.797 40.25 -1.325 1 98.25 154 LYS B CA 1
ATOM 4644 C C . LYS B 1 154 ? -19.453 38.906 -1.093 1 98.25 154 LYS B C 1
ATOM 4646 O O . LYS B 1 154 ? -19.562 38.094 -2.018 1 98.25 154 LYS B O 1
ATOM 4651 N N . GLY B 1 155 ? -19.781 38.625 0.168 1 98.56 155 GLY B N 1
ATOM 4652 C CA . GLY B 1 155 ? -20.516 37.406 0.49 1 98.56 155 GLY B CA 1
ATOM 4653 C C . GLY B 1 155 ? -19.609 36.219 0.834 1 98.56 155 GLY B C 1
ATOM 4654 O O . GLY B 1 155 ? -20.094 35.125 1.101 1 98.56 155 GLY B O 1
ATOM 4655 N N . ALA B 1 156 ? -18.281 36.375 0.894 1 98.38 156 ALA B N 1
ATOM 4656 C CA . ALA B 1 156 ? -17.344 35.312 1.182 1 98.38 156 ALA B CA 1
ATOM 4657 C C . ALA B 1 156 ? -17.656 34.656 2.525 1 98.38 156 ALA B C 1
ATOM 4659 O O . ALA B 1 156 ? -17.391 33.469 2.721 1 98.38 156 ALA B O 1
ATOM 4660 N N . GLU B 1 157 ? -18.234 35.406 3.453 1 97.69 157 GLU B N 1
ATOM 4661 C CA . GLU B 1 157 ? -18.484 34.938 4.816 1 97.69 157 GLU B CA 1
ATOM 4662 C C . GLU B 1 157 ? -19.531 33.844 4.852 1 97.69 157 GLU B C 1
ATOM 4664 O O . GLU B 1 157 ? -19.672 33.125 5.848 1 97.69 157 GLU B O 1
ATOM 4669 N N . TYR B 1 158 ? -20.328 33.719 3.715 1 98.44 158 TYR B N 1
ATOM 4670 C CA . TYR B 1 158 ? -21.375 32.719 3.693 1 98.44 158 TYR B CA 1
ATOM 4671 C C . TYR B 1 158 ? -20.797 31.328 3.477 1 98.44 158 TYR B C 1
ATOM 4673 O O . TYR B 1 158 ? -21.438 30.328 3.76 1 98.44 158 TYR B O 1
ATOM 4681 N N . GLY B 1 159 ? -19.594 31.25 2.912 1 98.38 159 GLY B N 1
ATOM 4682 C CA . GLY B 1 159 ? -18.922 29.969 2.736 1 98.38 159 GLY B CA 1
ATOM 4683 C C . GLY B 1 159 ? -18.156 29.516 3.969 1 98.38 159 GLY B C 1
ATOM 4684 O O . GLY B 1 159 ? -17.797 30.328 4.812 1 98.38 159 GLY B O 1
ATOM 4685 N N . ILE B 1 160 ? -17.938 28.281 4.109 1 98.31 160 ILE B N 1
ATOM 4686 C CA . ILE B 1 160 ? -17.062 27.734 5.133 1 98.31 160 ILE B CA 1
ATOM 4687 C C . ILE B 1 160 ? -15.672 27.484 4.539 1 98.31 160 ILE B C 1
ATOM 4689 O O . ILE B 1 160 ? -15.461 27.688 3.34 1 98.31 160 ILE B O 1
ATOM 4693 N N . ASP B 1 161 ? -14.68 27.203 5.332 1 97.69 161 ASP B N 1
ATOM 4694 C CA . ASP B 1 161 ? -13.328 26.922 4.852 1 97.69 161 ASP B CA 1
ATOM 4695 C C . ASP B 1 161 ? -12.922 25.484 5.148 1 97.69 161 ASP B C 1
ATOM 4697 O O . ASP B 1 161 ? -13.758 24.656 5.52 1 97.69 161 ASP B O 1
ATOM 4701 N N . SER B 1 162 ? -11.633 25.156 4.918 1 96.06 162 SER B N 1
ATOM 4702 C CA . SER B 1 162 ? -11.141 23.797 5.039 1 96.06 162 SER B CA 1
ATOM 4703 C C . SER B 1 162 ? -11.273 23.281 6.469 1 96.06 162 SER B C 1
ATOM 4705 O O . SER B 1 162 ? -11.367 22.078 6.695 1 96.06 162 SER B O 1
ATOM 4707 N N . ASP B 1 163 ? -11.227 24.156 7.465 1 96.56 163 ASP B N 1
ATOM 4708 C CA . ASP B 1 163 ? -11.469 23.766 8.852 1 96.56 163 ASP B CA 1
ATOM 4709 C C . ASP B 1 163 ? -12.953 23.5 9.094 1 96.56 163 ASP B C 1
ATOM 4711 O O . ASP B 1 163 ? -13.32 22.516 9.734 1 96.56 163 ASP B O 1
ATOM 4715 N N . GLY B 1 164 ? -13.781 24.359 8.516 1 96.81 164 GLY B N 1
ATOM 4716 C CA . GLY B 1 164 ? -15.211 24.344 8.773 1 96.81 164 GLY B CA 1
ATOM 4717 C C . GLY B 1 164 ? -15.906 23.125 8.227 1 96.81 164 GLY B C 1
ATOM 4718 O O . GLY B 1 164 ? -17 22.766 8.672 1 96.81 164 GLY B O 1
ATOM 4719 N N . VAL B 1 165 ? -15.328 22.469 7.273 1 97.69 165 VAL B N 1
ATOM 4720 C CA . VAL B 1 165 ? -15.938 21.297 6.645 1 97.69 165 VAL B CA 1
ATOM 4721 C C . VAL B 1 165 ? -16.156 20.203 7.688 1 97.69 165 VAL B C 1
ATOM 4723 O O . VAL B 1 165 ? -17.125 19.453 7.605 1 97.69 165 VAL B O 1
ATOM 4726 N N . PHE B 1 166 ? -15.336 20.172 8.711 1 96.94 166 PHE B N 1
ATOM 4727 C CA . PHE B 1 166 ? -15.375 19.078 9.672 1 96.94 166 PHE B CA 1
ATOM 4728 C C . PHE B 1 166 ? -16.438 19.328 10.742 1 96.94 166 PHE B C 1
ATOM 4730 O O . PHE B 1 166 ? -16.672 18.484 11.602 1 96.94 166 PHE B O 1
ATOM 4737 N N . ALA B 1 167 ? -17.078 20.5 10.625 1 96 167 ALA B N 1
ATOM 4738 C CA . ALA B 1 167 ? -18.188 20.812 11.523 1 96 167 ALA B CA 1
ATOM 4739 C C . ALA B 1 167 ? -19.516 20.406 10.906 1 96 167 ALA B C 1
ATOM 4741 O O . ALA B 1 167 ? -20.547 20.406 11.586 1 96 167 ALA B O 1
ATOM 4742 N N . LEU B 1 168 ? -19.5 20.031 9.625 1 96.62 168 LEU B N 1
ATOM 4743 C CA . LEU B 1 168 ? -20.719 19.594 8.961 1 96.62 168 LEU B CA 1
ATOM 4744 C C . LEU B 1 168 ? -21.297 18.344 9.625 1 96.62 168 LEU B C 1
ATOM 4746 O O . LEU B 1 168 ? -20.531 17.453 10.008 1 96.62 168 LEU B O 1
ATOM 4750 N N . ASN B 1 169 ? -22.594 18.25 9.766 1 94.19 169 ASN B N 1
ATOM 4751 C CA . ASN B 1 169 ? -23.234 17.094 10.367 1 94.19 169 ASN B CA 1
ATOM 4752 C C . ASN B 1 169 ? -24.062 16.312 9.352 1 94.19 169 ASN B C 1
ATOM 4754 O O . ASN B 1 169 ? -24.781 15.375 9.703 1 94.19 169 ASN B O 1
ATOM 4758 N N . ASP B 1 170 ? -24.047 16.844 8.148 1 95.94 170 ASP B N 1
ATOM 4759 C CA . ASP B 1 170 ? -24.656 16.156 7.02 1 95.94 170 ASP B CA 1
ATOM 4760 C C . ASP B 1 170 ? -23.891 16.438 5.727 1 95.94 170 ASP B C 1
ATOM 4762 O O . ASP B 1 170 ? -23.141 17.406 5.637 1 95.94 170 ASP B O 1
ATOM 4766 N N . VAL B 1 171 ? -24.125 15.57 4.797 1 96.62 171 VAL B N 1
ATOM 4767 C CA . VAL B 1 171 ? -23.562 15.82 3.475 1 96.62 171 VAL B CA 1
ATOM 4768 C C . VAL B 1 171 ? -24.453 16.797 2.709 1 96.62 171 VAL B C 1
ATOM 4770 O O . VAL B 1 171 ? -25.656 16.578 2.561 1 96.62 171 VAL B O 1
ATOM 4773 N N . PRO B 1 172 ? -23.828 17.859 2.266 1 97.81 172 PRO B N 1
ATOM 4774 C CA . PRO B 1 172 ? -24.656 18.766 1.458 1 97.81 172 PRO B CA 1
ATOM 4775 C C . PRO B 1 172 ? -25.141 18.125 0.161 1 97.81 172 PRO B C 1
ATOM 4777 O O . PRO B 1 172 ? -24.422 17.328 -0.44 1 97.81 172 PRO B O 1
ATOM 4780 N N . LYS B 1 173 ? -26.391 18.547 -0.274 1 98.06 173 LYS B N 1
ATOM 4781 C CA . LYS B 1 173 ? -26.891 18.016 -1.543 1 98.06 173 LYS B CA 1
ATOM 4782 C C . LYS B 1 173 ? -26.031 18.5 -2.709 1 98.06 173 LYS B C 1
ATOM 4784 O O . LYS B 1 173 ? -25.625 17.703 -3.562 1 98.06 173 LYS B O 1
ATOM 4789 N N . ARG B 1 174 ? -26.016 19.828 -2.76 1 98.56 174 ARG B N 1
ATOM 4790 C CA . ARG B 1 174 ? -25.156 20.484 -3.752 1 98.56 174 ARG B CA 1
ATOM 4791 C C . ARG B 1 174 ? -24.031 21.25 -3.082 1 98.56 174 ARG B C 1
ATOM 4793 O O . ARG B 1 174 ? -24.281 22.094 -2.209 1 98.56 174 ARG B O 1
ATOM 4800 N N . VAL B 1 175 ? -22.531 20.938 -3.484 1 98.88 175 VAL B N 1
ATOM 4801 C CA . VAL B 1 175 ? -21.406 21.609 -2.848 1 98.88 175 VAL B CA 1
ATOM 4802 C C . VAL B 1 175 ? -20.484 22.219 -3.916 1 98.88 175 VAL B C 1
ATOM 4804 O O . VAL B 1 175 ? -20.266 21.609 -4.965 1 98.88 175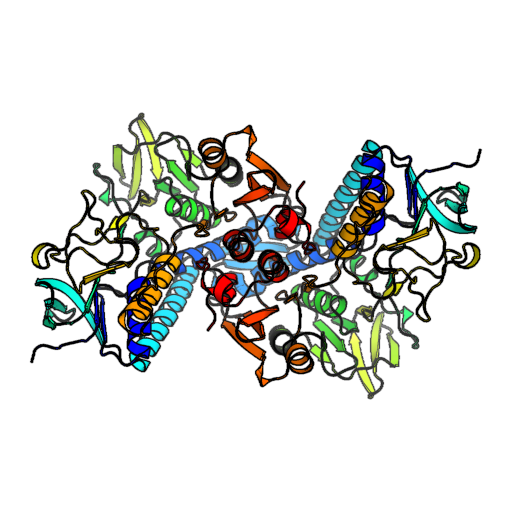 VAL B O 1
ATOM 4807 N N . ALA B 1 176 ? -20.016 23.438 -3.686 1 98.88 176 ALA B N 1
ATOM 4808 C CA . ALA B 1 176 ? -18.938 24.078 -4.445 1 98.88 176 ALA B CA 1
ATOM 4809 C C . ALA B 1 176 ? -17.641 24.125 -3.631 1 98.88 176 ALA B C 1
ATOM 4811 O O . ALA B 1 176 ? -17.625 24.641 -2.512 1 98.88 176 ALA B O 1
ATOM 4812 N N . VAL B 1 177 ? -16.641 23.516 -4.121 1 98.94 177 VAL B N 1
ATOM 4813 C CA . VAL B 1 177 ? -15.305 23.641 -3.559 1 98.94 177 VAL B CA 1
ATOM 4814 C C . VAL B 1 177 ? -14.453 24.562 -4.438 1 98.94 177 VAL B C 1
ATOM 4816 O O . VAL B 1 177 ? -14.32 24.328 -5.641 1 98.94 177 VAL B O 1
ATOM 4819 N N . VAL B 1 178 ? -13.922 25.578 -3.852 1 98.81 178 VAL B N 1
ATOM 4820 C CA . VAL B 1 178 ? -13.094 26.531 -4.594 1 98.81 178 VAL B CA 1
ATOM 4821 C C . VAL B 1 178 ? -11.633 26.375 -4.18 1 98.81 178 VAL B C 1
ATOM 4823 O O . VAL B 1 178 ? -11.289 26.516 -3.004 1 98.81 178 VAL B O 1
ATOM 4826 N N . GLY B 1 179 ? -10.766 26.078 -5.094 1 98.5 179 GLY B N 1
ATOM 4827 C CA . GLY B 1 179 ? -9.344 25.875 -4.859 1 98.5 179 GLY B CA 1
ATOM 4828 C C . GLY B 1 179 ? -8.734 24.828 -5.762 1 98.5 179 GLY B C 1
ATOM 4829 O O . GLY B 1 179 ? -9.43 23.906 -6.211 1 98.5 179 GLY B O 1
ATOM 4830 N N . ALA B 1 180 ? -7.473 24.906 -5.977 1 98.19 180 ALA B N 1
ATOM 4831 C CA . ALA B 1 180 ? -6.828 24 -6.934 1 98.19 180 ALA B CA 1
ATOM 4832 C C . ALA B 1 180 ? -5.781 23.125 -6.254 1 98.19 180 ALA B C 1
ATOM 4834 O O . ALA B 1 180 ? -5.148 22.297 -6.898 1 98.19 180 ALA B O 1
ATOM 4835 N N . GLY B 1 181 ? -5.586 23.234 -4.953 1 97.31 181 GLY B N 1
ATOM 4836 C CA . GLY B 1 181 ? -4.57 22.484 -4.234 1 97.31 181 GLY B CA 1
ATOM 4837 C C . GLY B 1 181 ? -5.066 21.156 -3.707 1 97.31 181 GLY B C 1
ATOM 4838 O O . GLY B 1 181 ? -6.145 20.703 -4.094 1 97.31 181 GLY B O 1
ATOM 4839 N N . TYR B 1 182 ? -4.238 20.484 -2.883 1 95.25 182 TYR B N 1
ATOM 4840 C CA . TYR B 1 182 ? -4.516 19.141 -2.396 1 95.25 182 TYR B CA 1
ATOM 4841 C C . TYR B 1 182 ? -5.812 19.109 -1.597 1 95.25 182 TYR B C 1
ATOM 4843 O O . TYR B 1 182 ? -6.625 18.188 -1.758 1 95.25 182 TYR B O 1
ATOM 4851 N N . ILE B 1 183 ? -6.008 20.156 -0.76 1 97.62 183 ILE B N 1
ATOM 4852 C CA . ILE B 1 183 ? -7.172 20.172 0.122 1 97.62 183 ILE B CA 1
ATOM 4853 C C . ILE B 1 183 ? -8.453 20.203 -0.711 1 97.62 183 ILE B C 1
ATOM 4855 O O . ILE B 1 183 ? -9.391 19.453 -0.442 1 97.62 183 ILE B O 1
ATOM 4859 N N . ALA B 1 184 ? -8.461 21.047 -1.745 1 98.69 184 ALA B N 1
ATOM 4860 C CA . ALA B 1 184 ? -9.633 21.172 -2.607 1 98.69 184 ALA B CA 1
ATOM 4861 C C . ALA B 1 184 ? -9.953 19.844 -3.293 1 98.69 184 ALA B C 1
ATOM 4863 O O . ALA B 1 184 ? -11.109 19.406 -3.299 1 98.69 184 ALA B O 1
ATOM 4864 N N . VAL B 1 185 ? -8.961 19.219 -3.832 1 98.75 185 VAL B N 1
ATOM 4865 C CA . VAL B 1 185 ? -9.125 17.984 -4.586 1 98.75 185 VAL B CA 1
ATOM 4866 C C . VAL B 1 185 ? -9.578 16.859 -3.654 1 98.75 185 VAL B C 1
ATOM 4868 O O . VAL B 1 185 ? -10.469 16.078 -4 1 98.75 185 VAL B O 1
ATOM 4871 N N . GLU B 1 186 ? -8.977 16.766 -2.482 1 98.69 186 GLU B N 1
ATOM 4872 C CA . GLU B 1 186 ? -9.336 15.75 -1.503 1 98.69 186 GLU B CA 1
ATOM 4873 C C . GLU B 1 186 ? -10.789 15.898 -1.049 1 98.69 186 GLU B C 1
ATOM 4875 O O . GLU B 1 186 ? -11.539 14.93 -1.03 1 98.69 186 GLU B O 1
ATOM 4880 N N . LEU B 1 187 ? -11.18 17.141 -0.724 1 98.69 187 LEU B N 1
ATOM 4881 C CA . LEU B 1 187 ? -12.523 17.391 -0.216 1 98.69 187 LEU B CA 1
ATOM 4882 C C . LEU B 1 187 ? -13.562 17.141 -1.302 1 98.69 187 LEU B C 1
ATOM 4884 O O . LEU B 1 187 ? -14.633 16.594 -1.031 1 98.69 187 LEU B O 1
ATOM 4888 N N . ALA B 1 188 ? -13.25 17.578 -2.545 1 98.81 188 ALA B N 1
ATOM 4889 C CA . ALA B 1 188 ? -14.156 17.328 -3.658 1 98.81 188 ALA B CA 1
ATOM 4890 C C . ALA B 1 188 ? -14.414 15.828 -3.836 1 98.81 188 ALA B C 1
ATOM 4892 O O . ALA B 1 188 ? -15.555 15.398 -4.008 1 98.81 188 ALA B O 1
ATOM 4893 N N . GLY B 1 189 ? -13.344 15.062 -3.742 1 98.56 189 GLY B N 1
ATOM 4894 C CA . GLY B 1 189 ? -13.469 13.617 -3.9 1 98.56 189 GLY B CA 1
ATOM 4895 C C . GLY B 1 189 ? -14.289 12.969 -2.807 1 98.56 189 GLY B C 1
ATOM 4896 O O . GLY B 1 189 ? -15.18 12.156 -3.088 1 98.56 189 GLY B O 1
ATOM 4897 N N . VAL B 1 190 ? -14.031 13.328 -1.554 1 98.5 190 VAL B N 1
ATOM 4898 C CA . VAL B 1 190 ? -14.711 12.75 -0.399 1 98.5 190 VAL B CA 1
ATOM 4899 C C . VAL B 1 190 ? -16.203 13.062 -0.466 1 98.5 190 VAL B C 1
ATOM 4901 O O . VAL B 1 190 ? -17.031 12.164 -0.342 1 98.5 190 VAL B O 1
ATOM 4904 N N . LEU B 1 191 ? -16.547 14.336 -0.698 1 98.56 191 LEU B N 1
ATOM 4905 C CA . LEU B 1 191 ? -17.938 14.75 -0.688 1 98.56 191 LEU B CA 1
ATOM 4906 C C . LEU B 1 191 ? -18.703 14.133 -1.853 1 98.56 191 LEU B C 1
ATOM 4908 O O . LEU B 1 191 ? -19.844 13.703 -1.693 1 98.56 191 LEU B O 1
ATOM 4912 N N . ASN B 1 192 ? -18.031 14.047 -2.982 1 98.75 192 ASN B N 1
ATOM 4913 C CA . ASN B 1 192 ? -18.641 13.398 -4.137 1 98.75 192 ASN B CA 1
ATOM 4914 C C . ASN B 1 192 ? -18.953 11.93 -3.854 1 98.75 192 ASN B C 1
ATOM 4916 O O . ASN B 1 192 ? -20.062 11.461 -4.125 1 98.75 192 ASN B O 1
ATOM 4920 N N . SER B 1 193 ? -18.031 11.203 -3.307 1 98.06 193 SER B N 1
ATOM 4921 C CA . SER B 1 193 ? -18.172 9.781 -3.029 1 98.06 193 SER B CA 1
ATOM 4922 C C . SER B 1 193 ? -19.266 9.531 -1.996 1 98.06 193 SER B C 1
ATOM 4924 O O . SER B 1 193 ? -19.922 8.484 -2.01 1 98.06 193 SER B O 1
ATOM 4926 N N . LEU B 1 194 ? -19.469 10.523 -1.146 1 98 194 LEU B N 1
ATOM 4927 C CA . LEU B 1 194 ? -20.469 10.375 -0.096 1 98 194 LEU B CA 1
ATOM 4928 C C . LEU B 1 194 ? -21.844 10.82 -0.589 1 98 194 LEU B C 1
ATOM 4930 O O . LEU B 1 194 ? -22.812 10.781 0.163 1 98 194 LEU B O 1
ATOM 4934 N N . GLY B 1 195 ? -21.906 11.391 -1.854 1 97.25 195 GLY B N 1
ATOM 4935 C CA . GLY B 1 195 ? -23.219 11.531 -2.459 1 97.25 195 GLY B CA 1
ATOM 4936 C C . GLY B 1 195 ? -23.562 12.961 -2.85 1 97.25 195 GLY B C 1
ATOM 4937 O O . GLY B 1 195 ? -24.609 13.227 -3.422 1 97.25 195 GLY B O 1
ATOM 4938 N N . ALA B 1 196 ? -22.656 13.883 -2.623 1 98.44 196 ALA B N 1
ATOM 4939 C CA . ALA B 1 196 ? -22.922 15.273 -2.963 1 98.44 196 ALA B CA 1
ATOM 4940 C C . ALA B 1 196 ? -22.75 15.516 -4.461 1 98.44 196 ALA B C 1
ATOM 4942 O O . ALA B 1 196 ? -21.828 14.984 -5.078 1 98.44 196 ALA B O 1
ATOM 4943 N N . GLU B 1 197 ? -23.703 16.281 -5.012 1 98.75 197 GLU B N 1
ATOM 4944 C CA . GLU B 1 197 ? -23.375 16.906 -6.285 1 98.75 197 GLU B CA 1
ATOM 4945 C C . GLU B 1 197 ? -22.234 17.906 -6.121 1 98.75 197 GLU B C 1
ATOM 4947 O O . GLU B 1 197 ? -22.391 18.953 -5.477 1 98.75 197 GLU B O 1
ATOM 4952 N N . THR B 1 198 ? -21.078 17.562 -6.688 1 98.88 198 THR B N 1
ATOM 4953 C CA . THR B 1 198 ? -19.859 18.281 -6.328 1 98.88 198 THR B CA 1
ATOM 4954 C C . THR B 1 198 ? -19.344 19.094 -7.508 1 98.88 198 THR B C 1
ATOM 4956 O O . THR B 1 198 ? -19.156 18.562 -8.602 1 98.88 198 THR B O 1
ATOM 4959 N N . HIS B 1 199 ? -19.125 20.375 -7.25 1 98.88 199 HIS B N 1
ATOM 4960 C CA . HIS B 1 199 ? -18.5 21.312 -8.188 1 98.88 199 HIS B CA 1
ATOM 4961 C C . HIS B 1 199 ? -17.141 21.781 -7.688 1 98.88 199 HIS B C 1
ATOM 4963 O O . HIS B 1 199 ? -17.031 22.297 -6.574 1 98.88 199 HIS B O 1
ATOM 4969 N N . LEU B 1 200 ? -16.094 21.516 -8.469 1 98.88 200 LEU B N 1
ATOM 4970 C CA . LEU B 1 200 ? -14.766 22.016 -8.156 1 98.88 200 LEU B CA 1
ATOM 4971 C C . LEU B 1 200 ? -14.406 23.203 -9.055 1 98.88 200 LEU B C 1
ATOM 4973 O O . LEU B 1 200 ? -14.43 23.078 -10.281 1 98.88 200 LEU B O 1
ATOM 4977 N N . PHE B 1 201 ? -14.156 24.344 -8.484 1 98.81 201 PHE B N 1
ATOM 4978 C CA . PHE B 1 201 ? -13.805 25.562 -9.211 1 98.81 201 PHE B CA 1
ATOM 4979 C C . PHE B 1 201 ? -12.32 25.875 -9.062 1 98.81 201 PHE B C 1
ATOM 4981 O O . PHE B 1 201 ? -11.82 26.016 -7.949 1 98.81 201 PHE B O 1
ATOM 4988 N N . VAL B 1 202 ? -11.625 25.969 -10.172 1 98.5 202 VAL B N 1
ATOM 4989 C CA . VAL B 1 202 ? -10.195 26.297 -10.133 1 98.5 202 VAL B CA 1
ATOM 4990 C C . VAL B 1 202 ? -9.93 27.547 -10.953 1 98.5 202 VAL B C 1
ATOM 4992 O O . VAL B 1 202 ? -10.57 27.781 -11.977 1 98.5 202 VAL B O 1
ATOM 4995 N N . ARG B 1 203 ? -8.977 28.312 -10.508 1 97.06 203 ARG B N 1
ATOM 4996 C CA . ARG B 1 203 ? -8.703 29.625 -11.094 1 97.06 203 ARG B CA 1
ATOM 4997 C C . ARG B 1 203 ? -8.047 29.484 -12.461 1 97.06 203 ARG B C 1
ATOM 4999 O O . ARG B 1 203 ? -8.164 30.375 -13.305 1 97.06 203 ARG B O 1
ATOM 5006 N N . GLN B 1 204 ? -7.371 28.406 -12.711 1 97.25 204 GLN B N 1
ATOM 5007 C CA . GLN B 1 204 ? -6.648 28.203 -13.961 1 97.25 204 GLN B CA 1
ATOM 5008 C C . GLN B 1 204 ? -7.191 27 -14.719 1 97.25 204 GLN B C 1
ATOM 5010 O O . GLN B 1 204 ? -8.406 26.781 -14.781 1 97.25 204 GLN B O 1
ATOM 5015 N N . HIS B 1 205 ? -6.246 26.25 -15.359 1 97.38 205 HIS B N 1
ATOM 5016 C CA . HIS B 1 205 ? -6.719 25.281 -16.328 1 97.38 205 HIS B CA 1
ATOM 5017 C C . HIS B 1 205 ? -6.969 23.922 -15.68 1 97.38 205 HIS B C 1
ATOM 5019 O O . HIS B 1 205 ? -7.629 23.062 -16.25 1 97.38 205 HIS B O 1
ATOM 5025 N N . ALA B 1 206 ? -6.414 23.688 -14.461 1 98.38 206 ALA B N 1
ATOM 5026 C CA . ALA B 1 206 ? -6.574 22.375 -13.836 1 98.38 206 ALA B CA 1
ATOM 5027 C C . ALA B 1 206 ? -6.223 22.438 -12.352 1 98.38 206 ALA B C 1
ATOM 5029 O O . ALA B 1 206 ? -5.465 23.297 -11.914 1 98.38 206 ALA B O 1
ATOM 5030 N N . PRO B 1 207 ? -6.844 21.531 -11.539 1 98.56 207 PRO B N 1
ATOM 5031 C CA . PRO B 1 207 ? -6.312 21.328 -10.195 1 98.56 207 PRO B CA 1
ATOM 5032 C C . PRO B 1 207 ? -4.941 20.656 -10.195 1 98.56 207 PRO B C 1
ATOM 5034 O O . PRO B 1 207 ? -4.586 19.969 -11.164 1 98.56 207 PRO B O 1
ATOM 5037 N N . LEU B 1 208 ? -4.16 20.859 -9.172 1 98.38 208 LEU B N 1
ATOM 5038 C CA . LEU B 1 208 ? -2.838 20.266 -9 1 98.38 208 LEU B CA 1
ATOM 5039 C C . LEU B 1 208 ? -1.983 20.484 -10.25 1 98.38 208 LEU B C 1
ATOM 5041 O O . LEU B 1 208 ? -1.271 19.562 -10.68 1 98.38 208 LEU B O 1
ATOM 5045 N N . ARG B 1 209 ? -2.02 21.656 -10.75 1 97 209 ARG B N 1
ATOM 5046 C CA . ARG B 1 209 ? -1.462 21.953 -12.07 1 97 209 ARG B CA 1
ATOM 5047 C C . ARG B 1 209 ? 0.061 21.859 -12.047 1 97 209 ARG B C 1
ATOM 5049 O O . ARG B 1 209 ? 0.696 21.766 -13.102 1 97 209 ARG B O 1
ATOM 5056 N N . THR B 1 210 ? 0.683 21.859 -10.828 1 96.38 210 THR B N 1
ATOM 5057 C CA . THR B 1 210 ? 2.139 21.828 -10.758 1 96.38 210 THR B CA 1
ATOM 5058 C C . THR B 1 210 ? 2.648 20.391 -10.625 1 96.38 210 THR B C 1
ATOM 5060 O O . THR B 1 210 ? 3.857 20.156 -10.609 1 96.38 210 THR B O 1
ATOM 5063 N N . PHE B 1 211 ? 1.771 19.438 -10.469 1 98.44 211 PHE B N 1
ATOM 5064 C CA . PHE B 1 211 ? 2.152 18.031 -10.438 1 98.44 211 PHE B CA 1
ATOM 5065 C C . PHE B 1 211 ? 2.539 17.547 -11.828 1 98.44 211 PHE B C 1
ATOM 5067 O O . PHE B 1 211 ? 2.371 18.266 -12.82 1 98.44 211 PHE B O 1
ATOM 5074 N N . ASP B 1 212 ? 3.15 16.344 -11.898 1 98.88 212 ASP B N 1
ATOM 5075 C CA . ASP B 1 212 ? 3.498 15.773 -13.195 1 98.88 212 ASP B CA 1
ATOM 5076 C C . ASP B 1 212 ? 2.273 15.688 -14.102 1 98.88 212 ASP B C 1
ATOM 5078 O O . ASP B 1 212 ? 1.185 15.328 -13.656 1 98.88 212 ASP B O 1
ATOM 5082 N N . PRO B 1 213 ? 2.434 15.984 -15.406 1 98.75 213 PRO B N 1
ATOM 5083 C CA . PRO B 1 213 ? 1.3 15.977 -16.328 1 98.75 213 PRO B CA 1
ATOM 5084 C C . PRO B 1 213 ? 0.536 14.656 -16.328 1 98.75 213 PRO B C 1
ATOM 5086 O O . PRO B 1 213 ? -0.692 14.648 -16.453 1 98.75 213 PRO B O 1
ATOM 5089 N N . LEU B 1 214 ? 1.195 13.547 -16.156 1 98.81 214 LEU B N 1
ATOM 5090 C CA . LEU B 1 214 ? 0.538 12.25 -16.094 1 98.81 214 LEU B CA 1
ATOM 5091 C C . LEU B 1 214 ? -0.49 12.211 -14.969 1 98.81 214 LEU B C 1
ATOM 5093 O O . LEU B 1 214 ? -1.589 11.68 -15.141 1 98.81 214 LEU B O 1
ATOM 5097 N N . ILE B 1 215 ? -0.141 12.773 -13.828 1 98.81 215 ILE B N 1
ATOM 5098 C CA . ILE B 1 215 ? -1 12.789 -12.648 1 98.81 215 ILE B CA 1
ATOM 5099 C C . ILE B 1 215 ? -2.217 13.68 -12.914 1 98.81 215 ILE B C 1
ATOM 5101 O O . ILE B 1 215 ? -3.354 13.266 -12.672 1 98.81 215 ILE B O 1
ATOM 5105 N N . VAL B 1 216 ? -1.959 14.867 -13.422 1 98.75 216 VAL B N 1
ATOM 5106 C CA . VAL B 1 216 ? -3.016 15.852 -13.641 1 98.75 216 VAL B CA 1
ATOM 5107 C C . VAL B 1 216 ? -4.02 15.312 -14.664 1 98.75 216 VAL B C 1
ATOM 5109 O O . VAL B 1 216 ? -5.227 15.328 -14.422 1 98.75 216 VAL B O 1
ATOM 5112 N N . GLU B 1 217 ? -3.533 14.781 -15.766 1 98.75 217 GLU B N 1
ATOM 5113 C CA . GLU B 1 217 ? -4.383 14.258 -16.828 1 98.75 217 GLU B CA 1
ATOM 5114 C C . GLU B 1 217 ? -5.246 13.109 -16.328 1 98.75 217 GLU B C 1
ATOM 5116 O O . GLU B 1 217 ? -6.438 13.039 -16.641 1 98.75 217 GLU B O 1
ATOM 5121 N N . THR B 1 218 ? -4.645 12.211 -15.57 1 98.81 218 THR B N 1
ATOM 5122 C CA . THR B 1 218 ? -5.379 11.062 -15.055 1 98.81 218 THR B CA 1
ATOM 5123 C C . THR B 1 218 ? -6.434 11.508 -14.047 1 98.81 218 THR B C 1
ATOM 5125 O O . THR B 1 218 ? -7.551 10.984 -14.031 1 98.81 218 THR B O 1
ATOM 5128 N N . LEU B 1 219 ? -6.07 12.453 -13.18 1 98.81 219 LEU B N 1
ATOM 5129 C CA . LEU B 1 219 ? -7.016 12.977 -12.203 1 98.81 219 LEU B CA 1
ATOM 5130 C C . LEU B 1 219 ? -8.242 13.562 -12.891 1 98.81 219 LEU B C 1
ATOM 5132 O O . LEU B 1 219 ? -9.375 13.328 -12.461 1 98.81 219 LEU B O 1
ATOM 5136 N N . LEU B 1 220 ? -8.031 14.344 -13.961 1 98.62 220 LEU B N 1
ATOM 5137 C CA . LEU B 1 220 ? -9.133 14.953 -14.703 1 98.62 220 LEU B CA 1
ATOM 5138 C C . LEU B 1 220 ? -10.031 13.883 -15.312 1 98.62 220 LEU B C 1
ATOM 5140 O O . LEU B 1 220 ? -11.258 14.008 -15.281 1 98.62 220 LEU B O 1
ATOM 5144 N N . GLU B 1 221 ? -9.414 12.836 -15.844 1 98.56 221 GLU B N 1
ATOM 5145 C CA . GLU B 1 221 ? -10.164 11.711 -16.406 1 98.56 221 GLU B CA 1
ATOM 5146 C C . GLU B 1 221 ? -11.055 11.062 -15.344 1 98.56 221 GLU B C 1
ATOM 5148 O O . GLU B 1 221 ? -12.234 10.82 -15.586 1 98.56 221 GLU B O 1
ATOM 5153 N N . VAL B 1 222 ? -10.539 10.836 -14.195 1 98.38 222 VAL B N 1
ATOM 5154 C CA . VAL B 1 222 ? -11.25 10.141 -13.133 1 98.38 222 VAL B CA 1
ATOM 5155 C C . VAL B 1 222 ? -12.359 11.031 -12.57 1 98.38 222 VAL B C 1
ATOM 5157 O O . VAL B 1 222 ? -13.461 10.562 -12.281 1 98.38 222 VAL B O 1
ATOM 5160 N N . MET B 1 223 ? -12.039 12.359 -12.375 1 98.38 223 MET B N 1
ATOM 5161 C CA . MET B 1 223 ? -13.055 13.289 -11.883 1 98.38 223 MET B CA 1
ATOM 5162 C C . MET B 1 223 ? -14.266 13.312 -12.812 1 98.38 223 MET B C 1
ATOM 5164 O O . MET B 1 223 ? -15.406 13.312 -12.344 1 98.38 223 MET B O 1
ATOM 5168 N N . HIS B 1 224 ? -13.969 13.312 -14.094 1 98.25 224 HIS B N 1
ATOM 5169 C CA . HIS B 1 224 ? -15.047 13.289 -15.078 1 98.25 224 HIS B CA 1
ATOM 5170 C C . HIS B 1 224 ? -15.844 12 -14.984 1 98.25 224 HIS B C 1
ATOM 5172 O O . HIS B 1 224 ? -17.078 12.031 -14.953 1 98.25 224 HIS B O 1
ATOM 5178 N N . GLN B 1 225 ? -15.164 10.859 -14.867 1 97.44 225 GLN B N 1
ATOM 5179 C CA . GLN B 1 225 ? -15.797 9.547 -14.773 1 97.44 225 GLN B CA 1
ATOM 5180 C C . GLN B 1 225 ? -16.656 9.445 -13.523 1 97.44 225 GLN B C 1
ATOM 5182 O O . GLN B 1 225 ? -17.703 8.797 -13.539 1 97.44 225 GLN B O 1
ATOM 5187 N N . ASP B 1 226 ? -16.234 10.117 -12.453 1 97.5 226 ASP B N 1
ATOM 5188 C CA . ASP B 1 226 ? -16.906 9.992 -11.164 1 97.5 226 ASP B CA 1
ATOM 5189 C C . ASP B 1 226 ? -18 11.039 -11.008 1 97.5 226 ASP B C 1
ATOM 5191 O O . ASP B 1 226 ? -18.719 11.047 -10.008 1 97.5 226 ASP B O 1
ATOM 5195 N N . GLY B 1 227 ? -18.062 11.969 -11.922 1 97.94 227 GLY B N 1
ATOM 5196 C CA . GLY B 1 227 ? -19.172 12.898 -11.93 1 97.94 227 GLY B CA 1
ATOM 5197 C C . GLY B 1 227 ? -18.875 14.203 -11.203 1 97.94 227 GLY B C 1
ATOM 5198 O O . GLY B 1 227 ? -19.797 14.945 -10.852 1 97.94 227 GLY B O 1
ATOM 5199 N N . ILE B 1 228 ? -17.641 14.453 -10.844 1 98.75 228 ILE B N 1
ATOM 5200 C CA . ILE B 1 228 ? -17.281 15.758 -10.289 1 98.75 228 ILE B CA 1
ATOM 5201 C C . ILE B 1 228 ? -17.266 16.812 -11.398 1 98.75 228 ILE B C 1
ATOM 5203 O O . ILE B 1 228 ? -16.578 16.641 -12.406 1 98.75 228 ILE B O 1
ATOM 5207 N N . GLN B 1 229 ? -18.016 17.844 -11.273 1 98.75 229 GLN B N 1
ATOM 5208 C CA . GLN B 1 229 ? -18.062 18.922 -12.266 1 98.75 229 GLN B CA 1
ATOM 5209 C C . GLN B 1 229 ? -16.906 19.906 -12.047 1 98.75 229 GLN B C 1
ATOM 5211 O O . GLN B 1 229 ? -16.906 20.641 -11.062 1 98.75 229 GLN B O 1
ATOM 5216 N N . LEU B 1 230 ? -16.016 19.891 -12.961 1 98.75 230 LEU B N 1
ATOM 5217 C CA . LEU B 1 230 ? -14.852 20.781 -12.883 1 98.75 230 LEU B CA 1
ATOM 5218 C C . LEU B 1 230 ? -15.094 22.062 -13.664 1 98.75 230 LEU B C 1
ATOM 5220 O O . LEU B 1 230 ? -15.469 22.016 -14.844 1 98.75 230 LEU B O 1
ATOM 5224 N N . HIS B 1 231 ? -14.953 23.188 -13 1 98.56 231 HIS B N 1
ATOM 5225 C CA . HIS B 1 231 ? -15.031 24.516 -13.609 1 98.56 231 HIS B CA 1
ATOM 5226 C C . HIS B 1 231 ? -13.656 25.172 -13.664 1 98.56 231 HIS B C 1
ATOM 5228 O O . HIS B 1 231 ? -13.109 25.562 -12.633 1 98.56 231 HIS B O 1
ATOM 5234 N N . THR B 1 232 ? -13.125 25.281 -14.844 1 98.12 232 THR B N 1
ATOM 5235 C CA . THR B 1 232 ? -11.805 25.859 -15.016 1 98.12 232 THR B CA 1
ATOM 5236 C C . THR B 1 232 ? -11.906 27.344 -15.367 1 98.12 232 THR B C 1
ATOM 5238 O O . THR B 1 232 ? -12.953 27.797 -15.828 1 98.12 232 THR B O 1
ATOM 5241 N N . HIS B 1 233 ? -10.789 28.062 -15.102 1 97.62 233 HIS B N 1
ATOM 5242 C CA . HIS B 1 233 ? -10.758 29.5 -15.305 1 97.62 233 HIS B CA 1
ATOM 5243 C C . HIS B 1 233 ? -11.945 30.188 -14.625 1 97.62 233 HIS B C 1
ATOM 5245 O O . HIS B 1 233 ? -12.609 31.031 -15.227 1 97.62 233 HIS B O 1
ATOM 5251 N N . ALA B 1 234 ? -12.234 29.656 -13.484 1 97.81 234 ALA B N 1
ATOM 5252 C CA . ALA B 1 234 ? -13.391 30.078 -12.695 1 97.81 234 ALA B CA 1
ATOM 5253 C C . ALA B 1 234 ? -12.945 30.906 -11.492 1 97.81 234 ALA B C 1
ATOM 5255 O O . ALA B 1 234 ? -12.539 30.359 -10.469 1 97.81 234 ALA B O 1
ATOM 5256 N N . ILE B 1 235 ? -13.109 32.219 -11.602 1 97.75 235 ILE B N 1
ATOM 5257 C CA . ILE B 1 235 ? -12.68 33.125 -10.547 1 97.75 235 ILE B CA 1
ATOM 5258 C C . ILE B 1 235 ? -13.898 33.688 -9.82 1 97.75 235 ILE B C 1
ATOM 5260 O O . ILE B 1 235 ? -14.742 34.344 -10.422 1 97.75 235 ILE B O 1
ATOM 5264 N N . PRO B 1 236 ? -14.016 33.469 -8.57 1 98.25 236 PRO B N 1
ATOM 5265 C CA . PRO B 1 236 ? -15.172 33.969 -7.824 1 98.25 236 PRO B CA 1
ATOM 5266 C C . PRO B 1 236 ? -15.234 35.5 -7.805 1 98.25 236 PRO B C 1
ATOM 5268 O O . PRO B 1 236 ? -14.203 36.156 -7.672 1 98.25 236 PRO B O 1
ATOM 5271 N N . GLN B 1 237 ? -16.422 36 -7.895 1 98.19 237 GLN B N 1
ATOM 5272 C CA . GLN B 1 237 ? -16.641 37.438 -7.871 1 98.19 237 GLN B CA 1
ATOM 5273 C C . GLN B 1 237 ? -17.516 37.844 -6.688 1 98.19 237 GLN B C 1
ATOM 5275 O O . GLN B 1 237 ? -17.297 38.875 -6.059 1 98.19 237 GLN B O 1
ATOM 5280 N N . GLU B 1 238 ? -18.531 37.062 -6.453 1 98.38 238 GLU B N 1
ATOM 5281 C CA . GLU B 1 238 ? -19.5 37.375 -5.402 1 98.38 238 GLU B CA 1
ATOM 5282 C C . GLU B 1 238 ? -20.266 36.125 -4.988 1 98.38 238 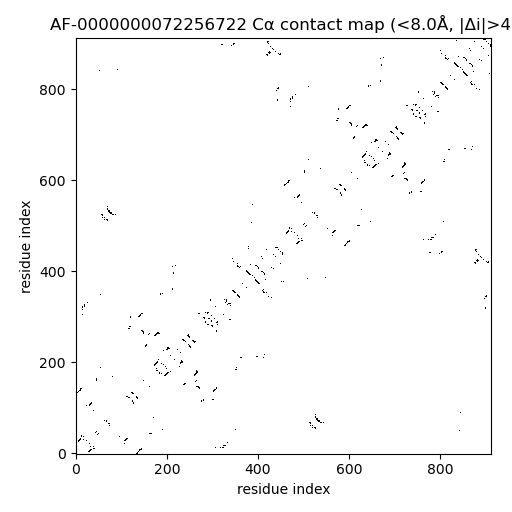GLU B C 1
ATOM 5284 O O . GLU B 1 238 ? -20.438 35.188 -5.793 1 98.38 238 GLU B O 1
ATOM 5289 N N . VAL B 1 239 ? -20.656 36.062 -3.703 1 98.75 239 VAL B N 1
ATOM 5290 C CA . VAL B 1 239 ? -21.547 35.031 -3.219 1 98.75 239 VAL B CA 1
ATOM 5291 C C . VAL B 1 239 ? -22.859 35.625 -2.734 1 98.75 239 VAL B C 1
ATOM 5293 O O . VAL B 1 239 ? -22.844 36.594 -1.938 1 98.75 239 VAL B O 1
ATOM 5296 N N . VAL B 1 240 ? -23.922 35.094 -3.232 1 98.62 240 VAL B N 1
ATOM 5297 C CA . VAL B 1 240 ? -25.234 35.562 -2.838 1 98.62 240 VAL B CA 1
ATOM 5298 C C . VAL B 1 240 ? -25.969 34.469 -2.041 1 98.62 240 VAL B C 1
ATOM 5300 O O . VAL B 1 240 ? -26.031 33.312 -2.465 1 98.62 240 VAL B O 1
ATOM 5303 N N . LYS B 1 241 ? -26.422 34.875 -0.86 1 98.56 241 LYS B N 1
ATOM 5304 C CA . LYS B 1 241 ? -27.297 33.969 -0.106 1 98.56 241 LYS B CA 1
ATOM 5305 C C . LYS B 1 241 ? -28.75 34.125 -0.55 1 98.56 241 LYS B C 1
ATOM 5307 O O . LYS B 1 241 ? -29.344 35.188 -0.423 1 98.56 241 LYS B O 1
ATOM 5312 N N . ASN B 1 242 ? -29.328 33.062 -1.006 1 98.5 242 ASN B N 1
ATOM 5313 C CA . ASN B 1 242 ? -30.688 33.094 -1.539 1 98.5 242 ASN B CA 1
ATOM 5314 C C . ASN B 1 242 ? -31.734 32.938 -0.432 1 98.5 242 ASN B C 1
ATOM 5316 O O . ASN B 1 242 ? -31.391 32.625 0.705 1 98.5 242 ASN B O 1
ATOM 5320 N N . ALA B 1 243 ? -33 33.094 -0.75 1 97.94 243 ALA B N 1
ATOM 5321 C CA . ALA B 1 243 ? -34.094 33.062 0.205 1 97.94 243 ALA B CA 1
ATOM 5322 C C . ALA B 1 243 ? -34.25 31.688 0.81 1 97.94 243 ALA B C 1
ATOM 5324 O O . ALA B 1 243 ? -34.625 31.547 1.976 1 97.94 243 ALA B O 1
ATOM 5325 N N . ASP B 1 244 ? -33.906 30.734 0.047 1 97.38 244 ASP B N 1
ATOM 5326 C CA . ASP B 1 244 ? -34.094 29.359 0.515 1 97.38 244 ASP B CA 1
ATOM 5327 C C . ASP B 1 244 ? -32.875 28.859 1.271 1 97.38 244 ASP B C 1
ATOM 5329 O O . ASP B 1 244 ? -32.781 27.688 1.617 1 97.38 244 ASP B O 1
ATOM 5333 N N . GLY B 1 245 ? -31.906 29.688 1.485 1 96.81 245 GLY B N 1
ATOM 5334 C CA . GLY B 1 245 ? -30.719 29.328 2.256 1 96.81 245 GLY B CA 1
ATOM 5335 C C . GLY B 1 245 ? -29.562 28.859 1.395 1 96.81 245 GLY B C 1
ATOM 5336 O O . GLY B 1 245 ? -28.422 28.797 1.857 1 96.81 245 GLY B O 1
ATOM 5337 N N . SER B 1 246 ? -29.859 28.578 0.136 1 98.31 246 SER B N 1
ATOM 5338 C CA . SER B 1 246 ? -28.797 28.172 -0.781 1 98.31 246 SER B CA 1
ATOM 5339 C C . SER B 1 246 ? -27.891 29.359 -1.115 1 98.31 246 SER B C 1
ATOM 5341 O O . SER B 1 246 ? -28.203 30.5 -0.795 1 98.31 246 SER B O 1
ATOM 5343 N N . LEU B 1 247 ? -26.688 29.016 -1.642 1 98.81 247 LEU B N 1
ATOM 5344 C CA . LEU B 1 247 ? -25.703 30.016 -2.018 1 98.81 247 LEU B CA 1
ATOM 5345 C C . LEU B 1 247 ? -25.469 30.016 -3.525 1 98.81 247 LEU B C 1
ATOM 5347 O O . LEU B 1 247 ? -25.391 28.953 -4.145 1 98.81 247 LEU B O 1
ATOM 5351 N N . THR B 1 248 ? -25.453 31.203 -4.125 1 98.81 248 THR B N 1
ATOM 5352 C CA . THR B 1 248 ? -25.078 31.328 -5.527 1 98.81 248 THR B CA 1
ATOM 5353 C C . THR B 1 248 ? -23.688 31.922 -5.66 1 98.81 248 THR B C 1
ATOM 5355 O O . THR B 1 248 ? -23.438 33.062 -5.219 1 98.81 248 THR B O 1
ATOM 5358 N N . LEU B 1 249 ? -22.75 31.125 -6.227 1 98.81 249 LEU B N 1
ATOM 5359 C CA . LEU B 1 249 ? -21.406 31.609 -6.547 1 98.81 249 LEU B CA 1
ATOM 5360 C C . LEU B 1 249 ? -21.375 32.25 -7.922 1 98.81 249 LEU B C 1
ATOM 5362 O O . LEU B 1 249 ? -21.672 31.625 -8.93 1 98.81 249 LEU B O 1
ATOM 5366 N N . LYS B 1 250 ? -21.109 33.531 -7.887 1 98.69 250 LYS B N 1
ATOM 5367 C CA . LYS B 1 250 ? -20.969 34.25 -9.133 1 98.69 250 LYS B CA 1
ATOM 5368 C C . LYS B 1 250 ? -19.5 34.375 -9.531 1 98.69 250 LYS B C 1
ATOM 5370 O O . LYS B 1 250 ? -18.641 34.719 -8.695 1 98.69 250 LYS B O 1
ATOM 5375 N N . LEU B 1 251 ? -19.266 34.156 -10.789 1 98.38 251 LEU B N 1
ATOM 5376 C CA . LEU B 1 251 ? -17.891 34.156 -11.289 1 98.38 251 LEU B CA 1
ATOM 5377 C C . LEU B 1 251 ? -17.625 35.375 -12.148 1 98.38 251 LEU B C 1
ATOM 5379 O O . LEU B 1 251 ? -18.562 36.031 -12.617 1 98.38 251 LEU B O 1
ATOM 5383 N N . GLU B 1 252 ? -16.391 35.719 -12.305 1 97.5 252 GLU B N 1
ATOM 5384 C CA . GLU B 1 252 ? -15.984 36.875 -13.102 1 97.5 252 GLU B CA 1
ATOM 5385 C C . GLU B 1 252 ? -16.422 36.719 -14.555 1 97.5 252 GLU B C 1
ATOM 5387 O O . GLU B 1 252 ? -16.688 37.719 -15.234 1 97.5 252 GLU B O 1
ATOM 5392 N N . ASN B 1 253 ? -16.516 35.5 -15.062 1 95.94 253 ASN B N 1
ATOM 5393 C CA . ASN B 1 253 ? -16.922 35.25 -16.438 1 95.94 253 ASN B CA 1
ATOM 5394 C C . ASN B 1 253 ? -18.438 35.219 -16.594 1 95.94 253 ASN B C 1
ATOM 5396 O O . ASN B 1 253 ? -18.953 34.719 -17.594 1 95.94 253 ASN B O 1
ATOM 5400 N N . ALA B 1 254 ? -19.172 35.5 -15.656 1 95.19 254 ALA B N 1
ATOM 5401 C CA . ALA B 1 254 ? -20.625 35.688 -15.625 1 95.19 254 ALA B CA 1
ATOM 5402 C C . ALA B 1 254 ? -21.359 34.375 -15.391 1 95.19 254 ALA B C 1
ATOM 5404 O O . ALA B 1 254 ? -22.578 34.344 -15.281 1 95.19 254 ALA B O 1
ATOM 5405 N N . GLU B 1 255 ? -20.547 33.375 -15.234 1 97.12 255 GLU B N 1
ATOM 5406 C CA . GLU B 1 255 ? -21.188 32.094 -14.844 1 97.12 255 GLU B CA 1
ATOM 5407 C C . GLU B 1 255 ? -21.609 32.125 -13.383 1 97.12 255 GLU B C 1
ATOM 5409 O O . GLU B 1 255 ? -21.031 32.844 -12.57 1 97.12 255 GLU B O 1
ATOM 5414 N N . GLU B 1 256 ? -22.688 31.375 -13.141 1 98.19 256 GLU B N 1
ATOM 5415 C CA . GLU B 1 256 ? -23.203 31.25 -11.781 1 98.19 256 GLU B CA 1
ATOM 5416 C C . GLU B 1 256 ? -23.531 29.781 -11.453 1 98.19 256 GLU B C 1
ATOM 5418 O O . GLU B 1 256 ? -23.922 29.031 -12.336 1 98.19 256 GLU B O 1
ATOM 5423 N N . GLN B 1 257 ? -23.297 29.438 -10.266 1 98.56 257 GLN B N 1
ATOM 5424 C CA . GLN B 1 257 ? -23.641 28.109 -9.773 1 98.56 257 GLN B CA 1
ATOM 5425 C C . GLN B 1 257 ? -24.281 28.188 -8.391 1 98.56 257 GLN B C 1
ATOM 5427 O O . GLN B 1 257 ? -23.703 28.75 -7.465 1 98.56 257 GLN B O 1
ATOM 5432 N N . SER B 1 258 ? -25.5 27.672 -8.203 1 98.69 258 SER B N 1
ATOM 5433 C CA . SER B 1 258 ? -26.172 27.625 -6.906 1 98.69 258 SER B CA 1
ATOM 5434 C C . SER B 1 258 ? -25.938 26.297 -6.207 1 98.69 258 SER B C 1
ATOM 5436 O O . SER B 1 258 ? -26.047 25.234 -6.828 1 98.69 258 SER B O 1
ATOM 5438 N N . VAL B 1 259 ? -25.547 26.359 -4.945 1 98.75 259 VAL B N 1
ATOM 5439 C CA . VAL B 1 259 ? -25.234 25.172 -4.164 1 98.75 259 VAL B CA 1
ATOM 5440 C C . VAL B 1 259 ? -25.766 25.328 -2.744 1 98.75 259 VAL B C 1
ATOM 5442 O O . VAL B 1 259 ? -26.281 26.375 -2.381 1 98.75 259 VAL B O 1
ATOM 5445 N N . ASP B 1 260 ? -25.688 24.25 -1.95 1 98.56 260 ASP B N 1
ATOM 5446 C CA . ASP B 1 260 ? -26.141 24.25 -0.563 1 98.56 260 ASP B CA 1
ATOM 5447 C C . ASP B 1 260 ? -24.984 24.531 0.392 1 98.56 260 ASP B C 1
ATOM 5449 O O . ASP B 1 260 ? -25.203 24.938 1.537 1 98.56 260 ASP B O 1
ATOM 5453 N N . CYS B 1 261 ? -23.766 24.344 -0.073 1 98.69 261 CYS B N 1
ATOM 5454 C CA . CYS B 1 261 ? -22.562 24.562 0.722 1 98.69 261 CYS B CA 1
ATOM 5455 C C . CYS B 1 261 ? -21.406 25.031 -0.151 1 98.69 261 CYS B C 1
ATOM 5457 O O . CYS B 1 261 ? -21.219 24.531 -1.262 1 98.69 261 CYS B O 1
ATOM 5459 N N . LEU B 1 262 ? -20.766 26.062 0.263 1 98.88 262 LEU B N 1
ATOM 5460 C CA . LEU B 1 262 ? -19.578 26.609 -0.399 1 98.88 262 LEU B CA 1
ATOM 5461 C C . LEU B 1 262 ? -18.344 26.453 0.483 1 98.88 262 LEU B C 1
ATOM 5463 O O . LEU B 1 262 ? -18.328 26.906 1.629 1 98.88 262 LEU B O 1
ATOM 5467 N N . VAL B 1 263 ? -17.266 25.781 0.009 1 98.81 263 VAL B N 1
ATOM 5468 C CA . VAL B 1 263 ? -16.047 25.547 0.767 1 98.81 263 VAL B CA 1
ATOM 5469 C C . VAL B 1 263 ? -14.883 26.312 0.133 1 98.81 263 VAL B C 1
ATOM 5471 O O . VAL B 1 263 ? -14.523 26.062 -1.019 1 98.81 263 VAL B O 1
ATOM 5474 N N . TRP B 1 264 ? -14.352 27.219 0.881 1 98.75 264 TRP B N 1
ATOM 5475 C CA . TRP B 1 264 ? -13.125 27.891 0.472 1 98.75 264 TRP B CA 1
ATOM 5476 C C . TRP B 1 264 ? -11.898 27.047 0.791 1 98.75 264 TRP B C 1
ATOM 5478 O O . TRP B 1 264 ? -11.547 26.859 1.96 1 98.75 264 TRP B O 1
ATOM 5488 N N . ALA B 1 265 ? -11.281 26.516 -0.202 1 98.38 265 ALA B N 1
ATOM 5489 C CA . ALA B 1 265 ? -10.023 25.797 -0.096 1 98.38 265 ALA B CA 1
ATOM 5490 C C . ALA B 1 265 ? -8.938 26.438 -0.954 1 98.38 265 ALA B C 1
ATOM 5492 O O . ALA B 1 265 ? -8.297 25.766 -1.764 1 98.38 265 ALA B O 1
ATOM 5493 N N . ILE B 1 266 ? -8.703 27.672 -0.736 1 97.69 266 ILE B N 1
ATOM 5494 C CA . ILE B 1 266 ? -7.883 28.469 -1.647 1 97.69 266 ILE B CA 1
ATOM 5495 C C . ILE B 1 266 ? -6.516 28.719 -1.021 1 97.69 266 ILE B C 1
ATOM 5497 O O . ILE B 1 266 ? -5.773 29.594 -1.469 1 97.69 266 ILE B O 1
ATOM 5501 N N . GLY B 1 267 ? -6.207 28 0.016 1 95.75 267 GLY B N 1
ATOM 5502 C CA . GLY B 1 267 ? -4.902 28.125 0.643 1 95.75 267 GLY B CA 1
ATOM 5503 C C . GLY B 1 267 ? -4.98 28.5 2.113 1 95.75 267 GLY B C 1
ATOM 5504 O O . GLY B 1 267 ? -6.07 28.672 2.656 1 95.75 267 GLY B O 1
ATOM 5505 N N . ARG B 1 268 ? -3.822 28.484 2.748 1 96.25 268 ARG B N 1
ATOM 5506 C CA . ARG B 1 268 ? -3.652 28.844 4.152 1 96.25 268 ARG B CA 1
ATOM 5507 C C . ARG B 1 268 ? -2.574 29.906 4.316 1 96.25 268 ARG B C 1
ATOM 5509 O O . ARG B 1 268 ? -1.713 30.062 3.447 1 96.25 268 ARG B O 1
ATOM 5516 N N . GLU B 1 269 ? -2.656 30.672 5.309 1 96.44 269 GLU B N 1
ATOM 5517 C CA . GLU B 1 269 ? -1.664 31.688 5.633 1 96.44 269 GLU B CA 1
ATOM 5518 C C . GLU B 1 269 ? -1.024 31.422 6.992 1 96.44 269 GLU B C 1
ATOM 5520 O O . GLU B 1 269 ? -1.668 30.891 7.891 1 96.44 269 GLU B O 1
ATOM 5525 N N . PRO B 1 270 ? 0.302 31.781 7.141 1 97.75 270 PRO B N 1
ATOM 5526 C CA . PRO B 1 270 ? 0.962 31.547 8.43 1 97.75 270 PRO B CA 1
ATOM 5527 C C . PRO B 1 270 ? 0.342 32.344 9.562 1 97.75 270 PRO B C 1
ATOM 5529 O O . PRO B 1 270 ? 0.016 33.531 9.391 1 97.75 270 PRO B O 1
ATOM 5532 N N . ALA B 1 271 ? 0.148 31.703 10.727 1 97.06 271 ALA B N 1
ATOM 5533 C CA . ALA B 1 271 ? -0.398 32.375 11.914 1 97.06 271 ALA B CA 1
ATOM 5534 C C . ALA B 1 271 ? 0.709 33.031 12.734 1 97.06 271 ALA B C 1
ATOM 5536 O O . ALA B 1 271 ? 0.975 32.625 13.867 1 97.06 271 ALA B O 1
ATOM 5537 N N . THR B 1 272 ? 1.283 34.094 12.18 1 97.62 272 THR B N 1
ATOM 5538 C CA . THR B 1 272 ? 2.439 34.688 12.828 1 97.62 272 THR B CA 1
ATOM 5539 C C . THR B 1 272 ? 2.176 36.156 13.133 1 97.62 272 THR B C 1
ATOM 5541 O O . THR B 1 272 ? 2.959 36.812 13.836 1 97.62 272 THR B O 1
ATOM 5544 N N . ASP B 1 273 ? 1.033 36.656 12.758 1 96.69 273 ASP B N 1
ATOM 5545 C CA . ASP B 1 273 ? 0.799 38.094 12.758 1 96.69 273 ASP B CA 1
ATOM 5546 C C . ASP B 1 273 ? 0.184 38.531 14.078 1 96.69 273 ASP B C 1
ATOM 5548 O O . ASP B 1 273 ? 0.073 39.75 14.336 1 96.69 273 ASP B O 1
ATOM 5552 N N . VAL B 1 274 ? -0.178 37.594 14.906 1 96.38 274 VAL B N 1
ATOM 5553 C CA . VAL B 1 274 ? -0.915 38.031 16.094 1 96.38 274 VAL B CA 1
ATOM 5554 C C . VAL B 1 274 ? -0.121 37.656 17.344 1 96.38 274 VAL B C 1
ATOM 5556 O O . VAL B 1 274 ? -0.627 37.781 18.469 1 96.38 274 VAL B O 1
ATOM 5559 N N . ILE B 1 275 ? 1.147 37.25 17.219 1 98.12 275 ILE B N 1
ATOM 5560 C CA . ILE B 1 275 ? 1.902 36.812 18.391 1 98.12 275 ILE B CA 1
ATOM 5561 C C . ILE B 1 275 ? 2.963 37.844 18.734 1 98.12 275 ILE B C 1
ATOM 5563 O O . ILE B 1 275 ? 3.865 37.594 19.531 1 98.12 275 ILE B O 1
ATOM 5567 N N . ASN B 1 276 ? 2.967 39.062 18.172 1 98.31 276 ASN B N 1
ATOM 5568 C CA . ASN B 1 276 ? 3.842 40.188 18.453 1 98.31 276 ASN B CA 1
ATOM 5569 C C . ASN B 1 276 ? 5.309 39.844 18.234 1 98.31 276 ASN B C 1
ATOM 5571 O O . ASN B 1 276 ? 6.148 40.062 19.109 1 98.31 276 ASN B O 1
ATOM 5575 N N . LEU B 1 277 ? 5.578 39.281 17.047 1 98.38 277 LEU B N 1
ATOM 5576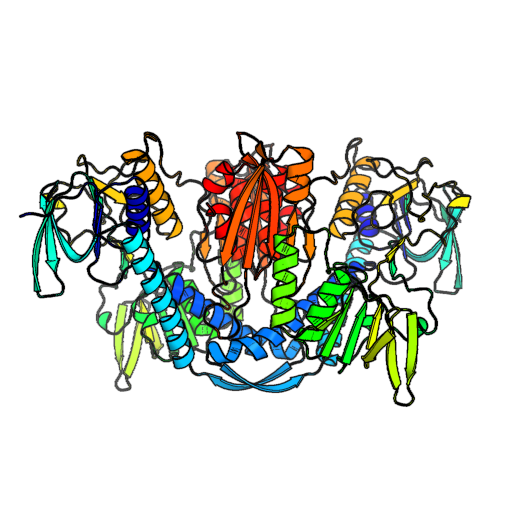 C CA . LEU B 1 277 ? 6.934 38.875 16.672 1 98.38 277 LEU B CA 1
ATOM 5577 C C . LEU B 1 277 ? 7.891 40.062 16.766 1 98.38 277 LEU B C 1
ATOM 5579 O O . LEU B 1 277 ? 9.078 39.875 17.047 1 98.38 277 LEU B O 1
ATOM 5583 N N . GLU B 1 278 ? 7.383 41.219 16.5 1 97.44 278 GLU B N 1
ATOM 5584 C CA . GLU B 1 278 ? 8.195 42.438 16.469 1 97.44 278 GLU B CA 1
ATOM 5585 C C . GLU B 1 278 ? 8.852 42.688 17.812 1 97.44 278 GLU B C 1
ATOM 5587 O O . GLU B 1 278 ? 9.984 43.188 17.875 1 97.44 278 GLU B O 1
ATOM 5592 N N . ALA B 1 279 ? 8.148 42.406 18.844 1 98.25 279 ALA B N 1
ATOM 5593 C CA . ALA B 1 279 ? 8.672 42.625 20.188 1 98.25 279 ALA B CA 1
ATOM 5594 C C . ALA B 1 279 ? 9.898 41.75 20.453 1 98.25 279 ALA B C 1
ATOM 5596 O O . ALA B 1 279 ? 10.75 42.094 21.266 1 98.25 279 ALA B O 1
ATOM 5597 N N . ALA B 1 280 ? 10.016 40.656 19.734 1 98.25 280 ALA B N 1
ATOM 5598 C CA . ALA B 1 280 ? 11.156 39.75 19.875 1 98.25 280 ALA B CA 1
ATOM 5599 C C . ALA B 1 280 ? 12.203 40.031 18.797 1 98.25 280 ALA B C 1
ATOM 5601 O O . ALA B 1 280 ? 13.32 39.5 18.875 1 98.25 280 ALA B O 1
ATOM 5602 N N . GLY B 1 281 ? 11.82 40.812 17.812 1 98.44 281 GLY B N 1
ATOM 5603 C CA . GLY B 1 281 ? 12.742 41.156 16.734 1 98.44 281 GLY B CA 1
ATOM 5604 C C . GLY B 1 281 ? 12.844 40.062 15.68 1 98.44 281 GLY B C 1
ATOM 5605 O O . GLY B 1 281 ? 13.828 40 14.938 1 98.44 281 GLY B O 1
ATOM 5606 N N 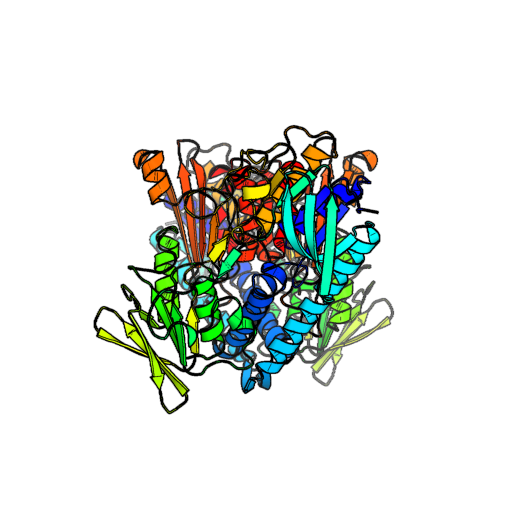. VAL B 1 282 ? 11.875 39.188 15.594 1 98.75 282 VAL B N 1
ATOM 5607 C CA . VAL B 1 282 ? 11.906 38.062 14.656 1 98.75 282 VAL B CA 1
ATOM 5608 C C . VAL B 1 282 ? 11.477 38.531 13.273 1 98.75 282 VAL B C 1
ATOM 5610 O O . VAL B 1 282 ? 10.43 39.188 13.125 1 98.75 282 VAL B O 1
ATOM 5613 N N . ALA B 1 283 ? 12.234 38.188 12.227 1 98.62 283 ALA B N 1
ATOM 5614 C CA . ALA B 1 283 ? 11.984 38.656 10.859 1 98.62 283 ALA B CA 1
ATOM 5615 C C . ALA B 1 283 ? 11.055 37.688 10.125 1 98.62 283 ALA B C 1
ATOM 5617 O O . ALA B 1 283 ? 11.148 36.469 10.281 1 98.62 283 ALA B O 1
ATOM 5618 N N . THR B 1 284 ? 10.133 38.25 9.383 1 98.5 284 THR B N 1
ATOM 5619 C CA . THR B 1 284 ? 9.273 37.531 8.461 1 98.5 284 THR B CA 1
ATOM 5620 C C . THR B 1 284 ? 9.438 38.062 7.039 1 98.5 284 THR B C 1
ATOM 5622 O O . THR B 1 284 ? 9.977 39.156 6.84 1 98.5 284 THR B O 1
ATOM 5625 N N . ASN B 1 285 ? 9.102 37.281 6.07 1 98.06 285 ASN B N 1
ATOM 5626 C CA . ASN B 1 285 ? 9.039 37.812 4.719 1 98.06 285 ASN B CA 1
ATOM 5627 C C . ASN B 1 285 ? 7.738 38.594 4.484 1 98.06 285 ASN B C 1
ATOM 5629 O O . ASN B 1 285 ? 6.965 38.812 5.422 1 98.06 285 ASN B O 1
ATOM 5633 N N . GLU B 1 286 ? 7.512 39.031 3.281 1 96.94 286 GLU B N 1
ATOM 5634 C CA . GLU B 1 286 ? 6.395 39.906 2.939 1 96.94 286 GLU B CA 1
ATOM 5635 C C . GLU B 1 286 ? 5.059 39.188 3.119 1 96.94 286 GLU B C 1
ATOM 5637 O O . GLU B 1 286 ? 4.023 39.812 3.297 1 96.94 286 GLU B O 1
ATOM 5642 N N . ARG B 1 287 ? 5.129 37.844 3.135 1 96.25 287 ARG B N 1
ATOM 5643 C CA . ARG B 1 287 ? 3.898 37.062 3.236 1 96.25 287 ARG B CA 1
ATOM 5644 C C . ARG B 1 287 ? 3.666 36.594 4.668 1 96.25 287 ARG B C 1
ATOM 5646 O O . ARG B 1 287 ? 2.709 35.844 4.938 1 96.25 287 ARG B O 1
ATOM 5653 N N . GLY B 1 288 ? 4.562 36.906 5.559 1 97.69 288 GLY B N 1
ATOM 5654 C CA . GLY B 1 288 ? 4.359 36.625 6.969 1 97.69 288 GLY B CA 1
ATOM 5655 C C . GLY B 1 288 ? 5.055 35.344 7.414 1 97.69 288 GLY B C 1
ATOM 5656 O O . GLY B 1 288 ? 4.938 34.938 8.57 1 97.69 288 GLY B O 1
ATOM 5657 N N . PHE B 1 289 ? 5.801 34.688 6.523 1 98.56 289 PHE B N 1
ATOM 5658 C CA . PHE B 1 289 ? 6.535 33.5 6.891 1 98.56 289 PHE B CA 1
ATOM 5659 C C . PHE B 1 289 ? 7.816 33.844 7.633 1 98.56 289 PHE B C 1
ATOM 5661 O O . PHE B 1 289 ? 8.531 34.781 7.242 1 98.56 289 PHE B O 1
ATOM 5668 N N . VAL B 1 290 ? 8.094 33.156 8.664 1 98.81 290 VAL B N 1
ATOM 5669 C CA . VAL B 1 290 ? 9.281 33.406 9.461 1 98.81 290 VAL B CA 1
ATOM 5670 C C . VAL B 1 290 ? 10.531 33.031 8.672 1 98.81 290 VAL B C 1
ATOM 5672 O O . VAL B 1 290 ? 10.594 31.938 8.094 1 98.81 290 VAL B O 1
ATOM 5675 N N . LYS B 1 291 ? 11.5 33.938 8.594 1 98.69 291 LYS B N 1
ATOM 5676 C CA . LYS B 1 291 ? 12.789 33.625 7.965 1 98.69 291 LYS B CA 1
ATOM 5677 C C . LYS B 1 291 ? 13.648 32.75 8.875 1 98.69 291 LYS B C 1
ATOM 5679 O O . LYS B 1 291 ? 13.898 33.125 10.031 1 98.69 291 LYS B O 1
ATOM 5684 N N . VAL B 1 292 ? 14.062 31.625 8.367 1 98.56 292 VAL B N 1
ATOM 5685 C CA . VAL B 1 292 ? 14.922 30.734 9.141 1 98.56 292 VAL B CA 1
ATOM 5686 C C . VAL B 1 292 ? 16.062 30.25 8.266 1 98.56 292 VAL B C 1
ATOM 5688 O O . VAL B 1 292 ? 15.977 30.266 7.039 1 98.56 292 VAL B O 1
ATOM 5691 N N . ASP B 1 293 ? 17.172 29.828 8.906 1 98.06 293 ASP B N 1
ATOM 5692 C CA . ASP B 1 293 ? 18.234 29.141 8.18 1 98.06 293 ASP B CA 1
ATOM 5693 C C . ASP B 1 293 ? 17.984 27.641 8.125 1 98.06 293 ASP B C 1
ATOM 5695 O O . ASP B 1 293 ? 16.891 27.172 8.492 1 98.06 293 ASP B O 1
ATOM 5699 N N . LYS B 1 294 ? 18.875 26.812 7.625 1 96.75 294 LYS B N 1
ATOM 5700 C CA . LYS B 1 294 ? 18.656 25.375 7.422 1 96.75 294 LYS B CA 1
ATOM 5701 C C . LYS B 1 294 ? 18.516 24.656 8.758 1 96.75 294 LYS B C 1
ATOM 5703 O O . LYS B 1 294 ? 18.031 23.531 8.805 1 96.75 294 LYS B O 1
ATOM 5708 N N . PHE B 1 295 ? 18.953 25.281 9.867 1 97.38 295 PHE B N 1
ATOM 5709 C CA . PHE B 1 295 ? 18.891 24.703 11.195 1 97.38 295 PHE B CA 1
ATOM 5710 C C . PHE B 1 295 ? 17.656 25.156 11.945 1 97.38 295 PHE B C 1
ATOM 5712 O O . PHE B 1 295 ? 17.516 24.906 13.141 1 97.38 295 PHE B O 1
ATOM 5719 N N . GLN B 1 296 ? 16.75 25.922 11.312 1 97.44 296 GLN B N 1
ATOM 5720 C CA . GLN B 1 296 ? 15.492 26.438 11.852 1 97.44 296 GLN B CA 1
ATOM 5721 C C . GLN B 1 296 ? 15.742 27.578 12.828 1 97.44 296 GLN B C 1
ATOM 5723 O O . GLN B 1 296 ? 14.867 27.922 13.625 1 97.44 296 GLN B O 1
ATOM 5728 N N . ASN B 1 297 ? 16.938 28.172 12.75 1 98.44 297 ASN B N 1
ATOM 5729 C CA . ASN B 1 297 ? 17.203 29.391 13.523 1 98.44 297 ASN B CA 1
ATOM 5730 C C . ASN B 1 297 ? 16.547 30.609 12.891 1 98.44 297 ASN B C 1
ATOM 5732 O O . ASN B 1 297 ? 16.625 30.797 11.672 1 98.44 297 ASN B O 1
ATOM 5736 N N . THR B 1 298 ? 15.945 31.406 13.734 1 98.69 298 THR B N 1
ATOM 5737 C CA . THR B 1 298 ? 15.562 32.75 13.273 1 98.69 298 THR B CA 1
ATOM 5738 C C . THR B 1 298 ? 16.75 33.688 13.336 1 98.69 298 THR B C 1
ATOM 5740 O O . THR B 1 298 ? 17.875 33.281 13.602 1 98.69 298 THR B O 1
ATOM 5743 N N . ASN B 1 299 ? 16.422 35.031 13.023 1 98.62 299 ASN B N 1
ATOM 5744 C CA . ASN B 1 299 ? 17.469 36.031 13.125 1 98.62 299 ASN B CA 1
ATOM 5745 C C . ASN B 1 299 ? 17.766 36.375 14.586 1 98.62 299 ASN B C 1
ATOM 5747 O O . ASN B 1 299 ? 18.734 37.094 14.875 1 98.62 299 ASN B O 1
ATOM 5751 N N . VAL B 1 300 ? 16.969 35.875 15.547 1 98.75 300 VAL B N 1
ATOM 5752 C CA . VAL B 1 300 ? 17.141 36.188 16.969 1 98.75 300 VAL B CA 1
ATOM 5753 C C . VAL B 1 300 ? 17.641 34.938 17.703 1 98.75 300 VAL B C 1
ATOM 5755 O O . VAL B 1 300 ? 16.969 33.875 17.672 1 98.75 300 VAL B O 1
ATOM 5758 N N . GLU B 1 301 ? 18.797 35.031 18.344 1 98.25 301 GLU B N 1
ATOM 5759 C CA . GLU B 1 301 ? 19.375 33.906 19.078 1 98.25 301 GLU B CA 1
ATOM 5760 C C . GLU B 1 301 ? 18.391 33.375 20.125 1 98.25 301 GLU B C 1
ATOM 5762 O O . GLU B 1 301 ? 17.797 34.156 20.875 1 98.25 301 GLU B O 1
ATOM 5767 N N . GLY B 1 302 ? 18.172 32.031 20.062 1 98.38 302 GLY B N 1
ATOM 5768 C CA . GLY B 1 302 ? 17.312 31.422 21.062 1 98.38 302 GLY B CA 1
ATOM 5769 C C . GLY B 1 302 ? 15.875 31.266 20.594 1 98.38 302 GLY B C 1
ATOM 5770 O O . GLY B 1 302 ? 15.062 30.656 21.297 1 98.38 302 GLY B O 1
ATOM 5771 N N . ILE B 1 303 ? 15.539 31.844 19.438 1 98.88 303 ILE B N 1
ATOM 5772 C CA . ILE B 1 303 ? 14.195 31.719 18.891 1 98.88 303 ILE B CA 1
ATOM 5773 C C . ILE B 1 303 ? 14.242 30.922 17.594 1 98.88 303 ILE B C 1
ATOM 5775 O O . ILE B 1 303 ? 15.07 31.203 16.719 1 98.88 303 ILE B O 1
ATOM 5779 N N . TYR B 1 304 ? 13.375 29.906 17.453 1 98.88 304 TYR B N 1
ATOM 5780 C CA . TYR B 1 304 ? 13.32 28.984 16.328 1 98.88 304 TYR B CA 1
ATOM 5781 C C . TYR B 1 304 ? 11.914 28.906 15.742 1 98.88 304 TYR B C 1
ATOM 5783 O O . TYR B 1 304 ? 10.953 29.375 16.375 1 98.88 304 TYR B O 1
ATOM 5791 N N . ALA B 1 305 ? 11.805 28.422 14.508 1 98.88 305 ALA B N 1
ATOM 5792 C CA . ALA B 1 305 ? 10.492 28.203 13.898 1 98.88 305 ALA B CA 1
ATOM 5793 C C . ALA B 1 305 ? 10.5 26.938 13.039 1 98.88 305 ALA B C 1
ATOM 5795 O O . ALA B 1 305 ? 11.477 26.641 12.359 1 98.88 305 ALA B O 1
ATOM 5796 N N . VAL B 1 306 ? 9.43 26.156 13.094 1 98.5 306 VAL B N 1
ATOM 5797 C CA . VAL B 1 306 ? 9.273 24.969 12.258 1 98.5 306 VAL B CA 1
ATOM 5798 C C . VAL B 1 306 ? 7.852 24.906 11.695 1 98.5 306 VAL B C 1
ATOM 5800 O O . VAL B 1 306 ? 6.949 25.578 12.211 1 98.5 306 VAL B O 1
ATOM 5803 N N . GLY B 1 307 ? 7.691 24.109 10.625 1 97.5 307 GLY B N 1
ATOM 5804 C CA . GLY B 1 307 ? 6.367 23.797 10.109 1 97.5 307 GLY B CA 1
ATOM 5805 C C . GLY B 1 307 ? 5.867 24.797 9.078 1 97.5 307 GLY B C 1
ATOM 5806 O O . GLY B 1 307 ? 6.652 25.312 8.289 1 97.5 307 GLY B O 1
ATOM 5807 N N . ASP B 1 308 ? 4.617 25 9.125 1 97.31 308 ASP B N 1
ATOM 5808 C CA . ASP B 1 308 ? 3.914 25.656 8.023 1 97.31 308 ASP B CA 1
ATOM 5809 C C . ASP B 1 308 ? 4.203 27.156 7.992 1 97.31 308 ASP B C 1
ATOM 5811 O O . ASP B 1 308 ? 3.814 27.844 7.051 1 97.31 308 ASP B O 1
ATOM 5815 N N . ILE B 1 309 ? 4.969 27.703 8.945 1 98.31 309 ILE B N 1
ATOM 5816 C CA . ILE B 1 309 ? 5.086 29.156 9.086 1 98.31 309 ILE B CA 1
ATOM 5817 C C . ILE B 1 309 ? 6.465 29.609 8.617 1 98.31 309 ILE B C 1
ATOM 5819 O O . ILE B 1 309 ? 6.793 30.797 8.688 1 98.31 309 ILE B O 1
ATOM 5823 N N . ILE B 1 310 ? 7.273 28.688 8.211 1 98.31 310 ILE B N 1
ATOM 5824 C CA . ILE B 1 310 ? 8.641 29.109 7.895 1 98.31 310 ILE B CA 1
ATOM 5825 C C . ILE B 1 310 ? 8.758 29.391 6.398 1 98.31 310 ILE B C 1
ATOM 5827 O O . ILE B 1 310 ? 8.078 28.75 5.586 1 98.31 310 ILE B O 1
ATOM 5831 N N . GLU B 1 311 ? 9.57 30.328 6.043 1 97.06 311 GLU B N 1
ATOM 5832 C CA . GLU B 1 311 ? 9.914 30.609 4.656 1 97.06 311 GLU B CA 1
ATOM 5833 C C . GLU B 1 311 ? 10.648 29.438 4.016 1 97.06 311 GLU B C 1
ATOM 5835 O O . GLU B 1 311 ? 11.594 28.906 4.59 1 97.06 311 GLU B O 1
ATOM 5840 N N . GLY B 1 312 ? 10.125 29.031 2.875 1 91.19 312 GLY B N 1
ATOM 5841 C CA . GLY B 1 312 ? 10.773 27.953 2.156 1 91.19 312 GLY B CA 1
ATOM 5842 C C . GLY B 1 312 ? 10.414 26.578 2.695 1 91.19 312 GLY B C 1
ATOM 5843 O O . GLY B 1 312 ? 11.008 25.578 2.293 1 91.19 312 GLY B O 1
ATOM 5844 N N . GLY B 1 313 ? 9.477 26.516 3.543 1 93.25 313 GLY B N 1
ATOM 5845 C CA . GLY B 1 313 ? 9.094 25.25 4.137 1 93.25 313 GLY B CA 1
ATOM 5846 C C . GLY B 1 313 ? 8.133 24.453 3.275 1 93.25 313 GLY B C 1
ATOM 5847 O O . GLY B 1 313 ? 7.84 24.844 2.141 1 93.25 313 GLY B O 1
ATOM 5848 N N . ILE B 1 314 ? 7.82 23.203 3.652 1 95.38 314 ILE B N 1
ATOM 5849 C CA . ILE B 1 314 ? 6.828 22.297 3.07 1 95.38 314 ILE B CA 1
ATOM 5850 C C . ILE B 1 314 ? 5.711 22.047 4.078 1 95.38 314 ILE B C 1
ATOM 5852 O O . ILE B 1 314 ? 5.969 21.594 5.195 1 95.38 314 ILE B O 1
ATOM 5856 N N . GLU B 1 315 ? 4.551 22.359 3.684 1 95.56 315 GLU B N 1
ATOM 5857 C CA . GLU B 1 315 ? 3.424 22.344 4.613 1 95.56 315 GLU B CA 1
ATOM 5858 C C . GLU B 1 315 ? 2.836 20.938 4.738 1 95.56 315 GLU B C 1
ATOM 5860 O O . GLU B 1 315 ? 1.712 20.688 4.293 1 95.56 315 GLU B O 1
ATOM 5865 N N . LEU B 1 316 ? 3.574 20.016 5.355 1 96.5 316 LEU B N 1
ATOM 5866 C CA . LEU B 1 316 ? 3.184 18.656 5.66 1 96.5 316 LEU B CA 1
ATOM 5867 C C . LEU B 1 316 ? 3.48 18.312 7.117 1 96.5 316 LEU B C 1
ATOM 5869 O O . LEU B 1 316 ? 4.535 18.672 7.645 1 96.5 316 LEU B O 1
ATOM 5873 N N . THR B 1 317 ? 2.59 17.594 7.734 1 97 317 THR B N 1
ATOM 5874 C CA . THR B 1 317 ? 2.693 17.203 9.133 1 97 317 THR B CA 1
ATOM 5875 C C . THR B 1 317 ? 4.004 16.469 9.398 1 97 317 THR B C 1
ATOM 5877 O O . THR B 1 317 ? 4.75 16.828 10.312 1 97 317 THR B O 1
ATOM 5880 N N . PRO B 1 318 ? 4.348 15.508 8.562 1 97.56 318 PRO B N 1
ATOM 5881 C CA . PRO B 1 318 ? 5.574 14.766 8.852 1 97.56 318 PRO B CA 1
ATOM 5882 C C . PRO B 1 318 ? 6.832 15.617 8.711 1 97.56 318 PRO B C 1
ATOM 5884 O O . PRO B 1 318 ? 7.852 15.336 9.344 1 97.56 318 PRO B O 1
ATOM 5887 N N . VAL B 1 319 ? 6.762 16.656 7.891 1 98 319 VAL B N 1
ATOM 5888 C CA . VAL B 1 319 ? 7.887 17.562 7.754 1 98 319 VAL B CA 1
ATOM 5889 C C . VAL B 1 319 ? 8.078 18.359 9.055 1 98 319 VAL B C 1
ATOM 5891 O O . VAL B 1 319 ? 9.195 18.469 9.555 1 98 319 VAL B O 1
ATOM 5894 N N . ALA B 1 320 ? 6.941 18.875 9.586 1 98.25 320 ALA B N 1
ATOM 5895 C CA . ALA B 1 320 ? 6.984 19.609 10.852 1 98.25 320 ALA B CA 1
ATOM 5896 C C . ALA B 1 320 ? 7.523 18.734 11.977 1 98.25 320 ALA B C 1
ATOM 5898 O O . ALA B 1 320 ? 8.359 19.172 12.773 1 98.25 320 ALA B O 1
ATOM 5899 N N . VAL B 1 321 ? 7.09 17.5 12.047 1 98.06 321 VAL B N 1
ATOM 5900 C CA . VAL B 1 321 ? 7.508 16.547 13.078 1 98.06 321 VAL B CA 1
ATOM 5901 C C . VAL B 1 321 ? 9.008 16.281 12.953 1 98.06 321 VAL B C 1
ATOM 5903 O O . VAL B 1 321 ? 9.742 16.375 13.945 1 98.06 321 VAL B O 1
ATOM 5906 N N . ALA B 1 322 ? 9.406 15.992 11.727 1 98 322 ALA B N 1
ATOM 5907 C CA . ALA B 1 322 ? 10.805 15.648 11.484 1 98 322 ALA B CA 1
ATOM 5908 C C . ALA B 1 322 ? 11.719 16.828 11.812 1 98 322 ALA B C 1
ATOM 5910 O O . ALA B 1 322 ? 12.766 16.656 12.445 1 98 322 ALA B O 1
ATOM 5911 N N . ALA B 1 323 ? 11.336 18 11.359 1 98.19 323 ALA B N 1
ATOM 5912 C CA . ALA B 1 323 ? 12.117 19.203 11.633 1 98.19 323 ALA B CA 1
ATOM 5913 C C . ALA B 1 323 ? 12.164 19.5 13.133 1 98.19 323 ALA B C 1
ATOM 5915 O O . ALA B 1 323 ? 13.227 19.828 13.68 1 98.19 323 ALA B O 1
ATOM 5916 N N . GLY B 1 324 ? 11.023 19.359 13.805 1 98.44 324 GLY B N 1
ATOM 5917 C CA . GLY B 1 324 ? 10.961 19.594 15.234 1 98.44 324 GLY B CA 1
ATOM 5918 C C . GLY B 1 324 ? 11.836 18.656 16.047 1 98.44 324 GLY B C 1
ATOM 5919 O O . GLY B 1 324 ? 12.523 19.078 16.969 1 98.44 324 GLY B O 1
ATOM 5920 N N . ARG B 1 325 ? 11.805 17.438 15.711 1 98 325 ARG B N 1
ATOM 5921 C CA . ARG B 1 325 ? 12.617 16.453 16.422 1 98 325 ARG B CA 1
ATOM 5922 C C . ARG B 1 325 ? 14.102 16.719 16.219 1 98 325 ARG B C 1
ATOM 5924 O O . ARG B 1 325 ? 14.883 16.688 17.188 1 98 325 ARG B O 1
ATOM 5931 N N . ARG B 1 326 ? 14.516 17.031 15.023 1 98.12 326 ARG B N 1
ATOM 5932 C CA . ARG B 1 326 ? 15.922 17.266 14.727 1 98.12 326 ARG B CA 1
ATOM 5933 C C . ARG B 1 326 ? 16.422 18.547 15.391 1 98.12 326 ARG B C 1
ATOM 5935 O O . ARG B 1 326 ? 17.578 18.625 15.797 1 98.12 326 ARG B O 1
ATOM 5942 N N . LEU B 1 327 ? 15.516 19.5 15.445 1 98.5 327 LEU B N 1
ATOM 5943 C CA . LEU B 1 327 ? 15.859 20.719 16.156 1 98.5 327 LEU B CA 1
ATOM 5944 C C . LEU B 1 327 ? 16.188 20.422 17.625 1 98.5 327 LEU B C 1
ATOM 5946 O O . LEU B 1 327 ? 17.203 20.906 18.141 1 98.5 327 LEU B O 1
ATOM 5950 N N . SER B 1 328 ? 15.422 19.609 18.234 1 98.38 328 SER B N 1
ATOM 5951 C CA . SER B 1 328 ? 15.656 19.25 19.625 1 98.38 328 SER B CA 1
ATOM 5952 C C . SER B 1 328 ? 16.953 18.453 19.781 1 98.38 328 SER B C 1
ATOM 5954 O O . SER B 1 328 ? 17.688 18.625 20.766 1 98.38 328 SER B O 1
ATOM 5956 N N . GLU B 1 329 ? 17.141 17.547 18.859 1 97.88 329 GLU B N 1
ATOM 5957 C CA . GLU B 1 329 ? 18.406 16.812 18.875 1 97.88 329 GLU B CA 1
ATOM 5958 C C . GLU B 1 329 ? 19.594 17.766 18.859 1 97.88 329 GLU B C 1
ATOM 5960 O O . GLU B 1 329 ? 20.578 17.562 19.578 1 97.88 329 GLU B O 1
ATOM 5965 N N . ARG B 1 330 ? 19.516 18.75 18.016 1 98.06 330 ARG B N 1
ATOM 5966 C CA . ARG B 1 330 ? 20.594 19.703 17.859 1 98.06 330 ARG B CA 1
ATOM 5967 C C . ARG B 1 330 ? 20.797 20.531 19.141 1 98.06 330 ARG B C 1
ATOM 5969 O O . ARG B 1 330 ? 21.922 20.734 19.594 1 98.06 330 ARG B O 1
ATOM 5976 N N . LEU B 1 331 ? 19.719 20.922 19.734 1 98.25 331 LEU B N 1
ATOM 5977 C CA . LEU B 1 331 ? 19.781 21.828 20.875 1 98.25 331 LEU B CA 1
ATOM 5978 C C . LEU B 1 331 ? 20.156 21.094 22.156 1 98.25 331 LEU B C 1
ATOM 5980 O O . LEU B 1 331 ? 20.859 21.641 23.016 1 98.25 331 LEU B O 1
ATOM 5984 N N . PHE B 1 332 ? 19.734 19.828 22.281 1 98.38 332 PHE B N 1
ATOM 5985 C CA . PHE B 1 332 ? 19.734 19.281 23.625 1 98.38 332 PHE B CA 1
ATOM 5986 C C . PHE B 1 332 ? 20.391 17.906 23.656 1 98.38 332 PHE B C 1
ATOM 5988 O O . PHE B 1 332 ? 20.516 17.297 24.734 1 98.38 332 PHE B O 1
ATOM 5995 N N . ASN B 1 333 ? 20.828 17.359 22.578 1 97.5 333 ASN B N 1
ATOM 5996 C CA . ASN B 1 333 ? 21.391 16.016 22.562 1 97.5 333 ASN B CA 1
ATOM 5997 C C . ASN B 1 333 ? 22.75 15.984 21.875 1 97.5 333 ASN B C 1
ATOM 5999 O O . ASN B 1 333 ? 23.109 14.977 21.25 1 97.5 333 ASN B O 1
ATOM 6003 N N . ASN B 1 334 ? 23.453 17.078 21.859 1 96.56 334 ASN B N 1
ATOM 6004 C CA . ASN B 1 334 ? 24.812 17.219 21.375 1 96.56 334 ASN B CA 1
ATOM 6005 C C . ASN B 1 334 ? 24.953 16.75 19.938 1 96.56 334 ASN B C 1
ATOM 6007 O O . ASN B 1 334 ? 25.891 16.016 19.594 1 96.56 334 ASN B O 1
ATOM 6011 N N . ARG B 1 335 ? 23.984 17.047 19.078 1 95.44 335 ARG B N 1
ATOM 6012 C CA . ARG B 1 335 ? 24.031 16.828 17.641 1 95.44 335 ARG B CA 1
ATOM 6013 C C . ARG B 1 335 ? 23.984 18.141 16.891 1 95.44 335 ARG B C 1
ATOM 6015 O O . ARG B 1 335 ? 22.984 18.469 16.25 1 95.44 335 ARG B O 1
ATOM 6022 N N . PRO B 1 336 ? 25.047 18.859 16.906 1 96.06 336 PRO B N 1
ATOM 6023 C CA . PRO B 1 336 ? 25.047 20.266 16.516 1 96.06 336 PRO B CA 1
ATOM 6024 C C . PRO B 1 336 ? 24.75 20.469 15.039 1 96.06 336 PRO B C 1
ATOM 6026 O O . PRO B 1 336 ? 24.375 21.562 14.617 1 96.06 336 PRO B O 1
ATOM 6029 N N . ASN B 1 337 ? 24.844 19.453 14.234 1 96.81 337 ASN B N 1
ATOM 6030 C CA . ASN B 1 337 ? 24.625 19.609 12.805 1 96.81 337 ASN B CA 1
ATOM 6031 C C . ASN B 1 337 ? 23.297 19.016 12.367 1 96.81 337 ASN B C 1
ATOM 6033 O O . ASN B 1 337 ? 22.984 18.969 11.18 1 96.81 337 ASN B O 1
ATOM 6037 N N . GLU B 1 338 ? 22.531 18.562 13.32 1 97 338 GLU B N 1
ATOM 6038 C CA . GLU B 1 338 ? 21.266 17.875 13.008 1 97 338 GLU B CA 1
ATOM 6039 C C . GLU B 1 338 ? 20.25 18.859 12.438 1 97 338 GLU B C 1
ATOM 6041 O O . GLU B 1 338 ? 20.062 19.953 12.969 1 97 338 GLU B O 1
ATOM 6046 N N . HIS B 1 339 ? 19.719 18.609 11.273 1 97.25 339 HIS B N 1
ATOM 6047 C CA . HIS B 1 339 ? 18.656 19.359 10.633 1 97.25 339 HIS B CA 1
ATOM 6048 C C . HIS B 1 339 ? 17.922 18.516 9.602 1 97.25 339 HIS B C 1
ATOM 6050 O O . HIS B 1 339 ? 18.391 17.438 9.219 1 97.25 339 HIS B O 1
ATOM 6056 N N . LEU B 1 340 ? 16.766 18.891 9.211 1 96.88 340 LEU B N 1
ATOM 6057 C CA . LEU B 1 340 ? 15.992 18.156 8.211 1 96.88 340 LEU B CA 1
ATOM 6058 C C . LEU B 1 340 ? 16.469 18.5 6.801 1 96.88 340 LEU B C 1
ATOM 6060 O O . LEU B 1 340 ? 16.688 19.672 6.484 1 96.88 340 LEU B O 1
ATOM 6064 N N . ASP B 1 341 ? 16.688 17.469 6.027 1 95.5 341 ASP B N 1
ATOM 6065 C CA . ASP B 1 341 ? 16.875 17.625 4.586 1 95.5 341 ASP B CA 1
ATOM 6066 C C . ASP B 1 341 ? 15.531 17.688 3.863 1 95.5 341 ASP B C 1
ATOM 6068 O O . ASP B 1 341 ? 14.812 16.688 3.801 1 95.5 341 ASP B O 1
ATOM 6072 N N . TYR B 1 342 ? 15.219 18.828 3.26 1 95.94 342 TYR B N 1
ATOM 6073 C CA . TYR B 1 342 ? 13.914 19.047 2.66 1 95.94 342 TYR B CA 1
ATOM 6074 C C . TYR B 1 342 ? 13.867 18.531 1.228 1 95.94 342 TYR B C 1
ATOM 6076 O O . TYR B 1 342 ? 12.852 18.656 0.542 1 95.94 342 TYR B O 1
ATOM 6084 N N . ASN B 1 343 ? 14.977 17.906 0.776 1 95.5 343 ASN B N 1
ATOM 6085 C CA . ASN B 1 343 ? 14.984 17.328 -0.562 1 95.5 343 ASN B CA 1
ATOM 6086 C C . ASN B 1 343 ? 14.281 15.977 -0.589 1 95.5 343 ASN B C 1
ATOM 6088 O O . ASN B 1 343 ? 14.383 15.195 0.363 1 95.5 343 ASN B O 1
ATOM 6092 N N . LEU B 1 344 ? 13.539 15.719 -1.709 1 98.06 344 LEU B N 1
ATOM 6093 C CA . LEU B 1 344 ? 12.914 14.422 -1.975 1 98.06 344 LEU B CA 1
ATOM 6094 C C . LEU B 1 344 ? 11.961 14.039 -0.847 1 98.06 344 LEU B C 1
ATOM 6096 O O . LEU B 1 344 ? 12.047 12.938 -0.307 1 98.06 344 LEU B O 1
ATOM 6100 N N . VAL B 1 345 ? 11.125 14.984 -0.483 1 98.38 345 VAL B N 1
ATOM 6101 C CA . VAL B 1 345 ? 10.047 14.719 0.468 1 98.38 345 VAL B CA 1
ATOM 6102 C C . VAL B 1 345 ? 8.875 14.055 -0.25 1 98.38 345 VAL B C 1
ATOM 6104 O O . VAL B 1 345 ? 8.242 14.672 -1.115 1 98.38 345 VAL B O 1
ATOM 6107 N N . PRO B 1 346 ? 8.578 12.734 0.093 1 98.69 346 PRO B N 1
ATOM 6108 C CA . PRO B 1 346 ? 7.422 12.102 -0.543 1 98.69 346 PRO B CA 1
ATOM 6109 C C . PRO B 1 346 ? 6.098 12.719 -0.104 1 98.69 346 PRO B C 1
ATOM 6111 O O . PRO B 1 346 ? 5.949 13.109 1.057 1 98.69 346 PRO B O 1
ATOM 6114 N N . THR B 1 347 ? 5.164 12.797 -1.04 1 98.12 347 THR B N 1
ATOM 6115 C CA . THR B 1 347 ? 3.893 13.477 -0.807 1 98.12 347 THR B CA 1
ATOM 6116 C C . THR B 1 347 ? 2.734 12.656 -1.367 1 98.12 347 THR B C 1
ATOM 6118 O O . THR B 1 347 ? 2.836 12.094 -2.461 1 98.12 347 THR B O 1
ATOM 6121 N N . VAL B 1 348 ? 1.688 12.586 -0.547 1 98.62 348 VAL B N 1
ATOM 6122 C CA . VAL B 1 348 ? 0.482 11.906 -1.01 1 98.62 348 VAL B CA 1
ATOM 6123 C C . VAL B 1 348 ? -0.708 12.859 -0.934 1 98.62 348 VAL B C 1
ATOM 6125 O O . VAL B 1 348 ? -0.86 13.594 0.044 1 98.62 348 VAL B O 1
ATOM 6128 N N . VAL B 1 349 ? -1.467 12.945 -2.014 1 98.62 349 VAL B N 1
ATOM 6129 C CA . VAL B 1 349 ? -2.783 13.578 -2.045 1 98.62 349 VAL B CA 1
ATOM 6130 C C . VAL B 1 349 ? -3.869 12.516 -1.942 1 98.62 349 VAL B C 1
ATOM 6132 O O . VAL B 1 349 ? -3.975 11.641 -2.807 1 98.62 349 VAL B O 1
ATOM 6135 N N . PHE B 1 350 ? -4.668 12.562 -0.925 1 98.56 350 PHE B N 1
ATOM 6136 C CA . PHE B 1 350 ? -5.691 11.547 -0.716 1 98.56 350 PHE B CA 1
ATOM 6137 C C . PHE B 1 350 ? -6.926 11.844 -1.559 1 98.56 350 PHE B C 1
ATOM 6139 O O . PHE B 1 350 ? -8.039 11.898 -1.036 1 98.56 350 PHE B O 1
ATOM 6146 N N . SER B 1 351 ? -6.672 12.07 -2.838 1 98.38 351 SER B N 1
ATOM 6147 C CA . SER B 1 351 ? -7.738 12.094 -3.832 1 98.38 351 SER B CA 1
ATOM 6148 C C . SER B 1 351 ? -8.352 10.711 -4.031 1 98.38 351 SER B C 1
ATOM 6150 O O . SER B 1 351 ? -7.941 9.75 -3.375 1 98.38 351 SER B O 1
ATOM 6152 N N . HIS B 1 352 ? -9.391 10.641 -4.887 1 96.88 352 HIS B N 1
ATOM 6153 C CA . HIS B 1 352 ? -10.008 9.367 -5.23 1 96.88 352 HIS B CA 1
ATOM 6154 C C . HIS B 1 352 ? -9.805 9.039 -6.707 1 96.88 352 HIS B C 1
ATOM 6156 O O . HIS B 1 352 ? -10.539 9.531 -7.566 1 96.88 352 HIS B O 1
ATOM 6162 N N . PRO B 1 353 ? -8.836 8.188 -7.062 1 98 353 PRO B N 1
ATOM 6163 C CA . PRO B 1 353 ? -7.926 7.453 -6.176 1 98 353 PRO B CA 1
ATOM 6164 C C . PRO B 1 353 ? -6.754 8.305 -5.699 1 98 353 PRO B C 1
ATOM 6166 O O . PRO B 1 353 ? -6.574 9.438 -6.168 1 98 353 PRO B O 1
ATOM 6169 N N . PRO B 1 354 ? -5.918 7.785 -4.734 1 98.75 354 PRO B N 1
ATOM 6170 C CA . PRO B 1 354 ? -4.828 8.586 -4.176 1 98.75 354 PRO B CA 1
ATOM 6171 C C . PRO B 1 354 ? -3.691 8.812 -5.172 1 98.75 354 PRO B C 1
ATOM 6173 O O . PRO B 1 354 ? -3.518 8.023 -6.102 1 98.75 354 PRO B O 1
ATOM 6176 N N . ILE B 1 355 ? -2.992 9.906 -4.957 1 98.88 355 ILE B N 1
ATOM 6177 C CA . ILE B 1 355 ? -1.835 10.312 -5.746 1 98.88 355 ILE B CA 1
ATOM 6178 C C . ILE B 1 355 ? -0.578 10.266 -4.879 1 98.88 355 ILE B C 1
ATOM 6180 O O . ILE B 1 355 ? -0.608 10.656 -3.709 1 98.88 355 ILE B O 1
ATOM 6184 N N . GLY B 1 356 ? 0.496 9.711 -5.367 1 98.81 356 GLY B N 1
ATOM 6185 C CA . GLY B 1 356 ? 1.802 9.766 -4.73 1 98.81 356 GLY B CA 1
ATOM 6186 C C . GLY B 1 356 ? 2.879 10.344 -5.629 1 98.81 356 GLY B C 1
ATOM 6187 O O . GLY B 1 356 ? 2.922 10.047 -6.824 1 98.81 356 GLY B O 1
ATOM 6188 N N . THR B 1 357 ? 3.719 11.25 -5.082 1 98.75 357 THR B N 1
ATOM 6189 C CA . THR B 1 357 ? 4.793 11.852 -5.867 1 98.75 357 THR B CA 1
ATOM 6190 C C . THR B 1 357 ? 6.043 12.047 -5.016 1 98.75 357 THR B C 1
ATOM 6192 O O . THR B 1 357 ? 5.945 12.266 -3.805 1 98.75 357 THR B O 1
ATOM 6195 N N . ILE B 1 358 ? 7.16 11.945 -5.594 1 98.88 358 ILE B N 1
ATOM 6196 C CA . ILE B 1 358 ? 8.438 12.328 -5.004 1 98.88 358 ILE B CA 1
ATOM 6197 C C . ILE B 1 358 ? 9.406 12.75 -6.109 1 98.88 358 ILE B C 1
ATOM 6199 O O . ILE B 1 358 ? 9.469 12.109 -7.16 1 98.88 358 ILE B O 1
ATOM 6203 N N . GLY B 1 359 ? 10.094 13.859 -5.902 1 98.75 359 GLY B N 1
ATOM 6204 C CA . GLY B 1 359 ? 11.133 14.289 -6.824 1 98.75 359 GLY B CA 1
ATOM 6205 C C . GLY B 1 359 ? 10.602 15.117 -7.977 1 98.75 359 GLY B C 1
ATOM 6206 O O . GLY B 1 359 ? 9.57 15.781 -7.848 1 98.75 359 GLY B O 1
ATOM 6207 N N . LEU B 1 360 ? 11.305 15.148 -9.078 1 98.81 360 LEU B N 1
ATOM 6208 C CA . LEU B 1 360 ? 11.047 16.062 -10.188 1 98.81 360 LEU B CA 1
ATOM 6209 C C . LEU B 1 360 ? 9.961 15.5 -11.102 1 98.81 360 LEU B C 1
ATOM 6211 O O . LEU B 1 360 ? 9.891 14.297 -11.336 1 98.81 360 LEU B O 1
ATOM 6215 N N . THR B 1 361 ? 9.125 16.375 -11.531 1 98.88 361 THR B N 1
ATOM 6216 C CA . THR B 1 361 ? 8.273 16.047 -12.664 1 98.88 361 THR B CA 1
ATOM 6217 C C . THR B 1 361 ? 9.102 15.891 -13.938 1 98.88 361 THR B C 1
ATOM 6219 O O . THR B 1 361 ? 10.25 16.328 -13.992 1 98.88 361 THR B O 1
ATOM 6222 N N . GLU B 1 362 ? 8.461 15.242 -14.922 1 98.88 362 GLU B N 1
ATOM 6223 C CA . GLU B 1 362 ? 9.156 15.07 -16.188 1 98.88 362 GLU B CA 1
ATOM 6224 C C . GLU B 1 362 ? 9.555 16.422 -16.781 1 98.88 362 GLU B C 1
ATOM 6226 O O . GLU B 1 362 ? 10.703 16.625 -17.156 1 98.88 362 GLU B O 1
ATOM 6231 N N . PRO B 1 363 ? 8.672 17.453 -16.828 1 98.81 363 PRO B N 1
ATOM 6232 C CA . PRO B 1 363 ? 9.07 18.734 -17.391 1 98.81 363 PRO B CA 1
ATOM 6233 C C . PRO B 1 363 ? 10.203 19.406 -16.625 1 98.81 363 PRO B C 1
ATOM 6235 O O . PRO B 1 363 ? 11.125 19.969 -17.219 1 98.81 363 PRO B O 1
ATOM 6238 N N . LYS B 1 364 ? 10.227 19.328 -15.32 1 98.75 364 LYS B N 1
ATOM 6239 C CA . LYS B 1 364 ? 11.289 19.938 -14.523 1 98.75 364 LYS B CA 1
ATOM 6240 C C . LYS B 1 364 ? 12.617 19.219 -14.734 1 98.75 364 LYS B C 1
ATOM 6242 O O . LYS B 1 364 ? 13.68 19.844 -14.711 1 98.75 364 LYS B O 1
ATOM 6247 N N . ALA B 1 365 ? 12.562 17.875 -14.859 1 98.88 365 ALA B N 1
ATOM 6248 C CA . ALA B 1 365 ? 13.773 17.109 -15.133 1 98.88 365 ALA B CA 1
ATOM 6249 C C . ALA B 1 365 ? 14.375 17.5 -16.484 1 98.88 365 ALA B C 1
ATOM 6251 O O . ALA B 1 365 ? 15.594 17.656 -16.609 1 98.88 365 ALA B O 1
ATOM 6252 N N . VAL B 1 366 ? 13.492 17.641 -17.469 1 98.81 366 VAL B N 1
ATOM 6253 C CA . VAL B 1 366 ? 13.945 18.047 -18.797 1 98.81 366 VAL B CA 1
ATOM 6254 C C . VAL B 1 366 ? 14.594 19.422 -18.734 1 98.81 366 VAL B C 1
ATOM 6256 O O . VAL B 1 366 ? 15.641 19.672 -19.344 1 98.81 366 VAL B O 1
ATOM 6259 N N . GLU B 1 367 ? 13.977 20.344 -18.031 1 98.69 367 GLU B N 1
ATOM 6260 C CA . GLU B 1 367 ? 14.508 21.703 -17.859 1 98.69 367 GLU B CA 1
ATOM 6261 C C . GLU B 1 367 ? 15.883 21.672 -17.188 1 98.69 367 GLU B C 1
ATOM 6263 O O . GLU B 1 367 ? 16.797 22.375 -17.609 1 98.69 367 GLU B O 1
ATOM 6268 N N . GLN B 1 368 ? 16.047 20.828 -16.203 1 98.5 368 GLN B N 1
ATOM 6269 C CA . GLN B 1 368 ? 17.25 20.812 -15.375 1 98.5 368 GLN B CA 1
ATOM 6270 C C . GLN B 1 368 ? 18.375 20.047 -16.062 1 98.5 368 GLN B C 1
ATOM 6272 O O . GLN B 1 368 ? 19.547 20.422 -15.938 1 98.5 368 GLN B O 1
ATOM 6277 N N . TYR B 1 369 ? 18.062 18.984 -16.734 1 98.5 369 TYR B N 1
ATOM 6278 C CA . TYR B 1 369 ? 19.109 18.062 -17.188 1 98.5 369 TYR B CA 1
ATOM 6279 C C . TYR B 1 369 ? 19.188 18.016 -18.703 1 98.5 369 TYR B C 1
ATOM 6281 O O . TYR B 1 369 ? 20.141 17.484 -19.266 1 98.5 369 TYR B O 1
ATOM 6289 N N . GLY B 1 370 ? 18.25 18.594 -19.453 1 98.5 370 GLY B N 1
ATOM 6290 C CA . GLY B 1 370 ? 18.156 18.453 -20.891 1 98.5 370 GLY B CA 1
ATOM 6291 C C . GLY B 1 370 ? 17.406 17.219 -21.328 1 98.5 370 GLY B C 1
ATOM 6292 O O . GLY B 1 370 ? 17.562 16.141 -20.75 1 98.5 370 GLY B O 1
ATOM 6293 N N . ALA B 1 371 ? 16.578 17.375 -22.312 1 98.38 371 ALA B N 1
ATOM 6294 C CA . ALA B 1 371 ? 15.703 16.312 -22.797 1 98.38 371 ALA B CA 1
ATOM 6295 C C . ALA B 1 371 ? 16.5 15.055 -23.141 1 98.38 371 ALA B C 1
ATOM 6297 O O . ALA B 1 371 ? 16.047 13.93 -22.938 1 98.38 371 ALA B O 1
ATOM 6298 N N . GLU B 1 372 ? 17.688 15.195 -23.656 1 98.12 372 GLU B N 1
ATOM 6299 C CA . GLU B 1 372 ? 18.5 14.078 -24.109 1 98.12 372 GLU B CA 1
ATOM 6300 C C . GLU B 1 372 ? 19.016 13.242 -22.938 1 98.12 372 GLU B C 1
ATOM 6302 O O . GLU B 1 372 ? 19.406 12.086 -23.125 1 98.12 372 GLU B O 1
ATOM 6307 N N . ASN B 1 373 ? 18.969 13.82 -21.766 1 98.5 373 ASN B N 1
ATOM 6308 C CA . ASN B 1 373 ? 19.484 13.148 -20.578 1 98.5 373 ASN B CA 1
ATOM 6309 C C . ASN B 1 373 ? 18.359 12.57 -19.719 1 98.5 373 ASN B C 1
ATOM 6311 O O . ASN B 1 373 ? 18.609 12.008 -18.656 1 98.5 373 ASN B O 1
ATOM 6315 N N . VAL B 1 374 ? 17.141 12.75 -20.156 1 98.88 374 VAL B N 1
ATOM 6316 C CA . VAL B 1 374 ? 15.984 12.297 -19.391 1 98.88 374 VAL B CA 1
ATOM 6317 C C . VAL B 1 374 ? 15.336 11.102 -20.078 1 98.88 374 VAL B C 1
ATOM 6319 O O . VAL B 1 374 ? 15.094 11.125 -21.281 1 98.88 374 VAL B O 1
ATOM 6322 N N . LYS B 1 375 ? 15.117 10.016 -19.375 1 98.75 375 LYS B N 1
ATOM 6323 C CA . LYS B 1 375 ? 14.352 8.859 -19.828 1 98.75 375 LYS B CA 1
ATOM 6324 C C . LYS B 1 375 ? 13.195 8.562 -18.875 1 98.75 375 LYS B C 1
ATOM 6326 O O . LYS B 1 375 ? 13.375 8.523 -17.656 1 98.75 375 LYS B O 1
ATOM 6331 N N . VAL B 1 376 ? 12.047 8.367 -19.422 1 98.69 376 VAL B N 1
ATOM 6332 C CA . VAL B 1 376 ? 10.859 8.133 -18.609 1 98.69 376 VAL B CA 1
ATOM 6333 C C . VAL B 1 376 ? 10.328 6.727 -18.859 1 98.69 376 VAL B C 1
ATOM 6335 O O . VAL B 1 376 ? 10.406 6.215 -19.984 1 98.69 376 VAL B O 1
ATOM 6338 N N . TYR B 1 377 ? 9.883 6.059 -17.859 1 98.75 377 TYR B N 1
ATOM 6339 C CA . TYR B 1 377 ? 9.148 4.797 -17.922 1 98.75 377 TYR B CA 1
ATOM 6340 C C . TYR B 1 377 ? 7.73 4.965 -17.391 1 98.75 377 TYR B C 1
ATOM 6342 O O . TYR B 1 377 ? 7.508 5.668 -16.391 1 98.75 377 TYR B O 1
ATOM 6350 N N . LYS B 1 378 ? 6.762 4.414 -18.062 1 98.56 378 LYS B N 1
ATOM 6351 C CA . LYS B 1 378 ? 5.367 4.578 -17.672 1 98.56 378 LYS B CA 1
ATOM 6352 C C . LYS B 1 378 ? 4.645 3.232 -17.625 1 98.56 378 LYS B C 1
ATOM 6354 O O . LYS B 1 378 ? 5.051 2.283 -18.297 1 98.56 378 LYS B O 1
ATOM 6359 N N . SER B 1 379 ? 3.688 3.113 -16.781 1 98.38 379 SER B N 1
ATOM 6360 C CA . SER B 1 379 ? 2.738 2.006 -16.734 1 98.38 379 SER B CA 1
ATOM 6361 C C . SER B 1 379 ? 1.306 2.514 -16.594 1 98.38 379 SER B C 1
ATOM 6363 O O . SER B 1 379 ? 1.053 3.504 -15.906 1 98.38 379 SER B O 1
ATOM 6365 N N . SER B 1 380 ? 0.389 1.978 -17.328 1 98.31 380 SER B N 1
ATOM 6366 C CA . SER B 1 380 ? -1.044 2.254 -17.281 1 98.31 380 SER B CA 1
ATOM 6367 C C . SER B 1 380 ? -1.853 0.965 -17.188 1 98.31 380 SER B C 1
ATOM 6369 O O . SER B 1 380 ? -1.741 0.085 -18.031 1 98.31 380 SER B O 1
ATOM 6371 N N . PHE B 1 381 ? -2.643 0.827 -16.172 1 97.75 381 PHE B N 1
ATOM 6372 C CA . PHE B 1 381 ? -3.428 -0.385 -15.969 1 97.75 381 PHE B CA 1
ATOM 6373 C C . PHE B 1 381 ? -4.645 -0.107 -15.094 1 97.75 381 PHE B C 1
ATOM 6375 O O . PHE B 1 381 ? -4.824 1.013 -14.609 1 97.75 381 PHE B O 1
ATOM 6382 N N . THR B 1 382 ? -5.52 -1.034 -15.016 1 98.19 382 THR B N 1
ATOM 6383 C CA . THR B 1 382 ? -6.609 -1.045 -14.047 1 98.19 382 THR B CA 1
ATOM 6384 C C . THR B 1 382 ? -6.336 -2.061 -12.938 1 98.19 382 THR B C 1
ATOM 6386 O O . THR B 1 382 ? -6.203 -3.258 -13.211 1 98.19 382 THR B O 1
ATOM 6389 N N . PRO B 1 383 ? -6.176 -1.567 -11.688 1 97.94 383 PRO B N 1
ATOM 6390 C CA . PRO B 1 383 ? -5.973 -2.521 -10.594 1 97.94 383 PRO B CA 1
ATOM 6391 C C . PRO B 1 383 ? -7.043 -3.607 -10.547 1 97.94 383 PRO B C 1
ATOM 6393 O O . PRO B 1 383 ? -8.219 -3.328 -10.797 1 97.94 383 PRO B O 1
ATOM 6396 N N . MET B 1 384 ? -6.629 -4.789 -10.156 1 97.56 384 MET B N 1
ATOM 6397 C CA . MET B 1 384 ? -7.516 -5.949 -10.188 1 97.56 384 MET B CA 1
ATOM 6398 C C . MET B 1 384 ? -8.766 -5.695 -9.352 1 97.56 384 MET B C 1
ATOM 6400 O O . MET B 1 384 ? -9.852 -6.164 -9.688 1 97.56 384 MET B O 1
ATOM 6404 N N . TYR B 1 385 ? -8.633 -4.938 -8.266 1 98 385 TYR B N 1
ATOM 6405 C CA . TYR B 1 385 ? -9.75 -4.594 -7.391 1 98 385 TYR B CA 1
ATOM 6406 C C . TYR B 1 385 ? -10.945 -4.102 -8.195 1 98 385 TYR B C 1
ATOM 6408 O O . TYR B 1 385 ? -12.094 -4.426 -7.883 1 98 385 TYR B O 1
ATOM 6416 N N . SER B 1 386 ? -10.656 -3.297 -9.289 1 98.25 386 SER B N 1
ATOM 6417 C CA . SER B 1 386 ? -11.75 -2.713 -10.062 1 98.25 386 SER B CA 1
ATOM 6418 C C . SER B 1 386 ? -11.789 -3.285 -11.469 1 98.25 386 SER B C 1
ATOM 6420 O O . SER B 1 386 ? -12.797 -3.152 -12.172 1 98.25 386 SER B O 1
ATOM 6422 N N . ALA B 1 387 ? -10.766 -3.984 -11.883 1 97.88 387 ALA B N 1
ATOM 6423 C CA . ALA B 1 387 ? -10.68 -4.48 -13.25 1 97.88 387 ALA B CA 1
ATOM 6424 C C . ALA B 1 387 ? -11.766 -5.512 -13.531 1 97.88 387 ALA B C 1
ATOM 6426 O O . ALA B 1 387 ? -12.195 -5.676 -14.68 1 97.88 387 ALA B O 1
ATOM 6427 N N . VAL B 1 388 ? -12.258 -6.199 -12.477 1 97.81 388 VAL B N 1
ATOM 6428 C CA . VAL B 1 388 ? -13.25 -7.258 -12.641 1 97.81 388 VAL B CA 1
ATOM 6429 C C . VAL B 1 388 ? -14.656 -6.664 -12.555 1 97.81 388 VAL B C 1
ATOM 6431 O O . VAL B 1 388 ? -15.648 -7.387 -12.68 1 97.81 388 VAL B O 1
ATOM 6434 N N . THR B 1 389 ? -14.727 -5.34 -12.367 1 98.12 389 THR B N 1
ATOM 6435 C CA . THR B 1 389 ? -16.016 -4.68 -12.148 1 98.12 389 THR B CA 1
ATOM 6436 C C . THR B 1 389 ? -16.344 -3.752 -13.32 1 98.12 389 THR B C 1
ATOM 6438 O O . THR B 1 389 ? -15.508 -3.529 -14.195 1 98.12 389 THR B O 1
ATOM 6441 N N . GLN B 1 390 ? -17.547 -3.238 -13.359 1 96.94 390 GLN B N 1
ATOM 6442 C CA . GLN B 1 390 ? -18 -2.312 -14.391 1 96.94 390 GLN B CA 1
ATOM 6443 C C . GLN B 1 390 ? -17.312 -0.954 -14.242 1 96.94 390 GLN B C 1
ATOM 6445 O O . GLN B 1 390 ? -16.922 -0.338 -15.242 1 96.94 390 GLN B O 1
ATOM 6450 N N . HIS B 1 391 ? -17.219 -0.487 -13.016 1 96.81 391 HIS B N 1
ATOM 6451 C CA . HIS B 1 391 ? -16.516 0.759 -12.758 1 96.81 391 HIS B CA 1
ATOM 6452 C C . HIS B 1 391 ? -15.008 0.524 -12.656 1 96.81 391 HIS B C 1
ATOM 6454 O O . HIS B 1 391 ? -14.5 0.159 -11.594 1 96.81 391 HIS B O 1
ATOM 6460 N N . ARG B 1 392 ? -14.305 0.828 -13.664 1 97.19 392 ARG B N 1
ATOM 6461 C CA . ARG B 1 392 ? -12.867 0.585 -13.734 1 97.19 392 ARG B CA 1
ATOM 6462 C C . ARG B 1 392 ? -12.086 1.868 -13.484 1 97.19 392 ARG B C 1
ATOM 6464 O O . ARG B 1 392 ? -12.164 2.816 -14.266 1 97.19 392 ARG B O 1
ATOM 6471 N N . GLN B 1 393 ? -11.359 1.932 -12.383 1 97.56 393 GLN B N 1
ATOM 6472 C CA . GLN B 1 393 ? -10.539 3.08 -12.008 1 97.56 393 GLN B CA 1
ATOM 6473 C C . GLN B 1 393 ? -9.109 2.908 -12.5 1 97.56 393 GLN B C 1
ATOM 6475 O O . GLN B 1 393 ? -8.445 1.92 -12.172 1 97.56 393 GLN B O 1
ATOM 6480 N N . PRO B 1 394 ? -8.594 3.83 -13.273 1 98.25 394 PRO B N 1
ATOM 6481 C CA . PRO B 1 394 ? -7.246 3.662 -13.812 1 98.25 394 PRO B CA 1
ATOM 6482 C C . PRO B 1 394 ? -6.156 3.838 -12.758 1 98.25 394 PRO B C 1
ATOM 6484 O O . PRO B 1 394 ? -6.371 4.523 -11.758 1 98.25 394 PRO B O 1
ATOM 6487 N N . CYS B 1 395 ? -5.062 3.207 -12.961 1 98.75 395 CYS B N 1
ATOM 6488 C CA . CYS B 1 395 ? -3.795 3.451 -12.273 1 98.75 395 CYS B CA 1
ATOM 6489 C C . CYS B 1 395 ? -2.695 3.789 -13.273 1 98.75 395 CYS B C 1
ATOM 6491 O O . CYS B 1 395 ? -2.492 3.062 -14.25 1 98.75 395 CYS B O 1
ATOM 6493 N N . ARG B 1 396 ? -2.074 4.941 -13.156 1 98.88 396 ARG B N 1
ATOM 6494 C CA . ARG B 1 396 ? -0.968 5.391 -14 1 98.88 396 ARG B CA 1
ATOM 6495 C C . ARG B 1 396 ? 0.26 5.727 -13.156 1 98.88 396 ARG B C 1
ATOM 6497 O O . ARG B 1 396 ? 0.14 6.32 -12.078 1 98.88 396 ARG B O 1
ATOM 6504 N N . MET B 1 397 ? 1.396 5.242 -13.57 1 98.88 397 MET B N 1
ATOM 6505 C CA . MET B 1 397 ? 2.652 5.375 -12.836 1 98.88 397 MET B CA 1
ATOM 6506 C C . MET B 1 397 ? 3.781 5.812 -13.758 1 98.88 397 MET B C 1
ATOM 6508 O O . MET B 1 397 ? 3.77 5.496 -14.953 1 98.88 397 MET B O 1
ATOM 6512 N N . LYS B 1 398 ? 4.727 6.555 -13.234 1 98.88 398 LYS B N 1
ATOM 6513 C CA . LYS B 1 398 ? 5.824 7.086 -14.039 1 98.88 398 LYS B CA 1
ATOM 6514 C C . LYS B 1 398 ? 7.121 7.145 -13.234 1 98.88 398 LYS B C 1
ATOM 6516 O O . LYS B 1 398 ? 7.113 7.539 -12.062 1 98.88 398 LYS B O 1
ATOM 6521 N N . LEU B 1 399 ? 8.219 6.703 -13.781 1 98.94 399 LEU B N 1
ATOM 6522 C CA . LEU B 1 399 ? 9.578 6.957 -13.305 1 98.94 399 LEU B CA 1
ATOM 6523 C C . LEU B 1 399 ? 10.289 7.973 -14.195 1 98.94 399 LEU B C 1
ATOM 6525 O O . LEU B 1 399 ? 10.234 7.871 -15.43 1 98.94 399 LEU B O 1
ATOM 6529 N N . VAL B 1 400 ? 10.859 8.953 -13.602 1 98.94 400 VAL B N 1
ATOM 6530 C CA . VAL B 1 400 ? 11.703 9.914 -14.297 1 98.94 400 VAL B CA 1
ATOM 6531 C C . VAL B 1 400 ? 13.172 9.633 -13.984 1 98.94 400 VAL B C 1
ATOM 6533 O O . VAL B 1 400 ? 13.609 9.781 -12.836 1 98.94 400 VAL B O 1
ATOM 6536 N N . CYS B 1 401 ? 13.953 9.242 -14.945 1 98.94 401 CYS B N 1
ATOM 6537 C CA . CYS B 1 401 ? 15.352 8.859 -14.766 1 98.94 401 CYS B CA 1
ATOM 6538 C C . CYS B 1 401 ? 16.281 9.812 -15.516 1 98.94 401 CYS B C 1
ATOM 6540 O O . CYS B 1 401 ? 15.883 10.414 -16.516 1 98.94 401 CYS B O 1
ATOM 6542 N N . VAL B 1 402 ? 17.562 9.977 -15.031 1 98.81 402 VAL B N 1
ATOM 6543 C CA . VAL B 1 402 ? 18.484 10.906 -15.664 1 98.81 402 VAL B CA 1
ATOM 6544 C C . VAL B 1 402 ? 19.859 10.266 -15.773 1 98.81 402 VAL B C 1
ATOM 6546 O O . VAL B 1 402 ? 20.266 9.484 -14.898 1 98.81 402 VAL B O 1
ATOM 6549 N N . GLY B 1 403 ? 20.562 10.578 -16.859 1 98.5 403 GLY B N 1
ATOM 6550 C CA . GLY B 1 403 ? 21.953 10.195 -17.047 1 98.5 403 GLY B CA 1
ATOM 6551 C C . GLY B 1 403 ? 22.125 8.773 -17.547 1 98.5 403 GLY B C 1
ATOM 6552 O O . GLY B 1 403 ? 21.141 8.039 -17.672 1 98.5 403 GLY B O 1
ATOM 6553 N N . LYS B 1 404 ? 23.312 8.391 -17.766 1 97.88 404 LYS B N 1
ATOM 6554 C CA . LYS B 1 404 ? 23.641 7.07 -18.297 1 97.88 404 LYS B CA 1
ATOM 6555 C C . LYS B 1 404 ? 23.312 5.977 -17.281 1 97.88 404 LYS B C 1
ATOM 6557 O O . LYS B 1 404 ? 22.922 4.867 -17.672 1 97.88 404 LYS B O 1
ATOM 6562 N N . GLU B 1 405 ? 23.391 6.34 -16.047 1 97.94 405 GLU B N 1
ATOM 6563 C CA . GLU B 1 405 ? 23.125 5.375 -14.992 1 97.94 405 GLU B CA 1
ATOM 6564 C C . GLU B 1 405 ? 21.625 5.273 -14.711 1 97.94 405 GLU B C 1
ATOM 6566 O O . GLU B 1 405 ? 21.188 4.391 -13.969 1 97.94 405 GLU B O 1
ATOM 6571 N N . GLU B 1 406 ? 20.875 6.211 -15.258 1 98.62 406 GLU B N 1
ATOM 6572 C CA . GLU B 1 406 ? 19.438 6.266 -15.094 1 98.62 406 GLU B CA 1
ATOM 6573 C C . GLU B 1 406 ? 19.047 6.375 -13.617 1 98.62 406 GLU B C 1
ATOM 6575 O O . GLU B 1 406 ? 18.234 5.594 -13.125 1 98.62 406 GLU B O 1
ATOM 6580 N N . LYS B 1 407 ? 19.656 7.359 -12.969 1 98.88 407 LYS B N 1
ATOM 6581 C CA . LYS B 1 407 ? 19.25 7.688 -11.609 1 98.88 407 LYS B CA 1
ATOM 6582 C C . LYS B 1 407 ? 17.797 8.141 -11.562 1 98.88 407 LYS B C 1
ATOM 6584 O O . LYS B 1 407 ? 17.375 8.961 -12.383 1 98.88 407 LYS B O 1
ATOM 6589 N N . ILE B 1 408 ? 17.062 7.605 -10.672 1 98.94 408 ILE B N 1
ATOM 6590 C CA . ILE B 1 408 ? 15.664 7.996 -10.57 1 98.94 408 ILE B CA 1
ATOM 6591 C C . ILE B 1 408 ? 15.555 9.305 -9.789 1 98.94 408 ILE B C 1
ATOM 6593 O O . ILE B 1 408 ? 15.922 9.367 -8.617 1 98.94 408 ILE B O 1
ATOM 6597 N N . VAL B 1 409 ? 15 10.328 -10.453 1 98.88 409 VAL B N 1
ATOM 6598 C CA . VAL B 1 409 ? 14.93 11.648 -9.82 1 98.88 409 VAL B CA 1
ATOM 6599 C C . VAL B 1 409 ? 13.477 12.047 -9.617 1 98.88 409 VAL B C 1
ATOM 6601 O O . VAL B 1 409 ? 13.188 13.102 -9.031 1 98.88 409 VAL B O 1
ATOM 6604 N N . GLY B 1 410 ? 12.586 11.281 -10.102 1 98.88 410 GLY B N 1
ATOM 6605 C CA . GLY B 1 410 ? 11.164 11.484 -9.906 1 98.88 410 GLY B CA 1
ATOM 6606 C C . GLY B 1 410 ? 10.359 10.203 -10 1 98.88 410 GLY B C 1
ATOM 6607 O O . GLY B 1 410 ? 10.648 9.336 -10.828 1 98.88 410 GLY B O 1
ATOM 6608 N N . LEU B 1 411 ? 9.398 10.023 -9.195 1 98.94 411 LEU B N 1
ATOM 6609 C CA . LEU B 1 411 ? 8.43 8.93 -9.188 1 98.94 411 LEU B CA 1
ATOM 6610 C C . LEU B 1 411 ? 7.027 9.445 -8.883 1 98.94 411 LEU B C 1
ATOM 6612 O O . LEU B 1 411 ? 6.82 10.148 -7.895 1 98.94 411 LEU B O 1
ATOM 6616 N N . HIS B 1 412 ? 6.062 9.148 -9.75 1 98.94 412 HIS B N 1
ATOM 6617 C CA . HIS B 1 412 ? 4.695 9.656 -9.656 1 98.94 412 HIS B CA 1
ATOM 6618 C C . HIS B 1 412 ? 3.68 8.555 -9.945 1 98.94 412 HIS B C 1
ATOM 6620 O O . HIS B 1 412 ? 3.9 7.711 -10.82 1 98.94 412 HIS B O 1
ATOM 6626 N N . GLY B 1 413 ? 2.646 8.516 -9.18 1 98.88 413 GLY B N 1
ATOM 6627 C CA . GLY B 1 413 ? 1.589 7.543 -9.414 1 98.88 413 GLY B CA 1
ATOM 6628 C C . GLY B 1 413 ? 0.229 8.016 -8.938 1 98.88 413 GLY B C 1
ATOM 6629 O O . GLY B 1 413 ? 0.137 8.82 -8.008 1 98.88 413 GLY B O 1
ATOM 6630 N N . ILE B 1 414 ? -0.82 7.594 -9.57 1 98.88 414 ILE B N 1
ATOM 6631 C CA . ILE B 1 414 ? -2.211 7.793 -9.18 1 98.88 414 ILE B CA 1
ATOM 6632 C C . ILE B 1 414 ? -2.988 6.488 -9.359 1 98.88 414 ILE B C 1
ATOM 6634 O O . ILE B 1 414 ? -2.908 5.848 -10.406 1 98.88 414 ILE B O 1
ATOM 6638 N N . GLY B 1 415 ? -3.592 6.016 -8.32 1 98.69 415 GLY B N 1
ATOM 6639 C CA . GLY B 1 415 ? -4.34 4.77 -8.422 1 98.69 415 GLY B CA 1
ATOM 6640 C C . GLY B 1 415 ? -4.531 4.082 -7.082 1 98.69 415 GLY B C 1
ATOM 6641 O O . GLY B 1 415 ? -4.023 4.551 -6.059 1 98.69 415 GLY B O 1
ATOM 6642 N N . PHE B 1 416 ? -5.234 2.971 -7.082 1 98.06 416 PHE B N 1
ATOM 6643 C CA . PHE B 1 416 ? -5.555 2.162 -5.91 1 98.06 416 PHE B CA 1
ATOM 6644 C C . PHE B 1 416 ? -4.281 1.709 -5.203 1 98.06 416 PHE B C 1
ATOM 6646 O O . PHE B 1 416 ? -3.426 1.062 -5.809 1 98.06 416 PHE B O 1
ATOM 6653 N N . GLY B 1 417 ? -4.113 2.139 -3.922 1 98 417 GLY B N 1
ATOM 6654 C CA . GLY B 1 417 ? -3.027 1.644 -3.092 1 98 417 GLY B CA 1
ATOM 6655 C C . GLY B 1 417 ? -1.768 2.482 -3.199 1 98 417 GLY B C 1
ATOM 6656 O O . GLY B 1 417 ? -0.781 2.219 -2.508 1 98 417 GLY B O 1
ATOM 6657 N N . VAL B 1 418 ? -1.769 3.566 -3.947 1 98.69 418 VAL B N 1
ATOM 6658 C CA . VAL B 1 418 ? -0.579 4.371 -4.207 1 98.69 418 VAL B CA 1
ATOM 6659 C C . VAL B 1 418 ? -0.128 5.055 -2.916 1 98.69 418 VAL B C 1
ATOM 6661 O O . VAL B 1 418 ? 1.069 5.262 -2.703 1 98.69 418 VAL B O 1
ATOM 6664 N N . ASP B 1 419 ? -1.044 5.324 -2.037 1 98.44 419 ASP B N 1
ATOM 6665 C CA . ASP B 1 419 ? -0.733 5.996 -0.778 1 98.44 419 ASP B CA 1
ATOM 6666 C C . ASP B 1 419 ? 0.196 5.145 0.084 1 98.44 419 ASP B C 1
ATOM 6668 O O . ASP B 1 419 ? 1.127 5.664 0.703 1 98.44 419 ASP B O 1
ATOM 6672 N N . GLU B 1 420 ? 0.047 3.822 0.065 1 98.56 420 GLU B N 1
ATOM 6673 C CA . GLU B 1 420 ? 0.854 2.939 0.904 1 98.56 420 GLU B CA 1
ATOM 6674 C C . GLU B 1 420 ? 2.135 2.518 0.189 1 98.56 420 GLU B C 1
ATOM 6676 O O . GLU B 1 420 ? 3.166 2.307 0.829 1 98.56 420 GLU B O 1
ATOM 6681 N N . MET B 1 421 ? 2.107 2.406 -1.161 1 98.62 421 MET B N 1
ATOM 6682 C CA . MET B 1 421 ? 3.268 1.829 -1.833 1 98.62 421 MET B CA 1
ATOM 6683 C C . MET B 1 421 ? 4.402 2.844 -1.929 1 98.62 421 MET B C 1
ATOM 6685 O O . MET B 1 421 ? 5.566 2.469 -2.076 1 98.62 421 MET B O 1
ATOM 6689 N N . MET B 1 422 ? 4.164 4.172 -1.719 1 98.62 422 MET B N 1
ATOM 6690 C CA . MET B 1 422 ? 5.086 5.258 -2.047 1 98.62 422 MET B CA 1
ATOM 6691 C C . MET B 1 422 ? 6.246 5.297 -1.062 1 98.62 422 MET B C 1
ATOM 6693 O O . MET B 1 422 ? 7.387 5.57 -1.448 1 98.62 422 MET B O 1
ATOM 6697 N N . GLN B 1 423 ? 5.992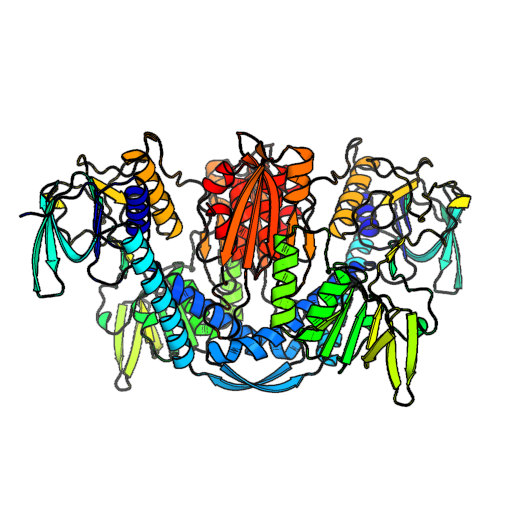 5.016 0.177 1 98.88 423 GLN B N 1
ATOM 6698 C CA . GLN B 1 423 ? 6.941 5.285 1.253 1 98.88 423 GLN B CA 1
ATOM 6699 C C . GLN B 1 423 ? 8.242 4.523 1.038 1 98.88 423 GLN B C 1
ATOM 6701 O O . GLN B 1 423 ? 9.328 5.102 1.145 1 98.88 423 GLN B O 1
ATOM 6706 N N . GLY B 1 424 ? 8.109 3.184 0.714 1 98.88 424 GLY B N 1
ATOM 6707 C CA . GLY B 1 424 ? 9.312 2.393 0.512 1 98.88 424 GLY B CA 1
ATOM 6708 C C . GLY B 1 424 ? 10.148 2.861 -0.667 1 98.88 424 GLY B C 1
ATOM 6709 O O . GLY B 1 424 ? 11.375 2.887 -0.595 1 98.88 424 GLY B O 1
ATOM 6710 N N . PHE B 1 425 ? 9.5 3.23 -1.727 1 98.94 425 PHE B N 1
ATOM 6711 C CA . PHE B 1 425 ? 10.203 3.742 -2.896 1 98.94 425 PHE B CA 1
ATOM 6712 C C . PHE B 1 425 ? 10.906 5.059 -2.574 1 98.94 425 PHE B C 1
ATOM 6714 O O . PHE B 1 425 ? 11.977 5.344 -3.113 1 98.94 425 PHE B O 1
ATOM 6721 N N . ALA B 1 426 ? 10.273 5.867 -1.705 1 98.94 426 ALA B N 1
ATOM 6722 C CA . ALA B 1 426 ? 10.891 7.125 -1.292 1 98.94 426 ALA B CA 1
ATOM 6723 C C . ALA B 1 426 ? 12.234 6.879 -0.604 1 98.94 426 ALA B C 1
ATOM 6725 O O . ALA B 1 426 ? 13.195 7.617 -0.819 1 98.94 426 ALA B O 1
ATOM 6726 N N . VAL B 1 427 ? 12.312 5.828 0.23 1 98.88 427 VAL B N 1
ATOM 6727 C CA . VAL B 1 427 ? 13.578 5.477 0.877 1 98.88 427 VAL B CA 1
ATOM 6728 C C . VAL B 1 427 ? 14.625 5.148 -0.18 1 98.88 427 VAL B C 1
ATOM 6730 O O . VAL B 1 427 ? 15.75 5.652 -0.124 1 98.88 427 VAL B O 1
ATOM 6733 N N . ALA B 1 428 ? 14.227 4.305 -1.186 1 98.94 428 ALA B N 1
ATOM 6734 C CA . ALA B 1 428 ? 15.148 3.889 -2.24 1 98.94 428 ALA B CA 1
ATOM 6735 C C . ALA B 1 428 ? 15.648 5.09 -3.039 1 98.94 428 ALA B C 1
ATOM 6737 O O . ALA B 1 428 ? 16.844 5.199 -3.322 1 98.94 428 ALA B O 1
ATOM 6738 N N . ILE B 1 429 ? 14.75 5.977 -3.375 1 98.94 429 ILE B N 1
ATOM 6739 C CA . ILE B 1 429 ? 15.094 7.141 -4.184 1 98.94 429 ILE B CA 1
ATOM 6740 C C . ILE B 1 429 ? 16.016 8.062 -3.395 1 98.94 429 ILE B C 1
ATOM 6742 O O . ILE B 1 429 ? 17 8.586 -3.936 1 98.94 429 ILE B O 1
ATOM 6746 N N . LYS B 1 430 ? 15.727 8.273 -2.109 1 98.62 430 LYS B N 1
ATOM 6747 C CA . LYS B 1 430 ? 16.578 9.086 -1.257 1 98.62 430 LYS B CA 1
ATOM 6748 C C . LYS B 1 430 ? 17.984 8.492 -1.162 1 98.62 430 LYS B C 1
ATOM 6750 O O . LYS B 1 430 ? 18.969 9.227 -1.061 1 98.62 430 LYS B O 1
ATOM 6755 N N . MET B 1 431 ? 18.109 7.184 -1.274 1 98.62 431 MET B N 1
ATOM 6756 C CA . MET B 1 431 ? 19.375 6.477 -1.238 1 98.62 431 MET B CA 1
ATOM 6757 C C . MET B 1 431 ? 20.109 6.605 -2.568 1 98.62 431 MET B C 1
ATOM 6759 O O . MET B 1 431 ? 21.266 6.172 -2.697 1 98.62 431 MET B O 1
ATOM 6763 N N . GLY B 1 432 ? 19.422 7.121 -3.621 1 98.75 432 GLY B N 1
ATOM 6764 C CA . GLY B 1 432 ? 20.047 7.301 -4.922 1 98.75 432 GLY B CA 1
ATOM 6765 C C . GLY B 1 432 ? 19.781 6.156 -5.875 1 98.75 432 GLY B C 1
ATOM 6766 O O . GLY B 1 432 ? 20.594 5.863 -6.746 1 98.75 432 GLY B O 1
ATOM 6767 N N . ALA B 1 433 ? 18.656 5.539 -5.793 1 98.88 433 ALA B N 1
ATOM 6768 C CA . ALA B 1 433 ? 18.312 4.359 -6.586 1 98.88 433 ALA B CA 1
ATOM 6769 C C . ALA B 1 433 ? 18.344 4.672 -8.078 1 98.88 433 ALA B C 1
ATOM 6771 O O . ALA B 1 433 ? 17.984 5.777 -8.492 1 98.88 433 ALA B O 1
ATOM 6772 N N . THR B 1 434 ? 18.719 3.699 -8.867 1 98.88 434 THR B N 1
ATOM 6773 C CA . THR B 1 434 ? 18.688 3.734 -10.328 1 98.88 434 THR B CA 1
ATOM 6774 C C . THR B 1 434 ? 17.609 2.805 -10.867 1 98.88 434 THR B C 1
ATOM 6776 O O . THR B 1 434 ? 17.031 2.014 -10.117 1 98.88 434 THR B O 1
ATOM 6779 N N . LYS B 1 435 ? 17.344 2.959 -12.172 1 98.81 435 LYS B N 1
ATOM 6780 C CA . LYS B 1 435 ? 16.422 2.045 -12.836 1 98.81 435 LYS B CA 1
ATOM 6781 C C . LYS B 1 435 ? 16.875 0.597 -12.68 1 98.81 435 LYS B C 1
ATOM 6783 O O . LYS B 1 435 ? 16.047 -0.308 -12.539 1 98.81 435 LYS B O 1
ATOM 6788 N N . ALA B 1 436 ? 18.156 0.32 -12.695 1 98 436 ALA B N 1
ATOM 6789 C CA . ALA B 1 436 ? 18.703 -1.024 -12.539 1 98 436 ALA B CA 1
ATOM 6790 C C . ALA B 1 436 ? 18.391 -1.589 -11.156 1 98 436 ALA B C 1
ATOM 6792 O O . ALA B 1 436 ? 18.141 -2.787 -11.016 1 98 436 ALA B O 1
ATOM 6793 N N . ASP B 1 437 ? 18.438 -0.743 -10.125 1 98.62 437 ASP B N 1
ATOM 6794 C CA . ASP B 1 437 ? 18.078 -1.179 -8.773 1 98.62 437 ASP B CA 1
ATOM 6795 C C . ASP B 1 437 ? 16.641 -1.659 -8.711 1 98.62 437 ASP B C 1
ATOM 6797 O O . ASP B 1 437 ? 16.344 -2.678 -8.086 1 98.62 437 ASP B O 1
ATOM 6801 N N . PHE B 1 438 ? 15.75 -0.868 -9.344 1 98.75 438 PHE B N 1
ATOM 6802 C CA . PHE B 1 438 ? 14.352 -1.256 -9.398 1 98.75 438 PHE B CA 1
ATOM 6803 C C . PHE B 1 438 ? 14.18 -2.559 -10.172 1 98.75 438 PHE B C 1
ATOM 6805 O O . PHE B 1 438 ? 13.516 -3.482 -9.703 1 98.75 438 PHE B O 1
ATOM 6812 N N . ASP B 1 439 ? 14.883 -2.715 -11.305 1 97.12 439 ASP B N 1
ATOM 6813 C CA . ASP B 1 439 ? 14.766 -3.893 -12.156 1 97.12 439 ASP B CA 1
ATOM 6814 C C . ASP B 1 439 ? 15.312 -5.137 -11.461 1 97.12 439 ASP B C 1
ATOM 6816 O O . ASP B 1 439 ? 14.875 -6.254 -11.742 1 97.12 439 ASP B O 1
ATOM 6820 N N . ASN B 1 440 ? 16.188 -4.984 -10.547 1 96.94 440 ASN B N 1
ATOM 6821 C CA . ASN B 1 440 ? 16.875 -6.098 -9.898 1 96.94 440 ASN B CA 1
ATOM 6822 C C . ASN B 1 440 ? 16.078 -6.625 -8.703 1 96.94 440 ASN B C 1
ATOM 6824 O O . ASN B 1 440 ? 16.438 -7.652 -8.117 1 96.94 440 ASN B O 1
ATOM 6828 N N . THR B 1 441 ? 15.047 -5.938 -8.367 1 98.31 441 THR B N 1
ATOM 6829 C CA . THR B 1 441 ? 14.211 -6.387 -7.258 1 98.31 441 THR B CA 1
ATOM 6830 C C . THR B 1 441 ? 13.008 -7.176 -7.777 1 98.31 441 THR B C 1
ATOM 6832 O O . THR B 1 441 ? 12.242 -6.676 -8.602 1 98.31 441 THR B O 1
ATOM 6835 N N . VAL B 1 442 ? 12.859 -8.438 -7.273 1 98.56 442 VAL B N 1
ATOM 6836 C CA . VAL B 1 442 ? 11.758 -9.281 -7.727 1 98.56 442 VAL B CA 1
ATOM 6837 C C . VAL B 1 442 ? 10.422 -8.648 -7.348 1 98.56 442 VAL B C 1
ATOM 6839 O O . VAL B 1 442 ? 10.266 -8.141 -6.234 1 98.56 442 VAL B O 1
ATOM 6842 N N . ALA B 1 443 ? 9.5 -8.625 -8.219 1 98.5 443 ALA B N 1
ATOM 6843 C CA . ALA B 1 443 ? 8.18 -8.039 -8 1 98.5 443 ALA B CA 1
ATOM 6844 C C . ALA B 1 443 ? 7.363 -8.867 -7.016 1 98.5 443 ALA B C 1
ATOM 6846 O O . ALA B 1 443 ? 7.648 -10.055 -6.805 1 98.5 443 ALA B O 1
ATOM 6847 N N . ILE B 1 444 ? 6.434 -8.242 -6.359 1 98.5 444 ILE B N 1
ATOM 6848 C CA . ILE B 1 444 ? 5.379 -8.906 -5.602 1 98.5 444 ILE B CA 1
ATOM 6849 C C . ILE B 1 444 ? 4.102 -8.961 -6.438 1 98.5 444 ILE B C 1
ATOM 6851 O O . ILE B 1 444 ? 3.539 -7.922 -6.793 1 98.5 444 ILE B O 1
ATOM 6855 N N . HIS B 1 445 ? 3.623 -10.148 -6.734 1 97.75 445 HIS B N 1
ATOM 6856 C CA . HIS B 1 445 ? 2.486 -10.328 -7.633 1 97.75 445 HIS B CA 1
ATOM 6857 C C . HIS B 1 445 ? 1.347 -11.062 -6.938 1 97.75 445 HIS B C 1
ATOM 6859 O O . HIS B 1 445 ? 1.579 -12.023 -6.199 1 97.75 445 HIS B O 1
ATOM 6865 N N . PRO B 1 446 ? 0.114 -10.648 -7.125 1 97.31 446 PRO B N 1
ATOM 6866 C CA . PRO B 1 446 ? -0.266 -9.445 -7.863 1 97.31 446 PRO B CA 1
ATOM 6867 C C . PRO B 1 446 ? -0.43 -8.219 -6.961 1 97.31 446 PRO B C 1
ATOM 6869 O O . PRO B 1 446 ? -1.191 -8.266 -5.992 1 97.31 446 PRO B O 1
ATOM 6872 N N . THR B 1 447 ? 0.251 -7.18 -7.199 1 98.19 447 THR B N 1
ATOM 6873 C CA . THR B 1 447 ? 0.078 -5.875 -6.566 1 98.19 447 THR B CA 1
ATOM 6874 C C . THR B 1 447 ? 0.222 -4.754 -7.594 1 98.19 447 THR B C 1
ATOM 6876 O O . THR B 1 447 ? 0.715 -4.98 -8.703 1 98.19 447 THR B O 1
ATOM 6879 N N . GLY B 1 448 ? -0.295 -3.568 -7.27 1 98.31 448 GLY B N 1
ATOM 6880 C CA . GLY B 1 448 ? -0.032 -2.408 -8.102 1 98.31 448 GLY B CA 1
ATOM 6881 C C . GLY B 1 448 ? 1.42 -1.969 -8.078 1 98.31 448 GLY B C 1
ATOM 6882 O O . GLY B 1 448 ? 1.972 -1.562 -9.102 1 98.31 448 GLY B O 1
ATOM 6883 N N . SER B 1 449 ? 2.051 -2.109 -6.949 1 98.69 449 SER B N 1
ATOM 6884 C CA . SER B 1 449 ? 3.406 -1.618 -6.719 1 98.69 449 SER B CA 1
ATOM 6885 C C . SER B 1 449 ? 4.418 -2.373 -7.574 1 98.69 449 SER B C 1
ATOM 6887 O O . SER B 1 449 ? 5.512 -1.87 -7.84 1 98.69 449 SER B O 1
ATOM 6889 N N . GLU B 1 450 ? 4.07 -3.584 -8.062 1 98.5 450 GLU B N 1
ATOM 6890 C CA . GLU B 1 450 ? 5 -4.371 -8.867 1 98.5 450 GLU B CA 1
ATOM 6891 C C . GLU B 1 450 ? 5.344 -3.652 -10.172 1 98.5 450 GLU B C 1
ATOM 6893 O O . GLU B 1 450 ? 6.41 -3.881 -10.742 1 98.5 450 GLU B O 1
ATOM 6898 N N . GLU B 1 451 ? 4.473 -2.75 -10.594 1 98.44 451 GLU B N 1
ATOM 6899 C CA . GLU B 1 451 ? 4.648 -2.082 -11.875 1 98.44 451 GLU B CA 1
ATOM 6900 C C . GLU B 1 451 ? 5.875 -1.174 -11.867 1 98.44 451 GLU B C 1
ATOM 6902 O O . GLU B 1 451 ? 6.547 -1.012 -12.891 1 98.44 451 GLU B O 1
ATOM 6907 N N . PHE B 1 452 ? 6.195 -0.617 -10.688 1 98.75 452 PHE B N 1
ATOM 6908 C CA . PHE B 1 452 ? 7.352 0.266 -10.602 1 98.75 452 PHE B CA 1
ATOM 6909 C C . PHE B 1 452 ? 8.641 -0.507 -10.844 1 98.75 452 PHE B C 1
ATOM 6911 O O . PHE B 1 452 ? 9.633 0.059 -11.312 1 98.75 452 PHE B O 1
ATOM 6918 N N . VAL B 1 453 ? 8.648 -1.822 -10.562 1 98.56 453 VAL B N 1
ATOM 6919 C CA . VAL B 1 453 ? 9.898 -2.568 -10.688 1 98.56 453 VAL B CA 1
ATOM 6920 C C . VAL B 1 453 ? 9.859 -3.43 -11.953 1 98.56 453 VAL B C 1
ATOM 6922 O O . VAL B 1 453 ? 10.773 -4.219 -12.195 1 98.56 453 VAL B O 1
ATOM 6925 N N . THR B 1 454 ? 8.742 -3.312 -12.75 1 97.12 454 THR B N 1
ATOM 6926 C CA . THR B 1 454 ? 8.664 -4.164 -13.93 1 97.12 454 THR B CA 1
ATOM 6927 C C . THR B 1 454 ? 8.469 -3.326 -15.195 1 97.12 454 THR B C 1
ATOM 6929 O O . THR B 1 454 ? 8.508 -3.85 -16.312 1 97.12 454 THR B O 1
ATOM 6932 N N . MET B 1 455 ? 8.164 -1.993 -15.047 1 95.88 455 MET B N 1
ATOM 6933 C CA . MET B 1 455 ? 7.879 -1.184 -16.234 1 95.88 455 MET B CA 1
ATOM 6934 C C . MET B 1 455 ? 9.102 -1.089 -17.141 1 95.88 455 MET B C 1
ATOM 6936 O O . MET B 1 455 ? 10.234 -1.038 -16.656 1 95.88 455 MET B O 1
ATOM 6940 N N . ARG B 1 456 ? 8.836 -1.131 -18.531 1 90.38 456 ARG B N 1
ATOM 6941 C CA . ARG B 1 456 ? 9.875 -1.081 -19.547 1 90.38 456 ARG B CA 1
ATOM 6942 C C . ARG B 1 456 ? 9.5 -0.116 -20.672 1 90.38 456 ARG B C 1
ATOM 6944 O O . ARG B 1 456 ? 8.312 0.145 -20.891 1 90.38 456 ARG B O 1
#

Solvent-accessible surface area (backbone atoms only — not comparable to full-atom values): 44994 Å² total; per-residue (Å²): 130,74,51,72,30,54,34,34,20,44,18,28,15,49,20,20,46,36,18,47,53,50,32,21,73,68,71,42,48,29,35,32,32,24,66,74,63,72,40,29,53,43,47,69,44,32,54,48,49,50,48,52,45,43,45,38,19,48,45,38,40,40,62,75,61,42,24,58,46,48,12,36,42,67,47,77,76,43,77,38,49,46,46,28,50,50,29,48,49,51,47,42,50,52,51,49,51,48,52,50,52,52,37,50,74,46,59,39,46,76,42,57,15,46,60,26,38,66,30,73,47,31,33,36,29,45,30,79,87,71,49,74,47,55,38,35,33,66,27,39,33,45,18,56,32,58,43,74,42,77,71,97,41,57,45,48,82,78,36,42,32,62,55,50,60,76,69,55,64,58,79,48,62,30,32,35,32,35,26,33,46,62,67,22,48,24,51,46,37,31,43,34,47,68,63,20,49,28,34,40,28,15,66,43,89,52,52,46,69,84,51,38,67,71,52,37,56,50,49,54,52,44,35,54,75,72,60,45,44,75,37,58,63,39,42,81,50,37,38,44,78,46,95,85,66,31,35,35,45,30,28,71,86,71,48,71,50,75,23,61,38,42,34,35,28,68,49,65,41,37,56,46,84,79,29,40,40,67,51,36,58,51,53,53,50,99,80,43,24,33,46,49,54,80,65,28,38,37,82,30,90,50,34,31,46,38,29,53,25,30,52,90,56,58,85,42,65,39,51,8,27,50,36,17,36,26,39,25,36,25,75,66,61,84,32,81,80,44,49,59,74,82,68,65,54,44,46,65,39,72,31,77,57,20,28,22,40,32,56,44,35,63,70,56,42,28,71,72,62,36,62,91,35,46,51,74,38,56,46,77,48,51,50,69,86,25,53,50,34,88,62,64,56,64,26,42,38,39,40,30,22,36,56,95,72,23,34,42,52,12,41,40,32,32,12,80,58,28,62,29,20,42,51,19,38,42,34,20,39,73,74,60,34,27,53,63,51,33,57,69,31,56,42,46,76,87,44,69,46,25,47,77,32,62,55,114,130,74,50,72,30,53,32,34,22,44,18,26,16,48,22,21,45,35,18,46,54,51,32,20,73,69,70,42,48,29,35,33,32,24,66,73,64,72,41,28,54,42,46,70,45,31,53,47,49,50,48,51,46,43,46,38,18,47,46,38,40,41,61,75,60,42,25,57,45,49,14,36,42,69,45,77,77,42,76,39,48,48,47,28,50,49,29,47,50,51,46,42,50,51,49,49,51,49,50,52,51,51,37,52,74,46,60,39,45,76,43,57,15,46,60,27,37,65,31,74,45,33,32,37,29,44,31,78,87,72,50,74,46,56,39,36,32,65,28,40,34,44,18,57,31,56,42,74,41,75,72,98,41,57,46,48,81,78,37,42,33,61,55,49,59,75,69,55,65,58,80,46,63,29,33,37,32,35,26,35,45,61,67,22,48,25,50,47,36,31,45,34,48,68,63,21,49,28,34,40,27,15,66,44,88,52,54,46,68,85,51,39,64,71,51,37,55,50,48,54,53,44,35,55,76,71,60,45,43,74,38,55,62,38,42,80,49,36,37,45,79,44,93,86,65,33,36,34,44,29,27,70,86,70,48,71,50,76,24,59,38,43,34,35,29,68,50,65,44,39,56,47,82,81,30,40,40,68,50,35,57,50,51,52,51,97,80,44,24,33,45,49,54,80,65,27,38,37,81,30,90,50,34,31,45,40,28,52,25,29,52,90,54,57,83,42,66,39,49,8,28,49,36,18,36,26,41,25,35,26,74,66,60,84,30,80,81,44,48,58,74,82,68,66,54,45,44,66,39,71,31,76,58,19,28,22,39,31,59,43,34,62,71,57,42,28,72,74,62,34,63,91,36,47,51,74,38,56,48,77,48,54,50,68,87,26,52,50,33,87,62,63,55,65,26,43,37,37,40,29,22,37,55,95,72,24,35,41,52,14,41,39,31,31,12,81,59,28,60,29,19,43,51,20,39,42,37,21,40,72,73,60,33,27,54,62,51,33,56,68,32,58,41,45,76,86,45,69,46,26,49,78,33,63,54,113

InterPro domains:
  IPR001100 Pyridine nucleotide-disulphide oxidoreductase, class I [PIRSF000350] (3-443)
  IPR004099 Pyridine nucleotide-disulphide oxidoreductase, dimerisation domain [PF02852] (345-455)
  IPR006322 Glutathione reductase, eukaryote/bacterial [TIGR01421] (3-456)
  IPR012999 Pyridine nucleotide-disulphide oxidoreductase, class I, active site [PS00076] (39-49)
  IPR016156 FAD/NAD-linked reductase, dimerisation domain superfamily [G3DSA:3.30.390.30] (344-456)
  IPR016156 FAD/NAD-linked reductase, dimerisation domain superfamily [SSF55424] (342-456)
  IPR023753 FAD/NAD(P)-binding domain [PF07992] (5-324)
  IPR036188 FAD/NAD(P)-binding domain superfamily [G3DSA:3.50.50.60] (5-332)
  IPR036188 FAD/NAD(P)-binding domain superfamily [G3DSA:3.50.50.60] (157-275)
  IPR036188 FAD/NAD(P)-binding domain superfamily [SSF51905] (3-376)
  IPR046952 Glutathione reductase/thioredoxin reductase-like [PTHR42737] (3-456)

Radius of gyration: 30.11 Å; Cα contacts (8 Å, |Δi|>4): 2225; chains: 2; bounding box: 61×86×83 Å